Protein AF-A0A923AQ05-F1 (afdb_monomer)

Nearest PDB structures (foldseek):
  3lxq-assembly2_B  TM=7.620E-01  e=4.253E-19  Vibrio parahaemolyticus
  4uor-assembly1_A  TM=7.099E-01  e=4.660E-16  Listeria monocytogenes EGD-e
  4uop-assembly1_A  TM=7.111E-01  e=3.112E-15  Listeria monocytogenes EGD-e
  2w8d-assembly1_A  TM=6.912E-01  e=1.456E-15  Bacillus subtilis
  2iuc-assembly1_A  TM=5.919E-01  e=6.830E-07  An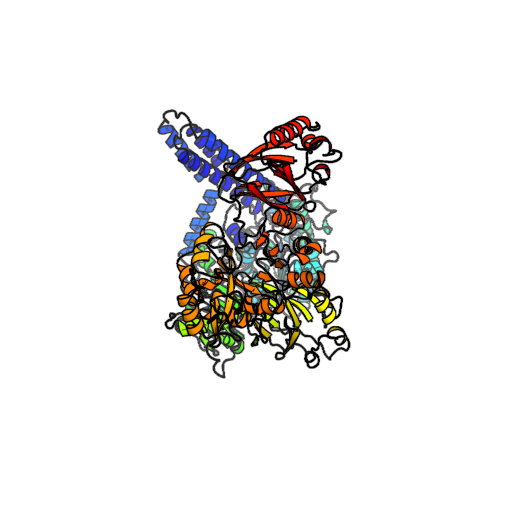tarctic bacterium TAB5

Secondary structure (DSSP, 8-state):
-HHHHHHHHHHHHHHTTTB--HHHHHHHHHHHHHHHHHHHHHHHHHHHHSS-SSHHHHHHHHH--TT--GGGGHHHHHHHHHHHHHHHHHHHHHHHHHB-SS-----HHHHHHHHHHHHHHHHT-HHHHHHHHHHHHHHHHTT--S-SPPTT-B-------SSPPPEEEEEEETT-BGGGG-TTTSTTSSHHHHHHHTTSEEES-EE--TT-SSHHHHHHHHHHSS---S----TTSSSTTS--HHHHHGGGT-EEEEEESB-SSGGGHHHHHHHTT-SEEE-HHHHGGGSSSTT-B-SSBB-HHHHHHHHHHHHHHHHTSSS-EEEEEE--TT-TTT----GGGTT--STTS--HHHHHHHHHHHHHHHHHHHHHHSGGGGGEEEEEEESSSPPS-TTHHHHTTS---B-EEEE-TTS--EEE---EEGGGHHHHHHHHTT---SEEBTEE-SSSSSPPTTTSSS-HHHHHHHHHHHHHHTTSPPPGGG-EEEETTTTEEEETTEEEPSSEEEEE-TT--EEEEEE--TTS--HHHHHHHS-TT-EEEEEEEHHHHTTTSSSPPPTT-SEEEEEEETT-TT-EEEEE-BT-EE-HHHHHGGGS-----HHHHHHHHHHHHHHHHHTT-EEEEE--SSS-EEEEEEEEE-TTS--EEEEETTT--EEEE-SEEEEEEE-TTS--EEEEEE-SS--SSPPPPSSB--S-HHHHHHHHTTT-SEEEEEEES-S-SSS--TTSHHHHTTS---GGGG--TT--EEEEE-TTS-EEEEEPPTT-EEEEEEEEEEPP--SS-S---S----EEGGG--BTTB-S--BHHHHHHHTTT-SEEEEEEEE-TTS-EEE-S-TT-GGG-BTTBPPSSPPPHHHHHHHHHHH-SS-BPBHHHHHHHHHH-TT-EEEEE-SSSHHHHHHHHHHH-GGGGGGEEEEESSTTHHHHHHTTT-S--EEEGGG----HHHHHHHHTT---SEEEE-HHHHTTTHHHHHHHHH---EEES---SHHHHHHHHHTT--EEEESS-PPPPEEEEEEEEEETTS---EEEETTS-PPEEP-SEEEEEEE-TTS-EEEEEEE-BTHHHHHSSPPPSHHHHHHHHHHHHTT-EEEEEEEE-SB-TT--STTTSTTSS-SSGGGPPTT--EEEEE-TTS-EEEEE--TT-EEEEEEEEEPP-

Solvent-accessible surface area (backbone atoms only — not comparable to full-atom values): 61755 Å² total; per-residue (Å²): 88,71,67,13,55,54,25,41,53,47,15,53,61,46,34,45,32,48,33,76,46,70,65,60,19,49,54,53,22,48,52,52,29,53,54,42,47,38,47,47,50,25,56,50,40,24,56,71,55,57,73,36,58,46,64,67,55,52,23,42,72,59,65,40,64,54,59,53,36,62,73,79,41,50,68,60,54,52,53,44,53,53,50,52,54,49,29,54,50,50,22,54,50,44,29,60,46,19,46,31,94,77,60,58,88,61,54,66,68,37,56,53,49,18,49,53,26,41,52,45,16,51,68,44,24,57,37,50,49,29,50,52,52,50,53,52,52,51,54,52,35,75,74,37,74,76,78,76,80,53,91,79,47,32,89,68,89,72,74,61,59,91,55,81,70,38,21,39,35,40,39,29,35,35,35,46,32,42,51,49,62,36,52,87,80,35,68,78,43,31,61,49,46,58,60,48,46,76,65,13,35,29,42,71,33,25,39,77,56,88,40,16,68,40,60,64,23,14,45,40,7,21,40,30,5,38,57,54,52,60,46,65,57,55,87,79,42,42,53,70,66,61,62,36,56,35,58,49,36,34,86,71,56,37,54,26,34,40,44,35,22,36,36,35,66,28,77,44,49,39,45,38,43,60,59,33,45,33,81,38,78,45,22,26,84,70,48,38,79,72,40,98,53,63,78,68,50,56,71,48,26,37,34,41,69,60,43,50,56,51,51,50,55,51,49,55,56,49,68,74,47,92,54,44,35,37,42,38,37,40,48,45,26,43,43,67,51,42,33,45,63,35,78,95,38,69,92,63,54,47,87,89,43,84,50,50,30,56,28,6,44,32,37,49,24,51,55,50,39,52,52,50,48,52,50,69,70,35,85,57,22,80,49,31,36,40,36,42,30,29,29,19,60,60,50,46,38,82,56,43,78,67,55,71,72,50,85,74,31,33,29,39,36,37,41,46,75,90,55,76,52,41,80,41,75,58,51,41,39,50,23,19,47,30,15,30,51,40,34,74,27,38,26,80,30,71,47,25,27,57,9,25,21,73,85,47,95,61,79,29,43,65,66,38,86,76,40,42,69,60,54,51,63,76,33,42,14,59,49,34,42,24,40,54,64,62,42,49,80,68,12,42,30,30,38,69,91,80,57,31,34,34,26,67,94,43,80,42,62,67,46,34,35,36,34,31,49,98,86,60,45,44,78,43,68,49,59,68,52,98,81,73,58,50,56,64,51,51,60,40,66,51,57,51,78,47,31,36,39,36,34,33,46,31,80,68,53,33,75,75,29,88,57,81,74,70,99,80,48,66,36,19,35,35,24,20,22,78,65,37,95,48,31,36,70,42,74,46,45,71,78,44,71,46,49,35,66,70,57,47,58,24,69,68,73,75,84,87,45,65,71,62,46,52,51,50,48,50,52,44,54,55,48,32,74,47,50,82,26,57,71,44,81,46,64,61,89,77,93,34,38,41,40,38,39,38,36,16,8,2,72,87,44,50,78,15,33,36,29,20,66,75,71,68,34,71,34,80,55,60,67,8,42,34,36,33,37,30,42,60,82,44,58,46,38,79,70,19,35,47,66,67,66,84,76,79,93,67,81,74,72,95,46,62,48,90,62,30,52,37,61,53,46,64,76,40,50,70,68,28,10,21,37,37,39,38,21,14,52,16,69,30,77,87,60,90,58,83,78,51,57,66,37,49,46,89,60,83,73,66,71,77,76,75,59,50,60,23,26,9,32,41,36,39,36,31,43,88,71,52,73,49,80,48,76,42,58,64,59,30,29,26,21,36,44,34,37,33,36,21,29,93,49,67,82,87,68,54,62,81,60,80,75,63,76,51,29,26,36,28,21,17,42,44,98,88,42,64,62,55,18,16,57,62,17,39,64,72,39,51,90,64,30,59,32,34,26,37,24,41,39,68,26,68,74,76,44,54,34,30,33,78,60,72,78,45,76,53,62,30,59,98,82,43,61,56,94,60,66,50,38,66,66,56,51,51,54,38,32,74,74,65,44,102,55,51,55,27,36,54,68,56,44,56,54,48,46,72,74,40,81,79,47,30,39,32,39,42,36,96,69,67,40,74,61,49,52,50,54,45,35,74,75,40,60,92,46,30,79,43,38,28,49,42,41,48,54,79,82,52,52,60,65,50,43,77,62,61,38,76,41,36,33,45,33,45,82,78,43,86,70,55,65,69,56,48,50,63,47,50,76,75,52,67,51,74,25,38,34,33,45,62,75,53,42,78,72,39,42,36,40,51,35,30,74,77,56,43,43,47,24,33,33,47,74,46,68,47,73,68,56,47,54,52,40,44,76,45,36,32,62,36,39,26,18,46,73,62,76,69,79,61,61,41,48,30,43,37,34,14,4,3,46,96,42,59,79,22,38,40,28,33,70,90,64,68,75,64,44,78,61,58,68,2,38,32,37,28,38,49,45,83,90,51,50,71,43,82,74,46,68,42,37,48,46,42,30,81,82,68,78,44,82,66,77,50,65,66,49,35,48,51,56,53,56,44,52,75,69,44,42,30,34,39,40,37,22,16,34,29,46,38,40,95,94,60,77,48,47,80,46,46,64,92,53,92,63,80,60,68,49,67,66,54,73,22,27,8,30,43,33,38,40,39,49,87,70,51,72,49,78,48,73,45,55,63,54,26,60,36,77,47,65,50,78,42,77,37,81,130

pLDDT: mean 86.11, std 11.21, range [39.75, 98.81]

Foldseek 3Di:
DVLLVVLLVLLLVLLFLADADLVVLLVSLVLQLVLQLLLLQQVLVCLVFVPGQALVVLQCVQLDQVLPLCVQCPVSVVVSVVSNVVSVVVSVVSSVRNHHPDGDNRDPVSNVSSVVSSVSSLVPRVSNVRVVVRVVLVVLQVPPLDDDAFPLFDADQEFDFPDDFFAEEEEAEEQQFPLCVPCVLNNPLQVLVVVCLQFWAWADAAAAAVQQAHQVQLVCLQFQLAHDFAHLQALQAGLLLTAGNQLHCLVVFAAEEEEEFFDCSGSVNVRHCVSRNHPYYDYQVRQLVVDPHSVCAHSGGHALLSRLVVLLVVVVVRLPDPTHYYYYYYHDQLADAQGHADPVCPVPARDPNPRNNSRNSSNSSVSVSVSVCVCCVDPSLQRYKYKYKHSHHHRHYPCVVSSVVDDTHIIITIRHPPDGNDYHHANHYSSQNRCLVCVRRRGNRQDRGQHGRPPDPDHRQCRDPPHDNVSSSSCSNVSNSSSADQFCQAFWADAVVVCWIDRPHDTHHPQKKFWADPVRGTSYIDHQDPPQQHVLLVLLPDDQQTWMKGKHAQVLLQLQAPDRDDPDAGIWIQTAGSLQPLRDIGGHDHGDGDHSVNSCVNHPDDPPDPVVSVVSNVVSNVSSVASFADEDEDEDDDDFFFKKKWKAFADQRGWTWMAGPQARAIDTDDAEKWKWFAARHDHIDTLAGDHQADDDPDDDDPHHDPAAPVVSCVVCVLPGQWMKIWHYHDHDDQAPDPVCCRNCPPLPDDCSNVDDGRKTKMWIQFNVRDIDIDIDDHRGMHMYIYGRGGDHHDDPQAPQDQFDWEEAEQLFDDPNDFNLQFPNSVVVCLVQGQEYEFEWDQAPVGFIWGGPDQQDQLLDDVRHTDPDGHHPVSLQVSNVVGPPTDTGTLVVVLVSCVVRVRHAYEYDYPPPQLVVLLVCLVVCVVCQARYEYEAADLVCQSSNVVSVRPAYEYEPPNPPDDLVVVLVSLSVDRHSAYEYEPVNLVVLSQVCNCVSRSGAYEYPEDEDPVVQVVSVVSRHRYYHYNHDGDFDKWKWKWKAFAAPADWTWIATPVDDDIDTDDAAKWKWFQDLVRDIHTQDGDHQAVCVVPVDGTDLVVQQVSQVVCLVVLTKMKIWHYHFNHDPPDFCCVNQPPPPDDCRRVADGRKTKMKIQGSVRDIDIDIDDRRHMDIHMDIHGNDD

Radius of gyration: 43.35 Å; Cα contacts (8 Å, |Δi|>4): 2510; chains: 1; bounding box: 103×74×118 Å

Sequence (1180 aa):
MWTSLALLAGAIGMWRRSLTSKWAARAVSAVVLTQLLLLVAYATINRLTGSGIDASVLYHLRVGFDGAGLGAFAGTLTAAAALVVASLVVATVSFRLLRAVDPKSPSVARLLAGLALMAGAIWFNPGAGDLAQLAANARLTGTRMSGPPPPHFVPVERLEFPDAPRNFVLLYLESVERSYLDEARFPGLMPNLSALEARAISFTDISEVSGSGWTIAGMVASQCGMPLIGSGAGLDAFLPGATCIGDLLDPQGFDLTYLGGADLAFAGKGAFYDSHGFDRVVGRAELQPLLDDPDYVNDWGLFDDSLYAEATRRFDALAGADAPFGLVLLTLDTHHPFGFTSRSCADQPYSTGENEFLNAVHCADRLAAEFIRYVIESPAFKDTVLIVASDHLAMPNLAQDRLEAGDRSNLLMVFAPDLPPATIPKPGTTLDIGPMLLGLIGAPTPALGFGRDLLANAPTLRGGAPGLEELIGDSRGYLATLWAFPQLADGIISDPEAGEVILGRRRLKPPALLRLNAALEVTAIDFDLAGGITLTELVASLPDDQRFVWMDACRKTAVFAAAPPPEAAELCALAGTLASPDLRQIPLFGGIPVEAEALGEAFARGPDQLAFHDALLTDRKRRRRFATANVIDYTPPNGLTGEVAIRSAGYSTGDSWALNLATGERVKLMRGLTLLGLSPNEAPIKIGHVDTCGYGGRQSDGVPLETGFQAAIDANAGVFGAFAIVAHNSVVCYEVEPGLEPLFEGTGLTKWRDLWYEQPYIALIAGNGETKEFVGARQTALGLDLQNFMRPVQQDQQRLLSSLPRIAHSGGALDGRTYTNSLEALNANADAFDLIEIDLTWTSDRELVCLHDWDQPFLALDGVLPANPLSLAEVQDRTAAKAGFRPCTLASLAGWMRANGGVRIVLDLKAGAVEAYRKIAETYPDLGSRFVPQIYQPEDYRAVRDMGYGDVIWSLYQYGGGTLDVLAWLQRMDLLGLAMPPERLSTGLARQAREATGVLSWVHTLNTLAEFDAALQAGAAEIFTDSLPPPVVARFEVISSGHASGESTLRPLDGGAAVRLTRGVNLVALAQDGSPELLTTFDGCAALDTGKAPDPAPFRKALTEAAARGQDLAVVVHDSAFCEGVTLAPLFAGSPLVAAPKIEFRQPYIGQIRADGRVLEFSGAPESSLRETIFVEVAP

Mean predicted aligned error: 20.16 Å

Structure (mmCIF, N/CA/C/O backbone):
data_AF-A0A923AQ05-F1
#
_entry.id   AF-A0A923AQ05-F1
#
loop_
_atom_site.group_PDB
_atom_site.id
_atom_site.type_symbol
_atom_site.label_atom_id
_atom_site.label_alt_id
_atom_site.label_comp_id
_atom_site.label_asym_id
_atom_site.label_entity_id
_atom_site.label_seq_id
_atom_site.pdbx_PDB_ins_code
_atom_site.Cartn_x
_atom_site.Cartn_y
_atom_site.Cartn_z
_atom_site.occupancy
_atom_site.B_iso_or_equiv
_atom_site.auth_seq_id
_atom_site.auth_comp_id
_atom_site.auth_asym_id
_atom_site.auth_atom_id
_atom_site.pdbx_PDB_model_num
ATOM 1 N N . MET A 1 1 ? 33.085 13.976 -2.883 1.00 87.50 1 MET A N 1
ATOM 2 C CA . MET A 1 1 ? 32.889 13.489 -1.493 1.00 87.50 1 MET A CA 1
ATOM 3 C C . MET A 1 1 ? 33.979 13.949 -0.516 1.00 87.50 1 MET A C 1
ATOM 5 O O . MET A 1 1 ? 33.666 14.739 0.365 1.00 87.50 1 MET A O 1
ATOM 9 N N . TRP A 1 2 ? 35.244 13.521 -0.651 1.00 92.50 2 TRP A N 1
ATOM 10 C CA . TRP A 1 2 ? 36.313 13.837 0.324 1.00 92.50 2 TRP A CA 1
ATOM 11 C C . TRP A 1 2 ? 36.534 15.336 0.571 1.00 92.50 2 TRP A C 1
ATOM 13 O O . TRP A 1 2 ? 36.689 15.755 1.717 1.00 92.50 2 TRP A O 1
ATOM 23 N N . THR A 1 3 ? 36.459 16.157 -0.479 1.00 95.12 3 THR A N 1
ATOM 24 C CA . THR A 1 3 ? 36.530 17.622 -0.369 1.00 95.12 3 THR A CA 1
ATOM 25 C C . THR A 1 3 ? 35.416 18.187 0.517 1.00 95.12 3 THR A C 1
ATOM 27 O O . THR A 1 3 ? 35.691 19.010 1.384 1.00 95.12 3 THR A O 1
ATOM 30 N N . SER A 1 4 ? 34.175 17.707 0.364 1.00 95.00 4 SER A N 1
ATOM 31 C CA . SER A 1 4 ? 33.038 18.122 1.201 1.00 95.00 4 SER A CA 1
ATOM 32 C C . SER A 1 4 ? 33.274 17.779 2.677 1.00 95.00 4 SER A C 1
ATOM 34 O O . SER A 1 4 ? 33.136 18.649 3.536 1.00 95.00 4 SER A O 1
ATOM 36 N N . LEU A 1 5 ? 33.747 16.560 2.973 1.00 95.44 5 LEU A N 1
ATOM 37 C CA . LEU A 1 5 ? 34.080 16.133 4.340 1.00 95.44 5 LEU A CA 1
ATOM 38 C C . LEU A 1 5 ? 35.193 16.985 4.970 1.00 95.44 5 LEU A C 1
ATOM 40 O O . LEU A 1 5 ? 35.077 17.397 6.126 1.00 95.44 5 LEU A O 1
ATOM 44 N N . ALA A 1 6 ? 36.254 17.287 4.215 1.00 96.44 6 ALA A N 1
ATOM 45 C CA . ALA A 1 6 ? 37.358 18.122 4.689 1.00 96.44 6 ALA A CA 1
ATOM 46 C C . ALA A 1 6 ? 36.899 19.558 5.003 1.00 96.44 6 ALA A C 1
ATOM 48 O O . ALA A 1 6 ? 37.258 20.117 6.044 1.00 96.44 6 ALA A O 1
ATOM 49 N N . LEU A 1 7 ? 36.060 20.140 4.141 1.00 97.00 7 LEU A N 1
ATOM 50 C CA . LEU A 1 7 ? 35.479 21.468 4.340 1.00 97.00 7 LEU A CA 1
ATOM 51 C C . LEU A 1 7 ? 34.519 21.497 5.537 1.00 97.00 7 LEU A C 1
ATOM 53 O O . LEU A 1 7 ? 34.568 22.434 6.335 1.00 97.00 7 LEU A O 1
ATOM 57 N N . LEU A 1 8 ? 33.712 20.448 5.721 1.00 95.88 8 LEU A N 1
ATOM 58 C CA . LEU A 1 8 ? 32.803 20.299 6.858 1.00 95.88 8 LEU A CA 1
ATOM 59 C C . LEU A 1 8 ? 33.569 20.238 8.189 1.00 95.88 8 LEU A C 1
ATOM 61 O O . LEU A 1 8 ? 33.237 20.953 9.139 1.00 95.88 8 LEU A O 1
ATOM 65 N N . ALA A 1 9 ? 34.641 19.443 8.246 1.00 95.19 9 ALA A N 1
ATOM 66 C CA . ALA A 1 9 ? 35.530 19.377 9.405 1.00 95.19 9 ALA A CA 1
ATOM 67 C C . ALA A 1 9 ? 36.219 20.728 9.674 1.00 95.19 9 ALA A C 1
ATOM 69 O O . ALA A 1 9 ? 36.292 21.175 10.823 1.00 95.19 9 ALA A O 1
ATOM 70 N N . GLY A 1 10 ? 36.662 21.417 8.617 1.00 94.75 10 GLY A N 1
ATOM 71 C CA . GLY A 1 10 ? 37.220 22.767 8.696 1.00 94.75 10 GLY A CA 1
ATOM 72 C C . GLY A 1 10 ? 36.230 23.791 9.262 1.00 94.75 10 GLY A C 1
ATOM 73 O O . GLY A 1 10 ? 36.596 24.571 10.143 1.00 94.75 10 GLY A O 1
ATOM 74 N N . ALA A 1 11 ? 34.966 23.754 8.826 1.00 94.44 11 ALA A N 1
ATOM 75 C CA . ALA A 1 11 ? 33.903 24.630 9.321 1.00 94.44 11 ALA A CA 1
ATOM 76 C C . ALA A 1 11 ? 33.653 24.427 10.826 1.00 94.44 11 ALA A C 1
ATOM 78 O O . ALA A 1 11 ? 33.644 25.394 11.594 1.00 94.44 11 ALA A O 1
ATOM 79 N N . ILE A 1 12 ? 33.549 23.167 11.275 1.00 93.56 12 ILE A N 1
ATOM 80 C CA . ILE A 1 12 ? 33.427 22.821 12.703 1.00 93.56 12 ILE A CA 1
ATOM 81 C C . ILE A 1 12 ? 34.651 23.325 13.486 1.00 93.56 12 ILE A C 1
ATOM 83 O O . ILE A 1 12 ? 34.508 23.874 14.582 1.00 93.56 12 ILE A O 1
ATOM 87 N N . GLY A 1 13 ? 35.853 23.187 12.920 1.00 91.44 13 GLY A N 1
ATOM 88 C CA . GLY A 1 13 ? 37.097 23.688 13.503 1.00 91.44 13 GLY A CA 1
ATOM 89 C C . GLY A 1 13 ? 37.112 25.209 13.691 1.00 91.44 13 GLY A C 1
ATOM 90 O O . GLY A 1 13 ? 37.501 25.684 14.761 1.00 91.44 13 GLY A O 1
ATOM 91 N N . MET A 1 14 ? 36.647 25.971 12.695 1.00 90.38 14 MET A N 1
ATOM 92 C CA . MET A 1 14 ? 36.567 27.439 12.755 1.00 90.38 14 MET A CA 1
ATOM 93 C C . MET A 1 14 ? 35.556 27.937 13.790 1.00 90.38 14 MET A C 1
ATOM 95 O O . MET A 1 14 ? 35.820 28.929 14.472 1.00 90.38 14 MET A O 1
ATOM 99 N N . TRP A 1 15 ? 34.429 27.240 13.946 1.00 89.88 15 TRP A N 1
ATOM 100 C CA . TRP A 1 15 ? 33.366 27.614 14.885 1.00 89.88 15 TRP A CA 1
ATOM 101 C C . TRP A 1 15 ? 33.492 26.995 16.278 1.00 89.88 15 TRP A C 1
ATOM 103 O O . TRP A 1 15 ? 32.664 27.269 17.154 1.00 89.88 15 TRP A O 1
ATOM 113 N N . ARG A 1 16 ? 34.527 26.187 16.529 1.00 88.00 16 ARG A N 1
ATOM 114 C CA . ARG A 1 16 ? 34.776 25.570 17.836 1.00 88.00 16 ARG A CA 1
ATOM 115 C C . ARG A 1 16 ? 34.748 26.630 18.941 1.00 88.00 16 ARG A C 1
ATOM 117 O O . ARG A 1 16 ? 35.508 27.598 18.902 1.00 88.00 16 ARG A O 1
ATOM 124 N N . ARG A 1 17 ? 33.874 26.438 19.936 1.00 78.31 17 ARG A N 1
ATOM 125 C CA . ARG A 1 17 ? 33.632 27.370 21.058 1.00 78.31 17 ARG A CA 1
ATOM 126 C C . ARG A 1 17 ? 33.330 28.825 20.650 1.00 78.31 17 ARG A C 1
ATOM 128 O O . ARG A 1 17 ? 33.611 29.740 21.420 1.00 78.31 17 ARG A O 1
ATOM 135 N N . SER A 1 18 ? 32.787 29.041 19.454 1.00 76.81 18 SER A N 1
ATOM 136 C CA . SER A 1 18 ? 32.493 30.381 18.924 1.00 76.81 18 SER A CA 1
ATOM 137 C C . SER A 1 18 ? 31.002 30.736 18.976 1.00 76.81 18 SER A C 1
ATOM 139 O O . SER A 1 18 ? 30.655 31.903 18.813 1.00 76.81 18 SER A O 1
ATOM 141 N N . LEU A 1 19 ? 30.116 29.759 19.215 1.00 77.94 19 LEU A N 1
ATOM 142 C CA . LEU A 1 19 ? 28.666 29.964 19.257 1.00 77.94 19 LEU A CA 1
ATOM 143 C C . LEU A 1 19 ? 28.172 30.087 20.706 1.00 77.94 19 LEU A C 1
ATOM 145 O O . LEU A 1 19 ? 28.299 29.159 21.507 1.00 77.94 19 LEU A O 1
ATOM 149 N N . THR A 1 20 ? 27.588 31.243 21.029 1.00 71.31 20 THR A N 1
ATOM 150 C CA . THR A 1 20 ? 27.027 31.567 22.356 1.00 71.31 20 THR A CA 1
ATOM 151 C C . THR A 1 20 ? 25.597 31.052 22.528 1.00 71.31 20 THR A C 1
ATOM 153 O O . THR A 1 20 ? 25.171 30.703 23.627 1.00 71.31 20 THR A O 1
ATOM 156 N N . SER A 1 21 ? 24.853 30.958 21.425 1.00 82.19 21 SER A N 1
ATOM 157 C CA . SER A 1 21 ? 23.478 30.470 21.409 1.00 82.19 21 SER A CA 1
ATOM 158 C C . SER A 1 21 ? 23.437 28.948 21.281 1.00 82.19 21 SER A C 1
ATOM 160 O O . SER A 1 21 ? 23.935 28.372 20.310 1.00 82.19 21 SER A O 1
ATOM 162 N N . LYS A 1 22 ? 22.764 28.284 22.233 1.00 83.75 22 LYS A N 1
ATOM 163 C CA . LYS A 1 22 ? 22.451 26.845 22.150 1.00 83.75 22 LYS A CA 1
ATOM 164 C C . LYS A 1 22 ? 21.659 26.519 20.885 1.00 83.75 22 LYS A C 1
ATOM 166 O O . LYS A 1 22 ? 21.850 25.452 20.312 1.00 83.75 22 LYS A O 1
ATOM 171 N N . TRP A 1 23 ? 20.783 27.429 20.465 1.00 87.62 23 TRP A N 1
ATOM 172 C CA . TRP A 1 23 ? 19.995 27.266 19.251 1.00 87.62 23 TRP A CA 1
ATOM 173 C C . TRP A 1 23 ? 20.881 27.333 18.004 1.00 87.62 23 TRP A C 1
ATOM 175 O O . TRP A 1 23 ? 20.793 26.449 17.162 1.00 87.62 23 TRP A O 1
ATOM 185 N N . ALA A 1 24 ? 21.820 28.283 17.939 1.00 85.31 24 ALA A N 1
ATOM 186 C CA . ALA A 1 24 ? 22.767 28.370 16.825 1.00 85.31 24 ALA A CA 1
ATOM 187 C C . ALA A 1 24 ? 23.666 27.124 16.729 1.00 85.31 24 ALA A C 1
ATOM 189 O O . ALA A 1 24 ? 23.862 26.589 15.642 1.00 85.31 24 ALA A O 1
ATOM 190 N N . ALA A 1 25 ? 24.163 26.613 17.862 1.00 88.69 25 ALA A N 1
ATOM 191 C CA . ALA A 1 25 ? 24.937 25.371 17.881 1.00 88.69 25 ALA A CA 1
ATOM 192 C C . ALA A 1 25 ? 24.106 24.164 17.413 1.00 88.69 25 ALA A C 1
ATOM 194 O O . ALA A 1 25 ? 24.613 23.341 16.659 1.00 88.69 25 ALA A O 1
ATOM 195 N N . ARG A 1 26 ? 22.825 24.073 17.807 1.00 92.38 26 ARG A N 1
ATOM 196 C CA . ARG A 1 26 ? 21.906 23.036 17.304 1.00 92.38 26 ARG A CA 1
ATOM 197 C C . ARG A 1 26 ? 21.676 23.162 15.801 1.00 92.38 26 ARG A C 1
ATOM 199 O O . ARG A 1 26 ? 21.758 22.155 15.113 1.00 92.38 26 ARG A O 1
ATOM 206 N N . ALA A 1 27 ? 21.429 24.371 15.300 1.00 91.50 27 ALA A N 1
ATOM 207 C CA . ALA A 1 27 ? 21.192 24.619 13.881 1.00 91.50 27 ALA A CA 1
ATOM 208 C C . ALA A 1 27 ? 22.402 24.211 13.028 1.00 91.50 27 ALA A C 1
ATOM 210 O O . ALA A 1 27 ? 22.252 23.473 12.061 1.00 91.50 27 ALA A O 1
ATOM 211 N N . VAL A 1 28 ? 23.617 24.604 13.427 1.00 91.38 28 VAL A N 1
ATOM 212 C CA . VAL A 1 28 ? 24.842 24.201 12.719 1.00 91.38 28 VAL A CA 1
ATOM 213 C C . VAL A 1 28 ? 25.047 22.686 12.774 1.00 91.38 28 VAL A C 1
ATOM 215 O O . VAL A 1 28 ? 25.356 22.080 11.753 1.00 91.38 28 VAL A O 1
ATOM 218 N N . SER A 1 29 ? 24.842 22.050 13.929 1.00 93.88 29 SER A N 1
ATOM 219 C CA . SER A 1 29 ? 24.940 20.589 14.046 1.00 93.88 29 SER A CA 1
ATOM 220 C C . SER A 1 29 ? 23.879 19.842 13.240 1.00 93.88 29 SER A C 1
ATOM 222 O O . SER A 1 29 ? 24.166 18.759 12.739 1.00 93.88 29 SER A O 1
ATOM 224 N N . ALA A 1 30 ? 22.685 20.415 13.074 1.00 95.44 30 ALA A N 1
ATOM 225 C CA . ALA A 1 30 ? 21.665 19.878 12.182 1.00 95.44 30 ALA A CA 1
ATOM 226 C C . ALA A 1 30 ? 22.116 19.961 10.718 1.00 95.44 30 ALA A C 1
ATOM 228 O O . ALA A 1 30 ? 22.020 18.968 10.011 1.00 95.44 30 ALA A O 1
ATOM 229 N N . VAL A 1 31 ? 22.709 21.083 10.285 1.00 95.00 31 VAL A N 1
ATOM 230 C CA . VAL A 1 31 ? 23.294 21.199 8.934 1.00 95.00 31 VAL A CA 1
ATOM 231 C C . VAL A 1 31 ? 24.419 20.180 8.727 1.00 95.00 31 VAL A C 1
ATOM 233 O O . VAL A 1 31 ? 24.459 19.528 7.688 1.00 95.00 31 VAL A O 1
ATOM 236 N N . VAL A 1 32 ? 25.299 19.987 9.719 1.00 96.06 32 VAL A N 1
ATOM 237 C CA . VAL A 1 32 ? 26.339 18.940 9.686 1.00 96.06 32 VAL A CA 1
ATOM 238 C C . VAL A 1 32 ? 25.711 17.559 9.503 1.00 96.06 32 VAL A C 1
ATOM 240 O O . VAL A 1 32 ? 26.154 16.809 8.637 1.00 96.06 32 VAL A O 1
ATOM 243 N N . LEU A 1 33 ? 24.670 17.236 10.278 1.00 97.31 33 LEU A N 1
ATOM 244 C CA . LEU A 1 33 ? 23.958 15.968 10.154 1.00 97.31 33 LEU A CA 1
ATOM 245 C C . LEU A 1 33 ? 23.363 15.799 8.754 1.00 97.31 33 LEU A C 1
ATOM 247 O O . LEU A 1 33 ? 23.606 14.778 8.125 1.00 97.31 33 LEU A O 1
ATOM 251 N N . THR A 1 34 ? 22.646 16.802 8.241 1.00 96.81 34 THR A N 1
ATOM 252 C CA . THR A 1 34 ? 22.054 16.765 6.897 1.00 96.81 34 THR A CA 1
ATOM 253 C C . THR A 1 34 ? 23.112 16.526 5.822 1.00 96.81 34 THR A C 1
ATOM 255 O O . THR A 1 34 ? 22.897 15.708 4.936 1.00 96.81 34 THR A O 1
ATOM 258 N N . GLN A 1 35 ? 24.269 17.190 5.906 1.00 96.38 35 GLN A N 1
ATOM 259 C CA . GLN A 1 35 ? 25.350 16.999 4.936 1.00 96.38 35 GLN A CA 1
ATOM 260 C C . GLN A 1 35 ? 25.931 15.585 4.981 1.00 96.38 35 GLN A C 1
ATOM 262 O O . GLN A 1 35 ? 26.157 14.990 3.930 1.00 96.38 35 GLN A O 1
ATOM 267 N N . LEU A 1 36 ? 26.138 15.032 6.178 1.00 97.31 36 LEU A N 1
ATOM 268 C CA . LEU A 1 36 ? 26.635 13.666 6.332 1.00 97.31 36 LEU A CA 1
ATOM 269 C C . LEU A 1 36 ? 25.613 12.635 5.851 1.00 97.31 36 LEU A C 1
ATOM 271 O O . LEU A 1 36 ? 25.975 11.751 5.084 1.00 97.31 36 LEU A O 1
ATOM 275 N N . LEU A 1 37 ? 24.338 12.782 6.219 1.00 97.56 37 LEU A N 1
ATOM 276 C CA . LEU A 1 37 ? 23.272 11.897 5.745 1.00 97.56 37 LEU A CA 1
ATOM 277 C C . LEU A 1 37 ? 23.134 11.946 4.223 1.00 97.56 37 LEU A C 1
ATOM 279 O O . LEU A 1 37 ? 22.970 10.903 3.604 1.00 97.56 37 LEU A O 1
ATOM 283 N N . LEU A 1 38 ? 23.268 13.126 3.611 1.00 96.19 38 LEU A N 1
ATOM 284 C CA . LEU A 1 38 ? 23.235 13.265 2.157 1.00 96.19 38 LEU A CA 1
ATOM 285 C C . LEU A 1 38 ? 24.435 12.587 1.478 1.00 96.19 38 LEU A C 1
ATOM 287 O O . LEU A 1 38 ? 24.270 11.981 0.425 1.00 96.19 38 LEU A O 1
ATOM 291 N N . LEU A 1 39 ? 25.625 12.628 2.089 1.00 96.44 39 LEU A N 1
ATOM 292 C CA . LEU A 1 39 ? 26.789 11.879 1.599 1.00 96.44 39 LEU A CA 1
ATOM 293 C C . LEU A 1 39 ? 26.596 10.366 1.725 1.00 96.44 39 LEU A C 1
ATOM 295 O O . LEU A 1 39 ? 26.974 9.638 0.812 1.00 96.44 39 LEU A O 1
ATOM 299 N N . VAL A 1 40 ? 26.011 9.898 2.832 1.00 96.62 40 VAL A N 1
ATOM 300 C CA . VAL A 1 40 ? 25.691 8.476 3.023 1.00 96.62 40 VAL A CA 1
ATOM 301 C C . VAL A 1 40 ? 24.647 8.026 2.008 1.00 96.62 40 VAL A C 1
ATOM 303 O O . VAL A 1 40 ? 24.847 7.000 1.364 1.00 96.62 40 VAL A O 1
ATOM 306 N N . ALA A 1 41 ? 23.580 8.806 1.817 1.00 95.44 41 ALA A N 1
ATOM 307 C CA . ALA A 1 41 ? 22.556 8.537 0.816 1.00 95.44 41 ALA A CA 1
ATOM 308 C C . ALA A 1 41 ? 23.168 8.467 -0.588 1.00 95.44 41 ALA A C 1
ATOM 310 O O . ALA A 1 41 ? 23.013 7.451 -1.254 1.00 95.44 41 ALA A O 1
ATOM 311 N N . TYR A 1 42 ? 23.943 9.481 -0.993 1.00 95.31 42 TYR A N 1
ATOM 312 C CA . TYR A 1 42 ? 24.629 9.492 -2.286 1.00 95.31 42 TYR A CA 1
ATOM 313 C C . TYR A 1 42 ? 25.536 8.273 -2.458 1.00 95.31 42 TYR A C 1
ATOM 315 O O . TYR A 1 42 ? 25.413 7.562 -3.443 1.00 95.31 42 TYR A O 1
ATOM 323 N N . ALA A 1 43 ? 26.422 7.991 -1.497 1.00 93.62 43 ALA A N 1
ATOM 324 C CA . ALA A 1 43 ? 27.368 6.883 -1.614 1.00 93.62 43 ALA A CA 1
ATOM 325 C C . ALA A 1 43 ? 26.662 5.522 -1.689 1.00 93.62 43 ALA A C 1
ATOM 327 O O . ALA A 1 43 ? 27.088 4.647 -2.439 1.00 93.62 43 ALA A O 1
ATOM 328 N N . THR A 1 44 ? 25.579 5.354 -0.926 1.00 93.25 44 THR A N 1
ATOM 329 C CA . THR A 1 44 ? 24.776 4.126 -0.927 1.00 93.25 44 THR A CA 1
ATOM 330 C C . THR A 1 44 ? 24.062 3.968 -2.262 1.00 93.25 44 THR A C 1
ATOM 332 O O . THR A 1 44 ? 24.215 2.946 -2.916 1.00 93.25 44 THR A O 1
ATOM 335 N N . ILE A 1 45 ? 23.345 4.999 -2.705 1.00 92.62 45 ILE A N 1
ATOM 336 C CA . ILE A 1 45 ? 22.576 4.974 -3.950 1.00 92.62 45 ILE A CA 1
ATOM 337 C C . ILE A 1 45 ? 23.503 4.838 -5.160 1.00 92.62 45 ILE A C 1
ATOM 339 O O . ILE A 1 45 ? 23.232 4.026 -6.033 1.00 92.62 45 ILE A O 1
ATOM 343 N N . ASN A 1 46 ? 24.637 5.541 -5.195 1.00 91.25 46 ASN A N 1
ATOM 344 C CA . ASN A 1 46 ? 25.627 5.408 -6.263 1.00 91.25 46 ASN A CA 1
ATOM 345 C C . ASN A 1 46 ? 26.234 4.000 -6.314 1.00 91.25 46 ASN A C 1
ATOM 347 O O . ASN A 1 46 ? 26.641 3.554 -7.377 1.00 91.25 46 ASN A O 1
ATOM 351 N N . ARG A 1 47 ? 26.301 3.282 -5.186 1.00 89.00 47 ARG A N 1
ATOM 352 C CA . ARG A 1 47 ? 26.737 1.878 -5.162 1.00 89.00 47 ARG A CA 1
ATOM 353 C C . ARG A 1 47 ? 25.665 0.917 -5.686 1.00 89.00 47 ARG A C 1
ATOM 355 O O . ARG A 1 47 ? 26.022 -0.168 -6.119 1.00 89.00 47 ARG A O 1
ATOM 362 N N . LEU A 1 48 ? 24.393 1.312 -5.631 1.00 87.81 48 LEU A N 1
ATOM 363 C CA . LEU A 1 48 ? 23.266 0.553 -6.180 1.00 87.81 48 LEU A CA 1
ATOM 364 C C . LEU A 1 48 ? 23.019 0.863 -7.664 1.00 87.81 48 LEU A C 1
ATOM 366 O O . LEU A 1 48 ? 22.596 -0.005 -8.400 1.00 87.81 48 LEU A O 1
ATOM 370 N N . THR A 1 49 ? 23.250 2.100 -8.104 1.00 86.31 49 THR A N 1
ATOM 371 C CA . THR A 1 49 ? 22.819 2.581 -9.435 1.00 86.31 49 THR A CA 1
ATOM 372 C C . THR A 1 49 ? 23.972 2.945 -10.364 1.00 86.31 49 THR A C 1
ATOM 374 O O . THR A 1 49 ? 23.815 2.950 -11.575 1.00 86.31 49 THR A O 1
ATOM 377 N N . GLY A 1 50 ? 25.138 3.305 -9.820 1.00 85.25 50 GLY A N 1
ATOM 378 C CA . GLY A 1 50 ? 26.265 3.848 -10.586 1.00 85.25 50 GLY A CA 1
ATOM 379 C C . GLY A 1 50 ? 26.124 5.309 -11.017 1.00 85.25 50 GLY A C 1
ATOM 380 O O . GLY A 1 50 ? 27.124 5.902 -11.412 1.00 85.25 50 GLY A O 1
ATOM 381 N N . SER A 1 51 ? 24.936 5.909 -10.893 1.00 84.38 51 SER A N 1
ATOM 382 C CA . SER A 1 51 ? 24.644 7.267 -11.374 1.00 84.38 51 SER A CA 1
ATOM 383 C C . SER A 1 51 ? 24.395 8.299 -10.267 1.00 84.38 51 SER A C 1
ATOM 385 O O . SER A 1 51 ? 24.268 9.490 -10.550 1.00 84.38 51 SER A O 1
ATOM 387 N N . GLY A 1 52 ? 24.355 7.874 -9.002 1.00 89.56 52 GLY A N 1
ATOM 388 C CA . GLY A 1 52 ? 24.069 8.757 -7.872 1.00 89.56 52 GLY A CA 1
ATOM 389 C C . GLY A 1 52 ? 22.569 8.948 -7.665 1.00 89.56 52 GLY A C 1
ATOM 390 O O . GLY A 1 52 ? 21.784 8.029 -7.867 1.00 89.56 52 GLY A O 1
ATOM 391 N N . ILE A 1 53 ? 22.150 10.121 -7.189 1.00 90.38 53 ILE A N 1
ATOM 392 C CA . ILE A 1 53 ? 20.739 10.420 -6.912 1.00 90.38 53 ILE A CA 1
ATOM 393 C C . ILE A 1 53 ? 20.102 11.056 -8.151 1.00 90.38 53 ILE A C 1
ATOM 395 O O . ILE A 1 53 ? 19.962 12.273 -8.236 1.00 90.38 53 ILE A O 1
ATOM 399 N N . ASP A 1 54 ? 19.696 10.239 -9.119 1.00 87.06 54 ASP A N 1
ATOM 400 C CA . ASP A 1 54 ? 19.098 10.717 -10.368 1.00 87.06 54 ASP A CA 1
ATOM 401 C C . ASP A 1 54 ? 17.600 10.359 -10.508 1.00 87.06 54 ASP A C 1
ATOM 403 O O . ASP A 1 54 ? 16.899 10.048 -9.539 1.00 87.06 54 ASP A O 1
ATOM 407 N N . ALA A 1 55 ? 17.065 10.484 -11.727 1.00 78.56 55 ALA A N 1
ATOM 408 C CA . ALA A 1 55 ? 15.656 10.228 -12.001 1.00 78.56 55 ALA A CA 1
ATOM 409 C C . ALA A 1 55 ? 15.285 8.738 -11.885 1.00 78.56 55 ALA A C 1
ATOM 411 O O . ALA A 1 55 ? 14.131 8.448 -11.573 1.00 78.56 55 ALA A O 1
ATOM 412 N N . SER A 1 56 ? 16.238 7.815 -12.072 1.00 84.31 56 SER A N 1
ATOM 413 C CA . SER A 1 56 ? 16.016 6.370 -11.909 1.00 84.31 56 SER A CA 1
ATOM 414 C C . SER A 1 56 ? 15.652 6.032 -10.461 1.00 84.31 56 SER A C 1
ATOM 416 O O . SER A 1 56 ? 14.736 5.256 -10.194 1.00 84.31 56 SER A O 1
ATOM 418 N N . VAL A 1 57 ? 16.284 6.717 -9.505 1.00 87.00 57 VAL A N 1
ATOM 419 C CA . VAL A 1 57 ? 16.008 6.567 -8.073 1.00 87.00 57 VAL A CA 1
ATOM 420 C C . VAL A 1 57 ? 14.585 7.014 -7.759 1.00 87.00 57 VAL A C 1
ATOM 422 O O . VAL A 1 57 ? 13.857 6.324 -7.050 1.00 87.00 57 VAL A O 1
ATOM 425 N N . LEU A 1 58 ? 14.158 8.154 -8.312 1.00 81.25 58 LEU A N 1
ATOM 426 C CA . LEU A 1 58 ? 12.784 8.636 -8.147 1.00 81.25 58 LEU A CA 1
ATOM 427 C C . LEU A 1 58 ? 11.763 7.709 -8.810 1.00 81.25 58 LEU A C 1
ATOM 429 O O . LEU A 1 58 ? 10.675 7.539 -8.266 1.00 81.25 58 LEU A O 1
ATOM 433 N N . TYR A 1 59 ? 12.107 7.132 -9.960 1.00 84.00 59 TYR A N 1
ATOM 434 C CA . TYR A 1 59 ? 11.285 6.151 -10.655 1.00 84.00 59 TYR A CA 1
ATOM 435 C C . TYR A 1 59 ? 11.068 4.905 -9.784 1.00 84.00 59 TYR A C 1
ATOM 437 O O . TYR A 1 59 ? 9.927 4.588 -9.457 1.00 84.00 59 TYR A O 1
ATOM 445 N N . HIS A 1 60 ? 12.137 4.268 -9.298 1.00 84.00 60 HIS A N 1
ATOM 446 C CA . HIS A 1 60 ? 12.027 3.075 -8.450 1.00 84.00 60 HIS A CA 1
ATOM 447 C C . HIS A 1 60 ? 11.353 3.349 -7.101 1.00 84.00 60 HIS A C 1
ATOM 449 O O . HIS A 1 60 ? 10.572 2.529 -6.630 1.00 84.00 60 HIS A O 1
ATOM 455 N N . LEU A 1 61 ? 11.562 4.530 -6.505 1.00 83.00 61 LEU A N 1
ATOM 456 C CA . LEU A 1 61 ? 10.837 4.931 -5.293 1.00 83.00 61 LEU A CA 1
ATOM 457 C C . LEU A 1 61 ? 9.318 5.060 -5.504 1.00 83.00 61 LEU A C 1
ATOM 459 O O . LEU A 1 61 ? 8.582 4.980 -4.524 1.00 83.00 61 LEU A O 1
ATOM 463 N N . ARG A 1 62 ? 8.845 5.297 -6.737 1.00 77.25 62 ARG A N 1
ATOM 464 C CA . ARG A 1 62 ? 7.409 5.409 -7.049 1.00 77.25 62 ARG A CA 1
ATOM 465 C C . ARG A 1 62 ? 6.795 4.113 -7.565 1.00 77.25 62 ARG A C 1
ATOM 467 O O . ARG A 1 62 ? 5.674 3.812 -7.179 1.00 77.25 62 ARG A O 1
ATOM 474 N N . VAL A 1 63 ? 7.508 3.375 -8.413 1.00 73.94 63 VAL A N 1
ATOM 475 C CA . VAL A 1 63 ? 7.048 2.084 -8.955 1.00 73.94 63 VAL A CA 1
ATOM 476 C C . VAL A 1 63 ? 7.107 0.980 -7.895 1.00 73.94 63 VAL A C 1
ATOM 478 O O . VAL A 1 63 ? 6.290 0.069 -7.918 1.00 73.94 63 VAL A O 1
ATOM 481 N N . GLY A 1 64 ? 8.025 1.090 -6.931 1.00 77.06 64 GLY A N 1
ATOM 482 C CA . GLY A 1 64 ? 8.203 0.119 -5.857 1.00 77.06 64 GLY A CA 1
ATOM 483 C C . GLY A 1 64 ? 9.386 -0.824 -6.084 1.00 77.06 64 GLY A C 1
ATOM 484 O O . GLY A 1 64 ? 10.059 -0.798 -7.118 1.00 77.06 64 GLY A O 1
ATOM 485 N N . PHE A 1 65 ? 9.643 -1.648 -5.068 1.00 81.06 65 PHE A N 1
ATOM 486 C CA . PHE A 1 65 ? 10.726 -2.640 -5.034 1.00 81.06 65 PHE A CA 1
ATOM 487 C C . PHE A 1 65 ? 10.189 -4.072 -4.917 1.00 81.06 65 PHE A C 1
ATOM 489 O O . PHE A 1 65 ? 10.930 -4.977 -4.536 1.00 81.06 65 PHE A O 1
ATOM 496 N N . ASP A 1 66 ? 8.908 -4.287 -5.212 1.00 77.94 66 ASP A N 1
ATOM 497 C CA . ASP A 1 66 ? 8.318 -5.623 -5.183 1.00 77.94 66 ASP A CA 1
ATOM 498 C C . ASP A 1 66 ? 9.020 -6.516 -6.213 1.00 77.94 66 ASP A C 1
ATOM 500 O O . ASP A 1 66 ? 9.326 -6.089 -7.329 1.00 77.94 66 ASP A O 1
ATOM 504 N N . GLY A 1 67 ? 9.367 -7.734 -5.793 1.00 79.19 67 GLY A N 1
ATOM 505 C CA . GLY A 1 67 ? 10.173 -8.658 -6.593 1.00 79.19 67 GLY A CA 1
ATOM 506 C C . GLY A 1 67 ? 11.662 -8.293 -6.721 1.00 79.19 67 GLY A C 1
ATOM 507 O O . GLY A 1 67 ? 12.383 -8.986 -7.434 1.00 79.19 67 GLY A O 1
ATOM 508 N N . ALA A 1 68 ? 12.154 -7.238 -6.055 1.00 84.56 68 ALA A N 1
ATOM 509 C CA . ALA A 1 68 ? 13.573 -6.872 -6.091 1.00 84.56 68 ALA A CA 1
ATOM 510 C C . ALA A 1 68 ? 14.440 -7.804 -5.226 1.00 84.56 68 ALA A C 1
ATOM 512 O O . ALA A 1 68 ? 14.129 -8.056 -4.058 1.00 84.56 68 ALA A O 1
ATOM 513 N N . GLY A 1 69 ? 15.602 -8.209 -5.748 1.00 82.69 69 GLY A N 1
ATOM 514 C CA . GLY A 1 69 ? 16.596 -9.031 -5.048 1.00 82.69 69 GLY A CA 1
ATOM 515 C C . GLY A 1 69 ? 17.405 -8.272 -3.987 1.00 82.69 69 GLY A C 1
ATOM 516 O O . GLY A 1 69 ? 18.633 -8.267 -4.019 1.00 82.69 69 GLY A O 1
ATOM 517 N N . LEU A 1 70 ? 16.744 -7.605 -3.029 1.00 84.88 70 LEU A N 1
ATOM 518 C CA . LEU A 1 70 ? 17.402 -6.761 -2.012 1.00 84.88 70 LEU A CA 1
ATOM 519 C C . LEU A 1 70 ? 18.379 -7.531 -1.102 1.00 84.88 70 LEU A C 1
ATOM 521 O O . LEU A 1 70 ? 19.276 -6.916 -0.514 1.00 84.88 70 LEU A O 1
ATOM 525 N N . GLY A 1 71 ? 18.231 -8.859 -1.008 1.00 85.62 71 GLY A N 1
ATOM 526 C CA . GLY A 1 71 ? 19.146 -9.750 -0.287 1.00 85.62 71 GLY A CA 1
ATOM 527 C C . GLY A 1 71 ? 20.601 -9.591 -0.736 1.00 85.62 71 GLY A C 1
ATOM 528 O O . GLY A 1 71 ? 21.489 -9.436 0.110 1.00 85.62 71 GLY A O 1
ATOM 529 N N . ALA A 1 72 ? 20.826 -9.455 -2.046 1.00 86.00 72 ALA A N 1
ATOM 530 C CA . ALA A 1 72 ? 22.147 -9.280 -2.643 1.00 86.00 72 ALA A CA 1
ATOM 531 C C . ALA A 1 72 ? 22.884 -8.013 -2.149 1.00 86.00 72 ALA A C 1
ATOM 533 O O . ALA A 1 72 ? 24.112 -7.932 -2.219 1.00 86.00 72 ALA A O 1
ATOM 534 N N . PHE A 1 73 ? 22.170 -7.025 -1.589 1.00 89.25 73 PHE A N 1
ATOM 535 C CA . PHE A 1 73 ? 22.744 -5.766 -1.090 1.00 89.25 73 PHE A CA 1
ATOM 536 C C . PHE A 1 73 ? 22.811 -5.648 0.434 1.00 89.25 73 PHE A C 1
ATOM 538 O O . PHE A 1 73 ? 23.144 -4.570 0.941 1.00 89.25 73 PHE A O 1
ATOM 545 N N . ALA A 1 74 ? 22.550 -6.718 1.191 1.00 89.31 74 ALA A N 1
ATOM 546 C CA . ALA A 1 74 ? 22.523 -6.678 2.657 1.00 89.31 74 ALA A CA 1
ATOM 547 C C . ALA A 1 74 ? 23.790 -6.045 3.276 1.00 89.31 74 ALA A C 1
ATOM 549 O O . ALA A 1 74 ? 23.707 -5.257 4.225 1.00 89.31 74 ALA A O 1
ATOM 550 N N . GLY A 1 75 ? 24.967 -6.313 2.700 1.00 89.50 75 GLY A N 1
ATOM 551 C CA . GLY A 1 75 ? 26.232 -5.697 3.116 1.00 89.50 75 GLY A CA 1
ATOM 552 C C . GLY A 1 75 ? 26.270 -4.175 2.913 1.00 89.50 75 GLY A C 1
ATOM 553 O O . GLY A 1 75 ? 26.656 -3.437 3.822 1.00 89.50 75 GLY A O 1
ATOM 554 N N . THR A 1 76 ? 25.813 -3.690 1.754 1.00 90.06 76 THR A N 1
ATOM 555 C CA . THR A 1 76 ? 25.724 -2.252 1.445 1.00 90.06 76 THR A CA 1
ATOM 556 C C . THR A 1 76 ? 24.746 -1.548 2.389 1.00 90.06 76 THR A C 1
ATOM 558 O O . THR A 1 76 ? 25.075 -0.498 2.944 1.00 90.06 76 THR A O 1
ATOM 561 N N . LEU A 1 77 ? 23.580 -2.150 2.642 1.00 91.19 77 LEU A N 1
ATOM 562 C CA . LEU A 1 77 ? 22.567 -1.605 3.553 1.00 91.19 77 LEU A CA 1
ATOM 563 C C . LEU A 1 77 ? 23.065 -1.553 5.007 1.00 91.19 77 LEU A C 1
ATOM 565 O O . LEU A 1 77 ? 22.868 -0.552 5.700 1.00 91.19 77 LEU A O 1
ATOM 569 N N . THR A 1 78 ? 23.789 -2.583 5.452 1.00 93.56 78 THR A N 1
ATOM 570 C CA . THR A 1 78 ? 24.395 -2.630 6.793 1.00 93.56 78 THR A CA 1
ATOM 571 C C . THR A 1 78 ? 25.455 -1.537 6.966 1.00 93.56 78 THR A C 1
ATOM 573 O O . THR A 1 78 ? 25.472 -0.833 7.980 1.00 93.56 78 THR A O 1
ATOM 576 N N . ALA A 1 79 ? 26.313 -1.336 5.961 1.00 94.25 79 ALA A N 1
ATOM 577 C CA . ALA A 1 79 ? 27.305 -0.264 5.971 1.00 94.25 79 ALA A CA 1
ATOM 578 C C . ALA A 1 79 ? 26.647 1.127 5.994 1.00 94.25 79 ALA A C 1
ATOM 580 O O . ALA A 1 79 ? 27.074 1.998 6.757 1.00 94.25 79 ALA A O 1
ATOM 581 N N . ALA A 1 80 ? 25.575 1.329 5.220 1.00 95.69 80 ALA A N 1
ATOM 582 C CA . ALA A 1 80 ? 24.809 2.572 5.225 1.00 95.69 80 ALA A CA 1
ATOM 583 C C . ALA A 1 80 ? 24.210 2.863 6.611 1.00 95.69 80 ALA A C 1
ATOM 585 O O . ALA A 1 80 ? 24.379 3.968 7.134 1.00 95.69 80 ALA A O 1
ATOM 586 N N . ALA A 1 81 ? 23.596 1.866 7.258 1.00 96.12 81 ALA A N 1
ATOM 587 C CA . ALA A 1 81 ? 23.050 2.001 8.609 1.00 96.12 81 ALA A CA 1
ATOM 588 C C . ALA A 1 81 ? 24.133 2.389 9.636 1.00 96.12 81 ALA A C 1
ATOM 590 O O . ALA A 1 81 ? 23.940 3.314 10.431 1.00 96.12 81 ALA A O 1
ATOM 591 N N . ALA A 1 82 ? 25.310 1.755 9.576 1.00 97.12 82 ALA A N 1
ATOM 592 C CA . ALA A 1 82 ? 26.442 2.105 10.433 1.00 97.12 82 ALA A CA 1
ATOM 593 C C . ALA A 1 82 ? 26.917 3.555 10.211 1.00 97.12 82 ALA A C 1
ATOM 595 O O . ALA A 1 82 ? 27.196 4.278 11.173 1.00 97.12 82 ALA A O 1
ATOM 596 N N . LEU A 1 83 ? 26.959 4.019 8.957 1.00 96.94 83 LEU A N 1
ATOM 597 C CA . LEU A 1 83 ? 27.335 5.394 8.621 1.00 96.94 83 LEU A CA 1
ATOM 598 C C . LEU A 1 83 ? 26.281 6.429 9.047 1.00 96.94 83 LEU A C 1
ATOM 600 O O . LEU A 1 83 ? 26.647 7.540 9.443 1.00 96.94 83 LEU A O 1
ATOM 604 N N . VAL A 1 84 ? 24.990 6.084 9.041 1.00 97.81 84 VAL A N 1
ATOM 605 C CA . VAL A 1 84 ? 23.923 6.930 9.611 1.00 97.81 84 VAL A CA 1
ATOM 606 C C . VAL A 1 84 ? 24.133 7.110 11.117 1.00 97.81 84 VAL A C 1
ATOM 608 O O . VAL A 1 84 ? 24.122 8.241 11.612 1.00 97.81 84 VAL A O 1
ATOM 611 N N . VAL A 1 85 ? 24.419 6.027 11.847 1.00 97.25 85 VAL A N 1
ATOM 612 C CA . VAL A 1 85 ? 24.734 6.094 13.286 1.00 97.25 85 VAL A CA 1
ATOM 613 C C . VAL A 1 85 ? 25.992 6.930 13.532 1.00 97.25 85 VAL A C 1
ATOM 615 O O . VAL A 1 85 ? 25.989 7.818 14.389 1.00 97.25 85 VAL A O 1
ATOM 618 N N . ALA A 1 86 ? 27.051 6.726 12.744 1.00 96.81 86 ALA A N 1
ATOM 619 C CA . ALA A 1 86 ? 28.263 7.539 12.826 1.00 96.81 86 ALA A CA 1
ATOM 620 C C . ALA A 1 86 ? 27.971 9.031 12.575 1.00 96.81 86 ALA A C 1
ATOM 622 O O . ALA A 1 86 ? 28.492 9.892 13.287 1.00 96.81 86 ALA A O 1
ATOM 623 N N . SER A 1 87 ? 27.082 9.349 11.630 1.00 97.19 87 SER A N 1
ATOM 624 C CA . SER A 1 87 ? 26.658 10.723 11.329 1.00 97.19 87 SER A CA 1
ATOM 625 C C . SER A 1 87 ? 25.943 11.381 12.513 1.00 97.19 87 SER A C 1
ATOM 627 O O . SER A 1 87 ? 26.234 12.533 12.845 1.00 97.19 87 SER A O 1
ATOM 629 N N . LEU A 1 88 ? 25.077 10.642 13.217 1.00 96.81 88 LEU A N 1
ATOM 630 C CA . LEU A 1 88 ? 24.422 11.102 14.450 1.00 96.81 88 LEU A CA 1
ATOM 631 C C . LEU A 1 88 ? 25.431 11.361 15.579 1.00 96.81 88 LEU A C 1
ATOM 633 O O . LEU A 1 88 ? 25.332 12.367 16.295 1.00 96.81 88 LEU A O 1
ATOM 637 N N . VAL A 1 89 ? 26.438 10.495 15.720 1.00 96.50 89 VAL A N 1
ATOM 638 C CA . VAL A 1 89 ? 27.529 10.682 16.689 1.00 96.50 89 VAL A CA 1
ATOM 639 C C . VAL A 1 89 ? 28.335 11.936 16.350 1.00 96.50 89 VAL A C 1
ATOM 641 O O . VAL A 1 89 ? 28.545 12.778 17.227 1.00 96.50 89 VAL A O 1
ATOM 644 N N . VAL A 1 90 ? 28.731 12.124 15.087 1.00 95.38 90 VAL A N 1
ATOM 645 C CA . VAL A 1 90 ? 29.472 13.315 14.637 1.00 95.38 90 VAL A CA 1
ATOM 646 C C . VAL A 1 90 ? 28.649 14.586 14.841 1.00 95.38 90 VAL A C 1
ATOM 648 O O . VAL A 1 90 ? 29.180 15.575 15.348 1.00 95.38 90 VAL A O 1
ATOM 651 N N . ALA A 1 91 ? 27.348 14.569 14.545 1.00 95.31 91 ALA A N 1
ATOM 652 C CA . ALA A 1 91 ? 26.459 15.697 14.806 1.00 95.31 91 ALA A CA 1
ATOM 653 C C . ALA A 1 91 ? 26.397 16.033 16.307 1.00 95.31 91 ALA A C 1
ATOM 655 O O . ALA A 1 91 ? 26.547 17.196 16.693 1.00 95.31 91 ALA A O 1
ATOM 656 N N . THR A 1 92 ? 26.294 15.021 17.171 1.00 94.38 92 THR A N 1
ATOM 657 C CA . THR A 1 92 ? 26.290 15.190 18.634 1.00 94.38 92 THR A CA 1
ATOM 658 C C . THR A 1 92 ? 27.617 15.747 19.155 1.00 94.38 92 THR A C 1
ATOM 660 O O . THR A 1 92 ? 27.638 16.661 19.986 1.00 94.38 92 THR A O 1
ATOM 663 N N . VAL A 1 93 ? 28.744 15.237 18.653 1.00 93.56 93 VAL A N 1
ATOM 664 C CA . VAL A 1 93 ? 30.083 15.736 18.992 1.00 93.56 93 VAL A CA 1
ATOM 665 C C . VAL A 1 93 ? 30.261 17.167 18.490 1.00 93.56 93 VAL A C 1
ATOM 667 O O . VAL A 1 93 ? 30.740 18.013 19.246 1.00 93.56 93 VAL A O 1
ATOM 670 N N . SER A 1 94 ? 29.809 17.480 17.272 1.00 92.31 94 SER A N 1
ATOM 671 C CA . SER A 1 94 ? 29.852 18.839 16.727 1.00 92.31 94 SER A CA 1
ATOM 672 C C . SER A 1 94 ? 29.088 19.810 17.630 1.00 92.31 94 SER A C 1
ATOM 674 O O . SER A 1 94 ? 29.635 20.844 17.998 1.00 92.31 94 SER A O 1
ATOM 676 N N . PHE A 1 95 ? 27.899 19.437 18.120 1.00 92.94 95 PHE A N 1
ATOM 677 C CA . PHE A 1 95 ? 27.117 20.274 19.033 1.00 92.94 95 PHE A CA 1
ATOM 678 C C . PHE A 1 95 ? 27.893 20.575 20.319 1.00 92.94 95 PHE A C 1
ATOM 680 O O . PHE A 1 95 ? 27.952 21.724 20.766 1.00 92.94 95 PHE A O 1
ATOM 687 N N . ARG A 1 96 ? 28.545 19.554 20.892 1.00 89.94 96 ARG A N 1
ATOM 688 C CA . ARG A 1 96 ? 29.391 19.703 22.087 1.00 89.94 96 ARG A CA 1
ATOM 689 C C . ARG A 1 96 ? 30.631 20.567 21.828 1.00 89.94 96 ARG A C 1
ATOM 691 O O . ARG A 1 96 ? 31.030 21.314 22.715 1.00 89.94 96 ARG A O 1
ATOM 698 N N . LEU A 1 97 ? 31.236 20.487 20.642 1.00 88.25 97 LEU A N 1
ATOM 699 C CA . LEU A 1 97 ? 32.417 21.278 20.264 1.00 88.25 97 LEU A CA 1
ATOM 700 C C . LEU A 1 97 ? 32.085 22.744 19.952 1.00 88.25 97 LEU A C 1
ATOM 702 O O . LEU A 1 97 ? 32.901 23.636 20.211 1.00 88.25 97 LEU A O 1
ATOM 706 N N . LEU A 1 98 ? 30.903 22.988 19.390 1.00 87.56 98 LEU A N 1
ATOM 707 C CA . LEU A 1 98 ? 30.420 24.309 19.001 1.00 87.56 98 LEU A CA 1
ATOM 708 C C . LEU A 1 98 ? 29.884 25.101 20.201 1.00 87.56 98 LEU A C 1
ATOM 710 O O . LEU A 1 98 ? 30.128 26.306 20.293 1.00 87.56 98 LEU A O 1
ATOM 714 N N . ARG A 1 99 ? 29.203 24.432 21.144 1.00 82.62 99 ARG A N 1
ATOM 715 C CA . ARG A 1 99 ? 28.644 25.050 22.354 1.00 82.62 99 ARG A CA 1
ATOM 716 C C . ARG A 1 99 ? 29.755 25.483 23.321 1.00 82.62 99 ARG A C 1
ATOM 718 O O . ARG A 1 99 ? 30.443 24.647 23.903 1.00 82.62 99 ARG A O 1
ATOM 725 N N . ALA A 1 100 ? 29.881 26.787 23.561 1.00 71.50 100 ALA A N 1
ATOM 726 C CA . ALA A 1 100 ? 30.727 27.330 24.625 1.00 71.50 100 ALA A CA 1
ATOM 727 C C . ALA A 1 100 ? 29.910 27.621 25.896 1.00 71.50 100 ALA A C 1
ATOM 729 O O . ALA A 1 100 ? 28.794 28.128 25.810 1.00 71.50 100 ALA A O 1
ATOM 730 N N . VAL A 1 101 ? 30.470 27.301 27.069 1.00 67.69 101 VAL A N 1
ATOM 731 C CA . VAL A 1 101 ? 29.952 27.767 28.373 1.00 67.69 101 VAL A CA 1
ATOM 732 C C . VAL A 1 101 ? 30.511 29.160 28.691 1.00 67.69 101 VAL A C 1
ATOM 734 O O . VAL A 1 101 ? 29.742 30.024 29.083 1.00 67.69 101 VAL A O 1
ATOM 737 N N . ASP A 1 102 ? 31.794 29.393 28.384 1.00 67.38 102 ASP A N 1
ATOM 738 C CA . ASP A 1 102 ? 32.452 30.709 28.389 1.00 67.38 102 ASP A CA 1
ATOM 739 C C . ASP A 1 102 ? 32.998 31.032 26.985 1.00 67.38 102 ASP A C 1
ATOM 741 O O . ASP A 1 102 ? 34.061 30.528 26.593 1.00 67.38 102 ASP A O 1
ATOM 745 N N . PRO A 1 103 ? 32.268 31.804 26.165 1.00 60.03 103 PRO A N 1
ATOM 746 C CA . PRO A 1 103 ? 32.689 32.118 24.807 1.00 60.03 103 PRO A CA 1
ATOM 747 C C . PRO A 1 103 ? 33.854 33.115 24.800 1.00 60.03 103 PRO A C 1
ATOM 749 O O . PRO A 1 103 ? 33.778 34.198 25.376 1.00 60.03 103 PRO A O 1
ATOM 752 N N . LYS A 1 104 ? 34.934 32.786 24.081 1.00 59.78 104 LYS A N 1
ATOM 753 C CA . LYS A 1 104 ? 35.922 33.799 23.675 1.00 59.78 104 LYS A CA 1
ATOM 754 C C . LYS A 1 104 ? 35.270 34.684 22.616 1.00 59.78 104 LYS A C 1
ATOM 756 O O . LYS A 1 104 ? 34.581 34.135 21.762 1.00 59.78 104 LYS A O 1
ATOM 761 N N . SER A 1 105 ? 35.509 36.000 22.637 1.00 59.47 105 SER A N 1
ATOM 762 C CA . SER A 1 105 ? 34.991 36.915 21.606 1.00 59.47 105 SER A CA 1
ATOM 763 C C . SER A 1 105 ? 35.382 36.382 20.218 1.00 59.47 105 SER A C 1
ATOM 765 O O . SER A 1 105 ? 36.580 36.336 19.905 1.00 59.47 105 SER A O 1
ATOM 767 N N . PRO A 1 106 ? 34.428 35.857 19.428 1.00 62.69 106 PRO A N 1
ATOM 768 C CA . PRO A 1 106 ? 34.760 35.200 18.179 1.00 62.69 106 PRO A CA 1
ATOM 769 C C . PRO A 1 106 ? 35.198 36.272 17.186 1.00 62.69 106 PRO A C 1
ATOM 771 O O . PRO A 1 106 ? 34.524 37.287 17.013 1.00 62.69 106 PRO A O 1
ATOM 774 N N . SER A 1 107 ? 36.336 36.071 16.520 1.00 78.94 107 SER A N 1
ATOM 775 C CA . SER A 1 107 ? 36.703 36.977 15.438 1.00 78.94 107 SER A CA 1
ATOM 776 C C . SER A 1 107 ? 35.673 36.836 14.317 1.00 78.94 107 SER A C 1
ATOM 778 O O . SER A 1 107 ? 35.358 35.723 13.889 1.00 78.94 107 SER A O 1
ATOM 780 N N . VAL A 1 108 ? 35.166 37.963 13.814 1.00 82.19 108 VAL A N 1
ATOM 781 C CA . VAL A 1 108 ? 34.248 37.993 12.660 1.00 82.19 108 VAL A CA 1
ATOM 782 C C . VAL A 1 108 ? 34.837 37.195 11.489 1.00 82.19 108 VAL A C 1
ATOM 784 O O . VAL A 1 108 ? 34.132 36.430 10.841 1.00 82.19 108 VAL A O 1
ATOM 787 N N . ALA A 1 109 ? 36.160 37.264 11.307 1.00 85.12 109 ALA A N 1
ATOM 788 C CA . ALA A 1 109 ? 36.894 36.477 10.321 1.00 85.12 109 ALA A CA 1
ATOM 789 C C . ALA A 1 109 ? 36.705 34.953 10.469 1.00 85.12 109 ALA A C 1
ATOM 791 O O . ALA A 1 109 ? 36.543 34.271 9.464 1.00 85.12 109 ALA A O 1
ATOM 792 N N . ARG A 1 110 ? 36.683 34.398 11.692 1.00 86.44 110 ARG A N 1
ATOM 793 C CA . ARG A 1 110 ? 36.458 32.954 11.912 1.00 86.44 110 ARG A CA 1
ATOM 794 C C . ARG A 1 110 ? 35.017 32.543 11.647 1.00 86.44 110 ARG A C 1
ATOM 796 O O . ARG A 1 110 ? 34.790 31.465 11.107 1.00 86.44 110 ARG A O 1
ATOM 803 N N . LEU A 1 111 ? 34.055 33.394 12.004 1.00 86.25 111 LEU A N 1
ATOM 804 C CA . LEU A 1 111 ? 32.644 33.138 11.713 1.00 86.25 111 LEU A CA 1
ATOM 805 C C . LEU A 1 111 ? 32.401 33.100 10.202 1.00 86.25 111 LEU A C 1
ATOM 807 O O . LEU A 1 111 ? 31.818 32.132 9.716 1.00 86.25 111 LEU A O 1
ATOM 811 N N . LEU A 1 112 ? 32.915 34.096 9.474 1.00 90.50 112 LEU A N 1
ATOM 812 C CA . LEU A 1 112 ? 32.832 34.165 8.014 1.00 90.50 112 LEU A CA 1
ATOM 813 C C . LEU A 1 112 ? 33.592 33.019 7.336 1.00 90.50 112 LEU A C 1
ATOM 815 O O . LEU A 1 112 ? 33.065 32.417 6.406 1.00 90.50 112 LEU A O 1
ATOM 819 N N . ALA A 1 113 ? 34.784 32.661 7.826 1.00 92.12 113 ALA A N 1
ATOM 820 C CA . ALA A 1 113 ? 35.538 31.521 7.306 1.00 92.12 113 ALA A CA 1
ATOM 821 C C . ALA A 1 113 ? 34.780 30.199 7.497 1.00 92.12 113 ALA A C 1
ATOM 823 O O . ALA A 1 113 ? 34.695 29.408 6.565 1.00 92.12 113 ALA A O 1
ATOM 824 N N . GLY A 1 114 ? 34.178 29.966 8.669 1.00 92.75 114 GLY A N 1
ATOM 825 C CA . GLY A 1 114 ? 33.348 28.781 8.896 1.00 92.75 114 GLY A CA 1
ATOM 826 C C . GLY A 1 114 ? 32.113 28.738 7.990 1.00 92.75 114 GLY A C 1
ATOM 827 O O . GLY A 1 114 ? 31.791 27.677 7.463 1.00 92.75 114 GLY A O 1
ATOM 828 N N . LEU A 1 115 ? 31.468 29.888 7.736 1.00 93.25 115 LEU A N 1
ATOM 829 C CA . LEU A 1 115 ? 30.333 29.980 6.806 1.00 93.25 115 LEU A CA 1
ATOM 830 C C . LEU A 1 115 ? 30.760 29.662 5.371 1.00 93.25 115 LEU A C 1
ATOM 832 O O . LEU A 1 115 ? 30.091 28.880 4.703 1.00 93.25 115 LEU A O 1
ATOM 836 N N . ALA A 1 116 ? 31.886 30.216 4.917 1.00 95.88 116 ALA A N 1
ATOM 837 C CA . ALA A 1 116 ? 32.432 29.942 3.591 1.00 95.88 116 ALA A CA 1
ATOM 838 C C . ALA A 1 116 ? 32.811 28.461 3.422 1.00 95.88 116 ALA A C 1
ATOM 840 O O . ALA A 1 116 ? 32.506 27.863 2.394 1.00 95.88 116 ALA A O 1
ATOM 841 N N . LEU A 1 117 ? 33.415 27.847 4.446 1.00 97.06 117 LEU A N 1
ATOM 842 C CA . LEU A 1 117 ? 33.741 26.418 4.446 1.00 97.06 117 LEU A CA 1
ATOM 843 C C . LEU A 1 117 ? 32.484 25.542 4.442 1.00 97.06 117 LEU A C 1
ATOM 845 O O . LEU A 1 117 ? 32.447 24.561 3.712 1.00 97.06 117 LEU A O 1
ATOM 849 N N . MET A 1 118 ? 31.443 25.900 5.199 1.00 96.12 118 MET A N 1
ATOM 850 C CA . MET A 1 118 ? 30.166 25.180 5.179 1.00 96.12 118 MET A CA 1
ATOM 851 C C . MET A 1 118 ? 29.465 25.307 3.820 1.00 96.12 118 MET A C 1
ATOM 853 O O . MET A 1 118 ? 28.993 24.312 3.280 1.00 96.12 118 MET A O 1
ATOM 857 N N . ALA A 1 119 ? 29.444 26.506 3.230 1.00 95.88 119 ALA A N 1
ATOM 858 C CA . ALA A 1 119 ? 28.915 26.718 1.884 1.00 95.88 119 ALA A CA 1
ATOM 859 C C . ALA A 1 119 ? 29.697 25.904 0.839 1.00 95.88 119 ALA A C 1
ATOM 861 O O . ALA A 1 119 ? 29.095 25.256 -0.012 1.00 95.88 119 ALA A O 1
ATOM 862 N N . GLY A 1 120 ? 31.028 25.863 0.953 1.00 96.56 120 GLY A N 1
ATOM 863 C CA . GLY A 1 120 ? 31.871 24.991 0.139 1.00 96.56 120 GLY A CA 1
ATOM 864 C C . GLY A 1 120 ? 31.569 23.506 0.363 1.00 96.56 120 GLY A C 1
ATOM 865 O O . GLY A 1 120 ? 31.485 22.751 -0.599 1.00 96.56 120 GLY A O 1
ATOM 866 N N . ALA A 1 121 ? 31.353 23.075 1.609 1.00 96.69 121 ALA A N 1
ATOM 867 C CA . ALA A 1 121 ? 31.005 21.690 1.919 1.00 96.69 121 ALA A CA 1
ATOM 868 C C . ALA A 1 121 ? 29.698 21.267 1.233 1.00 96.69 121 ALA A C 1
ATOM 870 O O . ALA A 1 121 ? 29.654 20.170 0.682 1.00 96.69 121 ALA A O 1
ATOM 871 N N . ILE A 1 122 ? 28.690 22.149 1.206 1.00 95.75 122 ILE A N 1
ATOM 872 C CA . ILE A 1 122 ? 27.429 21.945 0.477 1.00 95.75 122 ILE A CA 1
ATOM 873 C C . ILE A 1 122 ? 27.682 21.905 -1.035 1.00 95.75 122 ILE A C 1
ATOM 875 O O . ILE A 1 122 ? 27.227 20.985 -1.701 1.00 95.75 122 ILE A O 1
ATOM 879 N N . TRP A 1 123 ? 28.439 22.865 -1.573 1.00 95.31 123 TRP A N 1
ATOM 880 C CA . TRP A 1 123 ? 28.726 22.960 -3.010 1.00 95.31 123 TRP A CA 1
ATOM 881 C C . TRP A 1 123 ? 29.463 21.732 -3.562 1.00 95.31 123 TRP A C 1
ATOM 883 O O . TRP A 1 123 ? 29.169 21.266 -4.656 1.00 95.31 123 TRP A O 1
ATOM 893 N N . PHE A 1 124 ? 30.413 21.184 -2.800 1.00 96.19 124 PHE A N 1
ATOM 894 C CA . PHE A 1 124 ? 31.177 19.990 -3.179 1.00 96.19 124 PHE A CA 1
ATOM 895 C C . PHE A 1 124 ? 30.539 18.674 -2.701 1.00 96.19 124 PHE A C 1
ATOM 897 O O . PHE A 1 124 ? 31.166 17.610 -2.817 1.00 96.19 124 PHE A O 1
ATOM 904 N N . ASN A 1 125 ? 29.336 18.722 -2.116 1.00 96.38 125 ASN A N 1
ATOM 905 C CA . ASN A 1 125 ? 28.580 17.527 -1.768 1.00 96.38 125 ASN A CA 1
ATOM 906 C C . ASN A 1 125 ? 27.914 16.983 -3.045 1.00 96.38 125 ASN A C 1
ATOM 908 O O . ASN A 1 125 ? 27.034 17.653 -3.582 1.00 96.38 125 ASN A O 1
ATOM 912 N N . PRO A 1 126 ? 28.303 15.794 -3.537 1.00 95.38 126 PRO A N 1
ATOM 913 C CA . PRO A 1 126 ? 27.746 15.252 -4.773 1.00 95.38 126 PRO A CA 1
ATOM 914 C C . PRO A 1 126 ? 26.227 15.055 -4.692 1.00 95.38 126 PRO A C 1
ATOM 916 O O . PRO A 1 126 ? 25.524 15.491 -5.592 1.00 95.38 126 PRO A O 1
ATOM 919 N N . GLY A 1 127 ? 25.699 14.572 -3.561 1.00 95.06 127 GLY A N 1
ATOM 920 C CA . GLY A 1 127 ? 24.251 14.449 -3.378 1.00 95.06 127 GLY A CA 1
ATOM 921 C C . GLY A 1 127 ? 23.520 15.797 -3.414 1.00 95.06 127 GLY A C 1
ATOM 922 O O . GLY A 1 127 ? 22.358 15.854 -3.793 1.00 95.06 127 GLY A O 1
ATOM 923 N N . ALA A 1 128 ? 24.179 16.909 -3.061 1.00 93.94 128 ALA A N 1
ATOM 924 C CA . ALA A 1 128 ? 23.580 18.237 -3.214 1.00 93.94 128 ALA A CA 1
ATOM 925 C C . ALA A 1 128 ? 23.557 18.691 -4.682 1.00 93.94 128 ALA A C 1
ATOM 927 O O . ALA A 1 128 ? 22.594 19.337 -5.097 1.00 93.94 128 ALA A O 1
ATOM 928 N N . GLY A 1 129 ? 24.590 18.345 -5.458 1.00 92.69 129 GLY A N 1
ATOM 929 C CA . GLY A 1 129 ? 24.634 18.565 -6.905 1.00 92.69 129 GLY A CA 1
ATOM 930 C C . GLY A 1 129 ? 23.535 17.791 -7.631 1.00 92.69 129 GLY A C 1
ATOM 931 O O . GLY A 1 129 ? 22.763 18.387 -8.380 1.00 92.69 129 GLY A O 1
ATOM 932 N N . ASP A 1 130 ? 23.397 16.507 -7.312 1.00 92.81 130 ASP A N 1
ATOM 933 C CA . ASP A 1 130 ? 22.366 15.620 -7.851 1.00 92.81 130 ASP A CA 1
ATOM 934 C C . ASP A 1 130 ? 20.952 16.147 -7.569 1.00 92.81 130 ASP A C 1
ATOM 936 O O . ASP A 1 130 ? 20.137 16.322 -8.477 1.00 92.81 130 ASP A O 1
ATOM 940 N N . LEU A 1 131 ? 20.671 16.515 -6.313 1.00 91.75 131 LEU A N 1
ATOM 941 C CA . LEU A 1 131 ? 19.385 17.109 -5.937 1.00 91.75 131 LEU A CA 1
ATOM 942 C C . LEU A 1 131 ? 19.126 18.444 -6.652 1.00 91.75 131 LEU A C 1
ATOM 944 O O . LEU A 1 131 ? 17.982 18.736 -7.009 1.00 91.75 131 LEU A O 1
ATOM 948 N N . ALA A 1 132 ? 20.159 19.261 -6.880 1.00 89.31 132 ALA A N 1
ATOM 949 C CA . ALA A 1 132 ? 20.023 20.502 -7.639 1.00 89.31 132 ALA A CA 1
ATOM 950 C C . ALA A 1 132 ? 19.694 20.230 -9.117 1.00 89.31 132 ALA A C 1
ATOM 952 O O . ALA A 1 132 ? 18.844 20.921 -9.687 1.00 89.31 132 ALA A O 1
ATOM 953 N N . GLN A 1 133 ? 20.309 19.209 -9.718 1.00 86.12 133 GLN A N 1
ATOM 954 C CA . GLN A 1 133 ? 20.024 18.784 -11.086 1.00 86.12 133 GLN A CA 1
ATOM 955 C C . GLN A 1 133 ? 18.606 18.213 -11.211 1.00 86.12 133 GLN A C 1
ATOM 957 O O . GLN A 1 133 ? 17.868 18.603 -12.117 1.00 86.12 133 GLN A O 1
ATOM 962 N N . LEU A 1 134 ? 18.171 17.379 -10.263 1.00 85.38 134 LEU A N 1
ATOM 963 C CA . LEU A 1 134 ? 16.794 16.888 -10.201 1.00 85.38 134 LEU A CA 1
ATOM 964 C C . LEU A 1 134 ? 15.782 18.026 -10.060 1.00 85.38 134 LEU A C 1
ATOM 966 O O . LEU A 1 134 ? 14.779 18.045 -10.771 1.00 85.38 134 LEU A O 1
ATOM 970 N N . ALA A 1 135 ? 16.055 19.011 -9.202 1.00 84.69 135 ALA A N 1
ATOM 971 C CA . ALA A 1 135 ? 15.188 20.175 -9.045 1.00 84.69 135 ALA A CA 1
ATOM 972 C C . ALA A 1 135 ? 15.114 21.026 -10.326 1.00 84.69 135 ALA A C 1
ATOM 974 O O . ALA A 1 135 ? 14.045 21.538 -10.664 1.00 84.69 135 ALA A O 1
ATOM 975 N N . ALA A 1 136 ? 16.224 21.176 -11.055 1.00 81.75 136 ALA A N 1
ATOM 976 C CA . ALA A 1 136 ? 16.234 21.847 -12.353 1.00 81.75 136 ALA A CA 1
ATOM 977 C C . ALA A 1 136 ? 15.389 21.080 -13.388 1.00 81.75 136 ALA A C 1
ATOM 979 O O . ALA A 1 136 ? 14.527 21.675 -14.035 1.00 81.75 136 ALA A O 1
ATOM 980 N N . ASN A 1 137 ? 15.557 19.758 -13.468 1.00 77.12 137 ASN A N 1
ATOM 981 C CA . ASN A 1 137 ? 14.790 18.889 -14.363 1.00 77.12 137 ASN A CA 1
ATOM 982 C C . ASN A 1 137 ? 13.286 18.898 -14.038 1.00 77.12 137 ASN A C 1
ATOM 984 O O . ASN A 1 137 ? 12.451 18.970 -14.941 1.00 77.12 137 ASN A O 1
ATOM 988 N N . ALA A 1 138 ? 12.920 18.899 -12.755 1.00 74.12 138 ALA A N 1
ATOM 989 C CA . ALA A 1 138 ? 11.528 18.972 -12.316 1.00 74.12 138 ALA A CA 1
ATOM 990 C C . ALA A 1 138 ? 10.855 20.297 -12.724 1.00 74.12 138 ALA A C 1
ATOM 992 O O . ALA A 1 138 ? 9.700 20.301 -13.147 1.00 74.12 138 ALA A O 1
ATOM 993 N N . ARG A 1 139 ? 11.577 21.426 -12.668 1.00 72.25 139 ARG A N 1
ATOM 994 C CA . ARG A 1 139 ? 11.066 22.731 -13.140 1.00 72.25 139 ARG A CA 1
ATOM 995 C C . ARG A 1 139 ? 10.821 22.751 -14.650 1.00 72.25 139 ARG A C 1
ATOM 997 O O . ARG A 1 139 ? 9.826 23.320 -15.094 1.00 72.25 139 ARG A O 1
ATOM 1004 N N . LEU A 1 140 ? 11.701 22.123 -15.432 1.00 65.62 140 LEU A N 1
ATOM 1005 C CA . LEU A 1 140 ? 11.514 21.969 -16.881 1.00 65.62 140 LEU A CA 1
ATOM 1006 C C . LEU A 1 140 ? 10.301 21.084 -17.199 1.00 65.62 140 LEU A C 1
ATOM 1008 O O . LEU A 1 140 ? 9.548 21.371 -18.123 1.00 65.62 140 LEU A O 1
ATOM 1012 N N . THR A 1 141 ? 10.064 20.065 -16.374 1.00 63.62 141 THR A N 1
ATOM 1013 C CA . THR A 1 141 ? 8.911 19.165 -16.506 1.00 63.62 141 THR A CA 1
ATOM 1014 C C . THR A 1 141 ? 7.583 19.884 -16.230 1.00 63.62 141 THR A C 1
ATOM 1016 O O . THR A 1 141 ? 6.628 19.735 -16.984 1.00 63.62 141 THR A O 1
ATOM 1019 N N . GLY A 1 142 ? 7.523 20.731 -15.196 1.00 53.28 142 GLY A N 1
ATOM 1020 C CA . GLY A 1 142 ? 6.293 21.437 -14.808 1.00 53.28 142 GLY A CA 1
ATOM 1021 C C . GLY A 1 142 ? 5.898 22.641 -15.676 1.00 53.28 142 GLY A C 1
ATOM 1022 O O . GLY A 1 142 ? 4.837 23.212 -15.452 1.00 53.28 142 GLY A O 1
ATOM 1023 N N . THR A 1 143 ? 6.726 23.072 -16.636 1.00 46.19 143 THR A N 1
ATOM 1024 C CA . THR A 1 143 ? 6.494 24.314 -17.411 1.00 46.19 143 THR A CA 1
ATOM 1025 C C . THR A 1 143 ? 5.954 24.098 -18.828 1.00 46.19 143 THR A C 1
ATOM 1027 O O . THR A 1 143 ? 5.487 25.057 -19.441 1.00 46.19 143 THR A O 1
ATOM 1030 N N . ARG A 1 144 ? 5.977 22.867 -19.359 1.00 50.38 144 ARG A N 1
ATOM 1031 C CA . ARG A 1 144 ? 5.479 22.519 -20.705 1.00 50.38 144 ARG A CA 1
ATOM 1032 C C . ARG A 1 144 ? 4.809 21.142 -20.686 1.00 50.38 144 ARG A C 1
ATOM 1034 O O . ARG A 1 144 ? 5.400 20.165 -21.129 1.00 50.38 144 ARG A O 1
ATOM 1041 N N . MET A 1 145 ? 3.592 21.073 -20.143 1.00 51.22 145 MET A N 1
ATOM 1042 C CA . MET A 1 145 ? 2.812 19.826 -20.043 1.00 51.22 145 MET A CA 1
ATOM 1043 C C . MET A 1 145 ? 1.843 19.594 -21.217 1.00 51.22 145 MET A C 1
ATOM 1045 O O . MET A 1 145 ? 1.102 18.618 -21.224 1.00 51.22 145 MET A O 1
ATOM 1049 N N . SER A 1 146 ? 1.825 20.474 -22.218 1.00 48.84 146 SER A N 1
ATOM 1050 C CA . SER A 1 146 ? 0.981 20.326 -23.405 1.00 48.84 146 SER A CA 1
ATOM 1051 C C . SER A 1 146 ? 1.630 21.004 -24.613 1.00 48.84 146 SER A C 1
ATOM 1053 O O . SER A 1 146 ? 2.101 22.140 -24.533 1.00 48.84 146 SER A O 1
ATOM 1055 N N . GLY A 1 147 ? 1.712 20.284 -25.734 1.00 51.22 147 GLY A N 1
ATOM 1056 C CA . GLY A 1 147 ? 2.329 20.764 -26.971 1.00 51.22 147 GLY A CA 1
ATOM 1057 C C . GLY A 1 147 ? 2.513 19.657 -28.019 1.00 51.22 147 GLY A C 1
ATOM 1058 O O . GLY A 1 147 ? 2.392 18.480 -27.681 1.00 51.22 147 GLY A O 1
ATOM 1059 N N . PRO A 1 148 ? 2.775 20.011 -29.292 1.00 64.25 148 PRO A N 1
ATOM 1060 C CA . PRO A 1 148 ? 3.107 19.034 -30.331 1.00 64.25 148 PRO A CA 1
ATOM 1061 C C . PRO A 1 148 ? 4.426 18.303 -30.012 1.00 64.25 148 PRO A C 1
ATOM 1063 O O . PRO A 1 148 ? 5.214 18.812 -29.206 1.00 64.25 148 PRO A O 1
ATOM 1066 N N . PRO A 1 149 ? 4.699 17.154 -30.663 1.00 78.81 149 PRO A N 1
ATOM 1067 C CA . PRO A 1 149 ? 5.980 16.470 -30.529 1.00 78.81 149 PRO A CA 1
ATOM 1068 C C . PRO A 1 149 ? 7.164 17.420 -30.776 1.00 78.81 149 PRO A C 1
ATOM 1070 O O . PRO A 1 149 ? 7.090 18.273 -31.671 1.00 78.81 149 PRO A O 1
ATOM 1073 N N . PRO A 1 150 ? 8.248 17.307 -29.991 1.00 84.75 150 PRO A N 1
ATOM 1074 C CA . PRO A 1 150 ? 9.408 18.173 -30.127 1.00 84.75 150 PRO A CA 1
ATOM 1075 C C . PRO A 1 150 ? 10.147 17.914 -31.452 1.00 84.75 150 PRO A C 1
ATOM 1077 O O . PRO A 1 150 ? 9.975 16.858 -32.068 1.00 84.75 150 PRO A O 1
ATOM 1080 N N . PRO A 1 151 ? 10.991 18.856 -31.915 1.00 86.06 151 PRO A N 1
ATOM 1081 C CA . PRO A 1 151 ? 11.790 18.665 -33.121 1.00 86.06 151 PRO A CA 1
ATOM 1082 C C . PRO A 1 151 ? 12.556 17.339 -33.098 1.00 86.06 151 PRO A C 1
ATOM 1084 O O . PRO A 1 151 ? 13.100 16.947 -32.070 1.00 86.06 151 PRO A O 1
ATOM 1087 N N . HIS A 1 152 ? 12.623 16.668 -34.249 1.00 90.25 152 HIS A N 1
ATOM 1088 C CA . HIS A 1 152 ? 13.284 15.368 -34.430 1.00 90.25 152 HIS A CA 1
ATOM 1089 C C . HIS A 1 152 ? 12.656 14.176 -33.686 1.00 90.25 152 HIS A C 1
ATOM 1091 O O . HIS A 1 152 ? 13.124 13.057 -33.895 1.00 90.25 152 HIS A O 1
ATOM 1097 N N . PHE A 1 153 ? 11.595 14.358 -32.901 1.00 91.94 153 PHE A N 1
ATOM 1098 C CA . PHE A 1 153 ? 10.788 13.244 -32.410 1.00 91.94 153 PHE A CA 1
ATOM 1099 C C . PHE A 1 153 ? 9.773 12.830 -33.482 1.00 91.94 153 PHE A C 1
ATOM 1101 O O . PHE A 1 153 ? 8.986 13.659 -33.942 1.00 91.94 153 PHE A O 1
ATOM 1108 N N . VAL A 1 154 ? 9.789 11.561 -33.891 1.00 92.88 154 VAL A N 1
ATOM 1109 C CA . VAL A 1 154 ? 8.925 11.036 -34.958 1.00 92.88 154 VAL A CA 1
ATOM 1110 C C . VAL A 1 154 ? 7.901 10.062 -34.370 1.00 92.88 154 VAL A C 1
ATOM 1112 O O . VAL A 1 154 ? 8.277 8.942 -34.023 1.00 92.88 154 VAL A O 1
ATOM 1115 N N . PRO A 1 155 ? 6.619 10.452 -34.237 1.00 84.88 155 PRO A N 1
ATOM 1116 C CA . PRO A 1 155 ? 5.564 9.498 -33.919 1.00 84.88 155 PRO A CA 1
ATOM 1117 C C . PRO A 1 155 ? 5.292 8.605 -35.137 1.00 84.88 155 PRO A C 1
ATOM 1119 O O . PRO A 1 155 ? 5.227 9.094 -36.267 1.00 84.88 155 PRO A O 1
ATOM 1122 N N . VAL A 1 156 ? 5.125 7.305 -34.904 1.00 87.31 156 VAL A N 1
ATOM 1123 C CA . VAL A 1 156 ? 4.727 6.323 -35.920 1.00 87.31 156 VAL A CA 1
ATOM 1124 C C . VAL A 1 156 ? 3.395 5.745 -35.470 1.00 87.31 156 VAL A C 1
ATOM 1126 O O . VAL A 1 156 ? 3.297 5.266 -34.350 1.00 87.31 156 VAL A O 1
ATOM 1129 N N . GLU A 1 157 ? 2.367 5.827 -36.310 1.00 79.31 157 GLU A N 1
ATOM 1130 C CA . GLU A 1 157 ? 1.017 5.350 -35.958 1.00 79.31 157 GLU A CA 1
ATOM 1131 C C . GLU A 1 157 ? 0.673 4.011 -36.622 1.00 79.31 157 GLU A C 1
ATOM 1133 O O . GLU A 1 157 ? -0.220 3.300 -36.172 1.00 79.31 157 GLU A O 1
ATOM 1138 N N . ARG A 1 158 ? 1.347 3.673 -37.726 1.00 85.19 158 ARG A N 1
ATOM 1139 C CA . ARG A 1 158 ? 1.090 2.457 -38.498 1.00 85.19 158 ARG A CA 1
ATOM 1140 C C . ARG A 1 158 ? 2.334 2.043 -39.272 1.00 85.19 158 ARG A C 1
ATOM 1142 O O . ARG A 1 158 ? 3.067 2.901 -39.760 1.00 85.19 158 ARG A O 1
ATOM 1149 N N . LEU A 1 159 ? 2.518 0.735 -39.416 1.00 91.25 159 LEU A N 1
ATOM 1150 C CA . LEU A 1 159 ? 3.543 0.146 -40.270 1.00 91.25 159 LEU A CA 1
ATOM 1151 C C . LEU A 1 159 ? 3.003 -0.169 -41.663 1.00 91.25 159 LEU A C 1
ATOM 1153 O O . LEU A 1 159 ? 1.835 -0.517 -41.836 1.00 91.25 159 LEU A O 1
ATOM 1157 N N . GLU A 1 160 ? 3.889 -0.089 -42.648 1.00 91.12 160 GLU A N 1
ATOM 1158 C CA . GLU A 1 160 ? 3.643 -0.569 -44.003 1.00 91.12 160 GLU A CA 1
ATOM 1159 C C . GLU A 1 160 ? 4.615 -1.710 -44.301 1.00 91.12 160 GLU A C 1
ATOM 1161 O O . GLU A 1 160 ? 5.828 -1.526 -44.204 1.00 91.12 160 GLU A O 1
ATOM 1166 N N . PHE A 1 161 ? 4.075 -2.870 -44.678 1.00 93.56 161 PHE A N 1
ATOM 1167 C CA . PHE A 1 161 ? 4.834 -4.049 -45.094 1.00 93.56 161 PHE A CA 1
ATOM 1168 C C . PHE A 1 161 ? 4.693 -4.227 -46.615 1.00 93.56 161 PHE A C 1
ATOM 1170 O O . PHE A 1 161 ? 3.630 -4.648 -47.079 1.00 93.56 161 PHE A O 1
ATOM 1177 N N . PRO A 1 162 ? 5.714 -3.870 -47.422 1.00 85.12 162 PRO A N 1
ATOM 1178 C CA . PRO A 1 162 ? 5.664 -4.029 -48.878 1.00 85.12 162 PRO A CA 1
ATOM 1179 C C . PRO A 1 162 ? 5.647 -5.498 -49.323 1.00 85.12 162 PRO A C 1
ATOM 1181 O O . PRO A 1 162 ? 5.088 -5.814 -50.372 1.00 85.12 162 PRO A O 1
ATOM 1184 N N . ASP A 1 163 ? 6.246 -6.370 -48.512 1.00 86.56 163 ASP A N 1
ATOM 1185 C CA . ASP A 1 163 ? 6.340 -7.820 -48.682 1.00 86.56 163 ASP A CA 1
ATOM 1186 C C . ASP A 1 163 ? 5.846 -8.528 -47.405 1.00 86.56 163 ASP A C 1
ATOM 1188 O O . ASP A 1 163 ? 5.463 -7.876 -46.434 1.00 86.56 163 ASP A O 1
ATOM 1192 N N . ALA A 1 164 ? 5.851 -9.865 -47.386 1.00 87.75 164 ALA A N 1
ATOM 1193 C CA . ALA A 1 164 ? 5.481 -10.621 -46.189 1.00 87.75 164 ALA A CA 1
ATOM 1194 C C . ALA A 1 164 ? 6.408 -10.280 -44.997 1.00 87.75 164 ALA A C 1
ATOM 1196 O O . ALA A 1 164 ? 7.630 -10.225 -45.186 1.00 87.75 164 ALA A O 1
ATOM 1197 N N . PRO A 1 165 ? 5.852 -10.067 -43.787 1.00 94.56 165 PRO A N 1
ATOM 1198 C CA . PRO A 1 165 ? 6.646 -9.767 -42.602 1.00 94.56 165 PRO A CA 1
ATOM 1199 C C . PRO A 1 165 ? 7.560 -10.937 -42.229 1.00 94.56 165 PRO A C 1
ATOM 1201 O O . PRO A 1 165 ? 7.207 -12.102 -42.418 1.00 94.56 165 PRO A O 1
ATOM 1204 N N . ARG A 1 166 ? 8.723 -10.622 -41.655 1.00 95.62 166 ARG A N 1
ATOM 1205 C CA . ARG A 1 166 ? 9.614 -11.606 -41.023 1.00 95.62 166 ARG A CA 1
ATOM 1206 C C . ARG A 1 166 ? 9.374 -11.659 -39.521 1.00 95.62 166 ARG A C 1
ATOM 1208 O O . ARG A 1 166 ? 8.939 -10.681 -38.916 1.00 95.62 166 ARG A O 1
ATOM 1215 N N . ASN A 1 167 ? 9.745 -12.779 -38.919 1.00 97.94 167 ASN A N 1
ATOM 1216 C CA . ASN A 1 167 ? 9.763 -12.935 -37.473 1.00 97.94 167 ASN A CA 1
ATOM 1217 C C . ASN A 1 167 ? 10.974 -12.220 -36.869 1.00 97.94 167 ASN A C 1
ATOM 1219 O O . ASN A 1 167 ? 11.981 -11.992 -37.551 1.00 97.94 167 ASN A O 1
ATOM 1223 N N . PHE A 1 168 ? 10.932 -11.952 -35.566 1.00 98.56 168 PHE A N 1
ATOM 1224 C CA . PHE A 1 168 ? 12.122 -11.518 -34.843 1.00 98.56 168 PHE A CA 1
ATOM 1225 C C . PHE A 1 168 ? 12.310 -12.209 -33.497 1.00 98.56 168 PHE A C 1
ATOM 1227 O O . PHE A 1 168 ? 11.361 -12.581 -32.809 1.00 98.56 168 PHE A O 1
ATOM 1234 N N . VAL A 1 169 ? 13.576 -12.328 -33.108 1.00 98.81 169 VAL A N 1
ATOM 1235 C CA . VAL A 1 169 ? 14.001 -12.642 -31.746 1.00 98.81 169 VAL A CA 1
ATOM 1236 C C . VAL A 1 169 ? 14.885 -11.496 -31.270 1.00 98.81 169 VAL A C 1
ATOM 1238 O O . VAL A 1 169 ? 15.883 -11.178 -31.915 1.00 98.81 169 VAL A O 1
ATOM 1241 N N . LEU A 1 170 ? 14.524 -10.866 -30.158 1.00 98.81 170 LEU A N 1
ATOM 1242 C CA . LEU A 1 170 ? 15.313 -9.824 -29.511 1.00 98.81 170 LEU A CA 1
ATOM 1243 C C . LEU A 1 170 ? 15.796 -10.339 -28.157 1.00 98.81 170 LEU A C 1
ATOM 1245 O O . LEU A 1 170 ? 15.018 -10.460 -27.215 1.00 98.81 170 LEU A O 1
ATOM 1249 N N . LEU A 1 171 ? 17.082 -10.660 -28.083 1.00 98.81 171 LEU A N 1
ATOM 1250 C CA . LEU A 1 171 ? 17.748 -11.160 -26.890 1.00 98.81 171 LEU A CA 1
ATOM 1251 C C . LEU A 1 171 ? 18.491 -10.017 -26.199 1.00 98.81 171 LEU A C 1
ATOM 1253 O O . LEU A 1 171 ? 19.537 -9.576 -26.681 1.00 98.81 171 LEU A O 1
ATOM 1257 N N . TYR A 1 172 ? 17.962 -9.566 -25.065 1.00 98.75 172 TYR A N 1
ATOM 1258 C CA . TYR A 1 172 ? 18.679 -8.689 -24.154 1.00 98.75 172 TYR A CA 1
ATOM 1259 C C . TYR A 1 172 ? 19.577 -9.509 -23.234 1.00 98.75 172 TYR A C 1
ATOM 1261 O O . TYR A 1 172 ? 19.109 -10.418 -22.544 1.00 98.75 172 TYR A O 1
ATOM 1269 N N . LEU A 1 173 ? 20.858 -9.155 -23.220 1.00 98.50 173 LEU A N 1
ATOM 1270 C CA . LEU A 1 173 ? 21.835 -9.685 -22.284 1.00 98.50 173 LEU A CA 1
ATOM 1271 C C . LEU A 1 173 ? 22.044 -8.670 -21.153 1.00 98.50 173 LEU A C 1
ATOM 1273 O O . LEU A 1 173 ? 22.701 -7.650 -21.368 1.00 98.50 173 LEU A O 1
ATOM 1277 N N . GLU A 1 174 ? 21.485 -8.961 -19.976 1.00 97.56 174 GLU A N 1
ATOM 1278 C CA . GLU A 1 174 ? 21.538 -8.118 -18.770 1.00 97.56 174 GLU A CA 1
ATOM 1279 C C . GLU A 1 174 ? 22.967 -7.657 -18.486 1.00 97.56 174 GLU A C 1
ATOM 1281 O O . GLU A 1 174 ? 23.848 -8.472 -18.227 1.00 97.56 174 GLU A O 1
ATOM 1286 N N . SER A 1 175 ? 23.233 -6.355 -18.533 1.00 96.50 175 SER A N 1
ATOM 1287 C CA . SER A 1 175 ? 24.545 -5.779 -18.213 1.00 96.50 175 SER A CA 1
ATOM 1288 C C . SER A 1 175 ? 25.735 -6.313 -19.047 1.00 96.50 175 SER A C 1
ATOM 1290 O O . SER A 1 175 ? 26.885 -5.992 -18.737 1.00 96.50 175 SER A O 1
ATOM 1292 N N . VAL A 1 176 ? 25.530 -7.119 -20.102 1.00 97.75 176 VAL A N 1
ATOM 1293 C CA . VAL A 1 176 ? 26.629 -7.662 -20.925 1.00 97.75 176 VAL A CA 1
ATOM 1294 C C . VAL A 1 176 ? 27.000 -6.654 -22.002 1.00 97.75 176 VAL A C 1
ATOM 1296 O O . VAL A 1 176 ? 26.305 -6.489 -23.000 1.00 97.75 176 VAL A O 1
ATOM 1299 N N . GLU A 1 177 ? 28.138 -5.996 -21.819 1.00 95.62 177 GLU A N 1
ATOM 1300 C CA . GLU A 1 177 ? 28.658 -4.963 -22.713 1.00 95.62 177 GLU A CA 1
ATOM 1301 C C . GLU A 1 177 ? 29.565 -5.498 -23.822 1.00 95.62 177 GLU A C 1
ATOM 1303 O O . GLU A 1 177 ? 30.290 -6.482 -23.654 1.00 95.62 177 GLU A O 1
ATOM 1308 N N . ARG A 1 178 ? 29.695 -4.718 -24.903 1.00 96.31 178 ARG A N 1
ATOM 1309 C CA . ARG A 1 178 ? 30.772 -4.901 -25.888 1.00 96.31 178 ARG A CA 1
ATOM 1310 C C . ARG A 1 178 ? 32.155 -4.796 -25.242 1.00 96.31 178 ARG A C 1
ATOM 1312 O O . ARG A 1 178 ? 33.092 -5.454 -25.687 1.00 96.31 178 ARG A O 1
ATOM 1319 N N . SER A 1 179 ? 32.287 -3.987 -24.193 1.00 95.69 179 SER A N 1
ATOM 1320 C CA . SER A 1 179 ? 33.523 -3.766 -23.432 1.00 95.69 179 SER A CA 1
ATOM 1321 C C . SER A 1 179 ? 34.193 -5.065 -22.962 1.00 95.69 179 SER A C 1
ATOM 1323 O O . SER A 1 179 ? 35.417 -5.111 -22.846 1.00 95.69 179 SER A O 1
ATOM 1325 N N . TYR A 1 180 ? 33.417 -6.127 -22.721 1.00 97.12 180 TYR A N 1
ATOM 1326 C CA . TYR A 1 180 ? 33.922 -7.434 -22.291 1.00 97.12 180 TYR A CA 1
ATOM 1327 C C . TYR A 1 180 ? 34.577 -8.259 -23.414 1.00 97.12 180 TYR A C 1
ATOM 1329 O O . TYR A 1 180 ? 35.278 -9.221 -23.110 1.00 97.12 180 TYR A O 1
ATOM 1337 N N . LEU A 1 181 ? 34.391 -7.887 -24.690 1.00 95.38 181 LEU A N 1
ATOM 1338 C CA . LEU A 1 181 ? 35.063 -8.511 -25.846 1.00 95.38 181 LEU A CA 1
ATOM 1339 C C . LEU A 1 181 ? 36.514 -8.026 -26.018 1.00 95.38 181 LEU A C 1
ATOM 1341 O O . LEU A 1 181 ? 37.255 -8.536 -26.856 1.00 95.38 181 LEU A O 1
ATOM 1345 N N . ASP A 1 182 ? 36.930 -7.001 -25.272 1.00 94.81 182 ASP A N 1
ATOM 1346 C CA . ASP A 1 182 ? 38.287 -6.470 -25.340 1.00 94.81 182 ASP A CA 1
ATOM 1347 C C . ASP A 1 182 ? 39.280 -7.468 -24.732 1.00 94.81 182 ASP A C 1
ATOM 1349 O O . ASP A 1 182 ? 39.478 -7.490 -23.523 1.00 94.81 182 ASP A O 1
ATOM 1353 N N . GLU A 1 183 ? 39.942 -8.266 -25.569 1.00 94.12 183 GLU A N 1
ATOM 1354 C CA . GLU A 1 183 ? 40.928 -9.273 -25.148 1.00 94.12 183 GLU A CA 1
ATOM 1355 C C . GLU A 1 183 ? 42.136 -8.693 -24.388 1.00 94.12 183 GLU A C 1
ATOM 1357 O O . GLU A 1 183 ? 42.780 -9.401 -23.612 1.00 94.12 183 GLU A O 1
ATOM 1362 N N . ALA A 1 184 ? 42.469 -7.409 -24.573 1.00 93.69 184 ALA A N 1
ATOM 1363 C CA . ALA A 1 184 ? 43.550 -6.780 -23.816 1.00 93.69 184 ALA A CA 1
ATOM 1364 C C . ALA A 1 184 ? 43.103 -6.474 -22.385 1.00 93.69 184 ALA A C 1
ATOM 1366 O O . ALA A 1 184 ? 43.870 -6.666 -21.436 1.00 93.69 184 ALA A O 1
ATOM 1367 N N . ARG A 1 185 ? 41.854 -6.017 -22.224 1.00 93.62 185 ARG A N 1
ATOM 1368 C CA . ARG A 1 185 ? 41.266 -5.799 -20.905 1.00 93.62 185 ARG A CA 1
ATOM 1369 C C . ARG A 1 185 ? 40.821 -7.098 -20.271 1.00 93.62 185 ARG A C 1
ATOM 1371 O O . ARG A 1 185 ? 41.187 -7.264 -19.125 1.00 93.62 185 ARG A O 1
ATOM 1378 N N . PHE A 1 186 ? 40.128 -8.008 -20.949 1.00 95.50 186 PHE A N 1
ATOM 1379 C CA . PHE A 1 186 ? 39.468 -9.219 -20.438 1.00 95.50 186 PHE A CA 1
ATOM 1380 C C . PHE A 1 186 ? 39.828 -10.477 -21.271 1.00 95.50 186 PHE A C 1
ATOM 1382 O O . PHE A 1 186 ? 38.984 -10.998 -21.996 1.00 95.50 186 PHE A O 1
ATOM 1389 N N . PRO A 1 187 ? 41.067 -10.996 -21.171 1.00 95.56 187 PRO A N 1
ATOM 1390 C CA . PRO A 1 187 ? 41.544 -12.068 -22.034 1.00 95.56 187 PRO A CA 1
ATOM 1391 C C . PRO A 1 187 ? 40.741 -13.355 -21.825 1.00 95.56 187 PRO A C 1
ATOM 1393 O O . PRO A 1 187 ? 40.724 -13.904 -20.722 1.00 95.56 187 PRO A O 1
ATOM 1396 N N . GLY A 1 188 ? 40.110 -13.845 -22.892 1.00 95.81 188 GLY A N 1
ATOM 1397 C CA . GLY A 1 188 ? 39.313 -15.069 -22.895 1.00 95.81 188 GLY A CA 1
ATOM 1398 C C . GLY A 1 188 ? 38.015 -15.009 -22.082 1.00 95.81 188 GLY A C 1
ATOM 1399 O O . GLY A 1 188 ? 37.519 -16.063 -21.690 1.00 95.81 188 GLY A O 1
ATOM 1400 N N . LEU A 1 189 ? 37.474 -13.818 -21.791 1.00 97.56 189 LEU A N 1
ATOM 1401 C CA . LEU A 1 189 ? 36.238 -13.686 -21.007 1.00 97.56 189 LEU A CA 1
ATOM 1402 C C . LEU A 1 189 ? 34.985 -14.079 -21.796 1.00 97.56 189 LEU A C 1
ATOM 1404 O O . LEU A 1 189 ? 34.150 -14.797 -21.259 1.00 97.56 189 LEU A O 1
ATOM 1408 N N . MET A 1 190 ? 34.855 -13.641 -23.052 1.00 97.56 190 MET A N 1
ATOM 1409 C CA . MET A 1 190 ? 33.683 -13.935 -23.894 1.00 97.56 190 MET A CA 1
ATOM 1410 C C . MET A 1 190 ? 34.080 -14.582 -25.234 1.00 97.56 190 MET A C 1
ATOM 1412 O O . MET A 1 190 ? 33.881 -13.999 -26.305 1.00 97.56 190 MET A O 1
ATOM 1416 N N . PRO A 1 191 ? 34.729 -15.763 -25.211 1.00 97.06 191 PRO A N 1
ATOM 1417 C CA . PRO A 1 191 ? 35.259 -16.384 -26.420 1.00 97.06 191 PRO A CA 1
ATOM 1418 C C . PRO A 1 191 ? 34.161 -16.820 -27.403 1.00 97.06 191 PRO A C 1
ATOM 1420 O O . PRO A 1 191 ? 34.414 -16.867 -28.610 1.00 97.06 191 PRO A O 1
ATOM 1423 N N . ASN A 1 192 ? 32.953 -17.148 -26.931 1.00 98.00 192 ASN A N 1
ATOM 1424 C CA . ASN A 1 192 ? 31.900 -17.675 -27.793 1.00 98.00 192 ASN A CA 1
ATOM 1425 C C . ASN A 1 192 ? 31.192 -16.573 -28.586 1.00 98.00 192 ASN A C 1
ATOM 1427 O O . ASN A 1 192 ? 31.010 -16.721 -29.799 1.00 98.00 192 ASN A O 1
ATOM 1431 N N . LEU A 1 193 ? 30.835 -15.467 -27.935 1.00 97.75 193 LEU A N 1
ATOM 1432 C CA . LEU A 1 193 ? 30.255 -14.290 -28.574 1.00 97.75 193 LEU A CA 1
ATOM 1433 C C . LEU A 1 193 ? 31.275 -13.609 -29.491 1.00 97.75 193 LEU A C 1
ATOM 1435 O O . LEU A 1 193 ? 30.910 -13.250 -30.608 1.00 97.75 193 LEU A O 1
ATOM 1439 N N . SER A 1 194 ? 32.559 -13.543 -29.111 1.00 96.19 194 SER A N 1
ATOM 1440 C CA . SER A 1 194 ? 33.644 -13.103 -30.010 1.00 96.19 194 SER A CA 1
ATOM 1441 C C . SER A 1 194 ? 33.693 -13.921 -31.308 1.00 96.19 194 SER A C 1
ATOM 1443 O O . SER A 1 194 ? 33.858 -13.372 -32.397 1.00 96.19 194 SER A O 1
ATOM 1445 N N . ALA A 1 195 ? 33.516 -15.245 -31.227 1.00 96.62 195 ALA A N 1
ATOM 1446 C CA . ALA A 1 195 ? 33.482 -16.100 -32.413 1.00 96.62 195 ALA A CA 1
ATOM 1447 C C . ALA A 1 195 ? 32.207 -15.903 -33.256 1.00 96.62 195 ALA A C 1
ATOM 1449 O O . ALA A 1 195 ? 32.260 -15.976 -34.486 1.00 96.62 195 ALA A O 1
ATOM 1450 N N . LEU A 1 196 ? 31.062 -15.659 -32.611 1.00 96.88 196 LEU A N 1
ATOM 1451 C CA . LEU A 1 196 ? 29.792 -15.385 -33.290 1.00 96.88 196 LEU A CA 1
ATOM 1452 C C . LEU A 1 196 ? 29.745 -13.995 -33.931 1.00 96.88 196 LEU A C 1
ATOM 1454 O O . LEU A 1 196 ? 29.082 -13.841 -34.955 1.00 96.88 196 LEU A O 1
ATOM 1458 N N . GLU A 1 197 ? 30.488 -13.020 -33.406 1.00 94.62 197 GLU A N 1
ATOM 1459 C CA . GLU A 1 197 ? 30.567 -11.666 -33.961 1.00 94.62 197 GLU A CA 1
ATOM 1460 C C . GLU A 1 197 ? 30.993 -11.677 -35.438 1.00 94.62 197 GLU A C 1
ATOM 1462 O O . GLU A 1 197 ? 30.453 -10.932 -36.253 1.00 94.62 197 GLU A O 1
ATOM 1467 N N . ALA A 1 198 ? 31.889 -12.594 -35.821 1.00 92.50 198 ALA A N 1
ATOM 1468 C CA . ALA A 1 198 ? 32.333 -12.768 -37.207 1.00 92.50 198 ALA A CA 1
ATOM 1469 C C . ALA A 1 198 ? 31.218 -13.228 -38.172 1.00 92.50 198 ALA A C 1
ATOM 1471 O O . ALA A 1 198 ? 31.395 -13.177 -39.391 1.00 92.50 198 ALA A O 1
ATOM 1472 N N . ARG A 1 199 ? 30.082 -13.698 -37.643 1.00 94.94 199 ARG A N 1
ATOM 1473 C CA . ARG A 1 199 ? 28.884 -14.110 -38.393 1.00 94.94 199 ARG A CA 1
ATOM 1474 C C . ARG A 1 199 ? 27.744 -13.087 -38.298 1.00 94.94 199 ARG A C 1
ATOM 1476 O O . ARG A 1 199 ? 26.685 -13.341 -38.863 1.00 94.94 199 ARG A O 1
ATOM 1483 N N . ALA A 1 200 ? 27.947 -11.968 -37.605 1.00 97.00 200 ALA A N 1
ATOM 1484 C CA . ALA A 1 200 ? 26.930 -10.955 -37.353 1.00 97.00 200 ALA A CA 1
ATOM 1485 C C . ALA A 1 200 ? 27.205 -9.648 -38.109 1.00 97.00 200 ALA A C 1
ATOM 1487 O O . ALA A 1 200 ? 28.330 -9.356 -38.523 1.00 97.00 200 ALA A O 1
ATOM 1488 N N . ILE A 1 201 ? 26.178 -8.810 -38.220 1.00 98.06 201 ILE A N 1
ATOM 1489 C CA . ILE A 1 201 ? 26.371 -7.366 -38.317 1.00 98.06 201 ILE A CA 1
ATOM 1490 C C . ILE A 1 201 ? 26.568 -6.843 -36.893 1.00 98.06 201 ILE A C 1
ATOM 1492 O O . ILE A 1 201 ? 25.639 -6.856 -36.091 1.00 98.06 201 ILE A O 1
ATOM 1496 N N . SER A 1 202 ? 27.780 -6.408 -36.574 1.00 97.62 202 SER A N 1
ATOM 1497 C CA . SER A 1 202 ? 28.165 -5.917 -35.252 1.00 97.62 202 SER A CA 1
ATOM 1498 C C . SER A 1 202 ? 28.327 -4.403 -35.268 1.00 97.62 202 SER A C 1
ATOM 1500 O O . SER A 1 202 ? 29.148 -3.869 -36.022 1.00 97.62 202 SER A O 1
ATOM 1502 N N . PHE A 1 203 ? 27.560 -3.704 -34.433 1.00 97.88 203 PHE A N 1
ATOM 1503 C CA . PHE A 1 203 ? 27.697 -2.263 -34.246 1.00 97.88 203 PHE A CA 1
ATOM 1504 C C . PHE A 1 203 ? 28.648 -1.978 -33.085 1.00 97.88 203 PHE A C 1
ATOM 1506 O O . PHE A 1 203 ? 28.453 -2.460 -31.971 1.00 97.88 203 PHE A O 1
ATOM 1513 N N . THR A 1 204 ? 29.697 -1.195 -33.342 1.00 96.56 204 THR A N 1
ATOM 1514 C CA . THR A 1 204 ? 30.816 -1.059 -32.390 1.00 96.56 204 THR A CA 1
ATOM 1515 C C . THR A 1 204 ? 30.838 0.250 -31.615 1.00 96.56 204 THR A C 1
ATOM 1517 O O . THR A 1 204 ? 31.713 0.431 -30.776 1.00 96.56 204 THR A O 1
ATOM 1520 N N . ASP A 1 205 ? 29.925 1.172 -31.916 1.00 96.38 205 ASP A N 1
ATOM 1521 C CA . ASP A 1 205 ? 29.839 2.485 -31.277 1.00 96.38 205 ASP A CA 1
ATOM 1522 C C . ASP A 1 205 ? 28.389 2.783 -30.871 1.00 96.38 205 ASP A C 1
ATOM 1524 O O . ASP A 1 205 ? 27.747 3.690 -31.401 1.00 96.38 205 ASP A O 1
ATOM 1528 N N . ILE A 1 206 ? 27.857 1.979 -29.945 1.00 97.69 206 ILE A N 1
ATOM 1529 C CA . ILE A 1 206 ? 26.524 2.156 -29.357 1.00 97.69 206 ILE A CA 1
ATOM 1530 C C . ILE A 1 206 ? 26.672 2.629 -27.909 1.00 97.69 206 ILE A C 1
ATOM 1532 O O . ILE A 1 206 ? 27.286 1.948 -27.087 1.00 97.69 206 ILE A O 1
ATOM 1536 N N . SER A 1 207 ? 26.104 3.794 -27.592 1.00 95.19 207 SER A N 1
ATOM 1537 C CA . SER A 1 207 ? 26.134 4.379 -26.248 1.00 95.19 207 SER A CA 1
ATOM 1538 C C . SER A 1 207 ? 24.745 4.458 -25.620 1.00 95.19 207 SER A C 1
ATOM 1540 O O . SER A 1 207 ? 23.720 4.340 -26.292 1.00 95.19 207 SER A O 1
ATOM 1542 N N . GLU A 1 208 ? 24.709 4.696 -24.318 1.00 92.38 208 GLU A N 1
ATOM 1543 C CA . GLU A 1 208 ? 23.486 5.057 -23.602 1.00 92.38 208 GLU A CA 1
ATOM 1544 C C . GLU A 1 208 ? 23.232 6.557 -23.678 1.00 92.38 208 GLU A C 1
ATOM 1546 O O . GLU A 1 208 ? 24.127 7.336 -24.021 1.00 92.38 208 GLU A O 1
ATOM 1551 N N . VAL A 1 209 ? 22.012 6.946 -23.324 1.00 92.38 209 VAL A N 1
ATOM 1552 C CA . VAL A 1 209 ? 21.631 8.335 -23.076 1.00 92.38 209 VAL A CA 1
ATOM 1553 C C . VAL A 1 209 ? 21.010 8.473 -21.690 1.00 92.38 209 VAL A C 1
ATOM 1555 O O . VAL A 1 209 ? 20.621 7.491 -21.050 1.00 92.38 209 VAL A O 1
ATOM 1558 N N . SER A 1 210 ? 20.866 9.708 -21.214 1.00 88.50 210 SER A N 1
ATOM 1559 C CA . SER A 1 210 ? 20.147 9.983 -19.970 1.00 88.50 210 SER A CA 1
ATOM 1560 C C . SER A 1 210 ? 18.733 9.382 -20.003 1.00 88.50 210 SER A C 1
ATOM 1562 O O . SER A 1 210 ? 17.916 9.736 -20.852 1.00 88.50 210 SER A O 1
ATOM 1564 N N . GLY A 1 211 ? 18.432 8.495 -19.049 1.00 89.06 211 GLY A N 1
ATOM 1565 C CA . GLY A 1 211 ? 17.151 7.783 -18.991 1.00 89.06 211 GLY A CA 1
ATOM 1566 C C . GLY A 1 211 ? 17.099 6.498 -19.821 1.00 89.06 211 GLY A C 1
ATOM 1567 O O . GLY A 1 211 ? 16.003 6.073 -20.160 1.00 89.06 211 GLY A O 1
ATOM 1568 N N . SER A 1 212 ? 18.243 5.889 -20.163 1.00 93.44 212 SER A N 1
ATOM 1569 C CA . SER A 1 212 ? 18.312 4.555 -20.787 1.00 93.44 212 SER A CA 1
ATOM 1570 C C . SER A 1 212 ? 19.283 3.581 -20.094 1.00 93.44 212 SER A C 1
ATOM 1572 O O . SER A 1 212 ? 19.587 2.548 -20.673 1.00 93.44 212 SER A O 1
ATOM 1574 N N . GLY A 1 213 ? 19.823 3.928 -18.919 1.00 90.75 213 GLY A N 1
ATOM 1575 C CA . GLY A 1 213 ? 20.974 3.244 -18.296 1.00 90.75 213 GLY A CA 1
ATOM 1576 C C . GLY A 1 213 ? 20.637 2.188 -17.235 1.00 90.75 213 GLY A C 1
ATOM 1577 O O . GLY A 1 213 ? 21.427 1.962 -16.327 1.00 90.75 213 GLY A O 1
ATOM 1578 N N . TRP A 1 214 ? 19.435 1.613 -17.280 1.00 92.06 214 TRP A N 1
ATOM 1579 C CA . TRP A 1 214 ? 19.019 0.479 -16.444 1.00 92.06 214 TRP A CA 1
ATOM 1580 C C . TRP A 1 214 ? 17.988 -0.356 -17.208 1.00 92.06 214 TRP A C 1
ATOM 1582 O O . TRP A 1 214 ? 17.356 0.172 -18.122 1.00 92.06 214 TRP A O 1
ATOM 1592 N N . THR A 1 215 ? 17.780 -1.620 -16.832 1.00 93.88 215 THR A N 1
ATOM 1593 C CA . THR A 1 215 ? 17.070 -2.644 -17.625 1.00 93.88 215 THR A CA 1
ATOM 1594 C C . THR A 1 215 ? 15.807 -2.132 -18.323 1.00 93.88 215 THR A C 1
ATOM 1596 O O . THR A 1 215 ? 15.771 -2.020 -19.548 1.00 93.88 215 THR A O 1
ATOM 1599 N N . ILE A 1 216 ? 14.778 -1.719 -17.567 1.00 93.94 216 ILE A N 1
ATOM 1600 C CA . ILE A 1 216 ? 13.515 -1.252 -18.166 1.00 93.94 216 ILE A CA 1
ATOM 1601 C C . ILE A 1 216 ? 13.697 0.021 -19.006 1.00 93.94 216 ILE A C 1
ATOM 1603 O O . ILE A 1 216 ? 13.022 0.195 -20.014 1.00 93.94 216 ILE A O 1
ATOM 1607 N N . ALA A 1 217 ? 14.624 0.906 -18.644 1.00 94.44 217 ALA A N 1
ATOM 1608 C CA . ALA A 1 217 ? 14.888 2.112 -19.417 1.00 94.44 217 ALA A CA 1
ATOM 1609 C C . ALA A 1 217 ? 15.599 1.821 -20.744 1.00 94.44 217 ALA A C 1
ATOM 1611 O O . ALA A 1 217 ? 15.283 2.453 -21.751 1.00 94.44 217 ALA A O 1
ATOM 1612 N N . GLY A 1 218 ? 16.518 0.856 -20.767 1.00 96.19 218 GLY A N 1
ATOM 1613 C CA . GLY A 1 218 ? 17.156 0.363 -21.987 1.00 96.19 218 GLY A CA 1
ATOM 1614 C C . GLY A 1 218 ? 16.172 -0.360 -22.908 1.00 96.19 218 GLY A C 1
ATOM 1615 O O . GLY A 1 218 ? 16.179 -0.165 -24.129 1.00 96.19 218 GLY A O 1
ATOM 1616 N N . MET A 1 219 ? 15.248 -1.119 -22.319 1.00 97.25 219 MET A N 1
ATOM 1617 C CA . MET A 1 219 ? 14.151 -1.769 -23.037 1.00 97.25 219 MET A CA 1
ATOM 1618 C C . MET A 1 219 ? 13.190 -0.736 -23.632 1.00 97.25 219 MET A C 1
ATOM 1620 O O . MET A 1 219 ? 12.925 -0.788 -24.825 1.00 97.25 219 MET A O 1
ATOM 1624 N N . VAL A 1 220 ? 12.750 0.271 -22.871 1.00 96.50 220 VAL A N 1
ATOM 1625 C CA . VAL A 1 220 ? 11.934 1.385 -23.398 1.00 96.50 220 VAL A CA 1
ATOM 1626 C C . VAL A 1 220 ? 12.673 2.143 -24.501 1.00 96.50 220 VAL A C 1
ATOM 1628 O O . VAL A 1 220 ? 12.091 2.434 -25.546 1.00 96.50 220 VAL A O 1
ATOM 1631 N N . ALA A 1 221 ? 13.965 2.422 -24.311 1.00 97.19 221 ALA A N 1
ATOM 1632 C CA . ALA A 1 221 ? 14.785 3.080 -25.321 1.00 97.19 221 ALA A CA 1
ATOM 1633 C C . ALA A 1 221 ? 14.767 2.314 -26.641 1.00 97.19 221 ALA A C 1
ATOM 1635 O O . ALA A 1 221 ? 14.430 2.883 -27.676 1.00 97.19 221 ALA A O 1
ATOM 1636 N N . SER A 1 222 ? 15.052 1.019 -26.598 1.00 97.56 222 SER A N 1
ATOM 1637 C CA . SER A 1 222 ? 15.112 0.180 -27.794 1.00 97.56 222 SER A CA 1
ATOM 1638 C C . SER A 1 222 ? 13.748 -0.140 -28.403 1.00 97.56 222 SER A C 1
ATOM 1640 O O . SER A 1 222 ? 13.640 -0.173 -29.625 1.00 97.56 222 SER A O 1
ATOM 1642 N N . GLN A 1 223 ? 12.704 -0.312 -27.594 1.00 97.75 223 GLN A N 1
ATOM 1643 C CA . GLN A 1 223 ? 11.356 -0.672 -28.050 1.00 97.75 223 GLN A CA 1
ATOM 1644 C C . GLN A 1 223 ? 10.539 0.533 -28.532 1.00 97.75 223 GLN A C 1
ATOM 1646 O O . GLN A 1 223 ? 9.679 0.382 -29.392 1.00 97.75 223 GLN A O 1
ATOM 1651 N N . CYS A 1 224 ? 10.778 1.728 -27.991 1.00 97.06 224 CYS A N 1
ATOM 1652 C CA . CYS A 1 224 ? 9.960 2.918 -28.261 1.00 97.06 224 CYS A CA 1
ATOM 1653 C C . CYS A 1 224 ? 10.767 4.063 -28.899 1.00 97.06 224 CYS A C 1
ATOM 1655 O O . CYS A 1 224 ? 10.216 5.110 -29.241 1.00 97.06 224 CYS A O 1
ATOM 1657 N N . GLY A 1 225 ? 12.087 3.901 -29.042 1.00 96.94 225 GLY A N 1
ATOM 1658 C CA . GLY A 1 225 ? 12.975 4.900 -29.634 1.00 96.94 225 GLY A CA 1
ATOM 1659 C C . GLY A 1 225 ? 13.119 6.179 -28.803 1.00 96.94 225 GLY A C 1
ATOM 1660 O O . GLY A 1 225 ? 13.366 7.251 -29.358 1.00 96.94 225 GLY A O 1
ATOM 1661 N N . MET A 1 226 ? 12.928 6.112 -27.481 1.00 95.56 226 MET A N 1
ATOM 1662 C CA . MET A 1 226 ? 12.944 7.278 -26.586 1.00 95.56 226 MET A CA 1
ATOM 1663 C C . MET A 1 226 ? 13.423 6.924 -25.170 1.00 95.56 226 MET A C 1
ATOM 1665 O O . MET A 1 226 ? 13.200 5.804 -24.726 1.00 95.56 226 MET A O 1
ATOM 1669 N N . PRO A 1 227 ? 14.037 7.854 -24.417 1.00 94.38 227 PRO A N 1
ATOM 1670 C CA . PRO A 1 227 ? 14.461 7.568 -23.050 1.00 94.38 227 PRO A CA 1
ATOM 1671 C C . PRO A 1 227 ? 13.270 7.516 -22.082 1.00 94.38 227 PRO A C 1
ATOM 1673 O O . PRO A 1 227 ? 12.266 8.213 -22.259 1.00 94.38 227 PRO A O 1
ATOM 1676 N N . LEU A 1 228 ? 13.423 6.759 -20.998 1.00 91.31 228 LEU A N 1
ATOM 1677 C CA . LEU A 1 228 ? 12.459 6.670 -19.909 1.00 91.31 228 LEU A CA 1
ATOM 1678 C C . LEU A 1 228 ? 12.551 7.915 -19.014 1.00 91.31 228 LEU A C 1
ATOM 1680 O O . LEU A 1 228 ? 13.362 8.000 -18.091 1.00 91.31 228 LEU A O 1
ATOM 1684 N N . ILE A 1 229 ? 11.708 8.908 -19.298 1.00 86.00 229 ILE A N 1
ATOM 1685 C CA . ILE A 1 229 ? 11.608 10.153 -18.528 1.00 86.00 229 ILE A CA 1
ATOM 1686 C C . ILE A 1 229 ? 10.239 10.233 -17.868 1.00 86.00 229 ILE A C 1
ATOM 1688 O O . ILE A 1 229 ? 9.213 10.087 -18.522 1.00 86.00 229 ILE A O 1
ATOM 1692 N N . GLY A 1 230 ? 10.222 10.514 -16.569 1.00 74.75 230 GLY A N 1
ATOM 1693 C CA . GLY A 1 230 ? 9.006 10.568 -15.768 1.00 74.75 230 GLY A CA 1
ATOM 1694 C C . GLY A 1 230 ? 9.101 9.616 -14.589 1.00 74.75 230 GLY A C 1
ATOM 1695 O O . GLY A 1 230 ? 10.160 9.074 -14.287 1.00 74.75 230 GLY A O 1
ATOM 1696 N N . SER A 1 231 ? 8.004 9.485 -13.861 1.00 63.84 231 SER A N 1
ATOM 1697 C CA . SER A 1 231 ? 8.040 8.925 -12.515 1.00 63.84 231 SER A CA 1
ATOM 1698 C C . SER A 1 231 ? 7.180 7.676 -12.337 1.00 63.84 231 SER A C 1
ATOM 1700 O O . SER A 1 231 ? 6.923 7.311 -11.198 1.00 63.84 231 SER A O 1
ATOM 1702 N N . GLY A 1 232 ? 6.618 7.118 -13.411 1.00 59.91 232 GLY A N 1
ATOM 1703 C CA . GLY A 1 232 ? 5.672 6.006 -13.294 1.00 59.91 232 GLY A CA 1
ATOM 1704 C C . GLY A 1 232 ? 4.322 6.385 -12.672 1.00 59.91 232 GLY A C 1
ATOM 1705 O O . GLY A 1 232 ? 3.746 5.586 -11.947 1.00 59.91 232 GLY A O 1
ATOM 1706 N N . ALA A 1 233 ? 3.833 7.619 -12.861 1.00 47.06 233 ALA A N 1
ATOM 1707 C CA . ALA A 1 233 ? 2.467 7.955 -12.440 1.00 47.06 233 ALA A CA 1
ATOM 1708 C C . ALA A 1 233 ? 1.463 7.260 -13.381 1.00 47.06 233 ALA A C 1
ATOM 1710 O O . ALA A 1 233 ? 1.654 7.337 -14.589 1.00 47.06 233 ALA A O 1
ATOM 1711 N N . GLY A 1 234 ? 0.430 6.605 -12.834 1.00 50.38 234 GLY A N 1
ATOM 1712 C CA . GLY A 1 234 ? -0.537 5.817 -13.621 1.00 50.38 234 GLY A CA 1
ATOM 1713 C C . GLY A 1 234 ? -0.136 4.365 -13.840 1.00 50.38 234 GLY A C 1
ATOM 1714 O O . GLY A 1 234 ? -0.046 3.911 -14.968 1.00 50.38 234 GLY A O 1
ATOM 1715 N N . LEU A 1 235 ? 0.120 3.637 -12.749 1.00 51.91 235 LEU A N 1
ATOM 1716 C CA . LEU A 1 235 ? 0.553 2.230 -12.747 1.00 51.91 235 LEU A CA 1
ATOM 1717 C C . LEU A 1 235 ? -0.503 1.223 -13.265 1.00 51.91 235 LEU A C 1
ATOM 1719 O O . LEU A 1 235 ? -0.333 0.024 -13.076 1.00 51.91 235 LEU A O 1
ATOM 1723 N N . ASP A 1 236 ? -1.580 1.683 -13.900 1.00 55.16 236 ASP A N 1
ATOM 1724 C CA . ASP A 1 236 ? -2.534 0.861 -14.648 1.00 55.16 236 ASP A CA 1
ATOM 1725 C C . ASP A 1 236 ? -2.045 0.538 -16.072 1.00 55.16 236 ASP A C 1
ATOM 1727 O O . ASP A 1 236 ? -2.359 -0.532 -16.588 1.00 55.16 236 ASP A O 1
ATOM 1731 N N . ALA A 1 237 ? -1.238 1.413 -16.687 1.00 68.00 237 ALA A N 1
ATOM 1732 C CA . ALA A 1 237 ? -0.583 1.165 -17.972 1.00 68.00 237 ALA A CA 1
ATOM 1733 C C . ALA A 1 237 ? 0.770 1.899 -18.052 1.00 68.00 237 ALA A C 1
ATOM 1735 O O . ALA A 1 237 ? 0.917 3.035 -17.601 1.00 68.00 237 ALA A O 1
ATOM 1736 N N . PHE A 1 238 ? 1.791 1.258 -18.616 1.00 83.19 238 PHE A N 1
ATOM 1737 C CA . PHE A 1 238 ? 3.148 1.802 -18.637 1.00 83.19 238 PHE A CA 1
ATOM 1738 C C . PHE A 1 238 ? 3.319 2.773 -19.807 1.00 83.19 238 PHE A C 1
ATOM 1740 O O . PHE A 1 238 ? 2.919 2.446 -20.912 1.00 83.19 238 PHE A O 1
ATOM 1747 N N . LEU A 1 239 ? 3.906 3.959 -19.582 1.00 83.75 239 LEU A N 1
ATOM 1748 C CA . LEU A 1 239 ? 4.116 4.995 -20.616 1.00 83.75 239 LEU A CA 1
ATOM 1749 C C . LEU A 1 239 ? 2.993 5.096 -21.668 1.00 83.75 239 LEU A C 1
ATOM 1751 O O . LEU A 1 239 ? 3.265 5.120 -22.866 1.00 83.75 239 LEU A O 1
ATOM 1755 N N . PRO A 1 240 ? 1.713 5.191 -21.295 1.00 78.19 240 PRO A N 1
ATOM 1756 C CA . PRO A 1 240 ? 0.709 4.697 -22.223 1.00 78.19 240 PRO A CA 1
ATOM 1757 C C . PRO A 1 240 ? 0.371 5.709 -23.344 1.00 78.19 240 PRO A C 1
ATOM 1759 O O . PRO A 1 240 ? -0.530 5.497 -24.151 1.00 78.19 240 PRO A O 1
ATOM 1762 N N . GLY A 1 241 ? 1.060 6.862 -23.378 1.00 79.31 241 GLY A N 1
ATOM 1763 C CA . GLY A 1 241 ? 1.073 7.808 -24.496 1.00 79.31 241 GLY A CA 1
ATOM 1764 C C . GLY A 1 241 ? 2.258 7.625 -25.452 1.00 79.31 241 GLY A C 1
ATOM 1765 O O . GLY A 1 241 ? 2.342 8.357 -26.437 1.00 79.31 241 GLY A O 1
ATOM 1766 N N . ALA A 1 242 ? 3.182 6.711 -25.153 1.00 88.00 242 ALA A N 1
ATOM 1767 C CA . ALA A 1 242 ? 4.259 6.309 -26.044 1.00 88.00 242 ALA A CA 1
ATOM 1768 C C . ALA A 1 242 ? 3.748 5.295 -27.076 1.00 88.00 242 ALA A C 1
ATOM 1770 O O . ALA A 1 242 ? 2.794 4.568 -26.825 1.00 88.00 242 ALA A O 1
ATOM 1771 N N . THR A 1 243 ? 4.410 5.259 -28.229 1.00 91.00 243 THR A N 1
ATOM 1772 C CA . THR A 1 243 ? 4.228 4.210 -29.235 1.00 91.00 243 THR A CA 1
ATOM 1773 C C . THR A 1 243 ? 5.507 3.392 -29.287 1.00 91.00 243 THR A C 1
ATOM 1775 O O . THR A 1 243 ? 6.589 3.944 -29.510 1.00 91.00 243 THR A O 1
ATOM 1778 N N . CYS A 1 244 ? 5.375 2.093 -29.072 1.00 95.69 244 CYS A N 1
ATOM 1779 C CA . CYS A 1 244 ? 6.450 1.119 -29.042 1.00 95.69 244 CYS A CA 1
ATOM 1780 C C . CYS A 1 244 ? 6.236 0.055 -30.132 1.00 95.69 244 CYS A C 1
ATOM 1782 O O . CYS A 1 244 ? 5.190 -0.002 -30.775 1.00 95.69 244 CYS A O 1
ATOM 1784 N N . ILE A 1 245 ? 7.245 -0.785 -30.373 1.00 96.94 245 ILE A N 1
ATOM 1785 C CA . ILE A 1 245 ? 7.212 -1.816 -31.426 1.00 96.94 245 ILE A CA 1
ATOM 1786 C C . ILE A 1 245 ? 5.987 -2.730 -31.299 1.00 96.94 245 ILE A C 1
ATOM 1788 O O . ILE A 1 245 ? 5.373 -3.046 -32.314 1.00 96.94 245 ILE A O 1
ATOM 1792 N N . GLY A 1 246 ? 5.609 -3.125 -30.080 1.00 95.50 246 GLY A N 1
ATOM 1793 C CA . GLY A 1 246 ? 4.455 -4.000 -29.873 1.00 95.50 246 GLY A CA 1
ATOM 1794 C C . GLY A 1 246 ? 3.127 -3.359 -30.294 1.00 95.50 246 GLY A C 1
ATOM 1795 O O . GLY A 1 246 ? 2.392 -3.977 -31.059 1.00 95.50 246 GLY A O 1
ATOM 1796 N N . ASP A 1 247 ? 2.896 -2.079 -29.968 1.00 93.50 247 ASP A N 1
ATOM 1797 C CA . ASP A 1 247 ? 1.708 -1.320 -30.418 1.00 93.50 247 ASP A CA 1
ATOM 1798 C C . ASP A 1 247 ? 1.570 -1.276 -31.947 1.00 93.50 247 ASP A C 1
ATOM 1800 O O . ASP A 1 247 ? 0.477 -1.135 -32.495 1.00 93.50 247 ASP A O 1
ATOM 1804 N N . LEU A 1 248 ? 2.705 -1.330 -32.644 1.00 94.94 248 LEU A N 1
ATOM 1805 C CA . LEU A 1 248 ? 2.776 -1.248 -34.095 1.00 94.94 248 LEU A CA 1
ATOM 1806 C C . LEU A 1 248 ? 2.593 -2.610 -34.776 1.00 94.94 248 LEU A C 1
ATOM 1808 O O . LEU A 1 248 ? 2.110 -2.653 -35.910 1.00 94.94 248 LEU A O 1
ATOM 1812 N N . LEU A 1 249 ? 2.990 -3.700 -34.113 1.00 96.62 249 LEU A N 1
ATOM 1813 C CA . LEU A 1 249 ? 2.994 -5.055 -34.669 1.00 96.62 249 LEU A CA 1
ATOM 1814 C C . LEU A 1 249 ? 1.764 -5.881 -34.288 1.00 96.62 249 LEU A C 1
ATOM 1816 O O . LEU A 1 249 ? 1.308 -6.664 -35.120 1.00 96.62 249 LEU A O 1
ATOM 1820 N N . ASP A 1 250 ? 1.194 -5.678 -33.100 1.00 93.94 250 ASP A N 1
ATOM 1821 C CA . ASP A 1 250 ? -0.028 -6.366 -32.661 1.00 93.94 250 ASP A CA 1
ATOM 1822 C C . ASP A 1 250 ? -1.191 -6.179 -33.665 1.00 93.94 250 ASP A C 1
ATOM 1824 O O . ASP A 1 250 ? -1.707 -7.173 -34.187 1.00 93.94 250 ASP A O 1
ATOM 1828 N N . PRO A 1 251 ? -1.504 -4.952 -34.148 1.00 90.94 251 PRO A N 1
ATOM 1829 C CA . PRO A 1 251 ? -2.535 -4.761 -35.174 1.00 90.94 251 PRO A CA 1
ATOM 1830 C C . PRO A 1 251 ? -2.225 -5.413 -36.533 1.00 90.94 251 PRO A C 1
ATOM 1832 O O . PRO A 1 251 ? -3.091 -5.444 -37.409 1.00 90.94 251 PRO A O 1
ATOM 1835 N N . GLN A 1 252 ? -0.989 -5.874 -36.749 1.00 92.44 252 GLN A N 1
ATOM 1836 C CA . GLN A 1 252 ? -0.552 -6.583 -37.956 1.00 92.44 252 GLN A CA 1
ATOM 1837 C C . GLN A 1 252 ? -0.618 -8.113 -37.790 1.00 92.44 252 GLN A C 1
ATOM 1839 O O . GLN A 1 252 ? -0.280 -8.836 -38.727 1.00 92.44 252 GLN A O 1
ATOM 1844 N N . GLY A 1 253 ? -1.086 -8.605 -36.636 1.00 93.56 253 GLY A N 1
ATOM 1845 C CA . GLY A 1 253 ? -1.307 -10.025 -36.360 1.00 93.56 253 GLY A CA 1
ATOM 1846 C C . GLY A 1 253 ? -0.055 -10.795 -35.941 1.00 93.56 253 GLY A C 1
ATOM 1847 O O . GLY A 1 253 ? 0.023 -11.993 -36.217 1.00 93.56 253 GLY A O 1
ATOM 1848 N N . PHE A 1 254 ? 0.929 -10.125 -35.334 1.00 97.00 254 PHE A N 1
ATOM 1849 C CA . PHE A 1 254 ? 2.094 -10.795 -34.750 1.00 97.00 254 PHE A CA 1
ATOM 1850 C C . PHE A 1 254 ? 1.737 -11.481 -33.422 1.00 97.00 254 PHE A C 1
ATOM 1852 O O . PHE A 1 254 ? 1.109 -10.845 -32.590 1.00 97.00 254 PHE A O 1
ATOM 1859 N N . ASP A 1 255 ? 2.202 -12.717 -33.190 1.00 97.06 255 ASP A N 1
ATOM 1860 C CA . ASP A 1 255 ? 2.248 -13.314 -31.839 1.00 97.06 255 ASP A CA 1
ATOM 1861 C C . ASP A 1 255 ? 3.480 -12.763 -31.108 1.00 97.06 255 ASP A C 1
ATOM 1863 O O . ASP A 1 255 ? 4.629 -13.090 -31.442 1.00 97.06 255 ASP A O 1
ATOM 1867 N N . LEU A 1 256 ? 3.244 -11.881 -30.139 1.00 98.25 256 LEU A N 1
ATOM 1868 C CA . LEU A 1 256 ? 4.279 -11.180 -29.391 1.00 98.25 256 LEU A CA 1
ATOM 1869 C C . LEU A 1 256 ? 4.437 -11.774 -27.991 1.00 98.25 256 LEU A C 1
ATOM 1871 O O . LEU A 1 256 ? 3.529 -11.776 -27.162 1.00 98.25 256 LEU A O 1
ATOM 1875 N N . THR A 1 257 ? 5.643 -12.259 -27.695 1.00 98.31 257 THR A N 1
ATOM 1876 C CA . THR A 1 257 ? 5.974 -12.857 -26.399 1.00 98.31 257 THR A CA 1
ATOM 1877 C C . THR A 1 257 ? 7.173 -12.187 -25.743 1.00 98.31 257 THR A C 1
ATOM 1879 O O . THR A 1 257 ? 8.224 -12.042 -26.365 1.00 98.31 257 THR A O 1
ATOM 1882 N N . TYR A 1 258 ? 7.041 -11.867 -24.456 1.00 98.38 258 TYR A N 1
ATOM 1883 C CA . TYR A 1 258 ? 8.143 -11.514 -23.567 1.00 98.38 258 TYR A CA 1
ATOM 1884 C C . TYR A 1 258 ? 8.399 -12.637 -22.554 1.00 98.38 258 TYR A C 1
ATOM 1886 O O . TYR A 1 258 ? 7.467 -13.093 -21.888 1.00 98.38 258 TYR A O 1
ATOM 1894 N N . LEU A 1 259 ? 9.664 -13.047 -22.409 1.00 97.75 259 LEU A N 1
ATOM 1895 C CA . LEU A 1 259 ? 10.127 -13.951 -21.351 1.00 97.75 259 LEU A CA 1
ATOM 1896 C C . LEU A 1 259 ? 11.295 -13.318 -20.581 1.00 97.75 259 LEU A C 1
ATOM 1898 O O . LEU A 1 259 ? 12.300 -12.922 -21.175 1.00 97.75 259 LEU A O 1
ATOM 1902 N N . GLY A 1 260 ? 11.203 -13.288 -19.253 1.00 96.12 260 GLY A N 1
ATOM 1903 C CA . GLY A 1 260 ? 12.297 -12.855 -18.380 1.00 96.12 260 GLY A CA 1
ATOM 1904 C C . GLY A 1 260 ? 12.404 -13.715 -17.124 1.00 96.12 260 GLY A C 1
ATOM 1905 O O . GLY A 1 260 ? 11.403 -14.184 -16.596 1.00 96.12 260 GLY A O 1
ATOM 1906 N N . GLY A 1 261 ? 13.621 -13.925 -16.616 1.00 92.19 261 GLY A N 1
ATOM 1907 C CA . GLY A 1 261 ? 13.828 -14.744 -15.412 1.00 92.19 261 GLY A CA 1
ATOM 1908 C C . GLY A 1 261 ? 13.375 -14.077 -14.106 1.00 92.19 261 GLY A C 1
ATOM 1909 O O . GLY A 1 261 ? 13.127 -14.765 -13.115 1.00 92.19 261 GLY A O 1
ATOM 1910 N N . ALA A 1 262 ? 13.268 -12.746 -14.094 1.00 93.19 262 ALA A N 1
ATOM 1911 C CA . ALA A 1 262 ? 12.922 -11.948 -12.920 1.00 93.19 262 ALA A CA 1
ATOM 1912 C C . ALA A 1 262 ? 11.404 -11.817 -12.707 1.00 93.19 262 ALA A C 1
ATOM 1914 O O . ALA A 1 262 ? 10.589 -12.151 -13.569 1.00 93.19 262 ALA A O 1
ATOM 1915 N N . ASP A 1 263 ? 11.018 -11.288 -11.547 1.00 90.69 263 ASP A N 1
ATOM 1916 C CA . ASP A 1 263 ? 9.628 -10.924 -11.273 1.00 90.69 263 ASP A CA 1
ATOM 1917 C C . ASP A 1 263 ? 9.139 -9.806 -12.225 1.00 90.69 263 ASP A C 1
ATOM 1919 O O . ASP A 1 263 ? 9.868 -8.840 -12.510 1.00 90.69 263 ASP A O 1
ATOM 1923 N N . LEU A 1 264 ? 7.906 -9.948 -12.728 1.00 89.12 264 LEU A N 1
ATOM 1924 C CA . LEU A 1 264 ? 7.271 -9.005 -13.653 1.00 89.12 264 LEU A CA 1
ATOM 1925 C C . LEU A 1 264 ? 6.906 -7.677 -12.980 1.00 89.12 264 LEU A C 1
ATOM 1927 O O . LEU A 1 264 ? 6.942 -6.635 -13.642 1.00 89.12 264 LEU A O 1
ATOM 1931 N N . ALA A 1 265 ? 6.598 -7.690 -11.678 1.00 84.50 265 ALA A N 1
ATOM 1932 C CA . ALA A 1 265 ? 6.291 -6.481 -10.920 1.00 84.50 265 ALA A CA 1
ATOM 1933 C C . ALA A 1 265 ? 7.530 -5.586 -10.769 1.00 84.50 265 ALA A C 1
ATOM 1935 O O . ALA A 1 265 ? 7.429 -4.354 -10.792 1.00 84.50 265 ALA A O 1
ATOM 1936 N N . PHE A 1 266 ? 8.721 -6.190 -10.687 1.00 83.69 266 PHE A N 1
ATOM 1937 C CA . PHE A 1 266 ? 9.949 -5.433 -10.494 1.00 83.69 266 PHE A CA 1
ATOM 1938 C C . PHE A 1 266 ? 10.210 -4.478 -11.667 1.00 83.69 266 PHE A C 1
ATOM 1940 O O . PHE A 1 266 ? 10.281 -4.882 -12.834 1.00 83.69 266 PHE A O 1
ATOM 1947 N N . ALA A 1 267 ? 10.405 -3.199 -11.333 1.00 80.88 267 ALA A N 1
ATOM 1948 C CA . ALA A 1 267 ? 10.671 -2.100 -12.263 1.00 80.88 267 ALA A CA 1
ATOM 1949 C C . ALA A 1 267 ? 9.568 -1.833 -13.311 1.00 80.88 267 ALA A C 1
ATOM 1951 O O . ALA A 1 267 ? 9.793 -1.020 -14.208 1.00 80.88 267 ALA A O 1
ATOM 1952 N N . GLY A 1 268 ? 8.391 -2.461 -13.191 1.00 84.81 268 GLY A N 1
ATOM 1953 C CA . GLY A 1 268 ? 7.252 -2.268 -14.096 1.00 84.81 268 GLY A CA 1
ATOM 1954 C C . GLY A 1 268 ? 7.372 -2.977 -15.451 1.00 84.81 268 GLY A C 1
ATOM 1955 O O . GLY A 1 268 ? 6.684 -2.588 -16.390 1.00 84.81 268 GLY A O 1
ATOM 1956 N N . LYS A 1 269 ? 8.231 -4.001 -15.576 1.00 88.12 269 LYS A N 1
ATOM 1957 C CA . LYS A 1 269 ? 8.455 -4.720 -16.848 1.00 88.12 269 LYS A CA 1
ATOM 1958 C C . LYS A 1 269 ? 7.202 -5.441 -17.351 1.00 88.12 269 LYS A C 1
ATOM 1960 O O . LYS A 1 269 ? 6.917 -5.369 -18.540 1.00 88.12 269 LYS A O 1
ATOM 1965 N N . GLY A 1 270 ? 6.458 -6.096 -16.454 1.00 88.69 270 GLY A N 1
ATOM 1966 C CA . GLY A 1 270 ? 5.194 -6.754 -16.800 1.00 88.69 270 GLY A CA 1
ATOM 1967 C C . GLY A 1 270 ? 4.199 -5.756 -17.375 1.00 88.69 270 GLY A C 1
ATOM 1968 O O . GLY A 1 270 ? 3.813 -5.867 -18.531 1.00 88.69 270 GLY A O 1
ATOM 1969 N N . ALA A 1 271 ? 3.935 -4.688 -16.614 1.00 86.88 271 ALA A N 1
ATOM 1970 C CA . ALA A 1 271 ? 3.063 -3.600 -17.045 1.00 86.88 271 ALA A CA 1
ATOM 1971 C C . ALA A 1 271 ? 3.490 -2.993 -18.391 1.00 86.88 271 ALA A C 1
ATOM 1973 O O . ALA A 1 271 ? 2.628 -2.648 -19.192 1.00 86.88 271 ALA A O 1
ATOM 1974 N N . PHE A 1 272 ? 4.795 -2.869 -18.663 1.00 91.19 272 PHE A N 1
ATOM 1975 C CA . PHE A 1 272 ? 5.290 -2.399 -19.957 1.00 91.19 272 PHE A CA 1
ATOM 1976 C C . PHE A 1 272 ? 4.848 -3.292 -21.112 1.00 91.19 272 PHE A C 1
ATOM 1978 O O . PHE A 1 272 ? 4.178 -2.809 -22.016 1.00 91.19 272 PHE A O 1
ATOM 1985 N N . TYR A 1 273 ? 5.163 -4.582 -21.077 1.00 93.69 273 TYR A N 1
ATOM 1986 C CA . TYR A 1 273 ? 4.789 -5.462 -22.182 1.00 93.69 273 TYR A CA 1
ATOM 1987 C C . TYR A 1 273 ? 3.276 -5.687 -22.274 1.00 93.69 273 TYR A C 1
ATOM 1989 O O . TYR A 1 273 ? 2.732 -5.621 -23.375 1.00 93.69 273 TYR A O 1
ATOM 1997 N N . ASP A 1 274 ? 2.592 -5.843 -21.136 1.00 89.19 274 ASP A N 1
ATOM 1998 C CA . ASP A 1 274 ? 1.136 -6.043 -21.084 1.00 89.19 274 ASP A CA 1
ATOM 1999 C C . ASP A 1 274 ? 0.369 -4.866 -21.701 1.00 89.19 274 ASP A C 1
ATOM 2001 O O . ASP A 1 274 ? -0.658 -5.054 -22.351 1.00 89.19 274 ASP A O 1
ATOM 2005 N N . SER A 1 275 ? 0.858 -3.635 -21.507 1.00 86.31 275 SER A N 1
ATOM 2006 C CA . SER A 1 275 ? 0.197 -2.430 -22.029 1.00 86.31 275 SER A CA 1
ATOM 2007 C C . SER A 1 275 ? 0.621 -2.032 -23.443 1.00 86.31 275 SER A C 1
ATOM 2009 O O . SER A 1 275 ? 0.018 -1.114 -23.996 1.00 86.31 275 SER A O 1
ATOM 2011 N N . HIS A 1 276 ? 1.593 -2.730 -24.040 1.00 91.50 276 HIS A N 1
ATOM 2012 C CA . HIS A 1 276 ? 2.135 -2.427 -25.367 1.00 91.50 276 HIS A CA 1
ATOM 2013 C C . HIS A 1 276 ? 1.999 -3.596 -26.358 1.00 91.50 276 HIS A C 1
ATOM 2015 O O . HIS A 1 276 ? 2.919 -3.880 -27.124 1.00 91.50 276 HIS A O 1
ATOM 2021 N N . GLY A 1 277 ? 0.853 -4.284 -26.343 1.00 90.56 277 GLY A N 1
ATOM 2022 C CA . GLY A 1 277 ? 0.450 -5.228 -27.395 1.00 90.56 277 GLY A CA 1
ATOM 2023 C C . GLY A 1 277 ? 1.077 -6.623 -27.325 1.00 90.56 277 GLY A C 1
ATOM 2024 O O . GLY A 1 277 ? 0.996 -7.359 -28.298 1.00 90.56 277 GLY A O 1
ATOM 2025 N N . PHE A 1 278 ? 1.723 -7.014 -26.221 1.00 95.94 278 PHE A N 1
ATOM 2026 C CA . PHE A 1 278 ? 2.262 -8.372 -26.101 1.00 95.94 278 PHE A CA 1
ATOM 2027 C C . PHE A 1 278 ? 1.184 -9.358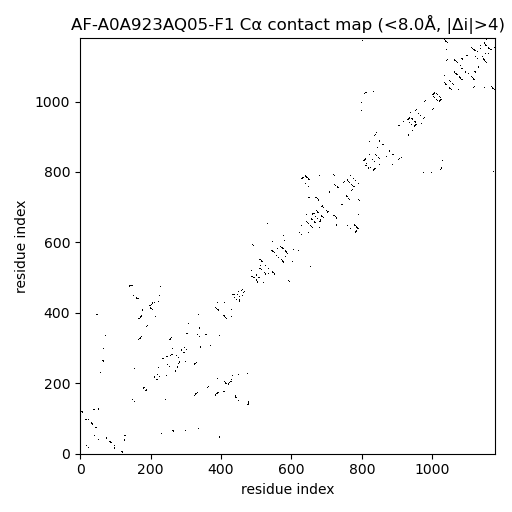 -25.644 1.00 95.94 278 PHE A C 1
ATOM 2029 O O . PHE A 1 278 ? 0.604 -9.197 -24.573 1.00 95.94 278 PHE A O 1
ATOM 2036 N N . ASP A 1 279 ? 0.971 -10.426 -26.416 1.00 91.06 279 ASP A N 1
ATOM 2037 C CA . ASP A 1 279 ? 0.000 -11.484 -26.109 1.00 91.06 279 ASP A CA 1
ATOM 2038 C C . ASP A 1 279 ? 0.372 -12.285 -24.863 1.00 91.06 279 ASP A C 1
ATOM 2040 O O . ASP A 1 279 ? -0.486 -12.802 -24.140 1.00 91.06 279 ASP A O 1
ATOM 2044 N N . ARG A 1 280 ? 1.680 -12.460 -24.649 1.00 95.06 280 ARG A N 1
ATOM 2045 C CA . ARG A 1 280 ? 2.199 -13.316 -23.590 1.00 95.06 280 ARG A CA 1
ATOM 2046 C C . ARG A 1 280 ? 3.393 -12.681 -22.895 1.00 95.06 280 ARG A C 1
ATOM 2048 O O . ARG A 1 280 ? 4.475 -12.570 -23.466 1.00 95.06 280 ARG A O 1
ATOM 2055 N N . VAL A 1 281 ? 3.209 -12.358 -21.622 1.00 96.50 281 VAL A N 1
ATOM 2056 C CA . VAL A 1 281 ? 4.228 -11.773 -20.748 1.00 96.50 281 VAL A CA 1
ATOM 2057 C C . VAL A 1 281 ? 4.469 -12.740 -19.597 1.00 96.50 281 VAL A C 1
ATOM 2059 O O . VAL A 1 281 ? 3.564 -13.026 -18.819 1.00 96.50 281 VAL A O 1
ATOM 2062 N N . VAL A 1 282 ? 5.666 -13.324 -19.538 1.00 95.81 282 VAL A N 1
ATOM 2063 C CA . VAL A 1 282 ? 5.970 -14.424 -18.611 1.00 95.81 282 VAL A CA 1
ATOM 2064 C C . VAL A 1 282 ? 7.219 -14.093 -17.811 1.00 95.81 282 VAL A C 1
ATOM 2066 O O . VAL A 1 282 ? 8.266 -13.788 -18.389 1.00 95.81 282 VAL A O 1
ATOM 2069 N N . GLY A 1 283 ? 7.117 -14.175 -16.485 1.00 95.00 283 GLY A N 1
ATOM 2070 C CA . GLY A 1 283 ? 8.241 -13.966 -15.586 1.00 95.00 283 GLY A CA 1
ATOM 2071 C C . GLY A 1 283 ? 8.389 -15.074 -14.556 1.00 95.00 283 GLY A C 1
ATOM 2072 O O . GLY A 1 283 ? 7.902 -16.194 -14.716 1.00 95.00 283 GLY A O 1
ATOM 2073 N N . ARG A 1 284 ? 9.085 -14.756 -13.463 1.00 93.25 284 ARG A 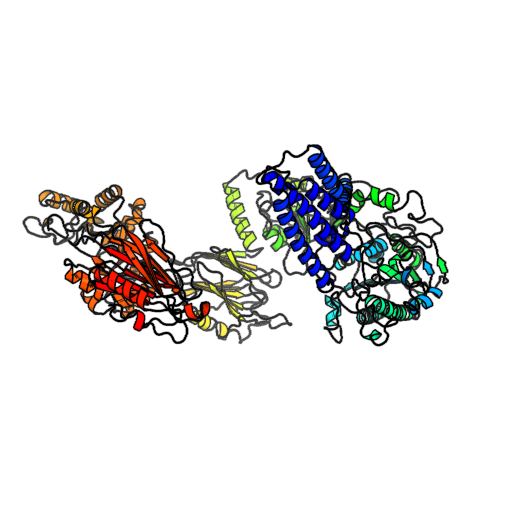N 1
ATOM 2074 C CA . ARG A 1 284 ? 9.403 -15.718 -12.400 1.00 93.25 284 ARG A CA 1
ATOM 2075 C C . ARG A 1 284 ? 8.188 -16.505 -11.897 1.00 93.25 284 ARG A C 1
ATOM 2077 O O . ARG A 1 284 ? 8.305 -17.713 -11.713 1.00 93.25 284 ARG A O 1
ATOM 2084 N N . ALA A 1 285 ? 7.056 -15.844 -11.652 1.00 91.19 285 ALA A N 1
ATOM 2085 C CA . ALA A 1 285 ? 5.885 -16.467 -11.033 1.00 91.19 285 ALA A CA 1
ATOM 2086 C C . ALA A 1 285 ? 5.303 -17.605 -11.887 1.00 91.19 285 ALA A C 1
ATOM 2088 O O . ALA A 1 285 ? 4.882 -18.630 -11.352 1.00 91.19 285 ALA A O 1
ATOM 2089 N N . GLU A 1 286 ? 5.324 -17.447 -13.209 1.00 93.06 286 GLU A N 1
ATOM 2090 C CA . GLU A 1 286 ? 4.844 -18.445 -14.159 1.00 93.06 286 GLU A CA 1
ATOM 2091 C C . GLU A 1 286 ? 5.916 -19.489 -14.491 1.00 93.06 286 GLU A C 1
ATOM 2093 O O . GLU A 1 286 ? 5.582 -20.649 -14.728 1.00 93.06 286 GLU A O 1
ATOM 2098 N N . LEU A 1 287 ? 7.196 -19.093 -14.518 1.00 93.31 287 LEU A N 1
ATOM 2099 C CA . LEU A 1 287 ? 8.305 -19.956 -14.934 1.00 93.31 287 LEU A CA 1
ATOM 2100 C C . LEU A 1 287 ? 8.835 -20.858 -13.815 1.00 93.31 287 LEU A C 1
ATOM 2102 O O . LEU A 1 287 ? 9.162 -22.014 -14.068 1.00 93.31 287 LEU A O 1
ATOM 2106 N N . GLN A 1 288 ? 8.923 -20.360 -12.579 1.00 93.88 288 GLN A N 1
ATOM 2107 C CA . GLN A 1 288 ? 9.505 -21.095 -11.451 1.00 93.88 288 GLN A CA 1
ATOM 2108 C C . GLN A 1 288 ? 8.787 -22.434 -11.167 1.00 93.88 288 GLN A C 1
ATOM 2110 O O . GLN A 1 288 ? 9.475 -23.431 -10.948 1.00 93.88 288 GLN A O 1
ATOM 2115 N N . PRO A 1 289 ? 7.441 -22.532 -11.228 1.00 94.31 289 PRO A N 1
ATOM 2116 C CA . PRO A 1 289 ? 6.742 -23.810 -11.062 1.00 94.31 289 PRO A CA 1
ATOM 2117 C C . PRO A 1 289 ? 6.987 -24.824 -12.189 1.00 94.31 289 PRO A C 1
ATOM 2119 O O . PRO A 1 289 ? 6.650 -25.995 -12.026 1.00 94.31 289 PRO A O 1
ATOM 2122 N N . LEU A 1 290 ? 7.523 -24.386 -13.335 1.00 89.81 290 LEU A N 1
ATOM 2123 C CA . LEU A 1 290 ? 7.837 -25.243 -14.483 1.00 89.81 290 LEU A CA 1
ATOM 2124 C C . LEU A 1 290 ? 9.252 -25.834 -14.410 1.00 89.81 290 LEU A C 1
ATOM 2126 O O . LEU A 1 290 ? 9.609 -26.652 -15.257 1.00 89.81 290 LEU A O 1
ATOM 2130 N N . LEU A 1 291 ? 10.062 -25.412 -13.435 1.00 90.69 291 LEU A N 1
ATOM 2131 C CA . LEU A 1 291 ? 11.401 -25.947 -13.223 1.00 90.69 291 LEU A CA 1
ATOM 2132 C C . LEU A 1 291 ? 11.334 -27.361 -12.644 1.00 90.69 291 LEU A C 1
ATOM 2134 O O . LEU A 1 291 ? 10.503 -27.653 -11.784 1.00 90.69 291 LEU A O 1
ATOM 2138 N N . ASP A 1 292 ? 12.284 -28.210 -13.045 1.00 89.94 292 ASP A N 1
ATOM 2139 C CA . ASP A 1 292 ? 12.484 -29.524 -12.417 1.00 89.94 292 ASP A CA 1
ATOM 2140 C C . ASP A 1 292 ? 12.782 -29.390 -10.909 1.00 89.94 292 ASP A C 1
ATOM 2142 O O . ASP A 1 292 ? 12.405 -30.246 -10.109 1.00 89.94 292 ASP A O 1
ATOM 2146 N N . ASP A 1 293 ? 13.456 -28.300 -10.535 1.00 92.19 293 ASP A N 1
ATOM 2147 C CA . ASP A 1 293 ? 13.778 -27.900 -9.167 1.00 92.19 293 ASP A CA 1
ATOM 2148 C C . ASP A 1 293 ? 13.280 -26.458 -8.943 1.00 92.19 293 ASP A C 1
ATOM 2150 O O . ASP A 1 293 ? 13.980 -25.511 -9.312 1.00 92.19 293 ASP A O 1
ATOM 2154 N N . PRO A 1 294 ? 12.072 -26.256 -8.374 1.00 92.31 294 PRO A N 1
ATOM 2155 C CA . PRO A 1 294 ? 11.519 -24.920 -8.138 1.00 92.31 294 PRO A CA 1
ATOM 2156 C C . PRO A 1 294 ? 12.351 -24.037 -7.199 1.00 92.31 294 PRO A C 1
ATOM 2158 O O . PRO A 1 294 ? 12.159 -22.822 -7.198 1.00 92.31 294 PRO A O 1
ATOM 2161 N N . ASP A 1 295 ? 13.265 -24.614 -6.412 1.00 94.44 295 ASP A N 1
ATOM 2162 C CA . ASP A 1 295 ? 14.164 -23.871 -5.521 1.00 94.44 295 ASP A CA 1
ATOM 2163 C C . ASP A 1 295 ? 15.440 -23.400 -6.240 1.00 94.44 295 ASP A C 1
ATOM 2165 O O . ASP A 1 295 ? 16.220 -22.622 -5.685 1.00 94.44 295 ASP A O 1
ATOM 2169 N N . TYR A 1 296 ? 15.664 -23.825 -7.489 1.00 96.06 296 TYR A N 1
ATOM 2170 C CA . TYR A 1 296 ? 16.804 -23.407 -8.301 1.00 96.06 296 TYR A CA 1
ATOM 2171 C C . TYR A 1 296 ? 16.581 -22.021 -8.926 1.00 96.06 296 TYR A C 1
ATOM 2173 O O . TYR A 1 296 ? 16.415 -21.840 -10.131 1.00 96.06 296 TYR A O 1
ATOM 2181 N N . VAL A 1 297 ? 16.590 -21.020 -8.054 1.00 94.31 297 VAL A N 1
ATOM 2182 C CA . VAL A 1 297 ? 16.449 -19.595 -8.354 1.00 94.31 297 VAL A CA 1
ATOM 2183 C C . VAL A 1 297 ? 17.462 -18.801 -7.525 1.00 94.31 297 VAL A C 1
ATOM 2185 O O . VAL A 1 297 ? 17.876 -19.236 -6.450 1.00 94.31 297 VAL A O 1
ATOM 2188 N N . ASN A 1 298 ? 17.884 -17.641 -8.019 1.00 91.38 298 ASN A N 1
ATOM 2189 C CA . ASN A 1 298 ? 18.712 -16.689 -7.285 1.00 91.38 298 ASN A CA 1
ATOM 2190 C C . ASN A 1 298 ? 17.852 -15.578 -6.642 1.00 91.38 298 ASN A C 1
ATOM 2192 O O . ASN A 1 298 ? 16.618 -15.592 -6.716 1.00 91.38 298 ASN A O 1
ATOM 2196 N N . ASP A 1 299 ? 18.504 -14.606 -5.995 1.00 88.88 299 ASP A N 1
ATOM 2197 C CA . ASP A 1 299 ? 17.830 -13.495 -5.307 1.00 88.88 299 ASP A CA 1
ATOM 2198 C C . ASP A 1 299 ? 16.902 -12.683 -6.230 1.00 88.88 299 ASP A C 1
ATOM 2200 O O . ASP A 1 299 ? 15.923 -12.107 -5.757 1.00 88.88 299 ASP A O 1
ATOM 2204 N N . TRP A 1 300 ? 17.179 -12.651 -7.535 1.00 90.50 300 TRP A N 1
ATOM 2205 C CA . TRP A 1 300 ? 16.403 -11.910 -8.528 1.00 90.50 300 TRP A CA 1
ATOM 2206 C C . TRP A 1 300 ? 15.392 -12.771 -9.286 1.00 90.50 300 TRP A C 1
ATOM 2208 O O . TRP A 1 300 ? 14.334 -12.271 -9.673 1.00 90.50 300 TRP A O 1
ATOM 2218 N N . GLY A 1 301 ? 15.671 -14.059 -9.494 1.00 93.44 301 GLY A N 1
ATOM 2219 C CA . GLY A 1 301 ? 14.791 -14.935 -10.262 1.00 93.44 301 GLY A CA 1
ATOM 2220 C C . GLY A 1 301 ? 15.470 -16.181 -10.810 1.00 93.44 301 GLY A C 1
ATOM 2221 O O . GLY A 1 301 ? 16.346 -16.757 -10.171 1.00 93.44 301 GLY A O 1
ATOM 2222 N N . LEU A 1 302 ? 15.014 -16.638 -11.972 1.00 96.00 302 LEU A N 1
ATOM 2223 C CA . LEU A 1 302 ? 15.553 -17.827 -12.628 1.00 96.00 302 LEU A CA 1
ATOM 2224 C C . LEU A 1 302 ? 16.990 -17.605 -13.098 1.00 96.00 302 LEU A C 1
ATOM 2226 O O . LEU A 1 302 ? 17.335 -16.521 -13.562 1.00 96.00 302 LEU A O 1
ATOM 2230 N N . PHE A 1 303 ? 17.782 -18.673 -13.028 1.00 97.62 303 PHE A N 1
ATOM 2231 C CA . PHE A 1 303 ? 19.075 -18.741 -13.698 1.00 97.62 303 PHE A CA 1
ATOM 2232 C C . PHE A 1 303 ? 18.909 -18.811 -15.221 1.00 97.62 303 PHE A C 1
ATOM 2234 O O . PHE A 1 303 ? 17.940 -19.395 -15.727 1.00 97.62 303 PHE A O 1
ATOM 2241 N N . ASP A 1 304 ? 19.872 -18.252 -15.953 1.00 97.88 304 ASP A N 1
ATOM 2242 C CA . ASP A 1 304 ? 19.815 -18.157 -17.416 1.00 97.88 304 ASP A CA 1
ATOM 2243 C C . ASP A 1 304 ? 19.717 -19.523 -18.103 1.00 97.88 304 ASP A C 1
ATOM 2245 O O . ASP A 1 304 ? 19.014 -19.654 -19.104 1.00 97.88 304 ASP A O 1
ATOM 2249 N N . ASP A 1 305 ? 20.357 -20.568 -17.567 1.00 96.94 305 ASP A N 1
ATOM 2250 C CA . ASP A 1 305 ? 20.265 -21.916 -18.142 1.00 96.94 305 ASP A CA 1
ATOM 2251 C C . ASP A 1 305 ? 18.834 -22.478 -18.143 1.00 96.94 305 ASP A C 1
ATOM 2253 O O . ASP A 1 305 ? 18.428 -23.178 -19.075 1.00 96.94 305 ASP A O 1
ATOM 2257 N N . SER A 1 306 ? 18.040 -22.103 -17.143 1.00 97.25 306 SER A N 1
ATOM 2258 C CA . SER A 1 306 ? 16.626 -22.455 -17.042 1.00 97.25 306 SER A CA 1
ATOM 2259 C C . SER A 1 306 ? 15.759 -21.575 -17.943 1.00 97.25 306 SER A C 1
ATOM 2261 O O . SER A 1 306 ? 14.852 -22.077 -18.612 1.00 97.25 306 SER A O 1
ATOM 2263 N N . LEU A 1 307 ? 16.063 -20.274 -18.017 1.00 97.75 307 LEU A N 1
ATOM 2264 C CA . LEU A 1 307 ? 15.364 -19.338 -18.898 1.00 97.75 307 LEU A CA 1
ATOM 2265 C C . LEU A 1 307 ? 15.542 -19.710 -20.377 1.00 97.75 307 LEU A C 1
ATOM 2267 O O . LEU A 1 307 ? 14.556 -19.772 -21.112 1.00 97.75 307 LEU A O 1
ATOM 2271 N N . TYR A 1 308 ? 16.767 -20.009 -20.819 1.00 98.38 308 TYR A N 1
ATOM 2272 C CA . TYR A 1 308 ? 17.041 -20.392 -22.208 1.00 98.38 308 TYR A CA 1
ATOM 2273 C C . TYR A 1 308 ? 16.356 -21.701 -22.608 1.00 98.38 308 TYR A C 1
ATOM 2275 O O . TYR A 1 308 ? 15.938 -21.847 -23.762 1.00 98.38 308 TYR A O 1
ATOM 2283 N N . ALA A 1 309 ? 16.185 -22.642 -21.674 1.00 96.31 309 ALA A N 1
ATOM 2284 C CA . ALA A 1 309 ? 15.434 -23.866 -21.930 1.00 96.31 309 ALA A CA 1
ATOM 2285 C C . ALA A 1 309 ? 13.957 -23.572 -22.254 1.00 96.31 309 ALA A C 1
ATOM 2287 O O . ALA A 1 309 ? 13.416 -24.135 -23.209 1.00 96.31 309 ALA A O 1
ATOM 2288 N N . GLU A 1 310 ? 13.311 -22.665 -21.514 1.00 96.06 310 GLU A N 1
ATOM 2289 C CA . GLU A 1 310 ? 11.942 -22.235 -21.833 1.00 96.06 310 GLU A CA 1
ATOM 2290 C C . GLU A 1 310 ? 11.886 -21.371 -23.097 1.00 96.06 310 GLU A C 1
ATOM 2292 O O . GLU A 1 310 ? 11.006 -21.569 -23.934 1.00 96.06 310 GLU A O 1
ATOM 2297 N N . ALA A 1 311 ? 12.849 -20.468 -23.291 1.00 97.56 311 ALA A N 1
ATOM 2298 C CA . ALA A 1 311 ? 12.933 -19.646 -24.494 1.00 97.56 311 ALA A CA 1
ATOM 2299 C C . ALA A 1 311 ? 13.031 -20.497 -25.766 1.00 97.56 311 ALA A C 1
ATOM 2301 O O . ALA A 1 311 ? 12.369 -20.200 -26.758 1.00 97.56 311 ALA A O 1
ATOM 2302 N N . THR A 1 312 ? 13.792 -21.592 -25.716 1.00 98.31 312 THR A N 1
ATOM 2303 C CA . THR A 1 312 ? 13.900 -22.567 -26.809 1.00 98.31 312 THR A CA 1
ATOM 2304 C C . THR A 1 312 ? 12.549 -23.226 -27.094 1.00 98.31 312 THR A C 1
ATOM 2306 O O . THR A 1 312 ? 12.098 -23.231 -28.237 1.00 98.31 312 THR A O 1
ATOM 2309 N N . ARG A 1 313 ? 11.843 -23.703 -26.055 1.00 96.75 313 ARG A N 1
ATOM 2310 C CA . ARG A 1 313 ? 10.499 -24.289 -26.212 1.00 96.75 313 ARG A CA 1
ATOM 2311 C C . ARG A 1 313 ? 9.499 -23.297 -26.803 1.00 96.75 313 ARG A C 1
ATOM 2313 O O . ARG A 1 313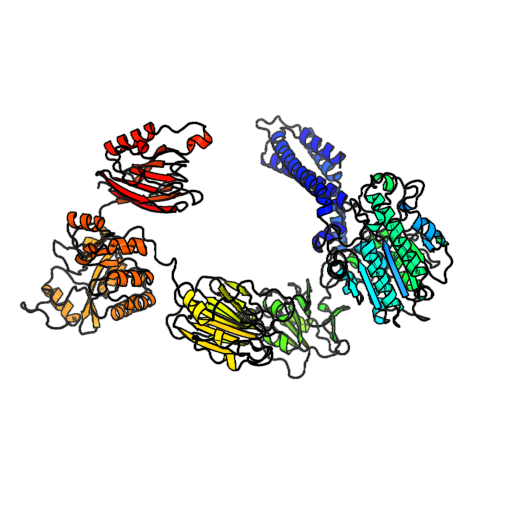 ? 8.702 -23.672 -27.663 1.00 96.75 313 ARG A O 1
ATOM 2320 N N . ARG A 1 314 ? 9.524 -22.037 -26.355 1.00 97.00 314 ARG A N 1
ATOM 2321 C CA . ARG A 1 314 ? 8.630 -20.999 -26.883 1.00 97.00 314 ARG A CA 1
ATOM 2322 C C . ARG A 1 314 ? 8.975 -20.643 -28.324 1.00 97.00 314 ARG A C 1
ATOM 2324 O O . ARG A 1 314 ? 8.053 -20.528 -29.125 1.00 97.00 314 ARG A O 1
ATOM 2331 N N . PHE A 1 315 ? 10.257 -20.510 -28.658 1.00 98.38 315 PHE A N 1
ATOM 2332 C CA . PHE A 1 315 ? 10.704 -20.285 -30.031 1.00 98.38 315 PHE A CA 1
ATOM 2333 C C . PHE A 1 315 ? 10.218 -21.397 -30.968 1.00 98.38 315 PHE A C 1
ATOM 2335 O O . PHE A 1 315 ? 9.637 -21.086 -32.001 1.00 98.38 315 PHE A O 1
ATOM 2342 N N . ASP A 1 316 ? 10.358 -22.670 -30.587 1.00 98.12 316 ASP A N 1
ATOM 2343 C CA . ASP A 1 316 ? 9.881 -23.802 -31.395 1.00 98.12 316 ASP A CA 1
ATOM 2344 C C . ASP A 1 316 ? 8.362 -23.778 -31.599 1.00 98.12 316 ASP A C 1
ATOM 2346 O O . ASP A 1 316 ? 7.869 -24.037 -32.698 1.00 98.12 316 ASP A O 1
ATOM 2350 N N . ALA A 1 317 ? 7.611 -23.440 -30.547 1.00 97.19 317 ALA A N 1
ATOM 2351 C CA . ALA A 1 317 ? 6.160 -23.315 -30.626 1.00 97.19 317 ALA A CA 1
ATOM 2352 C C . ALA A 1 317 ? 5.727 -22.179 -31.567 1.00 97.19 317 ALA A C 1
ATOM 2354 O O . ALA A 1 317 ? 4.803 -22.366 -32.356 1.00 97.19 317 ALA A O 1
ATOM 2355 N N . LEU A 1 318 ? 6.400 -21.026 -31.499 1.00 97.25 318 LEU A N 1
ATOM 2356 C CA . LEU A 1 318 ? 6.151 -19.878 -32.375 1.00 97.25 318 LEU A CA 1
ATOM 2357 C C . LEU A 1 318 ? 6.534 -20.184 -33.828 1.00 97.25 318 LEU A C 1
ATOM 2359 O O . LEU A 1 318 ? 5.750 -19.955 -34.741 1.00 97.25 318 LEU A O 1
ATOM 2363 N N . ALA A 1 319 ? 7.707 -20.781 -34.041 1.00 95.75 319 ALA A N 1
ATOM 2364 C CA . ALA A 1 319 ? 8.210 -21.153 -35.359 1.00 95.75 319 ALA A CA 1
ATOM 2365 C C . ALA A 1 319 ? 7.366 -22.232 -36.062 1.00 95.75 319 ALA A C 1
ATOM 2367 O O . ALA A 1 319 ? 7.442 -22.371 -37.283 1.00 95.75 319 ALA A O 1
ATOM 2368 N N . GLY A 1 320 ? 6.592 -23.014 -35.305 1.00 93.94 320 GLY A N 1
ATOM 2369 C CA . GLY A 1 320 ? 5.650 -24.001 -35.831 1.00 93.94 320 GLY A CA 1
ATOM 2370 C C . GLY A 1 320 ? 4.266 -23.445 -36.187 1.00 93.94 320 GLY A C 1
ATOM 2371 O O . GLY A 1 320 ? 3.452 -24.202 -36.719 1.00 93.94 320 GLY A O 1
ATOM 2372 N N . ALA A 1 321 ? 3.979 -22.177 -35.879 1.00 92.88 321 ALA A N 1
ATOM 2373 C CA . ALA A 1 321 ? 2.704 -21.524 -36.163 1.00 92.88 321 ALA A CA 1
ATOM 2374 C C . ALA A 1 321 ? 2.722 -20.767 -37.506 1.00 92.88 321 ALA A C 1
ATOM 2376 O O . ALA A 1 321 ? 3.779 -20.460 -38.049 1.00 92.88 321 ALA A O 1
ATOM 2377 N N . ASP A 1 322 ? 1.534 -20.455 -38.039 1.00 90.12 322 ASP A N 1
ATOM 2378 C CA . ASP A 1 322 ? 1.384 -19.720 -39.308 1.00 90.12 322 ASP A CA 1
ATOM 2379 C C . ASP A 1 322 ? 1.481 -18.187 -39.146 1.00 90.12 322 ASP A C 1
ATOM 2381 O O . ASP A 1 322 ? 1.670 -17.474 -40.132 1.00 90.12 322 ASP A O 1
ATOM 2385 N N . ALA A 1 323 ? 1.310 -17.665 -37.926 1.00 92.12 323 ALA A N 1
ATOM 2386 C CA . ALA A 1 323 ? 1.366 -16.230 -37.647 1.00 92.12 323 ALA A CA 1
ATOM 2387 C C . ALA A 1 323 ? 2.824 -15.732 -37.577 1.00 92.12 323 ALA A C 1
ATOM 2389 O O . ALA A 1 323 ? 3.677 -16.460 -37.061 1.00 92.12 323 ALA A O 1
ATOM 2390 N N . PRO A 1 324 ? 3.131 -14.505 -38.050 1.00 96.75 324 PRO A N 1
ATOM 2391 C CA . PRO A 1 324 ? 4.429 -13.899 -37.782 1.00 96.75 324 PRO A CA 1
ATOM 2392 C C . PRO A 1 324 ? 4.609 -13.715 -36.271 1.00 96.75 324 PRO A C 1
ATOM 2394 O O . PRO A 1 324 ? 3.633 -13.504 -35.555 1.00 96.75 324 PRO A O 1
ATOM 2397 N N . PHE A 1 325 ? 5.838 -13.793 -35.767 1.00 98.38 325 PHE A N 1
ATOM 2398 C CA . PHE A 1 325 ? 6.076 -13.718 -34.324 1.00 98.38 325 PHE A CA 1
ATOM 2399 C C . PHE A 1 325 ? 7.221 -12.791 -33.925 1.00 98.38 325 PHE A C 1
ATOM 2401 O O . PHE A 1 325 ? 8.170 -12.549 -34.677 1.00 98.38 325 PHE A O 1
ATOM 2408 N N . GLY A 1 326 ? 7.138 -12.320 -32.684 1.00 98.38 326 GLY A N 1
ATOM 2409 C CA . GLY A 1 326 ? 8.197 -11.613 -31.982 1.00 98.38 326 GLY A CA 1
ATOM 2410 C C . GLY A 1 326 ? 8.478 -12.265 -30.635 1.00 98.38 326 GLY A C 1
ATOM 2411 O O . GLY A 1 326 ? 7.583 -12.375 -29.802 1.00 98.38 326 GLY A O 1
ATOM 2412 N N . LEU A 1 327 ? 9.723 -12.678 -30.397 1.00 98.69 327 LEU A N 1
ATOM 2413 C CA . LEU A 1 327 ? 10.159 -13.200 -29.100 1.00 98.69 327 LEU A CA 1
ATOM 2414 C C . LEU A 1 327 ? 11.186 -12.260 -28.472 1.00 98.69 327 LEU A C 1
ATOM 2416 O O . LEU A 1 327 ? 12.296 -12.121 -28.979 1.00 98.69 327 LEU A O 1
ATOM 2420 N N . VAL A 1 328 ? 10.830 -11.642 -27.351 1.00 98.69 328 VAL A N 1
ATOM 2421 C CA . VAL A 1 328 ? 11.717 -10.777 -26.572 1.00 98.69 328 VAL A CA 1
ATOM 2422 C C . VAL A 1 328 ? 12.158 -11.504 -25.307 1.00 98.69 328 VAL A C 1
ATOM 2424 O O . VAL A 1 328 ? 11.327 -11.979 -24.536 1.00 98.69 328 VAL A O 1
ATOM 2427 N N . LEU A 1 329 ? 13.468 -11.589 -25.093 1.00 98.25 329 LEU A N 1
ATOM 2428 C CA . LEU A 1 329 ? 14.088 -12.305 -23.980 1.00 98.25 329 LEU A CA 1
ATOM 2429 C C . LEU A 1 329 ? 14.965 -11.359 -23.163 1.00 98.25 329 LEU A C 1
ATOM 2431 O O . LEU A 1 329 ? 15.667 -10.535 -23.744 1.00 98.25 329 LEU A O 1
ATOM 2435 N N . LEU A 1 330 ? 14.965 -11.510 -21.840 1.00 98.19 330 LEU A N 1
ATOM 2436 C CA . LEU A 1 330 ? 15.875 -10.800 -20.937 1.00 98.19 330 LEU A CA 1
ATOM 2437 C C . LEU A 1 330 ? 16.561 -11.783 -19.983 1.00 98.19 330 LEU A C 1
ATOM 2439 O O . LEU A 1 330 ? 15.888 -12.390 -19.145 1.00 98.19 330 LEU A O 1
ATOM 2443 N N . THR A 1 331 ? 17.884 -11.902 -20.103 1.00 97.88 331 THR A N 1
ATOM 2444 C CA . THR A 1 331 ? 18.721 -12.691 -19.183 1.00 97.88 331 THR A CA 1
ATOM 2445 C C . THR A 1 331 ? 18.863 -12.019 -17.815 1.00 97.88 331 THR A C 1
ATOM 2447 O O . THR A 1 331 ? 18.429 -10.885 -17.634 1.00 97.88 331 THR A O 1
ATOM 2450 N N . LEU A 1 332 ? 19.439 -12.711 -16.828 1.00 96.06 332 LEU A N 1
ATOM 2451 C CA . LEU A 1 332 ? 19.493 -12.241 -15.441 1.00 96.06 332 LEU A CA 1
ATOM 2452 C C . LEU A 1 332 ? 20.807 -12.540 -14.707 1.00 96.06 332 LEU A C 1
ATOM 2454 O O . LEU A 1 332 ? 21.152 -11.810 -13.778 1.00 96.06 332 LEU A O 1
ATOM 2458 N N . ASP A 1 333 ? 21.551 -13.583 -15.086 1.00 96.44 333 ASP A N 1
ATOM 2459 C CA . ASP A 1 333 ? 22.707 -14.070 -14.309 1.00 96.44 333 ASP A CA 1
ATOM 2460 C C . ASP A 1 333 ? 23.789 -13.001 -14.090 1.00 96.44 333 ASP A C 1
ATOM 2462 O O . ASP A 1 333 ? 24.494 -13.001 -13.086 1.00 96.44 333 ASP A O 1
ATOM 2466 N N . THR A 1 334 ? 23.921 -12.046 -14.999 1.00 96.56 334 THR A N 1
ATOM 2467 C CA . THR A 1 334 ? 24.906 -10.958 -14.938 1.00 96.56 334 THR A CA 1
ATOM 2468 C C . THR A 1 334 ? 24.431 -9.732 -14.156 1.00 96.56 334 THR A C 1
ATOM 2470 O O . THR A 1 334 ? 25.114 -8.706 -14.149 1.00 96.56 334 THR A O 1
ATOM 2473 N N . HIS A 1 335 ? 23.313 -9.828 -13.430 1.00 94.62 335 HIS A N 1
ATOM 2474 C CA . HIS A 1 335 ? 22.831 -8.743 -12.586 1.00 94.62 335 HIS A CA 1
ATOM 2475 C C . HIS A 1 335 ? 23.801 -8.446 -11.425 1.00 94.62 335 HIS A C 1
ATOM 2477 O O . HIS A 1 335 ? 24.311 -9.324 -10.718 1.00 94.62 335 HIS A O 1
ATOM 2483 N N . HIS A 1 336 ? 24.051 -7.160 -11.195 1.00 91.00 336 HIS A N 1
ATOM 2484 C CA . HIS A 1 336 ? 24.925 -6.661 -10.135 1.00 91.00 336 HIS A CA 1
ATOM 2485 C C . HIS A 1 336 ? 24.372 -6.989 -8.718 1.00 91.00 336 HIS A C 1
ATOM 2487 O O . HIS A 1 336 ? 23.176 -7.258 -8.560 1.00 91.00 336 HIS A O 1
ATOM 2493 N N . PRO A 1 337 ? 25.201 -6.960 -7.653 1.00 89.31 337 PRO A N 1
ATOM 2494 C CA . PRO A 1 337 ? 26.601 -6.521 -7.612 1.00 89.31 337 PRO A CA 1
ATOM 2495 C C . PRO A 1 337 ? 27.631 -7.631 -7.879 1.00 89.31 337 PRO A C 1
ATOM 2497 O O . PRO A 1 337 ? 28.797 -7.318 -8.134 1.00 89.31 337 PRO A O 1
ATOM 2500 N N . PHE A 1 338 ? 27.224 -8.901 -7.810 1.00 90.44 338 PHE A N 1
ATOM 2501 C CA . PHE A 1 338 ? 28.136 -10.050 -7.849 1.00 90.44 338 PHE A CA 1
ATOM 2502 C C . PHE A 1 338 ? 27.939 -10.966 -9.056 1.00 90.44 338 PHE A C 1
ATOM 2504 O O . PHE A 1 338 ? 28.873 -11.682 -9.385 1.00 90.44 338 PHE A O 1
ATOM 2511 N N . GLY A 1 339 ? 26.785 -10.931 -9.731 1.00 92.88 339 GLY A N 1
ATOM 2512 C CA . GLY A 1 339 ? 26.415 -11.946 -10.716 1.00 92.88 339 GLY A CA 1
ATOM 2513 C C . GLY A 1 339 ? 26.106 -13.309 -10.079 1.00 92.88 339 GLY A C 1
ATOM 2514 O O . GLY A 1 339 ? 26.434 -13.578 -8.924 1.00 92.88 339 GLY A O 1
ATOM 2515 N N . PHE A 1 340 ? 25.461 -14.182 -10.843 1.00 94.88 340 PHE A N 1
ATOM 2516 C CA . PHE A 1 340 ? 24.960 -15.483 -10.424 1.00 94.88 340 PHE A CA 1
ATOM 2517 C C . PHE A 1 340 ? 25.334 -16.503 -11.491 1.00 94.88 340 PHE A C 1
ATOM 2519 O O . PHE A 1 340 ? 24.775 -16.515 -12.573 1.00 94.88 340 PHE A O 1
ATOM 2526 N N . THR A 1 341 ? 26.317 -17.358 -11.223 1.00 95.88 341 THR A N 1
ATOM 2527 C CA . THR A 1 341 ? 26.733 -18.359 -12.215 1.00 95.88 341 THR A CA 1
ATOM 2528 C C . THR A 1 341 ? 25.746 -19.530 -12.234 1.00 95.88 341 THR A C 1
ATOM 2530 O O . THR A 1 341 ? 25.639 -20.248 -11.239 1.00 95.88 341 THR A O 1
ATOM 2533 N N . SER A 1 342 ? 25.069 -19.752 -13.366 1.00 96.25 342 SER A N 1
ATOM 2534 C CA . SER A 1 342 ? 24.258 -20.951 -13.619 1.00 96.25 342 SER A CA 1
ATOM 2535 C C . SER A 1 342 ? 25.012 -22.258 -13.304 1.00 96.25 342 SER A C 1
ATOM 2537 O O . SER A 1 342 ? 26.191 -22.425 -13.631 1.00 96.25 342 SER A O 1
ATOM 2539 N N . ARG A 1 343 ? 24.310 -23.240 -12.724 1.00 95.31 343 ARG A N 1
ATOM 2540 C CA . ARG A 1 343 ? 24.804 -24.583 -12.357 1.00 95.31 343 ARG A CA 1
ATOM 2541 C C . ARG A 1 343 ? 25.454 -25.298 -13.539 1.00 95.31 343 ARG A C 1
ATOM 2543 O O . ARG A 1 343 ? 26.453 -25.988 -13.349 1.00 95.31 343 ARG A O 1
ATOM 2550 N N . SER A 1 344 ? 24.930 -25.107 -14.750 1.00 95.12 344 SER A N 1
ATOM 2551 C CA . SER A 1 344 ? 25.499 -25.670 -15.983 1.00 95.12 344 SER A CA 1
ATOM 2552 C C . SER A 1 344 ? 26.900 -25.144 -16.347 1.00 95.12 344 SER A C 1
ATOM 2554 O O . SER A 1 344 ? 27.556 -25.736 -17.198 1.00 95.12 344 SER A O 1
ATOM 2556 N N . CYS A 1 345 ? 27.373 -24.061 -15.719 1.00 95.81 345 CYS A N 1
ATOM 2557 C CA . CYS A 1 345 ? 28.715 -23.492 -15.897 1.00 95.81 345 CYS A CA 1
ATOM 2558 C C . CYS A 1 345 ? 29.641 -23.691 -14.685 1.00 95.81 345 CYS A C 1
ATOM 2560 O O . CYS A 1 345 ? 30.772 -23.206 -14.699 1.00 95.81 345 CYS A O 1
ATOM 2562 N N . ALA A 1 346 ? 29.179 -24.339 -13.611 1.00 89.56 346 ALA A N 1
ATOM 2563 C CA . ALA A 1 346 ? 29.886 -24.344 -12.327 1.00 89.56 346 ALA A CA 1
ATOM 2564 C C . ALA A 1 346 ? 31.286 -24.993 -12.379 1.00 89.56 346 ALA A C 1
ATOM 2566 O O . ALA A 1 346 ? 32.128 -24.719 -11.525 1.00 89.56 346 ALA A O 1
ATOM 2567 N N . ASP A 1 347 ? 31.548 -25.849 -13.369 1.00 91.62 347 ASP A N 1
ATOM 2568 C CA . ASP A 1 347 ? 32.830 -26.525 -13.587 1.00 91.62 347 ASP A CA 1
ATOM 2569 C C . ASP A 1 347 ? 33.794 -25.756 -14.513 1.00 91.62 347 ASP A C 1
ATOM 2571 O O . ASP A 1 347 ? 34.918 -26.209 -14.740 1.00 91.62 347 ASP A O 1
ATOM 2575 N N . GLN A 1 348 ? 33.386 -24.586 -15.016 1.00 91.44 348 GLN A N 1
ATOM 2576 C CA . GLN A 1 348 ? 34.129 -23.771 -15.984 1.00 91.44 348 GLN A CA 1
ATOM 2577 C C . GLN A 1 348 ? 34.298 -22.321 -15.493 1.00 91.44 348 GLN A C 1
ATOM 2579 O O . GLN A 1 348 ? 33.765 -21.389 -16.098 1.00 91.44 348 GLN A O 1
ATOM 2584 N N . PRO A 1 349 ? 35.033 -22.093 -14.388 1.00 92.50 349 PRO A N 1
ATOM 2585 C CA . PRO A 1 349 ? 35.282 -20.743 -13.902 1.00 92.50 349 PRO A CA 1
ATOM 2586 C C . PRO A 1 349 ? 36.182 -19.960 -14.864 1.00 92.50 349 PRO A C 1
ATOM 2588 O O . PRO A 1 349 ? 37.099 -20.505 -15.486 1.00 92.50 349 PRO A O 1
ATOM 2591 N N . TYR A 1 350 ? 35.981 -18.646 -14.920 1.00 94.81 350 TYR A N 1
ATOM 2592 C CA . TYR A 1 350 ? 36.869 -17.747 -15.639 1.00 94.81 350 TYR A CA 1
ATOM 2593 C C . TYR A 1 350 ? 38.155 -17.506 -14.837 1.00 94.81 350 TYR A C 1
ATOM 2595 O O . TYR A 1 350 ? 38.135 -17.049 -13.691 1.00 94.81 350 TYR A O 1
ATOM 2603 N N . SER A 1 351 ? 39.307 -17.760 -15.464 1.00 91.12 351 SER A N 1
ATOM 2604 C CA . SER A 1 351 ? 40.627 -17.609 -14.841 1.00 91.12 351 SER A CA 1
ATOM 2605 C C . SER A 1 351 ? 40.753 -18.413 -13.530 1.00 91.12 351 SER A C 1
ATOM 2607 O O . SER A 1 351 ? 40.697 -19.638 -13.564 1.00 91.12 351 SER A O 1
ATOM 2609 N N . THR A 1 352 ? 40.960 -17.763 -12.380 1.00 87.69 352 THR A N 1
ATOM 2610 C CA . THR A 1 352 ? 41.043 -18.410 -11.057 1.00 87.69 352 THR A CA 1
ATOM 2611 C C . THR A 1 352 ? 39.679 -18.660 -10.413 1.00 87.69 352 THR A C 1
ATOM 2613 O O . THR A 1 352 ? 39.614 -19.337 -9.390 1.00 87.69 352 THR A O 1
ATOM 2616 N N . GLY A 1 353 ? 38.601 -18.101 -10.971 1.00 88.44 353 GLY A N 1
ATOM 2617 C CA . GLY A 1 353 ? 37.261 -18.140 -10.388 1.00 88.44 353 GLY A CA 1
ATOM 2618 C C . GLY A 1 353 ? 37.026 -17.162 -9.231 1.00 88.44 353 GLY A C 1
ATOM 2619 O O . GLY A 1 353 ? 35.930 -17.153 -8.687 1.00 88.44 353 GLY A O 1
ATOM 2620 N N . GLU A 1 354 ? 38.001 -16.323 -8.858 1.00 90.19 354 GLU A N 1
ATOM 2621 C CA . GLU A 1 354 ? 37.899 -15.419 -7.694 1.00 90.19 354 GLU A CA 1
ATOM 2622 C C . GLU A 1 354 ? 36.904 -14.260 -7.875 1.00 90.19 354 GLU A C 1
ATOM 2624 O O . GLU A 1 354 ? 36.411 -13.713 -6.891 1.00 90.19 354 GLU A O 1
ATOM 2629 N N . ASN A 1 355 ? 36.623 -13.852 -9.116 1.00 94.12 355 ASN A N 1
ATOM 2630 C CA . ASN A 1 355 ? 35.679 -12.776 -9.407 1.00 94.12 355 ASN A CA 1
ATOM 2631 C C . ASN A 1 355 ? 34.346 -13.371 -9.874 1.00 94.12 355 ASN A C 1
ATOM 2633 O O . ASN A 1 355 ? 34.199 -13.725 -11.043 1.00 94.12 355 ASN A O 1
ATOM 2637 N N . GLU A 1 356 ? 33.390 -13.465 -8.950 1.00 94.31 356 GLU A N 1
ATOM 2638 C CA . GLU A 1 356 ? 32.058 -14.046 -9.181 1.00 94.31 356 GLU A CA 1
ATOM 2639 C C . GLU A 1 356 ? 31.332 -13.392 -10.365 1.00 94.31 356 GLU A C 1
ATOM 2641 O O . GLU A 1 356 ? 30.743 -14.092 -11.188 1.00 94.31 356 GLU A O 1
ATOM 2646 N N . PHE A 1 357 ? 31.483 -12.075 -10.531 1.00 95.94 357 PHE A N 1
ATOM 2647 C CA . PHE A 1 357 ? 30.821 -11.342 -11.608 1.00 95.94 357 PHE A CA 1
ATOM 2648 C C . PHE A 1 357 ? 31.390 -11.724 -12.974 1.00 95.94 357 PHE A C 1
ATOM 2650 O O . PHE A 1 357 ? 30.647 -11.966 -13.919 1.00 95.94 357 PHE A O 1
ATOM 2657 N N . LEU A 1 358 ? 32.716 -11.848 -13.086 1.00 96.94 358 LEU A N 1
ATOM 2658 C CA . LEU A 1 358 ? 33.342 -12.294 -14.332 1.00 96.94 358 LEU A CA 1
ATOM 2659 C C . LEU A 1 358 ? 33.049 -13.770 -14.644 1.00 96.94 358 LEU A C 1
ATOM 2661 O O . LEU A 1 358 ? 32.973 -14.119 -15.818 1.00 96.94 358 LEU A O 1
ATOM 2665 N N . ASN A 1 359 ? 32.834 -14.624 -13.635 1.00 97.12 359 ASN A N 1
ATOM 2666 C CA . ASN A 1 359 ? 32.339 -15.987 -13.868 1.00 97.12 359 ASN A CA 1
ATOM 2667 C C . ASN A 1 359 ? 30.917 -15.975 -14.445 1.00 97.12 359 ASN A C 1
ATOM 2669 O O . ASN A 1 359 ? 30.643 -16.710 -15.391 1.00 97.12 359 ASN A O 1
ATOM 2673 N N . ALA A 1 360 ? 30.036 -15.114 -13.923 1.00 97.38 360 ALA A N 1
ATOM 2674 C CA . ALA A 1 360 ? 28.687 -14.950 -14.457 1.00 97.38 360 ALA A CA 1
ATOM 2675 C C . ALA A 1 360 ? 28.713 -14.446 -15.910 1.00 97.38 360 ALA A C 1
ATOM 2677 O O . ALA A 1 360 ? 28.051 -15.033 -16.760 1.00 97.38 360 ALA A O 1
ATOM 2678 N N . VAL A 1 361 ? 29.553 -13.451 -16.237 1.00 98.12 361 VAL A N 1
ATOM 2679 C CA . VAL A 1 361 ? 29.735 -12.975 -17.626 1.00 98.12 361 VAL A CA 1
ATOM 2680 C C . VAL A 1 361 ? 30.259 -14.088 -18.542 1.00 98.12 361 VAL A C 1
ATOM 2682 O O . VAL A 1 361 ? 29.762 -14.252 -19.654 1.00 98.12 361 VAL A O 1
ATOM 2685 N N . HIS A 1 362 ? 31.225 -14.889 -18.082 1.00 98.25 362 HIS A N 1
ATOM 2686 C CA . HIS A 1 362 ? 31.744 -16.022 -18.854 1.00 98.25 362 HIS A CA 1
ATOM 2687 C C . HIS A 1 362 ? 30.681 -17.105 -19.099 1.00 98.25 362 HIS A C 1
ATOM 2689 O O . HIS A 1 362 ? 30.612 -17.697 -20.175 1.00 98.25 362 HIS A O 1
ATOM 2695 N N . CYS A 1 363 ? 29.819 -17.346 -18.112 1.00 98.25 363 CYS A N 1
ATOM 2696 C CA . CYS A 1 363 ? 28.697 -18.261 -18.254 1.00 98.25 363 CYS A CA 1
ATOM 2697 C C . CYS A 1 363 ? 27.630 -17.723 -19.221 1.00 98.25 363 CYS A C 1
ATOM 2699 O O . CYS A 1 363 ? 27.176 -18.460 -20.099 1.00 98.25 363 CYS A O 1
ATOM 2701 N N . ALA A 1 364 ? 27.290 -16.434 -19.114 1.00 98.19 364 ALA A N 1
ATOM 2702 C CA . ALA A 1 364 ? 26.356 -15.759 -20.009 1.00 98.19 364 ALA A CA 1
ATOM 2703 C C . ALA A 1 364 ? 26.842 -15.796 -21.468 1.00 98.19 364 ALA A C 1
ATOM 2705 O O . ALA A 1 364 ? 26.050 -16.088 -22.360 1.00 98.19 364 ALA A O 1
ATOM 2706 N N . ASP A 1 365 ? 28.146 -15.606 -21.716 1.00 98.50 365 ASP A N 1
ATOM 2707 C CA . ASP A 1 365 ? 28.763 -15.781 -23.041 1.00 98.50 365 ASP A CA 1
ATOM 2708 C C . ASP A 1 365 ? 28.479 -17.168 -23.635 1.00 98.50 365 ASP A C 1
ATOM 2710 O O . ASP A 1 365 ? 28.049 -17.279 -24.788 1.00 98.50 365 ASP A O 1
ATOM 2714 N N . ARG A 1 366 ? 28.687 -18.231 -22.848 1.00 98.19 366 ARG A N 1
ATOM 2715 C CA . ARG A 1 366 ? 28.461 -19.610 -23.293 1.00 98.19 366 ARG A CA 1
ATOM 2716 C C . ARG A 1 366 ? 26.984 -19.870 -23.590 1.00 98.19 366 ARG A C 1
ATOM 2718 O O . ARG A 1 366 ? 26.662 -20.331 -24.686 1.00 98.19 366 ARG A O 1
ATOM 2725 N N . LEU A 1 367 ? 26.105 -19.579 -22.633 1.00 98.56 367 LEU A N 1
ATOM 2726 C CA . LEU A 1 367 ? 24.671 -19.869 -22.732 1.00 98.56 367 LEU A CA 1
ATOM 2727 C C . LEU A 1 367 ? 23.998 -19.054 -23.845 1.00 98.56 367 LEU A C 1
ATOM 2729 O O . LEU A 1 367 ? 23.263 -19.613 -24.661 1.00 98.56 367 LEU A O 1
ATOM 2733 N N . ALA A 1 368 ? 24.318 -17.760 -23.951 1.00 98.62 368 ALA A N 1
ATOM 2734 C CA . ALA A 1 368 ? 23.825 -16.920 -25.037 1.00 98.62 368 ALA A CA 1
ATOM 2735 C C . ALA A 1 368 ? 24.287 -17.452 -26.396 1.00 98.62 368 ALA A C 1
ATOM 2737 O O . ALA A 1 368 ? 23.488 -17.557 -27.323 1.00 98.62 368 ALA A O 1
ATOM 2738 N N . ALA A 1 369 ? 25.558 -17.843 -26.528 1.00 98.56 369 ALA A N 1
ATOM 2739 C CA . ALA A 1 369 ? 26.068 -18.387 -27.779 1.00 98.56 369 ALA A CA 1
ATOM 2740 C C . ALA A 1 369 ? 25.406 -19.714 -28.181 1.00 98.56 369 ALA A C 1
ATOM 2742 O O . ALA A 1 369 ? 25.214 -19.957 -29.373 1.00 98.56 369 ALA A O 1
ATOM 2743 N N . GLU A 1 370 ? 25.057 -20.571 -27.220 1.00 98.56 370 GLU A N 1
ATOM 2744 C CA . GLU A 1 370 ? 24.300 -21.803 -27.467 1.00 98.56 370 GLU A CA 1
ATOM 2745 C C . GLU A 1 370 ? 22.903 -21.496 -28.017 1.00 98.56 370 GLU A C 1
ATOM 2747 O O . GLU A 1 370 ? 22.534 -22.030 -29.065 1.00 98.56 370 GLU A O 1
ATOM 2752 N N . PHE A 1 371 ? 22.171 -20.572 -27.390 1.00 98.69 371 PHE A N 1
ATOM 2753 C CA . PHE A 1 371 ? 20.850 -20.157 -27.865 1.00 98.69 371 PHE A CA 1
ATOM 2754 C C . PHE A 1 371 ? 20.907 -19.434 -29.222 1.00 98.69 371 PHE A C 1
ATOM 2756 O O . PHE A 1 371 ? 20.116 -19.725 -30.118 1.00 98.69 371 PHE A O 1
ATOM 2763 N N . ILE A 1 372 ? 21.884 -18.543 -29.430 1.00 98.69 372 ILE A N 1
ATOM 2764 C CA . ILE A 1 372 ? 22.092 -17.861 -30.717 1.00 98.69 372 ILE A CA 1
ATOM 2765 C C . ILE A 1 372 ? 22.331 -18.887 -31.827 1.00 98.69 372 ILE A C 1
ATOM 2767 O O . ILE A 1 372 ? 21.697 -18.803 -32.877 1.00 98.69 372 ILE A O 1
ATOM 2771 N N . ARG A 1 373 ? 23.216 -19.873 -31.605 1.00 98.56 373 ARG A N 1
ATOM 2772 C CA . ARG A 1 373 ? 23.466 -20.952 -32.578 1.00 98.56 373 ARG A CA 1
ATOM 2773 C C . ARG A 1 373 ? 22.196 -21.743 -32.862 1.00 98.56 373 ARG A C 1
ATOM 2775 O O . ARG A 1 373 ? 21.896 -21.971 -34.028 1.00 98.56 373 ARG A O 1
ATOM 2782 N N . TYR A 1 374 ? 21.436 -22.085 -31.823 1.00 98.56 374 TYR A N 1
ATOM 2783 C CA . TYR A 1 374 ? 20.164 -22.786 -31.965 1.00 98.56 374 TYR A CA 1
ATOM 2784 C C . TYR A 1 374 ? 19.198 -22.042 -32.901 1.00 98.56 374 TYR A C 1
ATOM 2786 O O . TYR A 1 374 ? 18.690 -22.622 -33.860 1.00 98.56 374 TYR A O 1
ATOM 2794 N N . VAL A 1 375 ? 18.999 -20.738 -32.679 1.00 98.31 375 VAL A N 1
ATOM 2795 C CA . VAL A 1 375 ? 18.098 -19.917 -33.501 1.00 98.31 375 VAL A CA 1
ATOM 2796 C C . VAL A 1 375 ? 18.600 -19.804 -34.940 1.00 98.31 375 VAL A C 1
ATOM 2798 O O . VAL A 1 375 ? 17.823 -20.042 -35.859 1.00 98.31 375 VAL A O 1
ATOM 2801 N N . ILE A 1 376 ? 19.879 -19.480 -35.169 1.00 97.06 376 ILE A N 1
ATOM 2802 C CA . ILE A 1 376 ? 20.399 -19.252 -36.535 1.00 97.06 376 ILE A CA 1
ATOM 2803 C C . ILE A 1 376 ? 20.584 -20.542 -37.351 1.00 97.06 376 ILE A C 1
ATOM 2805 O O . ILE A 1 376 ? 20.715 -20.483 -38.573 1.00 97.06 376 ILE A O 1
ATOM 2809 N N . GLU A 1 377 ? 20.640 -21.702 -36.693 1.00 96.81 377 GLU A N 1
ATOM 2810 C CA . GLU A 1 377 ? 20.704 -23.021 -37.338 1.00 96.81 377 GLU A CA 1
ATOM 2811 C C . GLU A 1 377 ? 19.310 -23.643 -37.536 1.00 96.81 377 GLU A C 1
ATOM 2813 O O . GLU A 1 377 ? 19.171 -24.627 -38.268 1.00 96.81 377 GLU A O 1
ATOM 2818 N N . SER A 1 378 ? 18.266 -23.051 -36.943 1.00 97.31 378 SER A N 1
ATOM 2819 C CA . SER A 1 378 ? 16.880 -23.480 -37.122 1.00 97.31 378 SER A CA 1
ATOM 2820 C C . SER A 1 378 ? 16.396 -23.264 -38.565 1.00 97.31 378 SER A C 1
ATOM 2822 O O . SER A 1 378 ? 16.677 -22.224 -39.169 1.00 97.31 378 SER A O 1
ATOM 2824 N N . PRO A 1 379 ? 15.571 -24.177 -39.122 1.00 96.00 379 PRO A N 1
ATOM 2825 C CA . PRO A 1 379 ? 14.912 -23.967 -40.411 1.00 96.00 379 PRO A CA 1
ATOM 2826 C C . PRO A 1 379 ? 14.068 -22.689 -40.487 1.00 96.00 379 PRO A C 1
ATOM 2828 O O . PRO A 1 379 ? 13.868 -22.167 -41.583 1.00 96.00 379 PRO A O 1
ATOM 2831 N N . ALA A 1 380 ? 13.578 -22.186 -39.349 1.00 95.56 380 ALA A N 1
ATOM 2832 C CA . ALA A 1 380 ? 12.798 -20.954 -39.282 1.00 95.56 380 ALA A CA 1
ATOM 2833 C C . ALA A 1 380 ? 13.647 -19.693 -39.520 1.00 95.56 380 ALA A C 1
ATOM 2835 O O . ALA A 1 380 ? 13.103 -18.663 -39.903 1.00 95.56 380 ALA A O 1
ATOM 2836 N N . PHE A 1 381 ? 14.977 -19.762 -39.365 1.00 97.06 381 PHE A N 1
ATOM 2837 C CA . PHE A 1 381 ? 15.860 -18.596 -39.484 1.00 97.06 381 PHE A CA 1
ATOM 2838 C C . PHE A 1 381 ? 15.823 -17.916 -40.859 1.00 97.06 381 PHE A C 1
ATOM 2840 O O . PHE A 1 381 ? 16.063 -16.718 -40.960 1.00 97.06 381 PHE A O 1
ATOM 2847 N N . LYS A 1 382 ? 15.462 -18.648 -41.920 1.00 95.25 382 LYS A N 1
ATOM 2848 C CA . LYS A 1 382 ? 15.262 -18.080 -43.267 1.00 95.25 382 LYS A CA 1
ATOM 2849 C C . LYS A 1 382 ? 14.265 -16.906 -43.287 1.00 95.25 382 LYS A C 1
ATOM 2851 O O . LYS A 1 382 ? 14.400 -16.030 -44.132 1.00 95.25 382 LYS A O 1
ATOM 2856 N N . ASP A 1 383 ? 13.314 -16.895 -42.350 1.00 95.06 383 ASP A N 1
ATOM 2857 C CA . ASP A 1 383 ? 12.242 -15.907 -42.223 1.00 95.06 383 ASP A CA 1
ATOM 2858 C C . ASP A 1 383 ? 12.309 -15.185 -40.855 1.00 95.06 383 ASP A C 1
ATOM 2860 O O . ASP A 1 383 ? 11.335 -14.562 -40.442 1.00 95.06 383 ASP A O 1
ATOM 2864 N N . THR A 1 384 ? 13.443 -15.251 -40.137 1.00 97.75 384 THR A N 1
ATOM 2865 C CA . THR A 1 384 ? 13.599 -14.686 -38.781 1.00 97.75 384 THR A CA 1
ATOM 2866 C C . THR A 1 384 ? 14.855 -13.827 -38.666 1.00 97.75 384 THR A C 1
ATOM 2868 O O . THR A 1 384 ? 15.935 -14.216 -39.106 1.00 97.75 384 THR A O 1
ATOM 2871 N N . VAL A 1 385 ? 14.737 -12.669 -38.018 1.00 98.19 385 VAL A N 1
ATOM 2872 C CA . VAL A 1 385 ? 15.866 -11.801 -37.655 1.00 98.19 385 VAL A CA 1
ATOM 2873 C C . VAL A 1 385 ? 16.174 -11.957 -36.168 1.00 98.19 385 VAL A C 1
ATOM 2875 O O . VAL A 1 385 ? 15.286 -11.812 -35.335 1.00 98.19 385 VAL A O 1
ATOM 2878 N N . LEU A 1 386 ? 17.428 -12.242 -35.815 1.00 98.69 386 LEU A N 1
ATOM 2879 C CA . LEU A 1 386 ? 17.876 -12.308 -34.422 1.00 98.69 386 LEU A CA 1
ATOM 2880 C C . LEU A 1 386 ? 18.726 -11.079 -34.093 1.00 98.69 386 LEU A C 1
ATOM 2882 O O . LEU A 1 386 ? 19.735 -10.819 -34.747 1.00 98.69 386 LEU A O 1
ATOM 2886 N N . ILE A 1 387 ? 18.337 -10.347 -33.056 1.00 98.69 387 ILE A N 1
ATOM 2887 C CA . ILE A 1 387 ? 19.062 -9.193 -32.528 1.00 98.69 387 ILE A CA 1
ATOM 2888 C C . ILE A 1 387 ? 19.511 -9.535 -31.112 1.00 98.69 387 ILE A C 1
ATOM 2890 O O . ILE A 1 387 ? 18.699 -9.911 -30.274 1.00 98.69 387 ILE A O 1
ATOM 2894 N N . VAL A 1 388 ? 20.807 -9.399 -30.853 1.00 98.75 388 VAL A N 1
ATOM 2895 C CA . VAL A 1 388 ? 21.417 -9.575 -29.534 1.00 98.75 388 VAL A CA 1
ATOM 2896 C C . VAL A 1 388 ? 21.909 -8.214 -29.081 1.00 98.75 388 VAL A C 1
ATOM 2898 O O . VAL A 1 388 ? 22.749 -7.609 -29.752 1.00 98.75 388 VAL A O 1
ATOM 2901 N N . ALA A 1 389 ? 21.376 -7.717 -27.975 1.00 98.50 389 ALA A N 1
ATOM 2902 C CA . ALA A 1 389 ? 21.656 -6.376 -27.487 1.00 98.50 389 ALA A CA 1
ATOM 2903 C C . ALA A 1 389 ? 21.966 -6.390 -25.989 1.00 98.50 389 ALA A C 1
ATOM 2905 O O . ALA A 1 389 ? 21.415 -7.200 -25.248 1.00 98.50 389 ALA A O 1
ATOM 2906 N N . SER A 1 390 ? 22.806 -5.466 -25.529 1.00 98.31 390 SER A N 1
ATOM 2907 C CA . SER A 1 390 ? 22.761 -5.065 -24.121 1.00 98.31 390 SER A CA 1
ATOM 2908 C C . SER A 1 390 ? 21.420 -4.393 -23.851 1.00 98.31 390 SER A C 1
ATOM 2910 O O . SER A 1 390 ? 20.925 -3.625 -24.682 1.00 98.31 390 SER A O 1
ATOM 2912 N N . ASP A 1 391 ? 20.850 -4.632 -22.682 1.00 96.19 391 ASP A N 1
ATOM 2913 C CA . ASP A 1 391 ? 19.837 -3.735 -22.140 1.00 96.19 391 ASP A CA 1
ATOM 2914 C C . ASP A 1 391 ? 20.481 -2.411 -21.694 1.00 96.19 391 ASP A C 1
ATOM 2916 O O . ASP A 1 391 ? 20.001 -1.340 -22.067 1.00 96.19 391 ASP A O 1
ATOM 2920 N N . HIS A 1 392 ? 21.606 -2.487 -20.979 1.00 96.44 392 HIS A N 1
ATOM 2921 C CA . HIS A 1 392 ? 22.426 -1.362 -20.539 1.00 96.44 392 HIS A CA 1
ATOM 2922 C C . HIS A 1 392 ? 23.885 -1.775 -20.252 1.00 96.44 392 HIS A C 1
ATOM 2924 O O . HIS A 1 392 ? 24.251 -2.951 -20.265 1.00 96.44 392 HIS A O 1
ATOM 2930 N N . LEU A 1 393 ? 24.736 -0.790 -19.963 1.00 95.94 393 LEU A N 1
ATOM 2931 C CA . LEU A 1 393 ? 26.090 -0.971 -19.459 1.00 95.94 393 LEU A CA 1
ATOM 2932 C C . LEU A 1 393 ? 26.044 -1.521 -18.031 1.00 95.94 393 LEU A C 1
ATOM 2934 O O . LEU A 1 393 ? 25.199 -1.129 -17.229 1.00 95.94 393 LEU A O 1
ATOM 2938 N N . ALA A 1 394 ? 27.003 -2.366 -17.664 1.00 94.81 394 ALA A N 1
ATOM 2939 C CA . ALA A 1 394 ? 27.049 -2.992 -16.354 1.00 94.81 394 ALA A CA 1
ATOM 2940 C C . ALA A 1 394 ? 27.019 -1.967 -15.208 1.00 94.81 394 ALA A C 1
ATOM 2942 O O . ALA A 1 394 ? 27.846 -1.048 -15.122 1.00 94.81 394 ALA A O 1
ATOM 2943 N N . MET A 1 395 ? 26.071 -2.157 -14.292 1.00 92.69 395 MET A N 1
ATOM 2944 C CA . MET A 1 395 ? 25.981 -1.390 -13.048 1.00 92.69 395 MET A CA 1
ATOM 2945 C C . MET A 1 395 ? 27.164 -1.709 -12.112 1.00 92.69 395 MET A C 1
ATOM 2947 O O . MET A 1 395 ? 27.852 -2.708 -12.333 1.00 92.69 395 MET A O 1
ATOM 2951 N N . PRO A 1 396 ? 27.432 -0.904 -11.059 1.00 92.06 396 PRO A N 1
ATOM 2952 C CA . PRO A 1 396 ? 28.582 -1.113 -10.179 1.00 92.06 396 PRO A CA 1
ATOM 2953 C C . PRO A 1 396 ? 28.705 -2.549 -9.657 1.00 92.06 396 PRO A C 1
ATOM 2955 O O . PRO A 1 396 ? 27.826 -3.056 -8.958 1.00 92.06 396 PRO A O 1
ATOM 2958 N N . ASN A 1 397 ? 29.829 -3.190 -9.974 1.00 92.94 397 ASN A N 1
ATOM 2959 C CA . ASN A 1 397 ? 30.064 -4.610 -9.708 1.00 92.94 397 ASN A CA 1
ATOM 2960 C C . ASN A 1 397 ? 31.535 -4.906 -9.349 1.00 92.94 397 ASN A C 1
ATOM 2962 O O . ASN A 1 397 ? 32.373 -4.005 -9.263 1.00 92.94 397 ASN A O 1
ATOM 2966 N N . LEU A 1 398 ? 31.867 -6.183 -9.130 1.00 92.56 398 LEU A N 1
ATOM 2967 C CA . LEU A 1 398 ? 33.219 -6.626 -8.752 1.00 92.56 398 LEU A CA 1
ATOM 2968 C C . LEU A 1 398 ? 34.304 -6.408 -9.826 1.00 92.56 398 LEU A C 1
ATOM 2970 O O . LEU A 1 398 ? 35.488 -6.548 -9.527 1.00 92.56 398 LEU A O 1
ATOM 2974 N N . ALA A 1 399 ? 33.940 -6.094 -11.068 1.00 92.94 399 ALA A N 1
ATOM 2975 C CA . ALA A 1 399 ? 34.852 -5.813 -12.176 1.00 92.94 399 ALA A CA 1
ATOM 2976 C C . ALA A 1 399 ? 34.946 -4.313 -12.535 1.00 92.94 399 ALA A C 1
ATOM 2978 O O . ALA A 1 399 ? 35.566 -3.978 -13.547 1.00 92.94 399 ALA A O 1
ATOM 2979 N N . GLN A 1 400 ? 34.385 -3.416 -11.709 1.00 91.38 400 GLN A N 1
ATOM 2980 C CA . GLN A 1 400 ? 34.290 -1.975 -11.986 1.00 91.38 400 GLN A CA 1
ATOM 2981 C C . GLN A 1 400 ? 35.626 -1.336 -12.392 1.00 91.38 400 GLN A C 1
ATOM 2983 O O . GLN A 1 400 ? 35.716 -0.749 -13.466 1.00 91.38 400 GLN A O 1
ATOM 2988 N N . ASP A 1 401 ? 36.680 -1.502 -11.584 1.00 91.81 401 ASP A N 1
ATOM 2989 C CA . ASP A 1 401 ? 37.989 -0.871 -11.831 1.00 91.81 401 ASP A CA 1
ATOM 2990 C C . ASP A 1 401 ? 38.580 -1.263 -13.198 1.00 91.81 401 ASP A C 1
ATOM 2992 O O . ASP A 1 401 ? 39.306 -0.495 -13.830 1.00 91.81 401 ASP A O 1
ATOM 2996 N N . ARG A 1 402 ? 38.270 -2.478 -13.668 1.00 93.50 402 ARG A N 1
ATOM 2997 C CA . ARG A 1 402 ? 38.745 -3.018 -14.948 1.00 93.50 402 ARG A CA 1
ATOM 2998 C C . ARG A 1 402 ? 37.897 -2.538 -16.123 1.00 93.50 402 ARG A C 1
ATOM 3000 O O . ARG A 1 402 ? 38.444 -2.282 -17.193 1.00 93.50 402 ARG A O 1
ATOM 3007 N N . LEU A 1 403 ? 36.587 -2.399 -15.922 1.00 92.56 403 LEU A N 1
ATOM 3008 C CA . LEU A 1 403 ? 35.668 -1.800 -16.892 1.00 92.56 403 LEU A CA 1
ATOM 3009 C C . LEU A 1 403 ? 36.015 -0.332 -17.150 1.00 92.56 403 LEU A C 1
ATOM 3011 O O . LEU A 1 403 ? 36.163 0.066 -18.303 1.00 92.56 403 LEU A O 1
ATOM 3015 N N . GLU A 1 404 ? 36.214 0.445 -16.082 1.00 91.88 404 GLU A N 1
ATOM 3016 C CA . GLU A 1 404 ? 36.520 1.883 -16.132 1.00 91.88 404 GLU A CA 1
ATOM 3017 C C . GLU A 1 404 ? 37.923 2.204 -16.678 1.00 91.88 404 GLU A C 1
ATOM 3019 O O . GLU A 1 404 ? 38.229 3.362 -16.961 1.00 91.88 404 GLU A O 1
ATOM 3024 N N . ALA A 1 405 ? 38.782 1.198 -16.870 1.00 93.06 405 ALA A N 1
ATOM 3025 C CA . ALA A 1 405 ? 40.125 1.375 -17.422 1.00 93.06 405 ALA A CA 1
ATOM 3026 C C . ALA A 1 405 ? 40.149 1.703 -18.932 1.00 93.06 405 ALA A C 1
ATOM 3028 O O . ALA A 1 405 ? 41.222 1.965 -19.479 1.00 93.06 405 ALA A O 1
ATOM 3029 N N . GLY A 1 406 ? 39.003 1.684 -19.618 1.00 90.94 406 GLY A N 1
ATOM 3030 C CA . GLY A 1 406 ? 38.885 2.061 -21.025 1.00 90.94 406 GLY A CA 1
ATOM 3031 C C . GLY A 1 406 ? 37.459 2.453 -21.403 1.00 90.94 406 GLY A C 1
ATOM 3032 O O . GLY A 1 406 ? 36.552 2.390 -20.576 1.00 90.94 406 GLY A O 1
ATOM 3033 N N . ASP A 1 407 ? 37.260 2.827 -22.667 1.00 91.81 407 ASP A N 1
ATOM 3034 C CA . ASP A 1 407 ? 35.936 3.199 -23.169 1.00 91.81 407 ASP A CA 1
ATOM 3035 C C . ASP A 1 407 ? 34.955 2.020 -23.072 1.00 91.81 407 ASP A C 1
ATOM 3037 O O . ASP A 1 407 ? 35.334 0.844 -23.215 1.00 91.81 407 ASP A O 1
ATOM 3041 N N . ARG A 1 408 ? 33.689 2.357 -22.810 1.00 94.69 408 ARG A N 1
ATOM 3042 C CA . ARG A 1 408 ? 32.585 1.411 -22.634 1.00 94.69 408 ARG A CA 1
ATOM 3043 C C . ARG A 1 408 ? 31.522 1.617 -23.704 1.00 94.69 408 ARG A C 1
ATOM 3045 O O . ARG A 1 408 ? 31.256 2.750 -24.102 1.00 94.69 408 ARG A O 1
ATOM 3052 N N . SER A 1 409 ? 30.929 0.525 -24.177 1.00 96.12 409 SER A N 1
ATOM 3053 C CA . SER A 1 409 ? 29.867 0.556 -25.189 1.00 96.12 409 SER A CA 1
ATOM 3054 C C . SER A 1 409 ? 28.932 -0.640 -25.050 1.00 96.12 409 SER A C 1
ATOM 3056 O O . SER A 1 409 ? 29.348 -1.723 -24.628 1.00 96.12 409 SER A O 1
ATOM 3058 N N . ASN A 1 410 ? 27.673 -0.438 -25.429 1.00 97.88 410 ASN A N 1
ATOM 3059 C CA . ASN A 1 410 ? 26.685 -1.506 -25.467 1.00 97.88 410 ASN A CA 1
ATOM 3060 C C . ASN A 1 410 ? 26.991 -2.476 -26.610 1.00 97.88 410 ASN A C 1
ATOM 3062 O O . ASN A 1 410 ? 27.483 -2.093 -27.675 1.00 97.88 410 ASN A O 1
ATOM 3066 N N . LEU A 1 411 ? 26.688 -3.745 -26.373 1.00 98.06 411 LEU A N 1
ATOM 3067 C CA . LEU A 1 411 ? 26.713 -4.790 -27.376 1.00 98.06 411 LEU A CA 1
ATOM 3068 C C . LEU A 1 411 ? 25.482 -4.664 -28.277 1.00 98.06 411 LEU A C 1
ATOM 3070 O O . LEU A 1 411 ? 24.366 -4.512 -27.788 1.00 98.06 411 LEU A O 1
ATOM 3074 N N . LEU A 1 412 ? 25.684 -4.752 -29.591 1.00 98.56 412 LEU A N 1
ATOM 3075 C CA . LEU A 1 412 ? 24.602 -4.890 -30.559 1.00 98.56 412 LEU A CA 1
ATOM 3076 C C . LEU A 1 412 ? 25.079 -5.732 -31.744 1.00 98.56 412 LEU A C 1
ATOM 3078 O O . LEU A 1 412 ? 25.902 -5.287 -32.548 1.00 98.56 412 LEU A O 1
ATOM 3082 N N . MET A 1 413 ? 24.550 -6.947 -31.843 1.00 98.44 413 MET A N 1
ATOM 3083 C CA . MET A 1 413 ? 24.784 -7.876 -32.943 1.00 98.44 413 MET A CA 1
ATOM 3084 C C . MET A 1 413 ? 23.461 -8.214 -33.627 1.00 98.44 413 MET A C 1
ATOM 3086 O O . MET A 1 413 ? 22.465 -8.498 -32.967 1.00 98.44 413 MET A O 1
ATOM 3090 N N . VAL A 1 414 ? 23.459 -8.224 -34.955 1.00 98.50 414 VAL A N 1
ATOM 3091 C CA . VAL A 1 414 ? 22.299 -8.588 -35.771 1.00 98.50 414 VAL A CA 1
ATOM 3092 C C . VAL A 1 414 ? 22.657 -9.773 -36.656 1.00 98.50 414 VAL A C 1
ATOM 3094 O O . VAL A 1 414 ? 23.639 -9.738 -37.398 1.00 98.50 414 VAL A O 1
ATOM 3097 N N . PHE A 1 415 ? 21.825 -10.805 -36.613 1.00 98.25 415 PHE A N 1
ATOM 3098 C CA . PHE A 1 415 ? 21.875 -11.959 -37.496 1.00 98.25 415 PHE A CA 1
ATOM 3099 C C . PHE A 1 415 ? 20.623 -11.938 -38.371 1.00 98.25 415 PHE A C 1
ATOM 3101 O O . PHE A 1 415 ? 19.506 -12.108 -37.885 1.00 98.25 415 PHE A O 1
ATOM 3108 N N . ALA A 1 416 ? 20.817 -11.725 -39.669 1.00 94.88 416 ALA A N 1
ATOM 3109 C CA . ALA A 1 416 ? 19.749 -11.736 -40.659 1.00 94.88 416 ALA A CA 1
ATOM 3110 C C . ALA A 1 416 ? 20.159 -12.635 -41.837 1.00 94.88 416 ALA A C 1
ATOM 3112 O O . ALA A 1 416 ? 21.315 -12.566 -42.262 1.00 94.88 416 ALA A O 1
ATOM 3113 N N . PRO A 1 417 ? 19.249 -13.460 -42.386 1.00 89.88 417 PRO A N 1
ATOM 3114 C CA . PRO A 1 417 ? 19.591 -14.478 -43.385 1.00 89.88 417 PRO A CA 1
ATOM 3115 C C . PRO A 1 417 ? 20.129 -13.894 -44.702 1.00 89.88 417 PRO A C 1
ATOM 3117 O O . PRO A 1 417 ? 20.959 -14.523 -45.356 1.00 89.88 417 PRO A O 1
ATOM 3120 N N . ASP A 1 418 ? 19.707 -12.679 -45.063 1.00 87.50 418 ASP A N 1
ATOM 3121 C CA . ASP A 1 418 ? 20.014 -12.057 -46.360 1.00 87.50 418 ASP A CA 1
ATOM 3122 C C . ASP A 1 418 ? 21.051 -10.932 -46.288 1.00 87.50 418 ASP A C 1
ATOM 3124 O O . ASP A 1 418 ? 21.339 -10.288 -47.300 1.00 87.50 418 ASP A O 1
ATOM 3128 N N . LEU A 1 419 ? 21.614 -10.667 -45.105 1.00 90.44 419 LEU A N 1
ATOM 3129 C CA . LEU A 1 419 ? 22.628 -9.633 -44.932 1.00 90.44 419 LEU A CA 1
ATOM 3130 C C . LEU A 1 419 ? 23.989 -10.254 -44.596 1.00 90.44 419 LEU A C 1
ATOM 3132 O O . LEU A 1 419 ? 24.079 -11.092 -43.698 1.00 90.44 419 LEU A O 1
ATOM 3136 N N . PRO A 1 420 ? 25.070 -9.854 -45.290 1.00 93.38 420 PRO A N 1
ATOM 3137 C CA . PRO A 1 420 ? 26.397 -10.364 -44.985 1.00 93.38 420 PRO A CA 1
ATOM 3138 C C . PRO A 1 420 ? 26.893 -9.831 -43.627 1.00 93.38 420 PRO A C 1
ATOM 3140 O O . PRO A 1 420 ? 26.592 -8.684 -43.281 1.00 93.38 420 PRO A O 1
ATOM 3143 N N . PRO A 1 421 ? 27.712 -10.608 -42.891 1.00 95.00 421 PRO A N 1
ATOM 3144 C CA . PRO A 1 421 ? 28.376 -10.128 -41.683 1.00 95.00 421 PRO A CA 1
ATOM 3145 C C . PRO A 1 421 ? 29.195 -8.861 -41.951 1.00 95.00 421 PRO A C 1
ATOM 3147 O O . PRO A 1 421 ? 29.871 -8.752 -42.979 1.00 95.00 421 PRO A O 1
ATOM 3150 N N . ALA A 1 422 ? 2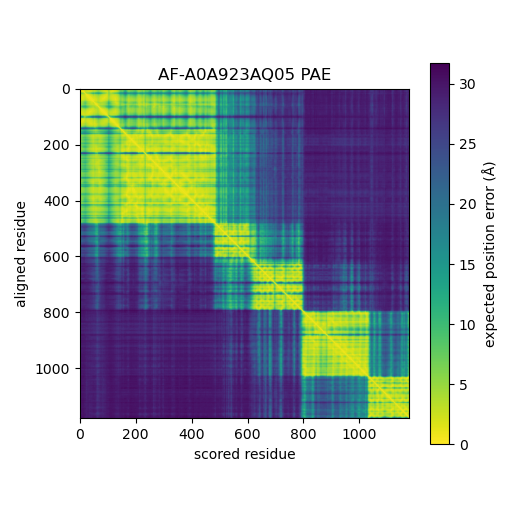9.151 -7.906 -41.025 1.00 96.44 422 ALA A N 1
ATOM 3151 C CA . ALA A 1 422 ? 29.837 -6.624 -41.157 1.00 96.44 422 ALA A CA 1
ATOM 3152 C C . ALA A 1 422 ? 30.120 -5.993 -39.791 1.00 96.44 422 ALA A C 1
ATOM 3154 O O . ALA A 1 422 ? 29.319 -6.093 -38.872 1.00 96.44 422 ALA A O 1
ATOM 3155 N N . THR A 1 423 ? 31.228 -5.266 -39.672 1.00 96.75 423 THR A N 1
ATOM 3156 C CA . THR A 1 423 ? 31.515 -4.435 -38.495 1.00 96.75 423 THR A CA 1
ATOM 3157 C C . THR A 1 423 ? 31.205 -2.978 -38.826 1.00 96.75 423 THR A C 1
ATOM 3159 O O . THR A 1 423 ? 31.827 -2.403 -39.721 1.00 96.75 423 THR A O 1
ATOM 3162 N N . ILE A 1 424 ? 30.242 -2.377 -38.126 1.00 96.62 424 ILE A N 1
ATOM 3163 C CA . ILE A 1 424 ? 29.716 -1.038 -38.409 1.00 96.62 424 ILE A CA 1
ATOM 3164 C C . ILE A 1 424 ? 30.059 -0.082 -37.250 1.00 96.62 424 ILE A C 1
ATOM 3166 O O . ILE A 1 424 ? 29.439 -0.151 -36.189 1.00 96.62 424 ILE A O 1
ATOM 3170 N N . PRO A 1 425 ? 30.995 0.870 -37.436 1.00 96.00 425 PRO A N 1
ATOM 3171 C CA . PRO A 1 425 ? 31.377 1.842 -36.408 1.00 96.00 425 PRO A CA 1
ATOM 3172 C C . PRO A 1 425 ? 30.504 3.109 -36.438 1.00 96.00 425 PRO A C 1
ATOM 3174 O O . PRO A 1 425 ? 30.978 4.203 -36.138 1.00 96.00 425 PRO A O 1
ATOM 3177 N N . LYS A 1 426 ? 29.248 3.000 -36.888 1.00 95.75 426 LYS A N 1
ATOM 3178 C CA . LYS A 1 426 ? 28.324 4.139 -36.969 1.00 95.75 426 LYS A CA 1
ATOM 3179 C C . LYS A 1 426 ? 27.937 4.554 -35.542 1.00 95.75 426 LYS A C 1
ATOM 3181 O O . LYS A 1 426 ? 27.412 3.700 -34.829 1.00 95.75 426 LYS A O 1
ATOM 3186 N N . PRO A 1 427 ? 28.122 5.828 -35.141 1.00 96.44 427 PRO A N 1
ATOM 3187 C CA . PRO A 1 427 ? 27.703 6.284 -33.822 1.00 96.44 427 PRO A CA 1
ATOM 3188 C C . PRO A 1 427 ? 26.191 6.139 -33.670 1.00 96.44 427 PRO A C 1
ATOM 3190 O O . PRO A 1 427 ? 25.429 6.731 -34.437 1.00 96.44 427 PRO A O 1
ATOM 3193 N N . GLY A 1 428 ? 25.756 5.370 -32.684 1.00 97.06 428 GLY A N 1
ATOM 3194 C CA . GLY A 1 428 ? 24.350 5.129 -32.383 1.00 97.06 428 GLY A CA 1
ATOM 3195 C C . GLY A 1 428 ? 24.105 4.991 -30.888 1.00 97.06 428 GLY A C 1
ATOM 3196 O O . GLY A 1 428 ? 25.017 5.144 -30.070 1.00 97.06 428 GLY A O 1
ATOM 3197 N N . THR A 1 429 ? 22.857 4.723 -30.539 1.00 97.56 429 THR A N 1
ATOM 3198 C CA . THR A 1 429 ? 22.377 4.522 -29.172 1.00 97.56 429 THR A CA 1
ATOM 3199 C C . THR A 1 429 ? 21.379 3.377 -29.113 1.00 97.56 429 THR A C 1
ATOM 3201 O O . THR A 1 429 ? 20.913 2.897 -30.146 1.00 97.56 429 THR A O 1
ATOM 3204 N N . THR A 1 430 ? 21.004 2.954 -27.908 1.00 96.62 430 THR A N 1
ATOM 3205 C CA . THR A 1 430 ? 19.951 1.943 -27.724 1.00 96.62 430 THR A CA 1
ATOM 3206 C C . THR A 1 430 ? 18.610 2.363 -28.341 1.00 96.62 430 THR A C 1
ATOM 3208 O O . THR A 1 430 ? 17.846 1.498 -28.750 1.00 96.62 430 THR A O 1
ATOM 3211 N N . LEU A 1 431 ? 18.357 3.668 -28.520 1.00 97.88 431 LEU A N 1
ATOM 3212 C CA . LEU A 1 431 ? 17.138 4.208 -29.138 1.00 97.88 431 LEU A CA 1
ATOM 3213 C C . LEU A 1 431 ? 17.000 3.834 -30.617 1.00 97.88 431 LEU A C 1
ATOM 3215 O O . LEU A 1 431 ? 15.903 3.829 -31.168 1.00 97.88 431 LEU A O 1
ATOM 3219 N N . ASP A 1 432 ? 18.117 3.540 -31.272 1.00 98.25 432 ASP A N 1
ATOM 3220 C CA . ASP A 1 432 ? 18.177 3.275 -32.704 1.00 98.25 432 ASP A CA 1
ATOM 3221 C C . ASP A 1 432 ? 17.826 1.808 -33.051 1.00 98.25 432 ASP A C 1
ATOM 3223 O O . ASP A 1 432 ? 17.632 1.475 -34.222 1.00 98.25 432 ASP A O 1
ATOM 3227 N N . ILE A 1 433 ? 17.698 0.931 -32.042 1.00 98.31 433 ILE A N 1
ATOM 3228 C CA . ILE A 1 433 ? 17.429 -0.507 -32.218 1.00 98.31 433 ILE A CA 1
ATOM 3229 C C . ILE A 1 433 ? 16.037 -0.751 -32.807 1.00 98.31 433 ILE A C 1
ATOM 3231 O O . ILE A 1 433 ? 15.913 -1.505 -33.768 1.00 98.31 433 ILE A O 1
ATOM 3235 N N . GLY A 1 434 ? 14.998 -0.104 -32.277 1.00 97.56 434 GLY A N 1
ATOM 3236 C CA . GLY A 1 434 ? 13.619 -0.296 -32.726 1.00 97.56 434 GLY A CA 1
ATOM 3237 C C . GLY A 1 434 ? 13.366 0.030 -34.200 1.00 97.56 434 GLY A C 1
ATOM 3238 O O . GLY A 1 434 ? 12.897 -0.849 -34.923 1.00 97.56 434 GLY A O 1
ATOM 3239 N N . PRO A 1 435 ? 13.704 1.234 -34.705 1.00 97.94 435 PRO A N 1
ATOM 3240 C CA . PRO A 1 435 ? 13.520 1.542 -36.126 1.00 97.94 435 PRO A CA 1
ATOM 3241 C C . PRO A 1 435 ? 14.360 0.635 -37.042 1.00 97.94 435 PRO A C 1
ATOM 3243 O O . PRO A 1 435 ? 13.888 0.253 -38.112 1.00 97.94 435 PRO A O 1
ATOM 3246 N N . MET A 1 436 ? 15.561 0.225 -36.610 1.00 97.81 436 MET A N 1
ATOM 3247 C CA . MET A 1 436 ? 16.373 -0.760 -37.335 1.00 97.81 436 MET A CA 1
ATOM 3248 C C . MET A 1 436 ? 15.690 -2.137 -37.385 1.00 97.81 436 MET A C 1
ATOM 3250 O O . MET A 1 436 ? 15.626 -2.746 -38.451 1.00 97.81 436 MET A O 1
ATOM 3254 N N . LEU A 1 437 ? 15.166 -2.624 -36.254 1.00 98.19 437 LEU A N 1
ATOM 3255 C CA . LEU A 1 437 ? 14.432 -3.890 -36.161 1.00 98.19 437 LEU A CA 1
ATOM 3256 C C . LEU A 1 437 ? 13.231 -3.878 -37.106 1.00 98.19 437 LEU A C 1
ATOM 3258 O O . LEU A 1 437 ? 13.106 -4.783 -37.927 1.00 98.19 437 LEU A O 1
ATOM 3262 N N . LEU A 1 438 ? 12.397 -2.836 -37.040 1.00 97.88 438 LEU A N 1
ATOM 3263 C CA . LEU A 1 438 ? 11.219 -2.683 -37.900 1.00 97.88 438 LEU A CA 1
ATOM 3264 C C . LEU A 1 438 ? 11.598 -2.733 -39.390 1.00 97.88 438 LEU A C 1
ATOM 3266 O O . LEU A 1 438 ? 10.975 -3.457 -40.167 1.00 97.88 438 LEU A O 1
ATOM 3270 N N . GLY A 1 439 ? 12.677 -2.043 -39.778 1.00 96.06 439 GLY A N 1
ATOM 3271 C CA . GLY A 1 439 ? 13.217 -2.112 -41.137 1.00 96.06 439 GLY A CA 1
ATOM 3272 C C . GLY A 1 439 ? 13.659 -3.523 -41.544 1.00 96.06 439 GLY A C 1
ATOM 3273 O O . GLY A 1 439 ? 13.340 -3.975 -42.644 1.00 96.06 439 GLY A O 1
ATOM 3274 N N . LEU A 1 440 ? 14.349 -4.240 -40.651 1.00 96.50 440 LEU A N 1
ATOM 3275 C CA . LEU A 1 440 ? 14.850 -5.599 -40.885 1.00 96.50 440 LEU A CA 1
ATOM 3276 C C . LEU A 1 440 ? 13.742 -6.647 -41.035 1.00 96.50 440 LEU A C 1
ATOM 3278 O O . LEU A 1 440 ? 13.926 -7.611 -41.781 1.00 96.50 440 LEU A O 1
ATOM 3282 N N . ILE A 1 441 ? 12.602 -6.465 -40.365 1.00 97.06 441 ILE A N 1
ATOM 3283 C CA . ILE A 1 441 ? 11.462 -7.390 -40.465 1.00 97.06 441 ILE A CA 1
ATOM 3284 C C . ILE A 1 441 ? 10.526 -7.095 -41.643 1.00 97.06 441 ILE A C 1
ATOM 3286 O O . ILE A 1 441 ? 9.515 -7.776 -41.808 1.00 97.06 441 ILE A O 1
ATOM 3290 N N . GLY A 1 442 ? 10.867 -6.113 -42.482 1.00 95.12 442 GLY A N 1
ATOM 3291 C CA . GLY A 1 442 ? 10.125 -5.795 -43.701 1.00 95.12 442 GLY A CA 1
ATOM 3292 C C . GLY A 1 442 ? 9.198 -4.583 -43.606 1.00 95.12 442 GLY A C 1
ATOM 3293 O O . GLY A 1 442 ? 8.425 -4.375 -44.535 1.00 95.12 442 GLY A O 1
ATOM 3294 N N . ALA A 1 443 ? 9.290 -3.762 -42.552 1.00 95.88 443 ALA A N 1
ATOM 3295 C CA . ALA A 1 443 ? 8.575 -2.488 -42.431 1.00 95.88 443 ALA A CA 1
ATOM 3296 C C . ALA A 1 443 ? 9.554 -1.295 -42.414 1.00 95.88 443 ALA A C 1
ATOM 3298 O O . ALA A 1 443 ? 9.977 -0.857 -41.338 1.00 95.88 443 ALA A O 1
ATOM 3299 N N . PRO A 1 444 ? 9.944 -0.739 -43.582 1.00 94.38 444 PRO A N 1
ATOM 3300 C CA . PRO A 1 444 ? 10.917 0.351 -43.669 1.00 94.38 444 PRO A CA 1
ATOM 3301 C C . PRO A 1 444 ? 10.551 1.560 -42.794 1.00 94.38 444 PRO A C 1
ATOM 3303 O O . PRO A 1 444 ? 9.694 2.369 -43.143 1.00 94.38 444 PRO A O 1
ATOM 3306 N N . THR A 1 445 ? 11.247 1.708 -41.664 1.00 95.31 445 THR A N 1
ATOM 3307 C CA . THR A 1 445 ? 10.943 2.715 -40.638 1.00 95.31 445 THR A CA 1
ATOM 3308 C C . THR A 1 445 ? 12.188 3.566 -40.371 1.00 95.31 445 THR A C 1
ATOM 3310 O O . THR A 1 445 ? 13.016 3.208 -39.536 1.00 95.31 445 THR A O 1
ATOM 3313 N N . PRO A 1 446 ? 12.375 4.707 -41.066 1.00 94.75 446 PRO A N 1
ATOM 3314 C CA . PRO A 1 446 ? 13.609 5.492 -40.958 1.00 94.75 446 PRO A CA 1
ATOM 3315 C C . PRO A 1 446 ? 13.817 6.123 -39.570 1.00 94.75 446 PRO A C 1
ATOM 3317 O O . PRO A 1 446 ? 14.946 6.481 -39.218 1.00 94.75 446 PRO A O 1
ATOM 3320 N N . ALA A 1 447 ? 12.743 6.296 -38.795 1.00 95.88 447 ALA A N 1
ATOM 3321 C CA . ALA A 1 447 ? 12.770 6.860 -37.453 1.00 95.88 447 ALA A CA 1
ATOM 3322 C C . ALA A 1 447 ? 11.570 6.393 -36.616 1.00 95.88 447 ALA A C 1
ATOM 3324 O O . ALA A 1 447 ? 10.465 6.279 -37.140 1.00 95.88 447 ALA A O 1
ATOM 3325 N N . LEU A 1 448 ? 11.796 6.211 -35.315 1.00 96.19 448 LEU A N 1
ATOM 3326 C CA . LEU A 1 448 ? 10.781 5.976 -34.284 1.00 96.19 448 LEU A CA 1
ATOM 3327 C C . LEU A 1 448 ? 11.209 6.772 -33.048 1.00 96.19 448 LEU A C 1
ATOM 3329 O O . LEU A 1 448 ? 12.326 6.592 -32.564 1.00 96.19 448 LEU A O 1
ATOM 3333 N N . GLY A 1 449 ? 10.384 7.712 -32.586 1.00 95.19 449 GLY A N 1
ATOM 3334 C CA . GLY A 1 449 ? 10.778 8.659 -31.543 1.00 95.19 449 GLY A CA 1
ATOM 3335 C C . GLY A 1 449 ? 12.040 9.440 -31.941 1.00 95.19 449 GLY A C 1
ATOM 3336 O O . GLY A 1 449 ? 12.100 10.073 -33.002 1.00 95.19 449 GLY A O 1
ATOM 3337 N N . PHE A 1 450 ? 13.070 9.389 -31.100 1.00 96.94 450 PHE A N 1
ATOM 3338 C CA . PHE A 1 450 ? 14.405 9.921 -31.392 1.00 96.94 450 PHE A CA 1
ATOM 3339 C C . PHE A 1 450 ? 15.334 8.911 -32.082 1.00 96.94 450 PHE A C 1
ATOM 3341 O O . PHE A 1 450 ? 16.349 9.319 -32.649 1.00 96.94 450 PHE A O 1
ATOM 3348 N N . GLY A 1 451 ? 14.980 7.627 -32.100 1.00 97.12 451 GLY A N 1
ATOM 3349 C CA . GLY A 1 451 ? 15.731 6.584 -32.790 1.00 97.12 451 GLY A CA 1
ATOM 3350 C C . GLY A 1 451 ? 15.778 6.780 -34.304 1.00 97.12 451 GLY A C 1
ATOM 3351 O O . GLY A 1 451 ? 14.836 7.298 -34.917 1.00 97.12 451 GLY A O 1
ATOM 3352 N N . ARG A 1 452 ? 16.877 6.362 -34.926 1.00 97.00 452 ARG A N 1
ATOM 3353 C CA . ARG A 1 452 ? 17.099 6.337 -36.376 1.00 97.00 452 ARG A CA 1
ATOM 3354 C C . ARG A 1 452 ? 17.572 4.962 -36.797 1.00 97.00 452 ARG A C 1
ATOM 3356 O O . ARG A 1 452 ? 18.395 4.367 -36.120 1.00 97.00 452 ARG A O 1
ATOM 3363 N N . ASP A 1 453 ? 17.110 4.493 -37.949 1.00 97.06 453 ASP A N 1
ATOM 3364 C CA . ASP A 1 453 ? 17.590 3.225 -38.493 1.00 97.06 453 ASP A CA 1
ATOM 3365 C C . ASP A 1 453 ? 19.130 3.240 -38.658 1.00 97.06 453 ASP A C 1
ATOM 3367 O O . ASP A 1 453 ? 19.718 4.075 -39.365 1.00 97.06 453 ASP A O 1
ATOM 3371 N N . LEU A 1 454 ? 19.804 2.316 -37.967 1.00 96.88 454 LEU A N 1
ATOM 3372 C CA . LEU A 1 454 ? 21.259 2.188 -37.990 1.00 96.88 454 LEU A CA 1
ATOM 3373 C C . LEU A 1 454 ? 21.782 1.728 -39.355 1.00 96.88 454 LEU A C 1
ATOM 3375 O O . LEU A 1 454 ? 22.888 2.127 -39.732 1.00 96.88 454 LEU A O 1
ATOM 3379 N N . LEU A 1 455 ? 20.991 0.973 -40.119 1.00 94.69 455 LEU A N 1
ATOM 3380 C CA . LEU A 1 455 ? 21.361 0.475 -41.446 1.00 94.69 455 LEU A CA 1
ATOM 3381 C C . LEU A 1 455 ? 21.112 1.503 -42.556 1.00 94.69 455 LEU A C 1
ATOM 3383 O O . LEU A 1 455 ? 21.696 1.402 -43.636 1.00 94.69 455 LEU A O 1
ATOM 3387 N N . ALA A 1 456 ? 20.309 2.536 -42.292 1.00 93.06 456 ALA A N 1
ATOM 3388 C CA . ALA A 1 456 ? 20.109 3.627 -43.233 1.00 93.06 456 ALA A CA 1
ATOM 3389 C C . ALA A 1 456 ? 21.398 4.444 -43.446 1.00 93.06 456 ALA A C 1
ATOM 3391 O O . ALA A 1 456 ? 22.152 4.725 -42.514 1.00 93.06 456 ALA A O 1
ATOM 3392 N N . ASN A 1 457 ? 21.608 4.944 -44.667 1.00 89.56 457 ASN A N 1
ATOM 3393 C CA . ASN A 1 457 ? 22.763 5.795 -45.000 1.00 89.56 457 ASN A CA 1
ATOM 3394 C C . ASN A 1 457 ? 22.741 7.183 -44.317 1.00 89.56 457 ASN A C 1
ATOM 3396 O O . ASN A 1 457 ? 23.716 7.929 -44.403 1.00 89.56 457 ASN A O 1
ATOM 3400 N N . ALA A 1 458 ? 21.641 7.555 -43.658 1.00 89.81 458 ALA A N 1
ATOM 3401 C CA . ALA A 1 458 ? 21.515 8.814 -42.930 1.00 89.81 458 ALA A CA 1
ATOM 3402 C C . ALA A 1 458 ? 22.257 8.775 -41.573 1.00 89.81 458 ALA A C 1
ATOM 3404 O O . ALA A 1 458 ? 22.368 7.704 -40.964 1.00 89.81 458 ALA A O 1
ATOM 3405 N N . PRO A 1 459 ? 22.750 9.924 -41.066 1.00 92.31 459 PRO A N 1
ATOM 3406 C CA . PRO A 1 459 ? 23.311 10.005 -39.719 1.00 92.31 459 PRO A CA 1
ATOM 3407 C C . PRO A 1 459 ? 22.236 9.764 -38.646 1.00 92.31 459 PRO A C 1
ATOM 3409 O O . PRO A 1 459 ? 21.079 10.153 -38.816 1.00 92.31 459 PRO A O 1
ATOM 3412 N N . THR A 1 460 ? 22.633 9.156 -37.524 1.00 95.62 460 THR A N 1
ATOM 3413 C CA . THR A 1 460 ? 21.805 9.095 -36.306 1.00 95.62 460 THR A CA 1
ATOM 3414 C C . THR A 1 460 ? 21.741 10.471 -35.636 1.00 95.62 460 THR A C 1
ATOM 3416 O O . THR A 1 460 ? 22.538 11.363 -35.943 1.00 95.62 460 THR A O 1
ATOM 3419 N N . LEU A 1 461 ? 20.834 10.649 -34.669 1.00 95.06 461 LEU A N 1
ATOM 3420 C CA . LEU A 1 461 ? 20.799 11.882 -33.872 1.00 95.06 461 LEU A CA 1
ATOM 3421 C C . LEU A 1 461 ? 22.011 12.027 -32.940 1.00 95.06 461 LEU A C 1
ATOM 3423 O O . LEU A 1 461 ? 22.385 13.147 -32.600 1.00 95.06 461 LEU A O 1
ATOM 3427 N N . ARG A 1 462 ? 22.669 10.924 -32.560 1.00 94.50 462 ARG A N 1
ATOM 3428 C CA . ARG A 1 462 ? 23.929 10.978 -31.803 1.00 94.50 462 ARG A CA 1
ATOM 3429 C C . ARG A 1 462 ? 25.070 11.554 -32.643 1.00 94.50 462 ARG A C 1
ATOM 3431 O O . ARG A 1 462 ? 25.855 12.347 -32.135 1.00 94.50 462 ARG A O 1
ATOM 3438 N N . GLY A 1 463 ? 25.168 11.157 -33.913 1.00 88.19 463 GLY A N 1
ATOM 3439 C CA . GLY A 1 463 ? 26.206 11.635 -34.835 1.00 88.19 463 GLY A CA 1
ATOM 3440 C C . GLY A 1 463 ? 25.892 12.968 -35.532 1.00 88.19 463 GLY A C 1
ATOM 3441 O O . GLY A 1 463 ? 26.740 13.475 -36.265 1.00 88.19 463 GLY A O 1
ATOM 3442 N N . GLY A 1 464 ? 24.681 13.510 -35.357 1.00 86.06 464 GLY A N 1
ATOM 3443 C CA . GLY A 1 464 ? 24.191 14.732 -36.006 1.00 86.06 464 GLY A CA 1
ATOM 3444 C C . GLY A 1 464 ? 24.221 15.986 -35.119 1.00 86.06 464 GLY A C 1
ATOM 3445 O O . GLY A 1 464 ? 24.584 15.934 -33.948 1.00 86.06 464 GLY A O 1
ATOM 3446 N N . ALA A 1 465 ? 23.824 17.130 -35.693 1.00 76.56 465 ALA A N 1
ATOM 3447 C CA . ALA A 1 465 ? 23.622 18.394 -34.976 1.00 76.56 465 ALA A CA 1
ATOM 3448 C C . ALA A 1 465 ? 22.147 18.846 -35.079 1.00 76.56 465 ALA A C 1
ATOM 3450 O O . ALA A 1 465 ? 21.613 18.834 -36.194 1.00 76.56 465 ALA A O 1
ATOM 3451 N N . PRO A 1 466 ? 21.505 19.296 -33.980 1.00 76.62 466 PRO A N 1
ATOM 3452 C CA . PRO A 1 466 ? 22.005 19.292 -32.596 1.00 76.62 466 PRO A CA 1
ATOM 3453 C C . PRO A 1 466 ? 22.142 17.856 -32.054 1.00 76.62 466 PRO A C 1
ATOM 3455 O O . PRO A 1 466 ? 21.472 16.946 -32.539 1.00 76.62 466 PRO A O 1
ATOM 3458 N N . GLY A 1 467 ? 23.045 17.641 -31.096 1.00 85.88 467 GLY A N 1
ATOM 3459 C CA . GLY A 1 467 ? 23.295 16.306 -30.543 1.00 85.88 467 GLY A CA 1
ATOM 3460 C C . GLY A 1 467 ? 22.112 15.771 -29.722 1.00 85.88 467 GLY A C 1
ATOM 3461 O O . GLY A 1 467 ? 21.321 16.537 -29.174 1.00 85.88 467 GLY A O 1
ATOM 3462 N N . LEU A 1 468 ? 22.009 14.445 -29.601 1.00 92.69 468 LEU A N 1
ATOM 3463 C CA . LEU A 1 468 ? 20.865 13.762 -28.975 1.00 92.69 468 LEU A CA 1
ATOM 3464 C C . LEU A 1 468 ? 20.599 14.138 -27.500 1.00 92.69 468 LEU A C 1
ATOM 3466 O O . LEU A 1 468 ? 19.445 14.319 -27.126 1.00 92.69 468 LEU A O 1
ATOM 3470 N N . GLU A 1 469 ? 21.625 14.301 -26.661 1.00 91.56 469 GLU A N 1
ATOM 3471 C CA . GLU A 1 469 ? 21.439 14.654 -25.235 1.00 91.56 469 GLU A CA 1
ATOM 3472 C C . GLU A 1 469 ? 20.809 16.042 -25.034 1.00 91.56 469 GLU A C 1
ATOM 3474 O O . GLU A 1 469 ? 19.980 16.239 -24.145 1.00 91.56 469 GLU A O 1
ATOM 3479 N N . GLU A 1 470 ? 21.153 17.006 -25.893 1.00 90.50 470 GLU A N 1
ATOM 3480 C CA . GLU A 1 470 ? 20.543 18.340 -25.881 1.00 90.50 470 GLU A CA 1
ATOM 3481 C C . GLU A 1 470 ? 19.057 18.252 -26.252 1.00 90.50 470 GLU A C 1
ATOM 3483 O O . GLU A 1 470 ? 18.205 18.791 -25.543 1.00 90.50 470 GLU A O 1
ATOM 3488 N N . LEU A 1 471 ? 18.734 17.478 -27.296 1.00 91.25 471 LEU A N 1
ATOM 3489 C CA . LEU A 1 471 ? 17.353 17.225 -27.713 1.00 91.25 471 LEU A CA 1
ATOM 3490 C C . LEU A 1 471 ? 16.525 16.558 -26.607 1.00 91.25 471 LEU A C 1
ATOM 3492 O O . LEU A 1 471 ? 15.388 16.968 -26.368 1.00 91.25 471 LEU A O 1
ATOM 3496 N N . ILE A 1 472 ? 17.081 15.561 -25.912 1.00 90.44 472 ILE A N 1
ATOM 3497 C CA . ILE A 1 472 ? 16.417 14.900 -24.778 1.00 90.44 472 ILE A CA 1
ATOM 3498 C C . ILE A 1 472 ? 16.188 15.902 -23.642 1.00 90.44 472 ILE A C 1
ATOM 3500 O O . ILE A 1 472 ? 15.079 15.971 -23.105 1.00 90.44 472 ILE A O 1
ATOM 3504 N N . GLY A 1 473 ? 17.202 16.705 -23.302 1.00 86.75 473 GLY A N 1
ATOM 3505 C CA . GLY A 1 473 ? 17.121 17.742 -22.273 1.00 86.75 473 GLY A CA 1
ATOM 3506 C C . GLY A 1 473 ? 15.983 18.736 -22.518 1.00 86.75 473 GLY A C 1
ATOM 3507 O O . GLY A 1 473 ? 15.160 18.960 -21.625 1.00 86.75 473 GLY A O 1
ATOM 3508 N N . ASP A 1 474 ? 15.884 19.256 -23.742 1.00 86.81 474 ASP A N 1
ATOM 3509 C CA . ASP A 1 474 ? 14.842 20.205 -24.157 1.00 86.81 474 ASP A CA 1
ATOM 3510 C C . ASP A 1 474 ? 13.443 19.572 -24.248 1.00 86.81 474 ASP A C 1
ATOM 3512 O O . ASP A 1 474 ? 12.425 20.262 -24.118 1.00 86.81 474 ASP A O 1
ATOM 3516 N N . SER A 1 475 ? 13.383 18.251 -24.430 1.00 87.19 475 SER A N 1
ATOM 3517 C CA . SER A 1 475 ? 12.147 17.483 -24.624 1.00 87.19 475 SER A CA 1
ATOM 3518 C C . SER A 1 475 ? 11.582 16.864 -23.344 1.00 87.19 475 SER A C 1
ATOM 3520 O O . SER A 1 475 ? 10.503 16.272 -23.387 1.00 87.19 475 SER A O 1
ATOM 3522 N N . ARG A 1 476 ? 12.250 17.015 -22.189 1.00 84.94 476 ARG A N 1
ATOM 3523 C CA . ARG A 1 476 ? 11.835 16.400 -20.910 1.00 84.94 476 ARG A CA 1
ATOM 3524 C C . ARG A 1 476 ? 10.386 16.689 -20.515 1.00 84.94 476 ARG A C 1
ATOM 3526 O O . ARG A 1 476 ? 9.714 15.792 -20.017 1.00 84.94 476 ARG A O 1
ATOM 3533 N N . GLY A 1 477 ? 9.909 17.916 -20.749 1.00 76.25 477 GLY A N 1
ATOM 3534 C CA . GLY A 1 477 ? 8.515 18.293 -20.490 1.00 76.25 477 GLY A CA 1
ATOM 3535 C C . GLY A 1 477 ? 7.533 17.439 -21.288 1.00 76.25 477 GLY A C 1
ATOM 3536 O O . GLY A 1 477 ? 6.653 16.827 -20.698 1.00 76.25 477 GLY A O 1
ATOM 3537 N N . TYR A 1 478 ? 7.754 17.309 -22.601 1.00 80.50 478 TYR A N 1
ATOM 3538 C CA . TYR A 1 478 ? 6.940 16.458 -23.474 1.00 80.50 478 TYR A CA 1
ATOM 3539 C C . TYR A 1 478 ? 7.038 14.977 -23.087 1.00 80.50 478 TYR A C 1
ATOM 3541 O O . TYR A 1 478 ? 6.011 14.334 -22.903 1.00 80.50 478 TYR A O 1
ATOM 3549 N N . LEU A 1 479 ? 8.245 14.436 -22.894 1.00 85.31 479 LEU A N 1
ATOM 3550 C CA . LEU A 1 479 ? 8.422 13.018 -22.551 1.00 85.31 479 LEU A CA 1
ATOM 3551 C C . LEU A 1 479 ? 7.715 12.644 -21.239 1.00 85.31 479 LEU A C 1
ATOM 3553 O O . LEU A 1 479 ? 7.108 11.584 -21.144 1.00 85.31 479 LEU A O 1
ATOM 3557 N N . ALA A 1 480 ? 7.701 13.543 -20.251 1.00 78.75 480 ALA A N 1
ATOM 3558 C CA . ALA A 1 480 ? 6.958 13.324 -19.016 1.00 78.75 480 ALA A CA 1
ATOM 3559 C C . ALA A 1 480 ? 5.430 13.289 -19.216 1.00 78.75 480 ALA A C 1
ATOM 3561 O O . ALA A 1 480 ? 4.741 12.626 -18.445 1.00 78.75 480 ALA A O 1
ATOM 3562 N N . THR A 1 481 ? 4.885 13.963 -20.240 1.00 74.12 481 THR A N 1
ATOM 3563 C CA . THR A 1 481 ? 3.440 13.912 -20.550 1.00 74.12 481 THR A CA 1
ATOM 3564 C C . THR A 1 481 ? 2.993 12.565 -21.098 1.00 74.12 481 THR A C 1
ATOM 3566 O O . THR A 1 481 ? 1.809 12.256 -21.030 1.00 74.12 481 THR A O 1
ATOM 3569 N N . LEU A 1 482 ? 3.918 11.726 -21.574 1.00 80.31 482 LEU A N 1
ATOM 3570 C CA . LEU A 1 482 ? 3.590 10.374 -22.032 1.00 80.31 482 LEU A CA 1
ATOM 3571 C C . LEU A 1 482 ? 3.099 9.478 -20.879 1.00 80.31 482 LEU A C 1
ATOM 3573 O O . LEU A 1 482 ? 2.396 8.500 -21.125 1.00 80.31 482 LEU A O 1
ATOM 3577 N N . TRP A 1 483 ? 3.388 9.865 -19.629 1.00 76.56 483 TRP A N 1
ATOM 3578 C CA . TRP A 1 483 ? 2.835 9.279 -18.403 1.00 76.56 483 TRP A CA 1
ATOM 3579 C C . TRP A 1 483 ? 1.513 9.905 -17.936 1.00 76.56 483 TRP A C 1
ATOM 3581 O O . TRP A 1 483 ? 0.912 9.416 -16.987 1.00 76.56 483 TRP A O 1
ATOM 3591 N N . ALA A 1 484 ? 1.068 11.023 -18.516 1.00 70.25 484 ALA A N 1
ATOM 3592 C CA . ALA A 1 484 ? -0.127 11.705 -18.031 1.00 70.25 484 ALA A CA 1
ATOM 3593 C C . ALA A 1 484 ? -1.401 10.921 -18.381 1.00 70.25 484 ALA A C 1
ATOM 3595 O O . ALA A 1 484 ? -1.541 10.392 -19.488 1.00 70.25 484 ALA A O 1
ATOM 3596 N N . PHE A 1 485 ? -2.357 10.904 -17.448 1.00 72.44 485 PHE A N 1
ATOM 3597 C CA . PHE A 1 485 ? -3.692 10.369 -17.700 1.00 72.44 485 PHE A CA 1
ATOM 3598 C C . PHE A 1 485 ? -4.419 11.189 -18.776 1.00 72.44 485 PHE A C 1
ATOM 3600 O O . PHE A 1 485 ? -4.257 12.419 -18.814 1.00 72.44 485 PHE A O 1
ATOM 3607 N N . PRO A 1 486 ? -5.260 10.553 -19.615 1.00 74.38 486 PRO A N 1
ATOM 3608 C CA . PRO A 1 486 ? -6.172 11.287 -20.483 1.00 74.38 486 PRO A CA 1
ATOM 3609 C C . PRO A 1 486 ? -7.077 12.191 -19.641 1.00 74.38 486 PRO A C 1
ATOM 3611 O O . PRO A 1 486 ? -7.536 11.797 -18.573 1.00 74.38 486 PRO A O 1
ATOM 3614 N N . GLN A 1 487 ? -7.316 13.413 -20.109 1.00 82.94 487 GLN A N 1
ATOM 3615 C CA . GLN A 1 487 ? -8.128 14.396 -19.392 1.00 82.94 487 GLN A CA 1
ATOM 3616 C C . GLN A 1 487 ? -9.550 14.436 -19.955 1.00 82.94 487 GLN A C 1
ATOM 3618 O O . GLN A 1 487 ? -9.761 14.223 -21.145 1.00 82.94 487 GLN A O 1
ATOM 3623 N N . LEU A 1 488 ? -10.526 14.771 -19.107 1.00 82.69 488 LEU A N 1
ATOM 3624 C CA . LEU A 1 488 ? -11.944 14.848 -19.489 1.00 82.69 488 LEU A CA 1
ATOM 3625 C C . LEU A 1 488 ? -12.287 16.031 -20.408 1.00 82.69 488 LEU A C 1
ATOM 3627 O O . LEU A 1 488 ? -13.425 16.136 -20.855 1.00 82.69 488 LEU A O 1
ATOM 3631 N N . ALA A 1 489 ? -11.334 16.930 -20.672 1.00 80.75 489 ALA A N 1
ATOM 3632 C CA . ALA A 1 489 ? -11.559 18.155 -21.438 1.00 80.75 489 ALA A CA 1
ATOM 3633 C C . ALA A 1 489 ? -12.051 17.897 -22.875 1.00 80.75 489 ALA A C 1
ATOM 3635 O O . ALA A 1 489 ? -12.800 18.715 -23.402 1.00 80.75 489 ALA A O 1
ATOM 3636 N N . ASP A 1 490 ? -11.681 16.758 -23.467 1.00 77.94 490 ASP A N 1
ATOM 3637 C CA . ASP A 1 490 ? -12.098 16.355 -24.817 1.00 77.94 490 ASP A CA 1
ATOM 3638 C C . ASP A 1 490 ? -13.412 15.541 -24.828 1.00 77.94 490 ASP A C 1
ATOM 3640 O O . ASP A 1 490 ? -13.851 15.080 -25.880 1.00 77.94 490 ASP A O 1
ATOM 3644 N N . GLY A 1 491 ? -14.044 15.345 -23.664 1.00 85.94 491 GLY A N 1
ATOM 3645 C CA . GLY A 1 491 ? -15.236 14.512 -23.516 1.00 85.94 491 GLY A CA 1
ATOM 3646 C C . GLY A 1 491 ? -14.953 13.004 -23.547 1.00 85.94 491 GLY A C 1
ATOM 3647 O O . GLY A 1 491 ? -13.812 12.551 -23.444 1.00 85.94 491 GLY A O 1
ATOM 3648 N N . ILE A 1 492 ? -16.030 12.220 -23.639 1.00 90.25 492 ILE A N 1
ATOM 3649 C CA . ILE A 1 492 ? -16.018 10.750 -23.649 1.00 90.25 492 ILE A CA 1
ATOM 3650 C C . ILE A 1 492 ? -16.793 10.258 -24.873 1.00 90.25 492 ILE A C 1
ATOM 3652 O O . ILE A 1 492 ? -17.963 10.598 -25.030 1.00 90.25 492 ILE A O 1
ATOM 3656 N N . ILE A 1 493 ? -16.181 9.426 -25.719 1.00 89.25 493 ILE A N 1
ATOM 3657 C CA . ILE A 1 493 ? -16.831 8.859 -26.915 1.00 89.25 493 ILE A CA 1
ATOM 3658 C C . ILE A 1 493 ? -16.875 7.339 -26.792 1.00 89.25 493 ILE A C 1
ATOM 3660 O O . ILE A 1 493 ? -15.839 6.715 -26.614 1.00 89.25 493 ILE A O 1
ATOM 3664 N N . SER A 1 494 ? -18.049 6.720 -26.911 1.00 86.00 494 SER A N 1
ATOM 3665 C CA . SER A 1 494 ? -18.145 5.254 -26.952 1.00 86.00 494 SER A CA 1
ATOM 3666 C C . SER A 1 494 ? -17.930 4.725 -28.371 1.00 86.00 494 SER A C 1
ATOM 3668 O O . SER A 1 494 ? -18.569 5.199 -29.313 1.00 86.00 494 SER A O 1
ATOM 3670 N N . ASP A 1 495 ? -17.065 3.719 -28.501 1.00 82.00 495 ASP A N 1
ATOM 3671 C CA . ASP A 1 495 ? -16.820 2.938 -29.715 1.00 82.00 495 ASP A CA 1
ATOM 3672 C C . ASP A 1 495 ? -17.350 1.504 -29.501 1.00 82.00 495 ASP A C 1
ATOM 3674 O O . ASP A 1 495 ? -16.634 0.633 -28.998 1.00 82.00 495 ASP A O 1
ATOM 3678 N N . PRO A 1 496 ? -18.636 1.244 -29.799 1.00 74.12 496 PRO A N 1
ATOM 3679 C CA . PRO A 1 496 ? -19.262 -0.046 -29.523 1.00 74.12 496 PRO A CA 1
ATOM 3680 C C . PRO A 1 496 ? -18.769 -1.167 -30.444 1.00 74.12 496 PRO A C 1
ATOM 3682 O O . PRO A 1 496 ? -18.917 -2.328 -30.078 1.00 74.12 496 PRO A O 1
ATOM 3685 N N . GLU A 1 497 ? -18.193 -0.850 -31.611 1.00 75.44 497 GLU A N 1
ATOM 3686 C CA . GLU A 1 497 ? -17.611 -1.863 -32.503 1.00 75.44 497 GLU A CA 1
ATOM 3687 C C . GLU A 1 497 ? -16.305 -2.414 -31.920 1.00 75.44 497 GLU A C 1
ATOM 3689 O O . GLU A 1 497 ? -16.088 -3.624 -31.947 1.00 75.44 497 GLU A O 1
ATOM 3694 N N . ALA A 1 498 ? -15.476 -1.544 -31.335 1.00 71.88 498 ALA A N 1
ATOM 3695 C CA . ALA A 1 498 ? -14.257 -1.943 -30.629 1.00 71.88 498 ALA A CA 1
ATOM 3696 C C . ALA A 1 498 ? -14.514 -2.420 -29.184 1.00 71.88 498 ALA A C 1
ATOM 3698 O O . ALA A 1 498 ? -13.666 -3.078 -28.584 1.00 71.88 498 ALA A O 1
ATOM 3699 N N . GLY A 1 499 ? -15.678 -2.099 -28.606 1.00 77.00 499 GLY A N 1
ATOM 3700 C CA . GLY A 1 499 ? -15.963 -2.338 -27.188 1.00 77.00 499 GLY A CA 1
ATOM 3701 C C . GLY A 1 499 ? -15.173 -1.407 -26.260 1.00 77.00 499 GLY A C 1
ATOM 3702 O O . GLY A 1 499 ? -14.837 -1.787 -25.138 1.00 77.00 499 GLY A O 1
ATOM 3703 N N . GLU A 1 500 ? -14.866 -0.198 -26.728 1.00 82.44 500 GLU A N 1
ATOM 3704 C CA . GLU A 1 500 ? -13.969 0.758 -26.077 1.00 82.44 500 GLU A CA 1
ATOM 3705 C C . GLU A 1 500 ? -14.642 2.114 -25.838 1.00 82.44 500 GLU A C 1
ATOM 3707 O O . GLU A 1 500 ? -15.725 2.432 -26.342 1.00 82.44 500 GLU A O 1
ATOM 3712 N N . VAL A 1 501 ? -13.970 2.947 -25.053 1.00 83.44 501 VAL A N 1
ATOM 3713 C CA . VAL A 1 501 ? -14.317 4.340 -24.811 1.00 83.44 501 VAL A CA 1
ATOM 3714 C C . VAL A 1 501 ? -13.088 5.211 -25.049 1.00 83.44 501 VAL A C 1
ATOM 3716 O O . VAL A 1 501 ? -12.002 4.923 -24.556 1.00 83.44 501 VAL A O 1
ATOM 3719 N N . ILE A 1 502 ? -13.255 6.288 -25.802 1.00 83.56 502 ILE A N 1
ATOM 3720 C CA . ILE A 1 502 ? -12.193 7.202 -26.210 1.00 83.56 502 ILE A CA 1
ATOM 3721 C C . ILE A 1 502 ? -12.232 8.446 -25.316 1.00 83.56 502 ILE A C 1
ATOM 3723 O O . ILE A 1 502 ? -13.271 9.102 -25.213 1.00 83.56 502 ILE A O 1
ATOM 3727 N N . LEU A 1 503 ? -11.096 8.775 -24.693 1.00 79.19 503 LEU A N 1
ATOM 3728 C CA . LEU A 1 503 ? -10.850 10.026 -23.970 1.00 79.19 503 LEU A CA 1
ATOM 3729 C C . LEU A 1 503 ? -9.646 10.746 -24.585 1.00 79.19 503 LEU A C 1
ATOM 3731 O O . LEU A 1 503 ? -8.496 10.317 -24.434 1.00 79.19 503 LEU A O 1
ATOM 3735 N N . GLY A 1 504 ? -9.905 11.851 -25.285 1.00 75.38 504 GLY A N 1
ATOM 3736 C CA . GLY A 1 504 ? -8.886 12.561 -26.056 1.00 75.38 504 GLY A CA 1
ATOM 3737 C C . GLY A 1 504 ? -8.246 11.641 -27.099 1.00 75.38 504 GLY A C 1
ATOM 3738 O O . GLY A 1 504 ? -8.894 11.231 -28.058 1.00 75.38 504 GLY A O 1
ATOM 3739 N N . ARG A 1 505 ? -6.966 11.294 -26.906 1.00 64.94 505 ARG A N 1
ATOM 3740 C CA . ARG A 1 505 ? -6.226 10.351 -27.771 1.00 64.94 505 ARG A CA 1
ATOM 3741 C C . ARG A 1 505 ? -6.169 8.914 -27.243 1.00 64.94 505 ARG A C 1
ATOM 3743 O O . ARG A 1 505 ? -5.599 8.060 -27.912 1.00 64.94 505 ARG A O 1
ATOM 3750 N N . ARG A 1 506 ? -6.694 8.640 -26.045 1.00 68.56 506 ARG A N 1
ATOM 3751 C CA . ARG A 1 506 ? -6.615 7.316 -25.409 1.00 68.56 506 ARG A CA 1
ATOM 3752 C C . ARG A 1 506 ? -7.890 6.520 -25.631 1.00 68.56 506 ARG A C 1
ATOM 3754 O O . ARG A 1 506 ? -8.978 7.081 -25.564 1.00 68.56 506 ARG A O 1
ATOM 3761 N N . ARG A 1 507 ? -7.735 5.211 -25.819 1.00 74.38 507 ARG A N 1
ATOM 3762 C CA . ARG A 1 507 ? -8.809 4.212 -25.822 1.00 74.38 507 ARG A CA 1
ATOM 3763 C C . ARG A 1 507 ? -8.753 3.447 -24.502 1.00 74.38 507 ARG A C 1
ATOM 3765 O O . ARG A 1 507 ? -7.675 3.048 -24.076 1.00 74.38 507 ARG A O 1
ATOM 3772 N N . LEU A 1 508 ? -9.889 3.302 -23.833 1.00 74.25 508 LEU A N 1
ATOM 3773 C CA . LEU A 1 508 ? -10.048 2.582 -22.572 1.00 74.25 508 LEU A CA 1
ATOM 3774 C C . LEU A 1 508 ? -11.100 1.493 -22.759 1.00 74.25 508 LEU A C 1
ATOM 3776 O O . LEU A 1 508 ? -12.148 1.741 -23.353 1.00 74.25 508 LEU A O 1
ATOM 3780 N N . LYS A 1 509 ? -10.868 0.311 -22.193 1.00 78.94 509 LYS A N 1
ATOM 3781 C CA . LYS A 1 509 ? -11.842 -0.783 -22.202 1.00 78.94 509 LYS A CA 1
ATOM 3782 C C . LYS A 1 509 ? -12.681 -0.755 -20.917 1.00 78.94 509 LYS A C 1
ATOM 3784 O O . LYS A 1 509 ? -12.108 -0.875 -19.836 1.00 78.94 509 LYS A O 1
ATOM 3789 N N . PRO A 1 510 ? -14.015 -0.589 -20.982 1.00 79.75 510 PRO A N 1
ATOM 3790 C CA . PRO A 1 510 ? -14.866 -0.730 -19.806 1.00 79.75 510 PRO A CA 1
ATOM 3791 C C . PRO A 1 510 ? -14.826 -2.164 -19.236 1.00 79.75 510 PRO A C 1
ATOM 3793 O O . PRO A 1 510 ? -14.707 -3.122 -20.003 1.00 79.75 510 PRO A O 1
ATOM 3796 N N . PRO A 1 511 ? -14.994 -2.338 -17.914 1.00 84.81 511 PRO A N 1
ATOM 3797 C CA . PRO A 1 511 ? -15.366 -1.303 -16.958 1.00 84.81 511 PRO A CA 1
ATOM 3798 C C . PRO A 1 511 ? -14.145 -0.517 -16.451 1.00 84.81 511 PRO A C 1
ATOM 3800 O O . PRO A 1 511 ? -13.094 -1.094 -16.187 1.00 84.81 511 PRO A O 1
ATOM 3803 N N . ALA A 1 512 ? -14.294 0.803 -16.317 1.00 85.75 512 ALA A N 1
ATOM 3804 C CA . ALA A 1 512 ? -13.201 1.710 -15.961 1.00 85.75 512 ALA A CA 1
ATOM 3805 C C . ALA A 1 512 ? -13.679 2.861 -15.060 1.00 85.75 512 ALA A C 1
ATOM 3807 O O . ALA A 1 512 ? -14.721 3.469 -15.311 1.00 85.75 512 ALA A O 1
ATOM 3808 N N . LEU A 1 513 ? -12.920 3.184 -14.016 1.00 88.31 513 LEU A N 1
ATOM 3809 C CA . LEU A 1 513 ? -13.194 4.241 -13.042 1.00 88.31 513 LEU A CA 1
ATOM 3810 C C . LEU A 1 513 ? -12.113 5.320 -13.119 1.00 88.31 513 LEU A C 1
ATOM 3812 O O . LEU A 1 513 ? -10.954 5.060 -12.841 1.00 88.31 513 LEU A O 1
ATOM 3816 N N . LEU A 1 514 ? -12.500 6.552 -13.430 1.00 89.56 514 LEU A N 1
ATOM 3817 C CA . LEU A 1 514 ? -11.623 7.720 -13.441 1.00 89.56 514 LEU A CA 1
ATOM 3818 C C . LEU A 1 514 ? -11.765 8.465 -12.114 1.00 89.56 514 LEU A C 1
ATOM 3820 O O . LEU A 1 514 ? -12.869 8.894 -11.770 1.00 89.56 514 LEU A O 1
ATOM 3824 N N . ARG A 1 515 ? -10.668 8.676 -11.384 1.00 86.81 515 ARG A N 1
ATOM 3825 C CA . ARG A 1 515 ? -10.651 9.538 -10.190 1.00 86.81 515 ARG A CA 1
ATOM 3826 C C . ARG A 1 515 ? -10.200 10.935 -10.562 1.00 86.81 515 ARG A C 1
ATOM 3828 O O . ARG A 1 515 ? -9.212 11.100 -11.274 1.00 86.81 515 ARG A O 1
ATOM 3835 N N . LEU A 1 516 ? -10.912 11.927 -10.042 1.00 88.12 516 LEU A N 1
ATOM 3836 C CA . LEU A 1 516 ? -10.710 13.327 -10.376 1.00 88.12 516 LEU A CA 1
ATOM 3837 C C . LEU A 1 516 ? -10.297 14.148 -9.155 1.00 88.12 516 LEU A C 1
ATOM 3839 O O . LEU A 1 516 ? -10.764 13.907 -8.038 1.00 88.12 516 LEU A O 1
ATOM 3843 N N . ASN A 1 517 ? -9.478 15.173 -9.378 1.00 85.00 517 ASN A N 1
ATOM 3844 C CA . ASN A 1 517 ? -9.182 16.184 -8.364 1.00 85.00 517 ASN A CA 1
ATOM 3845 C C . ASN A 1 517 ? -10.240 17.313 -8.340 1.00 85.00 517 ASN A C 1
ATOM 3847 O O . ASN A 1 517 ? -11.243 17.299 -9.058 1.00 85.00 517 ASN A O 1
ATOM 3851 N N . ALA A 1 518 ? -10.012 18.339 -7.514 1.00 81.38 518 ALA A N 1
ATOM 3852 C CA . ALA A 1 518 ? -10.908 19.494 -7.397 1.00 81.38 518 ALA A CA 1
ATOM 3853 C C . ALA A 1 518 ? -11.015 20.353 -8.677 1.00 81.38 518 ALA A C 1
ATOM 3855 O O . ALA A 1 518 ? -11.987 21.098 -8.822 1.00 81.38 518 ALA A O 1
ATOM 3856 N N . ALA A 1 519 ? -10.057 20.242 -9.599 1.00 83.25 519 ALA A N 1
ATOM 3857 C CA . ALA A 1 519 ? -10.081 20.877 -10.916 1.00 83.25 519 ALA A CA 1
ATOM 3858 C C . ALA A 1 519 ? -10.718 19.985 -12.003 1.00 83.25 519 ALA A C 1
ATOM 3860 O O . ALA A 1 519 ? -10.767 20.392 -13.158 1.00 83.25 519 ALA A O 1
ATOM 3861 N N . LEU A 1 520 ? -11.247 18.808 -11.631 1.00 85.19 520 LEU A N 1
ATOM 3862 C CA . LEU A 1 520 ? -11.779 17.779 -12.537 1.00 85.19 520 LEU A CA 1
ATOM 3863 C C . LEU A 1 520 ? -10.727 17.150 -13.466 1.00 85.19 520 LEU A C 1
ATOM 3865 O O . LEU A 1 520 ? -11.076 16.535 -14.472 1.00 85.19 520 LEU A O 1
ATOM 3869 N N . GLU A 1 521 ? -9.449 17.259 -13.110 1.00 83.56 521 GLU A N 1
ATOM 3870 C CA . GLU A 1 521 ? -8.368 16.576 -13.818 1.00 83.56 521 GLU A CA 1
ATOM 3871 C C . GLU A 1 521 ? -8.297 15.116 -13.369 1.00 83.56 521 GLU A C 1
ATOM 3873 O O . GLU A 1 521 ? -8.447 14.821 -12.178 1.00 83.56 521 GLU A O 1
ATOM 3878 N N . VAL A 1 522 ? -8.043 14.209 -14.314 1.00 81.62 522 VAL A N 1
ATOM 3879 C CA . VAL A 1 522 ? -7.897 12.776 -14.038 1.00 81.62 522 VAL A CA 1
ATOM 3880 C C . VAL A 1 522 ? -6.565 12.533 -13.343 1.00 81.62 522 VAL A C 1
ATOM 3882 O O . VAL A 1 522 ? -5.501 12.856 -13.877 1.00 81.62 522 VAL A O 1
ATOM 3885 N N . THR A 1 523 ? -6.634 11.951 -12.148 1.00 74.44 523 THR A N 1
ATOM 3886 C CA . THR A 1 523 ? -5.478 11.636 -11.299 1.00 74.44 523 THR A CA 1
ATOM 3887 C C . THR A 1 523 ? -5.265 10.143 -11.081 1.00 74.44 523 THR A C 1
ATOM 3889 O O . THR A 1 523 ? -4.242 9.773 -10.511 1.00 74.44 523 THR A O 1
ATOM 3892 N N . ALA A 1 524 ? -6.227 9.302 -11.465 1.00 71.00 524 ALA A N 1
ATOM 3893 C CA . ALA A 1 524 ? -6.098 7.846 -11.497 1.00 71.00 524 ALA A CA 1
ATOM 3894 C C . ALA A 1 524 ? -7.147 7.229 -12.431 1.00 71.00 524 ALA A C 1
ATOM 3896 O O . ALA A 1 524 ? -8.226 7.808 -12.602 1.00 71.00 524 ALA A O 1
ATOM 3897 N N . ILE A 1 525 ? -6.843 6.049 -12.970 1.00 71.88 525 ILE A N 1
ATOM 3898 C CA . ILE A 1 525 ? -7.785 5.177 -13.674 1.00 71.88 525 ILE A CA 1
ATOM 3899 C C . ILE A 1 525 ? -7.706 3.791 -13.021 1.00 71.88 525 ILE A C 1
ATOM 3901 O O . ILE A 1 525 ? -6.616 3.258 -12.842 1.00 71.88 525 ILE A O 1
ATOM 3905 N N . ASP A 1 526 ? -8.845 3.230 -12.623 1.00 70.69 526 ASP A N 1
ATOM 3906 C CA . ASP A 1 526 ? -8.956 1.880 -12.068 1.00 70.69 526 ASP A CA 1
ATOM 3907 C C . ASP A 1 526 ? -9.789 0.992 -13.019 1.00 70.69 526 ASP A C 1
ATOM 3909 O O . ASP A 1 526 ? -10.799 1.443 -13.564 1.00 70.69 526 ASP A O 1
ATOM 3913 N N . PHE A 1 527 ? -9.418 -0.282 -13.175 1.00 73.56 527 PHE A N 1
ATOM 3914 C CA . PHE A 1 527 ? -10.144 -1.289 -13.970 1.00 73.56 527 PHE A CA 1
ATOM 3915 C C . PHE A 1 527 ? -10.578 -2.479 -13.097 1.00 73.56 527 PHE A C 1
ATOM 3917 O O . PHE A 1 527 ? -10.066 -2.658 -11.990 1.00 73.56 527 PHE A O 1
ATOM 3924 N N . ASP A 1 528 ? -11.492 -3.321 -13.595 1.00 63.75 528 ASP A N 1
ATOM 3925 C CA . ASP A 1 528 ? -11.732 -4.647 -13.000 1.00 63.75 528 ASP A CA 1
ATOM 3926 C C . ASP A 1 528 ? -10.490 -5.530 -13.249 1.00 63.75 528 ASP A C 1
ATOM 3928 O O . ASP A 1 528 ? -10.356 -6.156 -14.299 1.00 63.75 528 ASP A O 1
ATOM 3932 N N . LEU A 1 529 ? -9.554 -5.562 -12.297 1.00 49.50 529 LEU A N 1
ATOM 3933 C CA . LEU A 1 529 ? -8.373 -6.432 -12.343 1.00 49.50 529 LEU A CA 1
ATOM 3934 C C . LEU A 1 529 ? -8.664 -7.791 -11.686 1.00 49.50 529 LEU A C 1
ATOM 3936 O O . LEU A 1 529 ? -9.489 -7.904 -10.779 1.00 49.50 529 LEU A O 1
ATOM 3940 N N . ALA A 1 530 ? -7.927 -8.830 -12.092 1.00 39.75 530 ALA A N 1
ATOM 3941 C CA . ALA A 1 530 ? -8.084 -10.230 -11.666 1.00 39.75 530 ALA A CA 1
ATOM 3942 C C . ALA A 1 530 ? -7.863 -10.517 -10.152 1.00 39.75 530 ALA A C 1
ATOM 3944 O O . ALA A 1 530 ? -7.819 -11.675 -9.740 1.00 39.75 530 ALA A O 1
ATOM 3945 N N . GLY A 1 531 ? -7.753 -9.484 -9.307 1.00 40.78 531 GLY A N 1
ATOM 3946 C CA . GLY A 1 531 ? -7.488 -9.545 -7.862 1.00 40.78 531 GLY A CA 1
ATOM 3947 C C . GLY A 1 531 ? -8.719 -9.674 -6.951 1.00 40.78 531 GLY A C 1
ATOM 3948 O O . GLY A 1 531 ? -8.589 -9.547 -5.736 1.00 40.78 531 GLY A O 1
ATOM 3949 N N . GLY A 1 532 ? -9.913 -9.916 -7.500 1.00 50.56 532 GLY A N 1
ATOM 3950 C CA . GLY A 1 532 ? -11.109 -10.271 -6.720 1.00 50.56 532 GLY A CA 1
ATOM 3951 C C . GLY A 1 532 ? -11.902 -9.113 -6.097 1.00 50.56 532 GLY A C 1
ATOM 3952 O O . GLY A 1 532 ? -12.899 -9.388 -5.437 1.00 50.56 532 GLY A O 1
ATOM 3953 N N . ILE A 1 533 ? -11.514 -7.849 -6.322 1.00 53.31 533 ILE A N 1
ATOM 3954 C CA . ILE A 1 533 ? -12.315 -6.663 -5.964 1.00 53.31 533 ILE A CA 1
ATOM 3955 C C . ILE A 1 533 ? -12.896 -6.068 -7.244 1.00 53.31 533 ILE A C 1
ATOM 3957 O O . ILE A 1 533 ? -12.154 -5.703 -8.151 1.00 53.31 533 ILE A O 1
ATOM 3961 N N . THR A 1 534 ? -14.218 -5.949 -7.307 1.00 69.88 534 THR A N 1
ATOM 3962 C CA . THR A 1 534 ? -14.911 -5.336 -8.450 1.00 69.88 534 THR A CA 1
ATOM 3963 C C . THR A 1 534 ? -14.881 -3.806 -8.366 1.00 69.88 534 THR A C 1
ATOM 3965 O O . THR A 1 534 ? -14.904 -3.233 -7.274 1.00 69.88 534 THR A O 1
ATOM 3968 N N . LEU A 1 535 ? -14.946 -3.097 -9.495 1.00 74.94 535 LEU A N 1
ATOM 3969 C CA . LEU A 1 535 ? -15.059 -1.633 -9.538 1.00 74.94 535 LEU A CA 1
ATOM 3970 C C . LEU A 1 535 ? -16.294 -1.123 -8.799 1.00 74.94 535 LEU A C 1
ATOM 3972 O O . LEU A 1 535 ? -16.300 -0.016 -8.274 1.00 74.94 535 LEU A O 1
ATOM 3976 N N . THR A 1 536 ? -17.329 -1.950 -8.694 1.00 76.31 536 THR A N 1
ATOM 3977 C CA . THR A 1 536 ? -18.507 -1.653 -7.880 1.00 76.31 536 THR A CA 1
ATOM 3978 C C . THR A 1 536 ? -18.173 -1.568 -6.385 1.00 76.31 536 THR A C 1
ATOM 3980 O O . THR A 1 536 ? -18.639 -0.658 -5.696 1.00 76.31 536 THR A O 1
ATOM 3983 N N . GLU A 1 537 ? -17.343 -2.480 -5.874 1.00 70.50 537 GLU A N 1
ATOM 3984 C CA . GLU A 1 537 ? -16.840 -2.444 -4.494 1.00 70.50 537 GLU A CA 1
ATOM 3985 C C . GLU A 1 537 ? -15.849 -1.293 -4.296 1.00 70.50 537 GLU A C 1
ATOM 3987 O O . GLU A 1 537 ? -15.889 -0.610 -3.270 1.00 70.50 537 GLU A O 1
ATOM 3992 N N . LEU A 1 538 ? -15.016 -1.020 -5.303 1.00 76.12 538 LEU A N 1
ATOM 3993 C CA . LEU A 1 538 ? -14.084 0.100 -5.272 1.00 76.12 538 LEU A CA 1
ATOM 3994 C C . LEU A 1 538 ? -14.824 1.440 -5.187 1.00 76.12 538 LEU A C 1
ATOM 3996 O O . LEU A 1 538 ? -14.533 2.234 -4.292 1.00 76.12 538 LEU A O 1
ATOM 4000 N N . VAL A 1 539 ? -15.838 1.651 -6.033 1.00 82.38 539 VAL A N 1
ATOM 4001 C CA . VAL A 1 539 ? -16.719 2.828 -5.994 1.00 82.38 539 VAL A CA 1
ATOM 4002 C C . VAL A 1 539 ? -17.416 2.935 -4.643 1.00 82.38 539 VAL A C 1
ATOM 4004 O O . VAL A 1 539 ? -17.430 4.017 -4.068 1.00 82.38 539 VAL A O 1
ATOM 4007 N N . ALA A 1 540 ? -17.921 1.838 -4.070 1.00 76.50 540 ALA A N 1
ATOM 4008 C CA . ALA A 1 540 ? -18.524 1.859 -2.735 1.00 76.50 540 ALA A CA 1
ATOM 4009 C C . ALA A 1 540 ? -17.541 2.301 -1.630 1.00 76.50 540 ALA A C 1
ATOM 4011 O O . ALA A 1 540 ? -17.958 2.889 -0.626 1.00 76.50 540 ALA A O 1
ATOM 4012 N N . SER A 1 541 ? -16.244 2.051 -1.812 1.00 74.69 541 SER A N 1
ATOM 4013 C CA . SER A 1 541 ? -15.190 2.386 -0.847 1.00 74.69 541 SER A CA 1
ATOM 4014 C C . SER A 1 541 ? -14.611 3.802 -0.979 1.00 74.69 541 SER A C 1
ATOM 4016 O O . SER A 1 541 ? -13.898 4.233 -0.073 1.00 74.69 541 SER A O 1
ATOM 4018 N N . LEU A 1 542 ? -14.923 4.546 -2.050 1.00 80.31 542 LEU A N 1
ATOM 4019 C CA . LEU A 1 542 ? -14.352 5.881 -2.268 1.00 80.31 542 LEU A CA 1
ATOM 4020 C C . LEU A 1 542 ? -14.703 6.858 -1.125 1.00 80.31 542 LEU A C 1
ATOM 4022 O O . LEU A 1 542 ? -15.782 6.755 -0.530 1.00 80.31 542 LEU A O 1
ATOM 4026 N N . PRO A 1 543 ? -13.825 7.832 -0.815 1.00 79.81 543 PRO A N 1
ATOM 4027 C CA . PRO A 1 543 ? -14.176 8.953 0.051 1.00 79.81 543 PRO A CA 1
ATOM 4028 C C . PRO A 1 543 ? -15.445 9.669 -0.432 1.00 79.81 543 PRO A C 1
ATOM 4030 O O . PRO A 1 543 ? -15.708 9.752 -1.631 1.00 79.81 543 PRO A O 1
ATOM 4033 N N . ASP A 1 544 ? -16.233 10.202 0.502 1.00 76.69 544 ASP A N 1
ATOM 4034 C CA . ASP A 1 544 ? -17.525 10.840 0.204 1.00 76.69 544 ASP A CA 1
ATOM 4035 C C . ASP A 1 544 ? -17.402 12.034 -0.762 1.00 76.69 544 ASP A C 1
ATOM 4037 O O . ASP A 1 544 ? -18.290 12.286 -1.581 1.00 76.69 544 ASP A O 1
ATOM 4041 N N . ASP A 1 545 ? -16.282 12.748 -0.693 1.00 80.75 545 ASP A N 1
ATOM 4042 C CA . ASP A 1 545 ? -15.933 13.913 -1.503 1.00 80.75 545 ASP A CA 1
ATOM 4043 C C . ASP A 1 545 ? -15.086 13.578 -2.740 1.00 80.75 545 ASP A C 1
ATOM 4045 O O . ASP A 1 545 ? -14.846 14.459 -3.572 1.00 80.75 545 ASP A O 1
ATOM 4049 N N . GLN A 1 546 ? -14.666 12.319 -2.904 1.00 89.62 546 GLN A N 1
ATOM 4050 C CA . GLN A 1 546 ? -13.909 11.894 -4.074 1.00 89.62 546 GLN A CA 1
ATOM 4051 C C . GLN A 1 546 ? -14.762 12.081 -5.327 1.00 89.62 546 GLN A C 1
ATOM 4053 O O . GLN A 1 546 ? -15.829 11.482 -5.480 1.00 89.62 546 GLN A O 1
ATOM 4058 N N . ARG A 1 547 ? -14.265 12.906 -6.247 1.00 91.25 547 ARG A N 1
ATOM 4059 C CA . ARG A 1 547 ? -14.863 13.112 -7.566 1.00 91.25 547 ARG A CA 1
ATOM 4060 C C . ARG A 1 547 ? -14.454 11.976 -8.484 1.00 91.25 547 ARG A C 1
ATOM 4062 O O . ARG A 1 547 ? -13.277 11.614 -8.511 1.00 91.25 547 ARG A O 1
ATOM 4069 N N . PHE A 1 548 ? -15.401 11.413 -9.220 1.00 93.19 548 PHE A N 1
ATOM 4070 C CA . PHE A 1 548 ? -15.114 10.308 -10.122 1.00 93.19 548 PHE A CA 1
ATOM 4071 C C . PHE A 1 548 ? -16.043 10.272 -11.337 1.00 93.19 548 PHE A C 1
ATOM 4073 O O . PHE A 1 548 ? -17.108 10.895 -11.343 1.00 93.19 548 PHE A O 1
ATOM 4080 N N . VAL A 1 549 ? -15.625 9.511 -12.350 1.00 93.38 549 VAL A N 1
ATOM 4081 C CA . VAL A 1 549 ? -16.442 9.075 -13.489 1.00 93.38 549 VAL A CA 1
ATOM 4082 C C . VAL A 1 549 ? -16.255 7.569 -13.661 1.00 93.38 549 VAL A C 1
ATOM 4084 O O . VAL A 1 549 ? -15.157 7.120 -13.961 1.00 93.38 549 VAL A O 1
ATOM 4087 N N . TRP A 1 550 ? -17.307 6.778 -13.464 1.00 92.81 550 TRP A N 1
ATOM 4088 C CA . TRP A 1 550 ? -17.274 5.317 -13.594 1.00 92.81 550 TRP A CA 1
ATOM 4089 C C . TRP A 1 550 ? -18.043 4.853 -14.829 1.00 92.81 550 TRP A C 1
ATOM 4091 O O . TRP A 1 550 ? -19.253 5.037 -14.906 1.00 92.81 550 TRP A O 1
ATOM 4101 N N . MET A 1 551 ? -17.348 4.241 -15.782 1.00 91.56 551 MET A N 1
ATOM 4102 C CA . MET A 1 551 ? -17.895 3.725 -17.034 1.00 91.56 551 MET A CA 1
ATOM 4103 C C . MET A 1 551 ? -18.075 2.210 -16.935 1.00 91.56 551 MET A C 1
ATOM 4105 O O . MET A 1 551 ? -17.099 1.475 -16.804 1.00 91.56 551 MET A O 1
ATOM 4109 N N . ASP A 1 552 ? -19.320 1.740 -16.986 1.00 89.50 552 ASP A N 1
ATOM 4110 C CA . ASP A 1 552 ? -19.673 0.314 -16.917 1.00 89.50 552 ASP A CA 1
ATOM 4111 C C . ASP A 1 552 ? -21.092 0.101 -17.470 1.00 89.50 552 ASP A C 1
ATOM 4113 O O . ASP A 1 552 ? -21.796 1.050 -17.829 1.00 89.50 552 ASP A O 1
ATOM 4117 N N . ALA A 1 553 ? -21.542 -1.149 -17.520 1.00 85.56 553 ALA A N 1
ATOM 4118 C CA . ALA A 1 553 ? -22.900 -1.509 -17.869 1.00 85.56 553 ALA A CA 1
ATOM 4119 C C . ALA A 1 553 ? -23.911 -0.706 -17.034 1.00 85.56 553 ALA A C 1
ATOM 4121 O O . ALA A 1 553 ? -23.809 -0.643 -15.802 1.00 85.56 553 ALA A O 1
ATOM 4122 N N . CYS A 1 554 ? -24.937 -0.146 -17.681 1.00 83.44 554 CYS A N 1
ATOM 4123 C CA . CYS A 1 554 ? -25.908 0.733 -17.019 1.00 83.44 554 CYS A CA 1
ATOM 4124 C C . CYS A 1 554 ? -26.578 0.082 -15.796 1.00 83.44 554 CYS A C 1
ATOM 4126 O O . CYS A 1 554 ? -26.842 0.748 -14.798 1.00 83.44 554 CYS A O 1
ATOM 4128 N N . ARG A 1 555 ? -26.790 -1.241 -15.811 1.00 77.81 555 ARG A N 1
ATOM 4129 C CA . ARG A 1 555 ? -27.333 -1.987 -14.660 1.00 77.81 555 ARG A CA 1
ATOM 4130 C C . ARG A 1 555 ? -26.442 -1.943 -13.411 1.00 77.81 555 ARG A C 1
ATOM 4132 O O . ARG A 1 555 ? -26.965 -1.958 -12.303 1.00 77.81 555 ARG A O 1
ATOM 4139 N N . LYS A 1 556 ? -25.116 -1.899 -13.576 1.00 77.38 556 LYS A N 1
ATOM 4140 C CA . LYS A 1 556 ? -24.153 -1.886 -12.463 1.00 77.38 556 LYS A CA 1
ATOM 4141 C C . LYS A 1 556 ? -24.018 -0.486 -11.869 1.00 77.38 556 LYS A C 1
ATOM 4143 O O . LYS A 1 556 ? -24.066 -0.322 -10.653 1.00 77.38 556 LYS A O 1
ATOM 4148 N N . THR A 1 557 ? -23.939 0.534 -12.722 1.00 83.38 557 THR A N 1
ATOM 4149 C CA . THR A 1 557 ? -23.862 1.940 -12.291 1.00 83.38 557 THR A CA 1
ATOM 4150 C C . THR A 1 557 ? -25.176 2.443 -11.679 1.00 83.38 557 THR A C 1
ATOM 4152 O O . THR A 1 557 ? -25.150 3.298 -10.791 1.00 83.38 557 THR A O 1
ATOM 4155 N N . ALA A 1 558 ? -26.322 1.865 -12.063 1.00 77.31 558 ALA A N 1
ATOM 4156 C CA . ALA A 1 558 ? -27.647 2.241 -11.558 1.00 77.31 558 ALA A CA 1
ATOM 4157 C C . ALA A 1 558 ? -27.817 2.052 -10.040 1.00 77.31 558 ALA A C 1
ATOM 4159 O O . ALA A 1 558 ? -28.648 2.718 -9.430 1.00 77.31 558 ALA A O 1
ATOM 4160 N N . VAL A 1 559 ? -27.020 1.183 -9.410 1.00 70.81 559 VAL A N 1
ATOM 4161 C CA . VAL A 1 559 ? -27.105 0.902 -7.965 1.00 70.81 559 VAL A CA 1
ATOM 4162 C C . VAL A 1 559 ? -26.842 2.156 -7.115 1.00 70.81 559 VAL A C 1
ATOM 4164 O O . VAL A 1 559 ? -27.449 2.331 -6.053 1.00 70.81 559 VAL A O 1
ATOM 4167 N N . PHE A 1 560 ? -25.974 3.049 -7.596 1.00 73.81 560 PHE A N 1
ATOM 4168 C CA . PHE A 1 560 ? -25.612 4.296 -6.914 1.00 73.81 560 PHE A CA 1
ATOM 4169 C C . PHE A 1 560 ? -26.329 5.526 -7.480 1.00 73.81 560 PHE A C 1
ATOM 4171 O O . PHE A 1 560 ? -26.284 6.595 -6.871 1.00 73.81 560 PHE A O 1
ATOM 4178 N N . ALA A 1 561 ? -26.996 5.389 -8.626 1.00 69.69 561 ALA A N 1
ATOM 4179 C CA . ALA A 1 561 ? -27.730 6.476 -9.252 1.00 69.69 561 ALA A CA 1
ATOM 4180 C C . ALA A 1 561 ? -29.030 6.783 -8.487 1.00 69.69 561 ALA A C 1
ATOM 4182 O O . ALA A 1 561 ? -29.694 5.894 -7.950 1.00 69.69 561 ALA A O 1
ATOM 4183 N N . ALA A 1 562 ? -29.420 8.059 -8.457 1.00 61.97 562 ALA A N 1
ATOM 4184 C CA . ALA A 1 562 ? -30.680 8.493 -7.846 1.00 61.97 562 ALA A CA 1
ATOM 4185 C C . ALA A 1 562 ? -31.925 8.118 -8.682 1.00 61.97 562 ALA A C 1
ATOM 4187 O O . ALA A 1 562 ? -33.042 8.163 -8.171 1.00 61.97 562 ALA A O 1
ATOM 4188 N N . ALA A 1 563 ? -31.741 7.747 -9.954 1.00 61.75 563 ALA A N 1
ATOM 4189 C CA . ALA A 1 563 ? -32.802 7.376 -10.886 1.00 61.75 563 ALA A CA 1
ATOM 4190 C C . ALA A 1 563 ? -32.381 6.166 -11.746 1.00 61.75 563 ALA A C 1
ATOM 4192 O O . ALA A 1 563 ? -31.190 6.019 -12.028 1.00 61.75 563 ALA A O 1
ATOM 4193 N N . PRO A 1 564 ? -33.331 5.307 -12.166 1.00 57.72 564 PRO A N 1
ATOM 4194 C CA . PRO A 1 564 ? -33.049 4.185 -13.059 1.00 57.72 564 PRO A CA 1
ATOM 4195 C C . PRO A 1 564 ? -32.633 4.660 -14.467 1.00 57.72 564 PRO A C 1
ATOM 4197 O O . PRO A 1 564 ? -33.067 5.732 -14.902 1.00 57.72 564 PRO A O 1
ATOM 4200 N N . PRO A 1 565 ? -31.818 3.872 -15.197 1.00 59.22 565 PRO A N 1
ATOM 4201 C CA . PRO A 1 565 ? -31.339 4.243 -16.524 1.00 59.22 565 PRO A CA 1
ATOM 4202 C C . PRO A 1 565 ? -32.482 4.269 -17.558 1.00 59.22 565 PRO A C 1
ATOM 4204 O O . PRO A 1 565 ? -33.444 3.508 -17.426 1.00 59.22 565 PRO A O 1
ATOM 4207 N N . PRO A 1 566 ? -32.381 5.090 -18.621 1.00 58.53 566 PRO A N 1
ATOM 4208 C CA . PRO A 1 566 ? -33.283 5.016 -19.773 1.00 58.53 566 PRO A CA 1
ATOM 4209 C C . PRO A 1 566 ? -33.226 3.629 -20.444 1.00 58.53 566 PRO A C 1
ATOM 4211 O O . PRO A 1 566 ? -32.143 3.065 -20.582 1.00 58.53 566 PRO A O 1
ATOM 4214 N N . GLU A 1 567 ? -34.366 3.107 -20.914 1.00 57.75 567 GLU A N 1
ATOM 4215 C CA . GLU A 1 567 ? -34.580 1.715 -21.384 1.00 57.75 567 GLU A CA 1
ATOM 4216 C C . GLU A 1 567 ? -33.782 1.250 -22.638 1.00 57.75 567 GLU A C 1
ATOM 4218 O O . GLU A 1 567 ? -34.135 0.242 -23.241 1.00 57.75 567 GLU A O 1
ATOM 4223 N N . ALA A 1 568 ? -32.693 1.912 -23.051 1.00 62.12 568 ALA A N 1
ATOM 4224 C CA . ALA A 1 568 ? -31.991 1.583 -24.305 1.00 62.12 568 ALA A CA 1
ATOM 4225 C C . ALA A 1 568 ? -30.448 1.607 -24.274 1.00 62.12 568 ALA A C 1
ATOM 4227 O O . ALA A 1 568 ? -29.836 1.257 -25.280 1.00 62.12 568 ALA A O 1
ATOM 4228 N N . ALA A 1 569 ? -29.798 2.021 -23.180 1.00 68.94 569 ALA A N 1
ATOM 4229 C CA . ALA A 1 569 ? -28.333 2.115 -23.127 1.00 68.94 569 ALA A CA 1
ATOM 4230 C C . ALA A 1 569 ? -27.700 0.883 -22.456 1.00 68.94 569 ALA A C 1
ATOM 4232 O O . ALA A 1 569 ? -28.076 0.519 -21.340 1.00 68.94 569 ALA A O 1
ATOM 4233 N N . GLU A 1 570 ? -26.719 0.259 -23.117 1.00 80.31 570 GLU A N 1
ATOM 4234 C CA . GLU A 1 570 ? -25.949 -0.852 -22.539 1.00 80.31 570 GLU A CA 1
ATOM 4235 C C . GLU A 1 570 ? -24.822 -0.353 -21.622 1.00 80.31 570 GLU A C 1
ATOM 4237 O O . GLU A 1 570 ? -24.612 -0.931 -20.554 1.00 80.31 570 GLU A O 1
ATOM 4242 N N . LEU A 1 571 ? -24.159 0.755 -21.986 1.00 87.62 571 LEU A N 1
ATOM 4243 C CA . LEU A 1 571 ? -23.030 1.356 -21.269 1.00 87.62 571 LEU A CA 1
ATOM 4244 C C . LEU A 1 571 ? -23.389 2.751 -20.722 1.00 87.62 571 LEU A C 1
ATOM 4246 O O . LEU A 1 571 ? -24.019 3.556 -21.407 1.00 87.62 571 LEU A O 1
ATOM 4250 N N . CYS A 1 572 ? -22.981 3.050 -19.488 1.00 89.56 572 CYS A N 1
ATOM 4251 C CA . CYS A 1 572 ? -23.233 4.326 -18.819 1.00 89.56 572 CYS A CA 1
ATOM 4252 C C . CYS A 1 572 ? -21.985 4.832 -18.082 1.00 89.56 572 CYS A C 1
ATOM 4254 O O . CYS A 1 572 ? -21.230 4.043 -17.518 1.00 89.56 572 CYS A O 1
ATOM 4256 N N . ALA A 1 573 ? -21.835 6.155 -18.005 1.00 91.50 573 ALA A N 1
ATOM 4257 C CA . ALA A 1 573 ? -20.893 6.850 -17.137 1.00 91.50 573 ALA A CA 1
ATOM 4258 C C . ALA A 1 573 ? -21.615 7.388 -15.887 1.00 91.50 573 ALA A C 1
ATOM 4260 O O . ALA A 1 573 ? -22.524 8.208 -15.994 1.00 91.50 573 ALA A O 1
ATOM 4261 N N . LEU A 1 574 ? -21.226 6.946 -14.694 1.00 91.19 574 LEU A N 1
ATOM 4262 C CA . LEU A 1 574 ? -21.665 7.511 -13.420 1.00 91.19 574 LEU A CA 1
ATOM 4263 C C . LEU A 1 574 ? -20.673 8.594 -12.984 1.00 91.19 574 LEU A C 1
ATOM 4265 O O . LEU A 1 574 ? -19.547 8.271 -12.615 1.00 91.19 574 LEU A O 1
ATOM 4269 N N . ALA A 1 575 ? -21.081 9.859 -13.028 1.00 91.50 575 ALA A N 1
ATOM 4270 C CA . ALA A 1 575 ? -20.242 11.012 -12.714 1.00 91.50 575 ALA A CA 1
ATOM 4271 C C . ALA A 1 575 ? -20.731 11.728 -11.447 1.00 91.50 575 ALA A C 1
ATOM 4273 O O . ALA A 1 575 ? -21.937 11.905 -11.260 1.00 91.50 575 ALA A O 1
ATOM 4274 N N . GLY A 1 576 ? -19.806 12.150 -10.580 1.00 89.69 576 GLY A N 1
ATOM 4275 C CA . GLY A 1 576 ? -20.112 12.936 -9.380 1.00 89.69 576 GLY A CA 1
ATOM 4276 C C . GLY A 1 576 ? -19.233 12.578 -8.178 1.00 89.69 576 GLY A C 1
ATOM 4277 O O . GLY A 1 576 ? -18.123 12.071 -8.327 1.00 89.69 576 GLY A O 1
ATOM 4278 N N . THR A 1 577 ? -19.737 12.850 -6.973 1.00 86.69 577 THR A N 1
ATOM 4279 C CA . THR A 1 577 ? -19.184 12.327 -5.710 1.00 86.69 577 THR A CA 1
ATOM 4280 C C . THR A 1 577 ? -20.236 11.485 -4.996 1.00 86.69 577 THR A C 1
ATOM 4282 O O . THR A 1 577 ? -21.439 11.666 -5.211 1.00 86.69 577 THR A O 1
ATOM 4285 N N . LEU A 1 578 ? -19.811 10.590 -4.100 1.00 78.38 578 LEU A N 1
ATOM 4286 C CA . LEU A 1 578 ? -20.751 9.782 -3.316 1.00 78.38 578 LEU A CA 1
ATOM 4287 C C . LEU A 1 578 ? -21.593 10.618 -2.343 1.00 78.38 578 LEU A C 1
ATOM 4289 O O . LEU A 1 578 ? -22.700 10.201 -2.004 1.00 78.38 578 LEU A O 1
ATOM 4293 N N . ALA A 1 579 ? -21.135 11.808 -1.947 1.00 72.56 579 ALA A N 1
ATOM 4294 C CA . ALA A 1 579 ? -21.927 12.764 -1.171 1.00 72.56 579 ALA A CA 1
ATOM 4295 C C . ALA A 1 579 ? -22.786 13.716 -2.023 1.00 72.56 579 ALA A C 1
ATOM 4297 O O . ALA A 1 579 ? -23.680 14.365 -1.484 1.00 72.56 579 ALA A O 1
ATOM 4298 N N . SER A 1 580 ? -22.559 13.820 -3.338 1.00 73.69 580 SER A N 1
ATOM 4299 C CA . SER A 1 580 ? -23.243 14.814 -4.179 1.00 73.69 580 SER A CA 1
ATOM 4300 C C . SER A 1 580 ? -24.709 14.442 -4.430 1.00 73.69 580 SER A C 1
ATOM 4302 O O . SER A 1 580 ? -24.973 13.341 -4.927 1.00 73.69 580 SER A O 1
ATOM 4304 N N . PRO A 1 581 ? -25.685 15.338 -4.186 1.00 68.62 581 PRO A N 1
ATOM 4305 C CA . PRO A 1 581 ? -27.081 15.079 -4.543 1.00 68.62 581 PRO A CA 1
ATOM 4306 C C . PRO A 1 581 ? -27.280 14.834 -6.051 1.00 68.62 581 PRO A C 1
ATOM 4308 O O . PRO A 1 581 ? -28.233 14.157 -6.422 1.00 68.62 581 PRO A O 1
ATOM 4311 N N . ASP A 1 582 ? -26.339 15.281 -6.888 1.00 73.38 582 ASP A N 1
ATOM 4312 C CA . ASP A 1 582 ? -26.359 15.168 -8.350 1.00 73.38 582 ASP A CA 1
ATOM 4313 C C . ASP A 1 582 ? -25.423 14.065 -8.892 1.00 73.38 582 ASP A C 1
ATOM 4315 O O . ASP A 1 582 ? -24.929 14.164 -10.012 1.00 73.38 582 ASP A O 1
ATOM 4319 N N . LEU A 1 583 ? -25.168 12.993 -8.123 1.00 82.81 583 LEU A N 1
ATOM 4320 C CA . LEU A 1 583 ? -24.505 11.788 -8.649 1.00 82.81 583 LEU A CA 1
ATOM 4321 C C . LEU A 1 583 ? -25.316 11.237 -9.834 1.00 82.81 583 LEU A C 1
ATOM 4323 O O . LEU A 1 583 ? -26.397 10.663 -9.658 1.00 82.81 583 LEU A O 1
ATOM 4327 N N . ARG A 1 584 ? -24.802 11.456 -11.044 1.00 84.56 584 ARG A N 1
ATOM 4328 C CA . ARG A 1 584 ? -25.567 11.359 -12.284 1.00 84.56 584 ARG A CA 1
ATOM 4329 C C . ARG A 1 584 ? -25.075 10.203 -13.125 1.00 84.56 584 ARG A C 1
ATOM 4331 O O . ARG A 1 584 ? -23.894 10.098 -13.434 1.00 84.56 584 ARG A O 1
ATOM 4338 N N . GLN A 1 585 ? -26.010 9.363 -13.538 1.00 87.81 585 GLN A N 1
ATOM 4339 C CA . GLN A 1 585 ? -25.768 8.347 -14.547 1.00 87.81 585 GLN A CA 1
ATOM 4340 C C . GLN A 1 585 ? -26.051 8.941 -15.932 1.00 87.81 585 GLN A C 1
ATOM 4342 O O . GLN A 1 585 ? -27.125 9.495 -16.168 1.00 87.81 585 GLN A O 1
ATOM 4347 N N . ILE A 1 586 ? -25.080 8.843 -16.833 1.00 88.81 586 ILE A N 1
ATOM 4348 C CA . ILE A 1 586 ? -25.113 9.396 -18.186 1.00 88.81 586 ILE A CA 1
ATOM 4349 C C . ILE A 1 586 ? -24.996 8.224 -19.171 1.00 88.81 586 ILE A C 1
ATOM 4351 O O . ILE A 1 586 ? -23.998 7.506 -19.123 1.00 88.81 586 ILE A O 1
ATOM 4355 N N . PRO A 1 587 ? -25.988 7.981 -20.044 1.00 88.50 587 PRO A N 1
ATOM 4356 C CA . PRO A 1 587 ? -25.901 6.917 -21.041 1.00 88.50 587 PRO A CA 1
ATOM 4357 C C . PRO A 1 587 ? -24.830 7.233 -22.090 1.00 88.50 587 PRO A C 1
ATOM 4359 O O . PRO A 1 587 ? -24.734 8.368 -22.558 1.00 88.50 587 PRO A O 1
ATOM 4362 N N . LEU A 1 588 ? -24.053 6.222 -22.475 1.00 87.75 588 LEU A N 1
ATOM 4363 C CA . LEU A 1 588 ? -23.068 6.305 -23.548 1.00 87.75 588 LEU A CA 1
ATOM 4364 C C . LEU A 1 588 ? -23.649 5.641 -24.799 1.00 87.75 588 LEU A C 1
ATOM 4366 O O . LEU A 1 588 ? -23.904 4.438 -24.815 1.00 87.75 588 LEU A O 1
ATOM 4370 N N . PHE A 1 589 ? -23.883 6.437 -25.842 1.00 84.69 589 PHE A N 1
ATOM 4371 C CA . PHE A 1 589 ? -24.364 5.952 -27.133 1.00 84.69 589 PHE A CA 1
ATOM 4372 C C . PHE A 1 589 ? -23.210 5.905 -28.134 1.00 84.69 589 PHE A C 1
ATOM 4374 O O . PHE A 1 589 ? -22.367 6.801 -28.162 1.00 84.69 589 PHE A O 1
ATOM 4381 N N . GLY A 1 590 ? -23.183 4.865 -28.967 1.00 82.75 590 GLY A N 1
ATOM 4382 C CA . GLY A 1 590 ? -22.103 4.656 -29.926 1.00 82.75 590 GLY A CA 1
ATOM 4383 C C . GLY A 1 590 ? -21.894 5.837 -30.870 1.00 82.75 590 GLY A C 1
ATOM 4384 O O . GLY A 1 590 ? -22.842 6.306 -31.498 1.00 82.75 590 GLY A O 1
ATOM 4385 N N . GLY A 1 591 ? -20.651 6.314 -30.958 1.00 78.25 591 GLY A N 1
ATOM 4386 C CA . GLY A 1 591 ? -20.243 7.421 -31.825 1.00 78.25 591 GLY A CA 1
ATOM 4387 C C . GLY A 1 591 ? -20.748 8.809 -31.410 1.00 78.25 591 GLY A C 1
ATOM 4388 O O . GLY A 1 591 ? -20.442 9.781 -32.098 1.00 78.25 591 GLY A O 1
ATOM 4389 N N . ILE A 1 592 ? -21.501 8.931 -30.309 1.00 84.94 592 ILE A N 1
ATOM 4390 C CA . ILE A 1 592 ? -22.001 10.216 -29.804 1.00 84.94 592 ILE A CA 1
ATOM 4391 C C . ILE A 1 592 ? -21.121 10.664 -28.623 1.00 84.94 592 ILE A C 1
ATOM 4393 O O . ILE A 1 592 ? -21.106 9.975 -27.601 1.00 84.94 592 ILE A O 1
ATOM 4397 N N . PRO A 1 593 ? -20.397 11.797 -28.729 1.00 85.81 593 PRO A N 1
ATOM 4398 C CA . PRO A 1 593 ? -19.587 12.317 -27.632 1.00 85.81 593 PRO A CA 1
ATOM 4399 C C . PRO A 1 593 ? -20.457 12.793 -26.464 1.00 85.81 593 PRO A C 1
ATOM 4401 O O . PRO A 1 593 ? -21.458 13.489 -26.648 1.00 85.81 593 PRO A O 1
ATOM 4404 N N . VAL A 1 594 ? -20.034 12.466 -25.245 1.00 89.69 594 VAL A N 1
ATOM 4405 C CA . VAL A 1 594 ? -20.450 13.159 -24.026 1.00 89.69 594 VAL A CA 1
ATOM 4406 C C . VAL A 1 594 ? -19.453 14.281 -23.767 1.00 89.69 594 VAL A C 1
ATOM 4408 O O . VAL A 1 594 ? -18.305 14.030 -23.404 1.00 89.69 594 VAL A O 1
ATOM 4411 N N . GLU A 1 595 ? -19.901 15.518 -23.962 1.00 90.25 595 GLU A N 1
ATOM 4412 C CA . GLU A 1 595 ? -19.078 16.720 -23.813 1.00 90.25 595 GLU A CA 1
ATOM 4413 C C . GLU A 1 595 ? -18.600 16.935 -22.367 1.00 90.25 595 GLU A C 1
ATOM 4415 O O . GLU A 1 595 ? -19.300 16.610 -21.401 1.00 90.25 595 GLU A O 1
ATOM 4420 N N . ALA A 1 596 ? -17.432 17.567 -22.208 1.00 84.88 596 ALA A N 1
ATOM 4421 C CA . ALA A 1 596 ? -16.845 17.878 -20.901 1.00 84.88 596 ALA A CA 1
ATOM 4422 C C . ALA A 1 596 ? -17.784 18.701 -19.997 1.00 84.88 596 ALA A C 1
ATOM 4424 O O . ALA A 1 596 ? -17.823 18.495 -18.784 1.00 84.88 596 ALA A O 1
ATOM 4425 N N . GLU A 1 597 ? -18.580 19.601 -20.583 1.00 85.25 597 GLU A N 1
ATOM 4426 C CA . GLU A 1 597 ? -19.576 20.403 -19.862 1.00 85.25 597 GLU A CA 1
ATOM 4427 C C . GLU A 1 597 ? -20.653 19.520 -19.211 1.00 85.25 597 GLU A C 1
ATOM 4429 O O . GLU A 1 597 ? -20.952 19.687 -18.029 1.00 85.25 597 GLU A O 1
ATOM 4434 N N . ALA A 1 598 ? -21.161 18.516 -19.935 1.00 83.81 598 ALA A N 1
ATOM 4435 C CA . ALA A 1 598 ? -22.181 17.592 -19.435 1.00 83.81 598 ALA A CA 1
ATOM 4436 C C . ALA A 1 598 ? -21.660 16.709 -18.286 1.00 83.81 598 ALA A C 1
ATOM 4438 O O . ALA A 1 598 ? -22.406 16.387 -17.360 1.00 83.81 598 ALA A O 1
ATOM 4439 N N . LEU A 1 599 ? -20.373 16.347 -18.318 1.00 84.69 599 LEU A N 1
ATOM 4440 C CA . LEU A 1 599 ? -19.697 15.673 -17.205 1.00 84.69 599 LEU A CA 1
ATOM 4441 C C . LEU A 1 599 ? -19.505 16.626 -16.016 1.00 84.69 599 LEU A C 1
ATOM 4443 O O . LEU A 1 599 ? -19.711 16.231 -14.869 1.00 84.69 599 LEU A O 1
ATOM 4447 N N . GLY A 1 600 ? -19.165 17.889 -16.290 1.00 83.19 600 GLY A N 1
ATOM 4448 C CA . GLY A 1 600 ? -18.994 18.952 -15.300 1.00 83.19 600 GLY A CA 1
ATOM 4449 C C . GLY A 1 600 ? -20.257 19.258 -14.488 1.00 83.19 600 GLY A C 1
ATOM 4450 O O . GLY A 1 600 ? -20.158 19.537 -13.291 1.00 83.19 600 GLY A O 1
ATOM 4451 N N . GLU A 1 601 ? -21.445 19.144 -15.094 1.00 83.19 601 GLU A N 1
ATOM 4452 C CA . GLU A 1 601 ? -22.734 19.370 -14.418 1.00 83.19 601 GLU A CA 1
ATOM 4453 C C . GLU A 1 601 ? -22.922 18.494 -13.170 1.00 83.19 601 GLU A C 1
ATOM 4455 O O . GLU A 1 601 ? -23.500 18.952 -12.184 1.00 83.19 601 GLU A O 1
ATOM 4460 N N . ALA A 1 602 ? -22.389 17.267 -13.167 1.00 81.88 602 ALA A N 1
ATOM 4461 C CA . ALA A 1 602 ? -22.477 16.349 -12.026 1.00 81.88 602 ALA A CA 1
ATOM 4462 C C . ALA A 1 602 ? -21.728 16.841 -10.765 1.00 81.88 602 ALA A C 1
ATOM 4464 O O . ALA A 1 602 ? -21.882 16.284 -9.673 1.00 81.88 602 ALA A O 1
ATOM 4465 N N . PHE A 1 603 ? -20.921 17.897 -10.905 1.00 83.06 603 PHE A N 1
ATOM 4466 C CA . PHE A 1 603 ? -20.107 18.492 -9.845 1.00 83.06 603 PHE A CA 1
ATOM 4467 C C . PHE A 1 603 ? -20.542 19.922 -9.476 1.00 83.06 603 PHE A C 1
ATOM 4469 O O . PHE A 1 603 ? -19.874 20.567 -8.668 1.00 83.06 603 PHE A O 1
ATOM 4476 N N . ALA A 1 604 ? -21.629 20.435 -10.066 1.00 72.81 604 ALA A N 1
ATOM 4477 C CA . ALA A 1 604 ? -21.972 21.858 -10.029 1.00 72.81 604 ALA A CA 1
ATOM 4478 C C . ALA A 1 604 ? -22.855 22.305 -8.844 1.00 72.81 604 ALA A C 1
ATOM 4480 O O . ALA A 1 604 ? -22.857 23.495 -8.525 1.00 72.81 604 ALA A O 1
ATOM 4481 N N . ARG A 1 605 ? -23.614 21.411 -8.188 1.00 64.06 605 ARG A N 1
ATOM 4482 C CA . ARG A 1 605 ? -24.547 21.790 -7.101 1.00 64.06 605 ARG A CA 1
ATOM 4483 C C . ARG A 1 605 ? -24.042 21.452 -5.698 1.00 64.06 605 ARG A C 1
ATOM 4485 O O . ARG A 1 605 ? -23.436 20.408 -5.470 1.00 64.06 605 ARG A O 1
ATOM 4492 N N . GLY A 1 606 ? -24.342 22.346 -4.752 1.00 59.84 606 GLY A N 1
ATOM 4493 C CA . GLY A 1 606 ? -24.144 22.153 -3.313 1.00 59.84 606 GLY A CA 1
ATOM 4494 C C . GLY A 1 606 ? -25.357 21.505 -2.619 1.00 59.84 606 GLY A C 1
ATOM 4495 O O . GLY A 1 606 ? -26.401 21.306 -3.243 1.00 59.84 606 GLY A O 1
ATOM 4496 N N . PRO A 1 607 ? -25.236 21.140 -1.328 1.00 53.53 607 PRO A N 1
ATOM 4497 C CA . PRO A 1 607 ? -26.287 20.467 -0.564 1.00 53.53 607 PRO A CA 1
ATOM 4498 C C . PRO A 1 607 ? -27.389 21.450 -0.131 1.00 53.53 607 PRO A C 1
ATOM 4500 O O . PRO A 1 607 ? -27.489 21.829 1.033 1.00 53.53 607 PRO A O 1
ATOM 4503 N N . ASP A 1 608 ? -28.243 21.868 -1.063 1.00 55.28 608 ASP A N 1
ATOM 4504 C CA . ASP A 1 608 ? -29.223 22.939 -0.819 1.00 55.28 608 ASP A CA 1
ATOM 4505 C C . ASP A 1 608 ? -30.467 22.494 -0.011 1.00 55.28 608 ASP A C 1
ATOM 4507 O O . ASP A 1 608 ? -31.345 23.306 0.288 1.00 55.28 608 ASP A O 1
ATOM 4511 N N . GLN A 1 609 ? -30.553 21.220 0.400 1.00 57.31 609 GLN A N 1
ATOM 4512 C CA . GLN A 1 609 ? -31.612 20.709 1.282 1.00 57.31 609 GLN A CA 1
ATOM 4513 C C . GLN A 1 609 ? -31.078 19.687 2.292 1.00 57.31 609 GLN A C 1
ATOM 4515 O O . GLN A 1 609 ? -31.015 18.498 1.993 1.00 57.31 609 GLN A O 1
ATOM 4520 N N . LEU A 1 610 ? -30.762 20.143 3.509 1.00 56.78 610 LEU A N 1
ATOM 4521 C CA . LEU A 1 610 ? -30.209 19.313 4.592 1.00 56.78 610 LEU A CA 1
ATOM 4522 C C . LEU A 1 610 ? -31.005 18.021 4.852 1.00 56.78 610 LEU A C 1
ATOM 4524 O O . LEU A 1 610 ? -30.408 16.963 4.919 1.00 56.78 610 LEU A O 1
ATOM 4528 N N . ALA A 1 611 ? -32.342 18.052 4.891 1.00 57.38 611 ALA A N 1
ATOM 4529 C CA . ALA A 1 611 ? -33.133 16.852 5.204 1.00 57.38 611 ALA A CA 1
ATOM 4530 C C . ALA A 1 611 ? -33.145 15.785 4.084 1.00 57.38 611 ALA A C 1
ATOM 4532 O O . ALA A 1 611 ? -33.061 14.590 4.366 1.00 57.38 611 ALA A O 1
ATOM 4533 N N . PHE A 1 612 ? -33.237 16.197 2.811 1.00 62.09 612 PHE A N 1
ATOM 4534 C CA . PHE A 1 612 ? -33.111 15.275 1.671 1.00 62.09 612 PHE A CA 1
ATOM 4535 C C . PHE A 1 612 ? -31.672 14.769 1.549 1.00 62.09 612 PHE A C 1
ATOM 4537 O O . PHE A 1 612 ? -31.449 13.597 1.264 1.00 62.09 612 PHE A O 1
ATOM 4544 N N . HIS A 1 613 ? -30.705 15.646 1.816 1.00 64.56 613 HIS A N 1
ATOM 4545 C CA . HIS A 1 613 ? -29.289 15.322 1.823 1.00 64.56 613 HIS A CA 1
ATOM 4546 C C . HIS A 1 613 ? -28.946 14.305 2.918 1.00 64.56 613 HIS A C 1
ATOM 4548 O O . HIS A 1 613 ? -28.305 13.308 2.615 1.00 64.56 613 HIS A O 1
ATOM 4554 N N . ASP A 1 614 ? -29.451 14.471 4.140 1.00 66.31 614 ASP A N 1
ATOM 4555 C CA . ASP A 1 614 ? -29.232 13.540 5.251 1.00 66.31 614 ASP A CA 1
ATOM 4556 C C . ASP A 1 614 ? -29.864 12.169 4.975 1.00 66.31 614 ASP A C 1
ATOM 4558 O O . ASP A 1 614 ? -29.233 11.134 5.199 1.00 66.31 614 ASP A O 1
ATOM 4562 N N . ALA A 1 615 ? -31.082 12.136 4.424 1.00 65.69 615 ALA A N 1
ATOM 4563 C CA . ALA A 1 615 ? -31.741 10.895 4.014 1.00 65.69 615 ALA A CA 1
ATOM 4564 C C . ALA A 1 615 ? -31.002 10.187 2.862 1.00 65.69 615 ALA A C 1
ATOM 4566 O O . ALA A 1 615 ? -30.796 8.975 2.910 1.00 65.69 615 ALA A O 1
ATOM 4567 N N . LEU A 1 616 ? -30.551 10.940 1.855 1.00 65.69 616 LEU A N 1
ATOM 4568 C CA . LEU A 1 616 ? -29.777 10.427 0.725 1.00 65.69 616 LEU A CA 1
ATOM 4569 C C . LEU A 1 616 ? -28.399 9.925 1.166 1.00 65.69 616 LEU A C 1
ATOM 4571 O O . LEU A 1 616 ? -27.965 8.869 0.719 1.00 65.69 616 LEU A O 1
ATOM 4575 N N . LEU A 1 617 ? -27.718 10.640 2.064 1.00 67.69 617 LEU A N 1
ATOM 4576 C CA . LEU A 1 617 ? -26.455 10.201 2.656 1.00 67.69 617 LEU A CA 1
ATOM 4577 C C . LEU A 1 617 ? -26.645 8.939 3.495 1.00 67.69 617 LEU A C 1
ATOM 4579 O O . LEU A 1 617 ? -25.787 8.062 3.470 1.00 67.69 617 LEU A O 1
ATOM 4583 N N . THR A 1 618 ? -27.766 8.816 4.204 1.00 67.81 618 THR A N 1
ATOM 4584 C CA . THR A 1 618 ? -28.098 7.624 4.996 1.00 67.81 618 THR A CA 1
ATOM 4585 C C . THR A 1 618 ? -28.353 6.421 4.083 1.00 67.81 618 THR A C 1
ATOM 4587 O O . THR A 1 618 ? -27.743 5.369 4.277 1.00 67.81 618 THR A O 1
ATOM 4590 N N . ASP A 1 619 ? -29.156 6.584 3.025 1.00 68.06 619 ASP A N 1
ATOM 4591 C CA . ASP A 1 619 ? -29.397 5.548 2.009 1.00 68.06 619 ASP A CA 1
ATOM 4592 C C . ASP A 1 619 ? -28.111 5.169 1.258 1.00 68.06 619 ASP A C 1
ATOM 4594 O O . ASP A 1 619 ? -27.816 3.991 1.066 1.00 68.06 619 ASP A O 1
ATOM 4598 N N . ARG A 1 620 ? -27.266 6.140 0.902 1.00 68.69 620 ARG A N 1
ATOM 4599 C CA . ARG A 1 620 ? -25.980 5.869 0.248 1.00 68.69 620 ARG A CA 1
ATOM 4600 C C . ARG A 1 620 ? -24.986 5.190 1.175 1.00 68.69 620 ARG A C 1
ATOM 4602 O O . ARG A 1 620 ? -24.357 4.233 0.743 1.00 68.69 620 ARG A O 1
ATOM 4609 N N . LYS A 1 621 ? -24.874 5.594 2.444 1.00 68.25 621 LYS A N 1
ATOM 4610 C CA . LYS A 1 621 ? -24.070 4.870 3.447 1.00 68.25 621 LYS A CA 1
ATOM 4611 C C . LYS A 1 621 ? -24.543 3.422 3.585 1.00 68.25 621 LYS A C 1
ATOM 4613 O O . LYS A 1 621 ? -23.711 2.516 3.623 1.00 68.25 621 LYS A O 1
ATOM 4618 N N . ARG A 1 622 ? -25.861 3.196 3.566 1.00 68.19 622 ARG A N 1
ATOM 4619 C CA . ARG A 1 622 ? -26.472 1.859 3.581 1.00 68.19 622 ARG A CA 1
ATOM 4620 C C . ARG A 1 622 ? -26.114 1.052 2.324 1.00 68.19 622 ARG A C 1
ATOM 4622 O O . ARG A 1 622 ? -25.609 -0.059 2.448 1.00 68.19 622 ARG A O 1
ATOM 4629 N N . ARG A 1 623 ? -26.269 1.607 1.116 1.00 67.69 623 ARG A N 1
ATOM 4630 C CA . ARG A 1 623 ? -25.921 0.931 -0.156 1.00 67.69 623 ARG A CA 1
ATOM 4631 C C . ARG A 1 623 ? -24.419 0.682 -0.324 1.00 67.69 623 ARG A C 1
ATOM 4633 O O . ARG A 1 623 ? -24.034 -0.384 -0.801 1.00 67.69 623 ARG A O 1
ATOM 4640 N N . ARG A 1 624 ? -23.572 1.629 0.102 1.00 70.50 624 ARG A N 1
ATOM 4641 C CA . ARG A 1 624 ? -22.103 1.497 0.121 1.00 70.50 624 ARG A CA 1
ATOM 4642 C C . ARG A 1 624 ? -21.674 0.313 0.975 1.00 70.50 624 ARG A C 1
ATOM 4644 O O . ARG A 1 624 ? -20.842 -0.474 0.539 1.00 70.50 624 ARG A O 1
ATOM 4651 N N . ARG A 1 625 ? -22.281 0.156 2.156 1.00 73.94 625 ARG A N 1
ATOM 4652 C CA . ARG A 1 625 ? -21.958 -0.933 3.081 1.00 73.94 625 ARG A CA 1
ATOM 4653 C C . ARG A 1 625 ? -22.100 -2.300 2.416 1.00 73.94 625 ARG A C 1
ATOM 4655 O O . ARG A 1 625 ? -21.233 -3.133 2.614 1.00 73.94 625 ARG A O 1
ATOM 4662 N N . PHE A 1 626 ? -23.142 -2.514 1.612 1.00 71.19 626 PHE A N 1
ATOM 4663 C CA . PHE A 1 626 ? -23.484 -3.833 1.068 1.00 71.19 626 PHE A CA 1
ATOM 4664 C C . PHE A 1 626 ? -23.124 -4.064 -0.408 1.00 71.19 626 PHE A C 1
ATOM 4666 O O . PHE A 1 626 ? -23.327 -5.180 -0.893 1.00 71.19 626 PHE A O 1
ATOM 4673 N N . ALA A 1 627 ? -22.589 -3.054 -1.109 1.00 60.91 627 ALA A N 1
ATOM 4674 C CA . ALA A 1 627 ? -22.083 -3.134 -2.485 1.00 60.91 627 ALA A CA 1
ATOM 4675 C C . ALA A 1 627 ? -22.945 -4.040 -3.396 1.00 60.91 627 ALA A C 1
ATOM 4677 O O . ALA A 1 627 ? -22.531 -5.143 -3.757 1.00 60.91 627 ALA A O 1
ATOM 4678 N N . THR A 1 628 ? -24.157 -3.574 -3.737 1.00 63.66 628 THR A N 1
ATOM 4679 C CA . THR A 1 628 ? -25.203 -4.225 -4.577 1.00 63.66 628 THR A CA 1
ATOM 4680 C C . THR A 1 628 ? -26.114 -5.275 -3.937 1.00 63.66 628 THR A C 1
ATOM 4682 O O . THR A 1 628 ? -27.062 -5.705 -4.593 1.00 63.66 628 THR A O 1
ATOM 4685 N N . ALA A 1 629 ? -25.900 -5.675 -2.680 1.00 62.38 629 ALA A N 1
ATOM 4686 C CA . ALA A 1 629 ? -26.788 -6.657 -2.060 1.00 62.38 629 ALA A CA 1
ATOM 4687 C C . ALA A 1 629 ? -28.199 -6.090 -1.818 1.00 62.38 629 ALA A C 1
ATOM 4689 O O . ALA A 1 629 ? -28.343 -4.932 -1.424 1.00 62.38 629 ALA A O 1
ATOM 4690 N N . ASN A 1 630 ? -29.241 -6.908 -2.002 1.00 73.44 630 ASN A N 1
ATOM 4691 C CA . ASN A 1 630 ? -30.584 -6.536 -1.551 1.00 73.44 630 ASN A CA 1
ATOM 4692 C C . ASN A 1 630 ? -30.586 -6.502 -0.016 1.00 73.44 630 ASN A C 1
ATOM 4694 O O . ASN A 1 630 ? -30.347 -7.541 0.600 1.00 73.44 630 ASN A O 1
ATOM 4698 N N . VAL A 1 631 ? -30.796 -5.330 0.590 1.00 78.44 631 VAL A N 1
ATOM 4699 C CA . VAL A 1 631 ? -30.656 -5.137 2.042 1.00 78.44 631 VAL A CA 1
ATOM 4700 C C . VAL A 1 631 ? -32.007 -5.253 2.733 1.00 78.44 631 VAL A C 1
ATOM 4702 O O . VAL A 1 631 ? -32.925 -4.475 2.463 1.00 78.44 631 VAL A O 1
ATOM 4705 N N . ILE A 1 632 ? -32.104 -6.202 3.657 1.00 83.50 632 ILE A N 1
ATOM 4706 C CA . ILE A 1 632 ? -33.264 -6.414 4.517 1.00 83.50 632 ILE A CA 1
ATOM 4707 C C . ILE A 1 632 ? -32.943 -5.860 5.905 1.00 83.50 632 ILE A C 1
ATOM 4709 O O . ILE A 1 632 ? -31.979 -6.299 6.529 1.00 83.50 632 ILE A O 1
ATOM 4713 N N . ASP A 1 633 ? -33.766 -4.935 6.395 1.00 82.88 633 ASP A N 1
ATOM 4714 C CA . ASP A 1 633 ? -33.702 -4.504 7.793 1.00 82.88 633 ASP A CA 1
ATOM 4715 C C . ASP A 1 633 ? -34.482 -5.514 8.635 1.00 82.88 633 ASP A C 1
ATOM 4717 O O . ASP A 1 633 ? -35.640 -5.829 8.334 1.00 82.88 633 ASP A O 1
ATOM 4721 N N . TYR A 1 634 ? -33.847 -6.060 9.667 1.00 82.94 634 TYR A N 1
ATOM 4722 C CA . TYR A 1 634 ? -34.486 -7.041 10.532 1.00 82.94 634 TYR A CA 1
ATOM 4723 C C . TYR A 1 634 ? -34.228 -6.744 12.004 1.00 82.94 634 TYR A C 1
ATOM 4725 O O . TYR A 1 634 ? -33.092 -6.656 12.467 1.00 82.94 634 TYR A O 1
ATOM 4733 N N . THR A 1 635 ? -35.324 -6.646 12.748 1.00 82.69 635 THR A N 1
ATOM 4734 C CA . THR A 1 635 ? -35.341 -6.447 14.194 1.00 82.69 635 THR A CA 1
ATOM 4735 C C . THR A 1 635 ? -36.270 -7.500 14.790 1.00 82.69 635 THR A C 1
ATOM 4737 O O . THR A 1 635 ? -37.472 -7.457 14.511 1.00 82.69 635 THR A O 1
ATOM 4740 N N . PRO A 1 636 ? -35.761 -8.477 15.557 1.00 73.44 636 PRO A N 1
ATOM 4741 C CA . PRO A 1 636 ? -36.621 -9.431 16.239 1.00 73.44 636 PRO A CA 1
ATOM 4742 C C . PRO A 1 636 ? -37.402 -8.763 17.389 1.00 73.44 636 PRO A C 1
ATOM 4744 O O . PRO A 1 636 ? -37.040 -7.680 17.858 1.00 73.44 636 PRO A O 1
ATOM 4747 N N . PRO A 1 637 ? -38.488 -9.382 17.876 1.00 58.81 637 PRO A N 1
ATOM 4748 C CA . PRO A 1 637 ? -39.321 -8.819 18.931 1.00 58.81 637 PRO A CA 1
ATOM 4749 C C . PRO A 1 637 ? -38.613 -8.797 20.307 1.00 58.81 637 PRO A C 1
ATOM 4751 O O . PRO A 1 637 ? -38.293 -9.843 20.867 1.00 58.81 637 PRO A O 1
ATOM 4754 N N . ASN A 1 638 ? -38.474 -7.582 20.854 1.00 60.41 638 ASN A N 1
ATOM 4755 C CA . ASN A 1 638 ? -38.234 -7.137 22.244 1.00 60.41 638 ASN A CA 1
ATOM 4756 C C . ASN A 1 638 ? -36.982 -7.620 23.028 1.00 60.41 638 ASN A C 1
ATOM 4758 O O . ASN A 1 638 ? -36.687 -8.805 23.161 1.00 60.41 638 ASN A O 1
ATOM 4762 N N . GLY A 1 639 ? -36.325 -6.653 23.695 1.00 56.31 639 GLY A N 1
ATOM 4763 C CA . GLY A 1 639 ? -35.346 -6.814 24.787 1.00 56.31 639 GLY A CA 1
ATOM 4764 C C . GLY A 1 639 ? -33.885 -7.058 24.379 1.00 56.31 639 GLY A C 1
ATOM 4765 O O . GLY A 1 639 ? -32.983 -6.952 25.208 1.00 56.31 639 GLY A O 1
ATOM 4766 N N . LEU A 1 640 ? -33.632 -7.427 23.134 1.00 71.00 640 LEU A N 1
ATOM 4767 C CA . LEU A 1 640 ? -32.300 -7.740 22.621 1.00 71.00 640 LEU A CA 1
ATOM 4768 C C . LEU A 1 640 ? -31.537 -6.455 22.244 1.00 71.00 640 LEU A C 1
ATOM 4770 O O . LEU A 1 640 ? -32.141 -5.399 22.078 1.00 71.00 640 LEU A O 1
ATOM 4774 N N . THR A 1 641 ? -30.215 -6.532 22.119 1.00 73.44 641 THR A N 1
ATOM 4775 C CA . THR A 1 641 ? -29.334 -5.387 21.844 1.00 73.44 641 THR A CA 1
ATOM 4776 C C . THR A 1 641 ? -28.425 -5.641 20.641 1.00 73.44 641 THR A C 1
ATOM 4778 O O . THR A 1 641 ? -28.423 -6.725 20.048 1.00 73.44 641 THR A O 1
ATOM 4781 N N . GLY A 1 642 ? -27.667 -4.604 20.283 1.00 77.69 642 GLY A N 1
ATOM 4782 C CA . GLY A 1 642 ? -26.562 -4.630 19.335 1.00 77.69 642 GLY A CA 1
ATOM 4783 C C . GLY A 1 642 ? -26.961 -4.680 17.862 1.00 77.69 642 GLY A C 1
ATOM 4784 O O . GLY A 1 642 ? -28.115 -4.919 17.498 1.00 77.69 642 GLY A O 1
ATOM 4785 N N . GLU A 1 643 ? -25.970 -4.385 17.026 1.00 88.00 643 GLU A N 1
ATOM 4786 C CA . GLU A 1 643 ? -26.156 -4.055 15.619 1.00 88.00 643 GLU A CA 1
ATOM 4787 C C . GLU A 1 643 ? -25.097 -4.755 14.761 1.00 88.00 643 GLU A C 1
ATOM 4789 O O . GLU A 1 643 ? -23.894 -4.598 14.986 1.00 88.00 643 GLU A O 1
ATOM 4794 N N . VAL A 1 644 ? -25.532 -5.540 13.775 1.00 90.06 644 VAL A N 1
ATOM 4795 C CA . VAL A 1 644 ? -24.633 -6.297 12.894 1.00 90.06 644 VAL A CA 1
ATOM 4796 C C . VAL A 1 644 ? -25.138 -6.226 11.463 1.00 90.06 644 VAL A C 1
ATOM 4798 O O . VAL A 1 644 ? -26.305 -6.478 11.183 1.00 90.06 644 VAL A O 1
ATOM 4801 N N . ALA A 1 645 ? -24.227 -5.950 10.539 1.00 91.31 645 ALA A N 1
ATOM 4802 C CA . ALA A 1 645 ? -24.473 -6.062 9.113 1.00 91.31 645 ALA A CA 1
ATOM 4803 C C . ALA A 1 645 ? -23.897 -7.383 8.589 1.00 91.31 645 ALA A C 1
ATOM 4805 O O . ALA A 1 645 ? -22.717 -7.666 8.794 1.00 91.31 645 ALA A O 1
ATOM 4806 N N . ILE A 1 646 ? -24.699 -8.183 7.887 1.00 93.06 646 ILE A N 1
ATOM 4807 C CA . ILE A 1 646 ? -24.265 -9.453 7.287 1.00 93.06 646 ILE A CA 1
ATOM 4808 C C . ILE A 1 646 ? -24.500 -9.413 5.782 1.00 93.06 646 ILE A C 1
ATOM 4810 O O . ILE A 1 646 ? -25.606 -9.127 5.331 1.00 93.06 646 ILE A O 1
ATOM 4814 N N . ARG A 1 647 ? -23.473 -9.733 4.994 1.00 91.50 647 ARG A N 1
ATOM 4815 C CA . ARG A 1 647 ? -23.551 -9.887 3.540 1.00 91.50 647 ARG A CA 1
ATOM 4816 C C . ARG A 1 647 ? -23.243 -11.326 3.147 1.00 91.50 647 ARG A C 1
ATOM 4818 O O . ARG A 1 647 ? -22.165 -11.833 3.445 1.00 91.50 647 ARG A O 1
ATOM 4825 N N . SER A 1 648 ? -24.161 -11.943 2.414 1.00 90.75 648 SER A N 1
ATOM 4826 C CA . SER A 1 648 ? -23.990 -13.229 1.735 1.00 90.75 648 SER A CA 1
ATOM 4827 C C . SER A 1 648 ? -23.969 -12.991 0.229 1.00 90.75 648 SER A C 1
ATOM 4829 O O . SER A 1 648 ? -24.849 -12.320 -0.303 1.00 90.75 648 SER A O 1
ATOM 4831 N N . ALA A 1 649 ? -22.962 -13.511 -0.459 1.00 83.62 649 ALA A N 1
ATOM 4832 C CA . ALA A 1 649 ? -22.709 -13.263 -1.872 1.00 83.62 649 ALA A CA 1
ATOM 4833 C C . ALA A 1 649 ? -22.578 -14.575 -2.656 1.00 83.62 649 ALA A C 1
ATOM 4835 O O . ALA A 1 649 ? -21.877 -15.504 -2.229 1.00 83.62 649 ALA A O 1
ATOM 4836 N N . GLY A 1 650 ? -23.244 -14.626 -3.814 1.00 72.00 650 GLY A N 1
ATOM 4837 C CA . GLY A 1 650 ? -23.042 -15.651 -4.839 1.00 72.00 650 GLY A CA 1
ATOM 4838 C C . GLY A 1 650 ? -21.751 -15.428 -5.642 1.00 72.00 650 GLY A C 1
ATOM 4839 O O . GLY A 1 650 ? -21.153 -14.353 -5.569 1.00 72.00 650 GLY A O 1
ATOM 4840 N N . TYR A 1 651 ? -21.344 -16.433 -6.427 1.00 67.44 651 TYR A N 1
ATOM 4841 C CA . TYR A 1 651 ? -20.029 -16.539 -7.090 1.00 67.44 651 TYR A CA 1
ATOM 4842 C C . TYR A 1 651 ? -19.520 -15.254 -7.765 1.00 67.44 651 TYR A C 1
ATOM 4844 O O . TYR A 1 651 ? -18.379 -14.855 -7.560 1.00 67.44 651 TYR A O 1
ATOM 4852 N N . SER A 1 652 ? -20.371 -14.576 -8.537 1.00 63.91 652 SER A N 1
ATOM 4853 C CA . SER A 1 652 ? -19.999 -13.412 -9.352 1.00 63.91 652 SER A CA 1
ATOM 4854 C C . SER A 1 652 ? -20.168 -12.059 -8.650 1.00 63.91 652 SER A C 1
ATOM 4856 O O . SER A 1 652 ? -20.113 -11.023 -9.308 1.00 63.91 652 SER A O 1
ATOM 4858 N N . THR A 1 653 ? -20.449 -12.043 -7.343 1.00 66.50 653 THR A N 1
ATOM 4859 C CA . THR A 1 653 ? -20.874 -10.826 -6.619 1.00 66.50 653 THR A CA 1
ATOM 4860 C C . THR A 1 653 ? -19.963 -10.437 -5.455 1.00 66.50 653 THR A C 1
ATOM 4862 O O . THR A 1 653 ? -20.365 -9.666 -4.584 1.00 66.50 653 THR A O 1
ATOM 4865 N N . GLY A 1 654 ? -18.725 -10.932 -5.443 1.00 70.94 654 GLY A N 1
ATOM 4866 C CA . GLY A 1 654 ? -17.699 -10.560 -4.463 1.00 70.94 654 GLY A CA 1
ATOM 4867 C C . GLY A 1 654 ? -17.798 -11.315 -3.133 1.00 70.94 654 GLY A C 1
ATOM 4868 O O . GLY A 1 654 ? -18.398 -12.387 -3.049 1.00 70.94 654 GLY A O 1
ATOM 4869 N N . ASP A 1 655 ? -17.215 -10.740 -2.080 1.00 79.31 655 ASP A N 1
ATOM 4870 C CA . ASP A 1 655 ? -16.985 -11.423 -0.796 1.00 79.31 655 ASP A CA 1
ATOM 4871 C C . ASP A 1 655 ? -18.220 -11.450 0.124 1.00 79.31 655 ASP A C 1
ATOM 4873 O O . ASP A 1 655 ? -18.946 -10.462 0.262 1.00 79.31 655 ASP A O 1
ATOM 4877 N N . SER A 1 656 ? -18.415 -12.541 0.868 1.00 87.12 656 SER A N 1
ATOM 4878 C CA . SER A 1 656 ? -19.354 -12.553 2.006 1.00 87.12 656 SER A CA 1
ATOM 4879 C C . SER A 1 656 ? -18.652 -12.129 3.295 1.00 87.12 656 SER A C 1
ATOM 4881 O O . SER A 1 656 ? -17.471 -12.419 3.490 1.00 87.12 656 SER A O 1
ATOM 4883 N N . TRP A 1 657 ? -19.356 -11.433 4.185 1.00 91.06 657 TRP A N 1
ATOM 4884 C CA . TRP A 1 657 ? -18.788 -10.932 5.439 1.00 91.06 657 TRP A CA 1
ATOM 4885 C C . TRP A 1 657 ? -19.861 -10.641 6.491 1.00 91.06 657 TRP A C 1
ATOM 4887 O O . TRP A 1 657 ? -21.034 -10.468 6.167 1.00 91.06 657 TRP A O 1
ATOM 4897 N N . ALA A 1 658 ? -19.444 -10.540 7.752 1.00 92.25 658 ALA A N 1
ATOM 4898 C CA . ALA A 1 658 ? -20.240 -9.971 8.837 1.00 92.25 658 ALA A CA 1
ATOM 4899 C C . ALA A 1 658 ? -19.463 -8.837 9.517 1.00 92.25 658 ALA A C 1
ATOM 4901 O O . ALA A 1 658 ? -18.244 -8.916 9.656 1.00 92.25 658 ALA A O 1
ATOM 4902 N N . LEU A 1 659 ? -20.158 -7.770 9.900 1.00 88.88 659 LEU A N 1
ATOM 4903 C CA . LEU A 1 659 ? -19.610 -6.536 10.462 1.00 88.88 659 LEU A CA 1
ATOM 4904 C C . LEU A 1 659 ? -20.395 -6.174 11.720 1.00 88.88 659 LEU A C 1
ATOM 4906 O O . LEU A 1 659 ? -21.602 -5.958 11.630 1.00 88.88 659 LEU A O 1
ATOM 4910 N N . ASN A 1 660 ? -19.719 -6.051 12.861 1.00 87.94 660 ASN A N 1
ATOM 4911 C CA . ASN A 1 660 ? -20.321 -5.421 14.033 1.00 87.94 660 ASN A CA 1
ATOM 4912 C C . ASN A 1 660 ? -20.314 -3.898 13.825 1.00 87.94 660 ASN A C 1
ATOM 4914 O O . ASN A 1 660 ? -19.264 -3.298 13.591 1.00 87.94 660 ASN A O 1
ATOM 4918 N N . LEU A 1 661 ? -21.491 -3.272 13.866 1.00 80.50 661 LEU A N 1
ATOM 4919 C CA . LEU A 1 661 ? -21.640 -1.843 13.582 1.00 80.50 661 LEU A CA 1
ATOM 4920 C C . LEU A 1 661 ? -21.198 -0.950 14.748 1.00 80.50 661 LEU A C 1
ATOM 4922 O O . LEU A 1 661 ? -20.816 0.194 14.509 1.00 80.50 661 LEU A O 1
ATOM 4926 N N . ALA A 1 662 ? -21.198 -1.472 15.977 1.00 75.31 662 ALA A N 1
ATOM 4927 C CA . ALA A 1 662 ? -20.740 -0.757 17.163 1.00 75.31 662 ALA A CA 1
ATOM 4928 C C . ALA A 1 662 ? -19.206 -0.696 17.246 1.00 75.31 662 ALA A C 1
ATOM 4930 O O . ALA A 1 662 ? -18.660 0.350 17.594 1.00 75.31 662 ALA A O 1
ATOM 4931 N N . THR A 1 663 ? -18.504 -1.785 16.904 1.00 77.81 663 THR A N 1
ATOM 4932 C CA . THR A 1 663 ? -17.026 -1.827 16.942 1.00 77.81 663 THR A CA 1
ATOM 4933 C C . THR A 1 663 ? -16.372 -1.450 15.612 1.00 77.81 663 THR A C 1
ATOM 4935 O O . THR A 1 663 ? -15.229 -1.001 15.589 1.00 77.81 663 THR A O 1
ATOM 4938 N N . GLY A 1 664 ? -17.085 -1.617 14.494 1.00 77.19 664 GLY A N 1
ATOM 4939 C CA . GLY A 1 664 ? -16.541 -1.454 13.144 1.00 77.19 664 GLY A CA 1
ATOM 4940 C C . GLY A 1 664 ? -15.724 -2.655 12.649 1.00 77.19 664 GLY A C 1
ATOM 4941 O O . GLY A 1 664 ? -15.156 -2.599 11.557 1.00 77.19 664 GLY A O 1
ATOM 4942 N N . GLU A 1 665 ? -15.660 -3.745 13.416 1.00 75.50 665 GLU A N 1
ATOM 4943 C CA . GLU A 1 665 ? -14.850 -4.920 13.093 1.00 75.50 665 GLU A CA 1
ATOM 4944 C C . GLU A 1 665 ? -15.585 -5.892 12.159 1.00 75.50 665 GLU A C 1
ATOM 4946 O O . GLU A 1 665 ? -16.748 -6.249 12.377 1.00 75.50 665 GLU A O 1
ATOM 4951 N N . ARG A 1 666 ? -14.885 -6.341 11.106 1.00 86.06 666 ARG A N 1
ATOM 4952 C CA . ARG A 1 666 ? -15.438 -7.167 10.022 1.00 86.06 666 ARG A CA 1
ATOM 4953 C C . ARG A 1 666 ? -14.725 -8.509 9.899 1.00 86.06 666 ARG A C 1
ATOM 4955 O O . ARG A 1 666 ? -13.502 -8.548 9.799 1.00 86.06 666 ARG A O 1
ATOM 4962 N N . VAL A 1 667 ? -15.494 -9.582 9.729 1.00 89.38 667 VAL A N 1
ATOM 4963 C CA . VAL A 1 667 ? -14.992 -10.915 9.374 1.00 89.38 667 VAL A CA 1
ATOM 4964 C C . VAL A 1 667 ? -15.380 -11.280 7.938 1.00 89.38 667 VAL A C 1
ATOM 4966 O O . VAL A 1 667 ? -16.544 -11.171 7.558 1.00 89.38 667 VAL A O 1
ATOM 4969 N N . LYS A 1 668 ? -14.407 -11.700 7.118 1.00 88.56 668 LYS A N 1
ATOM 4970 C CA . LYS A 1 668 ? -14.646 -12.238 5.763 1.00 88.56 668 LYS A CA 1
ATOM 4971 C C . LYS A 1 668 ? -14.972 -13.727 5.823 1.00 88.56 668 LYS A C 1
ATOM 4973 O O . LYS A 1 668 ? -14.391 -14.435 6.641 1.00 88.56 668 LYS A O 1
ATOM 4978 N N . LEU A 1 669 ? -15.835 -14.212 4.938 1.00 87.69 669 LEU A N 1
ATOM 4979 C CA . LEU A 1 669 ? -16.269 -15.610 4.888 1.00 87.69 669 LEU A CA 1
ATOM 4980 C C . LEU A 1 669 ? -15.736 -16.304 3.631 1.00 87.69 669 LEU A C 1
ATOM 4982 O O . LEU A 1 669 ? -15.704 -15.708 2.557 1.00 87.69 669 LEU A O 1
ATOM 4986 N N . MET A 1 670 ? -15.333 -17.565 3.784 1.00 81.75 670 MET A N 1
ATOM 4987 C CA . MET A 1 670 ? -14.848 -18.423 2.698 1.00 81.75 670 MET A CA 1
ATOM 4988 C C . MET A 1 670 ? -15.996 -19.234 2.084 1.00 81.75 670 MET A C 1
ATOM 4990 O O . MET A 1 670 ? -17.090 -19.281 2.647 1.00 81.75 670 MET A O 1
ATOM 4994 N N . ARG A 1 671 ? -15.762 -19.849 0.912 1.00 82.38 671 ARG A N 1
ATOM 4995 C CA . ARG A 1 671 ? -16.765 -20.649 0.180 1.00 82.38 671 ARG A CA 1
ATOM 4996 C C . ARG A 1 671 ? -17.342 -21.741 1.080 1.00 82.38 671 ARG A C 1
ATOM 4998 O O . ARG A 1 671 ? -16.575 -22.510 1.636 1.00 82.38 671 ARG A O 1
ATOM 5005 N N . GLY A 1 672 ? -18.665 -21.856 1.133 1.00 84.31 672 GLY A N 1
ATOM 5006 C CA . GLY A 1 672 ? -19.380 -22.859 1.919 1.00 84.31 672 GLY A CA 1
ATOM 5007 C C . GLY A 1 672 ? -20.276 -22.236 2.987 1.00 84.31 672 GLY A C 1
ATOM 5008 O O . GLY A 1 672 ? -20.722 -21.093 2.855 1.00 84.31 672 GLY A O 1
ATOM 5009 N N . LEU A 1 673 ? -20.552 -22.999 4.045 1.00 89.94 673 LEU A N 1
ATOM 5010 C CA . LEU A 1 673 ? -21.372 -22.586 5.184 1.00 89.94 673 LEU A CA 1
ATOM 5011 C C . LEU A 1 673 ? -20.488 -22.211 6.370 1.00 89.94 673 LEU A C 1
ATOM 5013 O O . LEU A 1 673 ? -19.628 -22.986 6.780 1.00 89.94 673 LEU A O 1
ATOM 5017 N N . THR A 1 674 ? -20.734 -21.042 6.956 1.00 93.12 674 THR A N 1
ATOM 5018 C CA . THR A 1 674 ? -20.009 -20.579 8.147 1.00 93.12 674 THR A CA 1
ATOM 5019 C C . THR A 1 674 ? -20.985 -20.264 9.272 1.00 93.12 674 THR A C 1
ATOM 5021 O O . THR A 1 674 ? -21.915 -19.484 9.067 1.00 93.12 674 THR A O 1
ATOM 5024 N N . LEU A 1 675 ? -20.757 -20.845 10.453 1.00 95.62 675 LEU A N 1
ATOM 5025 C CA . LEU A 1 675 ? -21.429 -20.477 11.698 1.00 95.62 675 LEU A CA 1
ATOM 5026 C C . LEU A 1 675 ? -20.663 -19.336 12.369 1.00 95.62 675 LEU A C 1
ATOM 5028 O O . LEU A 1 675 ? -19.465 -19.447 12.636 1.00 95.62 675 LEU A O 1
ATOM 5032 N N . LEU A 1 676 ? -21.374 -18.257 12.667 1.00 96.88 676 LEU A N 1
ATOM 5033 C CA . LEU A 1 676 ? -20.864 -17.070 13.333 1.00 96.88 676 LEU A CA 1
ATOM 5034 C C . LEU A 1 676 ? -21.455 -16.947 14.735 1.00 96.88 676 LEU A C 1
ATOM 5036 O O . LEU A 1 676 ? -22.669 -17.068 14.902 1.00 96.88 676 LEU A O 1
ATOM 5040 N N . GLY A 1 677 ? -20.597 -16.655 15.709 1.00 95.25 677 GLY A N 1
ATOM 5041 C CA . GLY A 1 677 ? -20.960 -16.156 17.031 1.00 95.25 677 GLY A CA 1
ATOM 5042 C C . GLY A 1 677 ? -20.977 -14.633 17.034 1.00 95.25 677 GLY A C 1
ATOM 5043 O O . GLY A 1 677 ? -20.059 -14.000 16.506 1.00 95.25 677 GLY A O 1
ATOM 5044 N N . LEU A 1 678 ? -22.040 -14.046 17.584 1.00 93.62 678 LEU A N 1
ATOM 5045 C CA . LEU A 1 678 ? -22.283 -12.606 17.567 1.00 93.62 678 LEU A CA 1
ATOM 5046 C C . LEU A 1 678 ? -22.456 -12.075 18.993 1.00 93.62 678 LEU A C 1
ATOM 5048 O O . LEU A 1 678 ? -23.273 -12.594 19.757 1.00 93.62 678 LEU A O 1
ATOM 5052 N N . SER A 1 679 ? -21.722 -11.011 19.315 1.00 87.50 679 SER A N 1
ATOM 5053 C CA . SER A 1 679 ? -21.765 -10.316 20.606 1.00 87.50 679 SER A CA 1
ATOM 5054 C C . SER A 1 679 ? -21.970 -8.809 20.396 1.00 87.50 679 SER A C 1
ATOM 5056 O O . SER A 1 679 ? -21.472 -8.271 19.406 1.00 87.50 679 SER A O 1
ATOM 5058 N N . PRO A 1 680 ? -22.668 -8.089 21.302 1.00 79.44 680 PRO A N 1
ATOM 5059 C CA . PRO A 1 680 ? -22.977 -6.669 21.102 1.00 79.44 680 PRO A CA 1
ATOM 5060 C C . PRO A 1 680 ? -21.750 -5.769 20.911 1.00 79.44 680 PRO A C 1
ATOM 5062 O O . PRO A 1 680 ? -21.805 -4.835 20.117 1.00 79.44 680 PRO A O 1
ATOM 5065 N N . ASN A 1 681 ? -20.644 -6.074 21.597 1.00 76.56 681 ASN A N 1
ATOM 5066 C CA . ASN A 1 681 ? -19.474 -5.195 21.706 1.00 76.56 681 ASN A CA 1
ATOM 5067 C C . ASN A 1 681 ? -18.173 -5.823 21.175 1.00 76.56 681 ASN A C 1
ATOM 5069 O O . ASN A 1 681 ? -17.098 -5.321 21.486 1.00 76.56 681 ASN A O 1
ATOM 5073 N N . GLU A 1 682 ? -18.250 -6.910 20.406 1.00 79.25 682 GLU A N 1
ATOM 5074 C CA . GLU A 1 682 ? -17.072 -7.621 19.886 1.00 79.25 682 GLU A CA 1
ATOM 5075 C C . GLU A 1 682 ? -17.237 -7.949 18.398 1.00 79.25 682 GLU A C 1
ATOM 5077 O O . GLU A 1 682 ? -18.362 -8.040 17.887 1.00 79.25 682 GLU A O 1
ATOM 5082 N N . ALA A 1 683 ? -16.118 -8.149 17.696 1.00 84.62 683 ALA A N 1
ATOM 5083 C CA . ALA A 1 683 ? -16.111 -8.661 16.330 1.00 84.62 683 ALA A CA 1
ATOM 5084 C C . ALA A 1 683 ? -16.921 -9.967 16.197 1.00 84.62 683 ALA A C 1
ATOM 5086 O O . ALA A 1 683 ? -16.859 -10.827 17.077 1.00 84.62 683 ALA A O 1
ATOM 5087 N N . PRO A 1 684 ? -17.612 -10.191 15.063 1.00 93.81 684 PRO A N 1
ATOM 5088 C CA . PRO A 1 684 ? -18.183 -11.498 14.755 1.00 93.81 684 PRO A CA 1
ATOM 5089 C C . PRO A 1 684 ? -17.092 -12.579 14.687 1.00 93.81 684 PRO A C 1
ATOM 5091 O O . PRO A 1 684 ? -16.092 -12.409 13.986 1.00 93.81 684 PRO A O 1
ATOM 5094 N N . ILE A 1 685 ? -17.304 -13.712 15.359 1.00 93.25 685 ILE A N 1
ATOM 5095 C CA . ILE A 1 685 ? -16.325 -14.808 15.439 1.00 93.25 685 ILE A CA 1
ATOM 5096 C C . ILE A 1 685 ? -16.807 -16.004 14.616 1.00 93.25 685 ILE A C 1
ATOM 5098 O O . ILE A 1 685 ? -17.957 -16.420 14.734 1.00 93.25 685 ILE A O 1
ATOM 5102 N N . LYS A 1 686 ? -15.930 -16.593 13.793 1.00 94.69 686 LYS A N 1
ATOM 5103 C CA . LYS A 1 686 ? -16.215 -17.874 13.127 1.00 94.69 686 LYS A CA 1
ATOM 5104 C C . LYS A 1 686 ? -16.110 -18.998 14.149 1.00 94.69 686 LYS A C 1
ATOM 5106 O O . LYS A 1 686 ? -15.036 -19.222 14.692 1.00 94.69 686 LYS A O 1
ATOM 5111 N N . ILE A 1 687 ? -17.210 -19.702 14.383 1.00 93.62 687 ILE A N 1
ATOM 5112 C CA . ILE A 1 687 ? -17.251 -20.862 15.284 1.00 93.62 687 ILE A CA 1
ATOM 5113 C C . ILE A 1 687 ? -16.913 -22.142 14.519 1.00 93.62 687 ILE A C 1
ATOM 5115 O O . ILE A 1 687 ? -16.289 -23.047 15.059 1.00 93.62 687 ILE A O 1
ATOM 5119 N N . GLY A 1 688 ? -17.314 -22.217 13.252 1.00 90.31 688 GLY A N 1
ATOM 5120 C CA . GLY A 1 688 ? -17.009 -23.359 12.405 1.00 90.31 688 GLY A CA 1
ATOM 5121 C C . GLY A 1 688 ? -17.402 -23.123 10.957 1.00 90.31 688 GLY A C 1
ATOM 5122 O O . GLY A 1 688 ? -18.295 -22.324 10.655 1.00 90.31 688 GLY A O 1
ATOM 5123 N N . HIS A 1 689 ? -16.721 -23.830 10.066 1.00 91.06 689 HIS A N 1
ATOM 5124 C CA . HIS A 1 689 ? -16.876 -23.728 8.627 1.00 91.06 689 HIS A CA 1
ATOM 5125 C C . HIS A 1 689 ? -16.922 -25.111 7.965 1.00 91.06 689 HIS A C 1
ATOM 5127 O O . HIS A 1 689 ? -16.190 -26.023 8.357 1.00 91.06 689 HIS A O 1
ATOM 5133 N N . VAL A 1 690 ? -17.766 -25.244 6.939 1.00 86.88 690 VAL A N 1
ATOM 5134 C CA . VAL A 1 690 ? -17.874 -26.435 6.087 1.00 86.88 690 VAL A CA 1
ATOM 5135 C C . VAL A 1 690 ? -17.893 -26.008 4.622 1.00 86.88 690 VAL A C 1
ATOM 5137 O O . VAL A 1 690 ? -18.805 -25.297 4.193 1.00 86.88 690 VAL A O 1
ATOM 5140 N N . ASP A 1 691 ? -16.919 -26.484 3.845 1.00 83.56 691 ASP A N 1
ATOM 5141 C CA . ASP A 1 691 ? -16.921 -26.360 2.385 1.00 83.56 691 ASP A CA 1
ATOM 5142 C C . ASP A 1 691 ? -17.734 -27.506 1.778 1.00 83.56 691 ASP A C 1
ATOM 5144 O O . ASP A 1 691 ? -17.347 -28.671 1.861 1.00 83.56 691 ASP A O 1
ATOM 5148 N N . THR A 1 692 ? -18.870 -27.172 1.174 1.00 74.19 692 THR A N 1
ATOM 5149 C CA . THR A 1 692 ? -19.815 -28.158 0.644 1.00 74.19 692 THR A CA 1
ATOM 5150 C C . THR A 1 692 ? -19.541 -28.547 -0.812 1.00 74.19 692 THR A C 1
ATOM 5152 O O . THR A 1 692 ? -20.179 -29.474 -1.294 1.00 74.19 692 THR A O 1
ATOM 5155 N N . CYS A 1 693 ? -18.601 -27.892 -1.521 1.00 70.94 693 CYS A N 1
ATOM 5156 C CA . CYS A 1 693 ? -18.401 -28.097 -2.969 1.00 70.94 693 CYS A CA 1
ATOM 5157 C C . CYS A 1 693 ? -16.997 -28.535 -3.418 1.00 70.94 693 CYS A C 1
ATOM 5159 O O . CYS A 1 693 ? -16.817 -28.825 -4.601 1.00 70.94 693 CYS A O 1
ATOM 5161 N N . GLY A 1 694 ? -15.996 -28.594 -2.532 1.00 57.97 694 GLY A N 1
ATOM 5162 C CA . GLY A 1 694 ? -14.775 -29.407 -2.699 1.00 57.97 694 GLY A CA 1
ATOM 5163 C C . GLY A 1 694 ? -13.864 -29.188 -3.928 1.00 57.97 694 GLY A C 1
ATOM 5164 O O . GLY A 1 694 ? -12.894 -29.924 -4.093 1.00 57.97 694 GLY A O 1
ATOM 5165 N N . TYR A 1 695 ? -14.102 -28.208 -4.806 1.00 49.22 695 TYR A N 1
ATOM 5166 C CA . TYR A 1 695 ? -13.283 -28.025 -6.015 1.00 49.22 695 TYR A CA 1
ATOM 5167 C C . TYR A 1 695 ? -11.986 -27.237 -5.744 1.00 49.22 695 TYR A C 1
ATOM 5169 O O . TYR A 1 695 ? -12.046 -26.059 -5.376 1.00 49.22 695 TYR A O 1
ATOM 5177 N N . GLY A 1 696 ? -10.838 -27.879 -6.016 1.00 42.97 696 GLY A N 1
ATOM 5178 C CA . GLY A 1 696 ? -9.686 -27.275 -6.706 1.00 42.97 696 GLY A CA 1
ATOM 5179 C C . GLY A 1 696 ? -8.657 -26.469 -5.902 1.00 42.97 696 GLY A C 1
ATOM 5180 O O . GLY A 1 696 ? -8.375 -25.335 -6.274 1.00 42.97 696 GLY A O 1
ATOM 5181 N N . GLY A 1 697 ? -8.050 -27.030 -4.852 1.00 45.06 697 GLY A N 1
ATOM 5182 C CA . GLY A 1 697 ? -6.746 -26.550 -4.352 1.00 45.06 697 GLY A CA 1
ATOM 5183 C C . GLY A 1 697 ? -6.708 -25.180 -3.654 1.00 45.06 697 GLY A C 1
ATOM 5184 O O . GLY A 1 697 ? -5.623 -24.702 -3.336 1.00 45.06 697 GLY A O 1
ATOM 5185 N N . ARG A 1 698 ? -7.854 -24.547 -3.372 1.00 48.31 698 ARG A N 1
ATOM 5186 C CA . ARG A 1 698 ? -7.923 -23.392 -2.458 1.00 48.31 698 ARG A CA 1
ATOM 5187 C C . ARG A 1 698 ? -7.984 -23.888 -1.010 1.00 48.31 698 ARG A C 1
ATOM 5189 O O . ARG A 1 698 ? -8.742 -24.810 -0.721 1.00 48.31 698 ARG A O 1
ATOM 5196 N N . GLN A 1 699 ? -7.177 -23.296 -0.125 1.00 50.41 699 GLN A N 1
ATOM 5197 C CA . GLN A 1 699 ? -7.149 -23.631 1.306 1.00 50.41 699 GLN A CA 1
ATOM 5198 C C . GLN A 1 699 ? -8.552 -23.511 1.922 1.00 50.41 699 GLN A C 1
ATOM 5200 O O . GLN A 1 699 ? -9.235 -22.506 1.710 1.00 50.41 699 GLN A O 1
ATOM 5205 N N . SER A 1 700 ? -8.967 -24.530 2.681 1.00 55.25 700 SER A N 1
ATOM 5206 C CA . SER A 1 700 ? -10.158 -24.450 3.529 1.00 55.25 700 SER A CA 1
ATOM 5207 C C . SER A 1 700 ? -9.971 -23.356 4.580 1.00 55.25 700 SER A C 1
ATOM 5209 O O . SER A 1 700 ? -8.844 -23.081 4.995 1.00 55.25 700 SER A O 1
ATOM 5211 N N . ASP A 1 701 ? -11.067 -22.754 5.044 1.00 63.69 701 ASP A N 1
ATOM 5212 C CA . ASP A 1 701 ? -11.012 -21.868 6.210 1.00 63.69 701 ASP A CA 1
ATOM 5213 C C . ASP A 1 701 ? -10.377 -22.612 7.403 1.00 63.69 701 ASP A C 1
ATOM 5215 O O . ASP A 1 701 ? -10.589 -23.815 7.576 1.00 63.69 701 ASP A O 1
ATOM 5219 N N . GLY A 1 702 ? -9.577 -21.920 8.215 1.00 70.31 702 GLY A N 1
ATOM 5220 C CA . GLY A 1 702 ? -8.780 -22.536 9.286 1.00 70.31 702 GLY A CA 1
ATOM 5221 C C . GLY A 1 702 ? -9.588 -22.986 10.508 1.00 70.31 702 GLY A C 1
ATOM 5222 O O . GLY A 1 702 ? -9.003 -23.480 11.468 1.00 70.31 702 GLY A O 1
ATOM 5223 N N . VAL A 1 703 ? -10.912 -22.796 10.490 1.00 83.50 703 VAL A N 1
ATOM 5224 C CA . VAL A 1 703 ? -11.828 -23.084 11.603 1.00 83.50 703 VAL A CA 1
ATOM 5225 C C . VAL A 1 703 ? -12.836 -24.160 11.174 1.00 83.50 703 VAL A C 1
ATOM 5227 O O . VAL A 1 703 ? -13.957 -23.828 10.780 1.00 83.50 703 VAL A O 1
ATOM 5230 N N . PRO A 1 704 ? -12.455 -25.449 11.174 1.00 84.12 704 PRO A N 1
ATOM 5231 C CA . PRO A 1 704 ? -13.354 -26.524 10.768 1.00 84.12 704 PRO A CA 1
ATOM 5232 C C . PRO A 1 704 ? -14.538 -26.638 11.734 1.00 84.12 704 PRO A C 1
ATOM 5234 O O . PRO A 1 704 ? -14.388 -26.494 12.945 1.00 84.12 704 PRO A O 1
ATOM 5237 N N . LEU A 1 705 ? -15.729 -26.915 11.205 1.00 86.06 705 LEU A N 1
ATOM 5238 C CA . LEU A 1 705 ? -16.879 -27.246 12.040 1.00 86.06 705 LEU A CA 1
ATOM 5239 C C . LEU A 1 705 ? -16.769 -28.706 12.521 1.00 86.06 705 LEU A C 1
ATOM 5241 O O . LEU A 1 705 ? -16.924 -29.637 11.735 1.00 86.06 705 LEU A O 1
ATOM 5245 N N . GLU A 1 706 ? -16.507 -28.905 13.814 1.00 81.44 706 GLU A N 1
ATOM 5246 C CA . GLU A 1 706 ? -16.296 -30.244 14.396 1.00 81.44 706 GLU A CA 1
ATOM 5247 C C . GLU A 1 706 ? -17.597 -31.019 14.689 1.00 81.44 706 GLU A C 1
ATOM 5249 O O . GLU A 1 706 ? -17.580 -32.244 14.808 1.00 81.44 706 GLU A O 1
ATOM 5254 N N . THR A 1 707 ? -18.731 -30.322 14.827 1.00 86.75 707 THR A N 1
ATOM 5255 C CA . THR A 1 707 ? -20.041 -30.888 15.213 1.00 86.75 707 THR A CA 1
ATOM 5256 C C . THR A 1 707 ? -21.183 -30.304 14.366 1.00 86.75 707 THR A C 1
ATOM 5258 O O . THR A 1 707 ? -20.961 -29.416 13.555 1.00 86.75 707 THR A O 1
ATOM 5261 N N . GLY A 1 708 ? -22.426 -30.775 14.521 1.00 89.25 708 GLY A N 1
ATOM 5262 C CA . GLY A 1 708 ? -23.583 -30.108 13.900 1.00 89.25 708 GLY A CA 1
ATOM 5263 C C . GLY A 1 708 ? -23.812 -28.692 14.458 1.00 89.25 708 GLY A C 1
ATOM 5264 O O . GLY A 1 708 ? -23.384 -28.380 15.571 1.00 89.25 708 GLY A O 1
ATOM 5265 N N . PHE A 1 709 ? -24.524 -27.832 13.721 1.00 93.75 709 PHE A N 1
ATOM 5266 C CA . PHE A 1 709 ? -24.723 -26.428 14.101 1.00 93.75 709 PHE A CA 1
ATOM 5267 C C . PHE A 1 709 ? -25.386 -26.267 15.470 1.00 93.75 709 PHE A C 1
ATOM 5269 O O . PHE A 1 709 ? -24.950 -25.418 16.241 1.00 93.75 709 PHE A O 1
ATOM 5276 N N . GLN A 1 710 ? -26.387 -27.087 15.810 1.00 93.44 710 GLN A N 1
ATOM 5277 C CA . GLN A 1 710 ? -27.052 -26.990 17.114 1.00 93.44 710 GLN A CA 1
ATOM 5278 C C . GLN A 1 710 ? -26.092 -27.288 18.274 1.00 93.44 710 GLN A C 1
ATOM 5280 O O . GLN A 1 710 ? -26.050 -26.536 19.241 1.00 93.44 710 GLN A O 1
ATOM 5285 N N . ALA A 1 711 ? -25.272 -28.335 18.157 1.00 91.00 711 ALA A N 1
ATOM 5286 C CA . ALA A 1 711 ? -24.299 -28.690 19.189 1.00 91.00 711 ALA A CA 1
ATOM 5287 C C . ALA A 1 711 ? -23.221 -27.606 19.352 1.00 91.00 711 ALA A C 1
ATOM 5289 O O . ALA A 1 711 ? -22.860 -27.254 20.476 1.00 91.00 711 ALA A O 1
ATOM 5290 N N . ALA A 1 712 ? -22.749 -27.033 18.240 1.00 90.44 712 ALA A N 1
ATOM 5291 C CA . ALA A 1 712 ? -21.816 -25.912 18.260 1.00 90.44 712 ALA A CA 1
ATOM 5292 C C . ALA A 1 712 ? -22.438 -24.649 18.886 1.00 90.44 712 ALA A C 1
ATOM 5294 O O . ALA A 1 712 ? -21.768 -23.954 19.649 1.00 90.44 712 ALA A O 1
ATOM 5295 N N . ILE A 1 713 ? -23.716 -24.367 18.612 1.00 92.12 713 ILE A N 1
ATOM 5296 C CA . ILE A 1 713 ? -24.468 -23.270 19.238 1.00 92.12 713 ILE A CA 1
ATOM 5297 C C . ILE A 1 713 ? -24.582 -23.498 20.748 1.00 92.12 713 ILE A C 1
ATOM 5299 O O . ILE A 1 713 ? -24.230 -22.609 21.518 1.00 92.12 713 ILE A O 1
ATOM 5303 N N . ASP A 1 714 ? -25.000 -24.688 21.183 1.00 88.31 714 ASP A N 1
ATOM 5304 C CA . ASP A 1 714 ? -25.181 -25.012 22.602 1.00 88.31 714 ASP A CA 1
ATOM 5305 C C . ASP A 1 714 ? -23.866 -24.894 23.386 1.00 88.31 714 ASP A C 1
ATOM 5307 O O . ASP A 1 714 ? -23.839 -24.309 24.471 1.00 88.31 714 ASP A O 1
ATOM 5311 N N . ALA A 1 715 ? -22.758 -25.375 22.811 1.00 85.25 715 ALA A N 1
ATOM 5312 C CA . ALA A 1 715 ? -21.427 -25.290 23.414 1.00 85.25 715 ALA A CA 1
ATOM 5313 C C . ALA A 1 715 ? -20.925 -23.845 23.583 1.00 85.25 715 ALA A C 1
ATOM 5315 O O . ALA A 1 715 ? -20.130 -23.572 24.480 1.00 85.25 715 ALA A O 1
ATOM 5316 N N . ASN A 1 716 ? -21.399 -22.917 22.747 1.00 86.12 716 ASN A N 1
ATOM 5317 C CA . ASN A 1 716 ? -20.947 -21.525 22.723 1.00 86.12 716 ASN A CA 1
ATOM 5318 C C . ASN A 1 716 ? -22.021 -20.525 23.187 1.00 86.12 716 ASN A C 1
ATOM 5320 O O . ASN A 1 716 ? -21.795 -19.313 23.187 1.00 86.12 716 ASN A O 1
ATOM 5324 N N . ALA A 1 717 ? -23.189 -21.004 23.621 1.00 80.44 717 ALA A N 1
ATOM 5325 C CA . ALA A 1 717 ? -24.312 -20.170 24.040 1.00 80.44 717 ALA A CA 1
ATOM 5326 C C . ALA A 1 717 ? -23.958 -19.274 25.243 1.00 80.44 717 ALA A C 1
ATOM 5328 O O . ALA A 1 717 ? -24.521 -18.191 25.391 1.00 80.44 717 ALA A O 1
ATOM 5329 N N . GLY A 1 718 ? -23.024 -19.706 26.094 1.00 70.06 718 GLY A N 1
ATOM 5330 C CA . GLY A 1 718 ? -22.510 -18.919 27.219 1.00 70.06 718 GLY A CA 1
ATOM 5331 C C . GLY A 1 718 ? -21.510 -17.822 26.840 1.00 70.06 718 GLY A C 1
ATOM 5332 O O . GLY A 1 718 ? -21.128 -17.068 27.724 1.00 70.06 718 GLY A O 1
ATOM 5333 N N . VAL A 1 719 ? -21.101 -17.730 25.568 1.00 76.06 719 VAL A N 1
ATOM 5334 C CA . VAL A 1 719 ? -20.097 -16.771 25.061 1.00 76.06 719 VAL A CA 1
ATOM 5335 C C . VAL A 1 719 ? -20.700 -15.780 24.055 1.00 76.06 719 VAL A C 1
ATOM 5337 O O . VAL A 1 719 ? -20.354 -14.604 24.081 1.00 76.06 719 VAL A O 1
ATOM 5340 N N . PHE A 1 720 ? -21.669 -16.206 23.232 1.00 88.75 720 PHE A N 1
ATOM 5341 C CA . PHE A 1 720 ? -22.275 -15.357 22.192 1.00 88.75 720 PHE A CA 1
ATOM 5342 C C . PHE A 1 720 ? -23.773 -15.103 22.378 1.00 88.75 720 PHE A C 1
ATOM 5344 O O . PHE A 1 720 ? -24.554 -15.986 22.748 1.00 88.75 720 PHE A O 1
ATOM 5351 N N . GLY A 1 721 ? -24.179 -13.863 22.097 1.00 85.06 721 GLY A N 1
ATOM 5352 C CA . GLY A 1 721 ? -25.540 -13.356 22.269 1.00 85.06 721 GLY A CA 1
ATOM 5353 C C . GLY A 1 721 ? -26.500 -13.654 21.127 1.00 85.06 721 GLY A C 1
ATOM 5354 O O . GLY A 1 721 ? -27.711 -13.565 21.313 1.00 85.06 721 GLY A O 1
ATOM 5355 N N . ALA A 1 722 ? -25.997 -14.012 19.957 1.00 93.19 722 ALA A N 1
ATOM 5356 C CA . ALA A 1 722 ? -26.773 -14.579 18.862 1.00 93.19 722 ALA A CA 1
ATOM 5357 C C . ALA A 1 722 ? -25.845 -15.386 17.954 1.00 93.19 722 ALA A C 1
ATOM 5359 O O . ALA A 1 722 ? -24.620 -15.328 18.084 1.00 93.19 722 ALA A O 1
ATOM 5360 N N . PHE A 1 723 ? -26.439 -16.095 16.999 1.00 96.25 723 PHE A N 1
ATOM 5361 C CA . PHE A 1 723 ? -25.702 -16.849 15.995 1.00 96.25 723 PHE A CA 1
ATOM 5362 C C . PHE A 1 723 ? -26.251 -16.577 14.600 1.00 96.25 723 PHE A C 1
ATOM 5364 O O . PHE A 1 723 ? -27.444 -16.320 14.426 1.00 96.25 723 PHE A O 1
ATOM 5371 N N . ALA A 1 724 ? -25.383 -16.662 13.596 1.00 96.56 724 ALA A N 1
ATOM 5372 C CA . ALA A 1 724 ? -25.789 -16.612 12.199 1.00 96.56 724 ALA A CA 1
ATOM 5373 C C . ALA A 1 724 ? -25.094 -17.706 11.390 1.00 96.56 724 ALA A C 1
ATOM 5375 O O . ALA A 1 724 ? -23.906 -17.954 11.571 1.00 96.56 724 ALA A O 1
ATOM 5376 N N . ILE A 1 725 ? -25.824 -18.336 10.474 1.00 95.31 725 ILE A N 1
ATOM 5377 C CA . ILE A 1 725 ? -25.266 -19.260 9.485 1.00 95.31 725 ILE A CA 1
ATOM 5378 C C . ILE A 1 725 ? -25.312 -18.555 8.139 1.00 95.31 725 ILE A C 1
ATOM 5380 O O . ILE A 1 725 ? -26.381 -18.147 7.683 1.00 95.31 725 ILE A O 1
ATOM 5384 N N . VAL A 1 726 ? -24.153 -18.392 7.509 1.00 94.44 726 VAL A N 1
ATOM 5385 C CA . VAL A 1 726 ? -24.019 -17.625 6.270 1.00 94.44 726 VAL A CA 1
ATOM 5386 C C . VAL A 1 726 ? -23.401 -18.494 5.188 1.00 94.44 726 VAL A C 1
ATOM 5388 O O . VAL A 1 726 ? -22.363 -19.121 5.403 1.00 94.44 726 VAL A O 1
ATOM 5391 N N . ALA A 1 727 ? -24.037 -18.504 4.019 1.00 90.06 727 ALA A N 1
ATOM 5392 C CA . ALA A 1 727 ? -23.504 -19.143 2.829 1.00 90.06 727 ALA A CA 1
ATOM 5393 C C . ALA A 1 727 ? -22.660 -18.159 2.015 1.00 90.06 727 ALA A C 1
ATOM 5395 O O . ALA A 1 727 ? -23.095 -17.036 1.748 1.00 90.06 727 ALA A O 1
ATOM 5396 N N . HIS A 1 728 ? -21.496 -18.595 1.548 1.00 86.31 728 HIS A N 1
ATOM 5397 C CA . HIS A 1 728 ? -20.755 -17.908 0.497 1.00 86.31 728 HIS A CA 1
ATOM 5398 C C . HIS A 1 728 ? -20.542 -18.856 -0.675 1.00 86.31 728 HIS A C 1
ATOM 5400 O O . HIS A 1 728 ? -20.049 -19.965 -0.489 1.00 86.31 728 HIS A O 1
ATOM 5406 N N . ASN A 1 729 ? -20.864 -18.405 -1.890 1.00 73.38 729 ASN A N 1
ATOM 5407 C CA . ASN A 1 729 ? -20.570 -19.157 -3.107 1.00 73.38 729 ASN A CA 1
ATOM 5408 C C . ASN A 1 729 ? -21.156 -20.596 -3.106 1.00 73.38 729 ASN A C 1
ATOM 5410 O O . ASN A 1 729 ? -20.498 -21.559 -3.495 1.00 73.38 729 ASN A O 1
ATOM 5414 N N . SER A 1 730 ? -22.441 -20.674 -2.727 1.00 69.69 730 SER A N 1
ATOM 5415 C CA . SER A 1 730 ? -23.341 -21.845 -2.740 1.00 69.69 730 SER A CA 1
ATOM 5416 C C . SER A 1 730 ? -23.304 -22.758 -1.512 1.00 69.69 730 SER A C 1
ATOM 5418 O O . SER A 1 730 ? -22.251 -23.119 -1.006 1.00 69.69 730 SER A O 1
ATOM 5420 N N . VAL A 1 731 ? -24.501 -23.174 -1.083 1.00 70.81 731 VAL A N 1
ATOM 5421 C CA . VAL A 1 731 ? -24.722 -24.259 -0.107 1.00 70.81 731 VAL A CA 1
ATOM 5422 C C . VAL A 1 731 ? -24.772 -25.623 -0.802 1.00 70.81 731 VAL A C 1
ATOM 5424 O O . VAL A 1 731 ? -24.312 -26.615 -0.245 1.00 70.81 731 VAL A O 1
ATOM 5427 N N . VAL A 1 732 ? -25.303 -25.654 -2.029 1.00 69.56 732 VAL A N 1
ATOM 5428 C CA . VAL A 1 732 ? -25.624 -26.857 -2.809 1.00 69.56 732 VAL A CA 1
ATOM 5429 C C . VAL A 1 732 ? -24.966 -26.747 -4.184 1.00 69.56 732 VAL A C 1
ATOM 5431 O O . VAL A 1 732 ? -25.140 -25.725 -4.846 1.00 69.56 732 VAL A O 1
ATOM 5434 N N . CYS A 1 733 ? -24.226 -27.768 -4.622 1.00 66.62 733 CYS A N 1
ATOM 5435 C CA . CYS A 1 733 ? -23.438 -27.705 -5.861 1.00 66.62 733 CYS A CA 1
ATOM 5436 C C . CYS A 1 733 ? -24.228 -28.183 -7.089 1.00 66.62 733 CYS A C 1
ATOM 5438 O O . CYS A 1 733 ? -24.110 -27.578 -8.151 1.00 66.62 733 CYS A O 1
ATOM 5440 N N . TYR A 1 734 ? -25.059 -29.227 -6.944 1.00 56.47 734 TYR A N 1
ATOM 5441 C CA . TYR A 1 734 ? -25.833 -29.805 -8.057 1.00 56.47 734 TYR A CA 1
ATOM 5442 C C . TYR A 1 734 ? -27.213 -30.365 -7.638 1.00 56.47 734 TYR A C 1
ATOM 5444 O O . TYR A 1 734 ? -28.188 -30.100 -8.336 1.00 56.47 734 TYR A O 1
ATOM 5452 N N . GLU A 1 735 ? -27.325 -31.053 -6.491 1.00 54.22 735 GLU A N 1
ATOM 5453 C CA . GLU A 1 735 ? -28.572 -31.527 -5.845 1.00 54.22 735 GLU A CA 1
ATOM 5454 C C . GLU A 1 735 ? -28.405 -31.472 -4.310 1.00 54.22 735 GLU A C 1
ATOM 5456 O O . GLU A 1 735 ? -27.266 -31.447 -3.842 1.00 54.22 735 GLU A O 1
ATOM 5461 N N . VAL A 1 736 ? -29.495 -31.431 -3.520 1.00 52.88 736 VAL A N 1
ATOM 5462 C CA . VAL A 1 736 ? -29.414 -31.450 -2.039 1.00 52.88 736 VAL A CA 1
ATOM 5463 C C . VAL A 1 736 ? -28.708 -32.734 -1.603 1.00 52.88 736 VAL A C 1
ATOM 5465 O O . VAL A 1 736 ? -29.275 -33.823 -1.688 1.00 52.88 736 VAL A O 1
ATOM 5468 N N . GLU A 1 737 ? -27.452 -32.621 -1.173 1.00 56.59 737 GLU A N 1
ATOM 5469 C CA . GLU A 1 737 ? -26.692 -33.776 -0.711 1.00 56.59 737 GLU A CA 1
ATOM 5470 C C . GLU A 1 737 ? -27.219 -34.243 0.657 1.00 56.59 737 GLU A C 1
ATOM 5472 O O . GLU A 1 737 ? -27.318 -33.426 1.576 1.00 56.59 737 GLU A O 1
ATOM 5477 N N . PRO A 1 738 ? -27.467 -35.553 0.860 1.00 51.97 738 PRO A N 1
ATOM 5478 C CA . PRO A 1 738 ? -27.930 -36.095 2.144 1.00 51.97 738 PRO A CA 1
ATOM 5479 C C . PRO A 1 738 ? -26.946 -35.894 3.316 1.00 51.97 738 PRO A C 1
ATOM 5481 O O . PRO A 1 738 ? -27.266 -36.225 4.456 1.00 51.97 738 PRO A O 1
ATOM 5484 N N . GLY A 1 739 ? -25.742 -35.370 3.054 1.00 65.06 739 GLY A N 1
ATOM 5485 C CA . GLY A 1 739 ? -24.747 -35.013 4.066 1.00 65.06 739 GLY A CA 1
ATOM 5486 C C . GLY A 1 739 ? -25.016 -33.692 4.800 1.00 65.06 739 GLY A C 1
ATOM 5487 O O . GLY A 1 739 ? -24.354 -33.437 5.804 1.00 65.06 739 GLY A O 1
ATOM 5488 N N . LEU A 1 740 ? -25.970 -32.864 4.348 1.00 78.19 740 LEU A N 1
ATOM 5489 C CA . LEU A 1 740 ? -26.309 -31.592 5.005 1.00 78.19 740 LEU A CA 1
ATOM 5490 C C . LEU A 1 740 ? -27.341 -31.749 6.131 1.00 78.19 740 LEU A C 1
ATOM 5492 O O . LEU A 1 740 ? -27.297 -30.989 7.098 1.00 78.19 740 LEU A O 1
ATOM 5496 N N . GLU A 1 741 ? -28.229 -32.747 6.058 1.00 84.12 741 GLU A N 1
ATOM 5497 C CA . GLU A 1 741 ? -29.223 -33.036 7.102 1.00 84.12 741 GLU A CA 1
ATOM 5498 C C . GLU A 1 741 ? -28.633 -33.092 8.526 1.00 84.12 741 GLU A C 1
ATOM 5500 O O . GLU A 1 741 ? -29.163 -32.395 9.396 1.00 84.12 741 GLU A O 1
ATOM 5505 N N . PRO A 1 742 ? -27.539 -33.839 8.790 1.00 85.06 742 PRO A N 1
ATOM 5506 C CA . PRO A 1 742 ? -26.943 -33.908 10.125 1.00 85.06 742 PRO A CA 1
ATOM 5507 C C . PRO A 1 742 ? -26.379 -32.571 10.625 1.00 85.06 742 PRO A C 1
ATOM 5509 O O . PRO A 1 742 ? -26.296 -32.355 11.832 1.00 85.06 742 PRO A O 1
ATOM 5512 N N . LEU A 1 743 ? -25.993 -31.656 9.726 1.00 87.25 743 LEU A N 1
ATOM 5513 C CA . LEU A 1 743 ? -25.444 -30.354 10.120 1.00 87.25 743 LEU A CA 1
ATOM 5514 C C . LEU A 1 743 ? -26.521 -29.441 10.710 1.00 87.25 743 LEU A C 1
ATOM 5516 O O . LEU A 1 743 ? -26.253 -28.721 11.669 1.00 87.25 743 LEU A O 1
ATOM 5520 N N . PHE A 1 744 ? -27.733 -29.473 10.154 1.00 90.81 744 PHE A N 1
ATOM 5521 C CA . PHE A 1 744 ? -28.852 -28.625 10.581 1.00 90.81 744 PHE A CA 1
ATOM 5522 C C . PHE A 1 744 ? -29.774 -29.294 11.613 1.00 90.81 744 PHE A C 1
ATOM 5524 O O . PHE A 1 744 ? -30.731 -28.663 12.075 1.00 90.81 744 PHE A O 1
ATOM 5531 N N . GLU A 1 745 ? -29.513 -30.547 11.992 1.00 88.94 745 GLU A N 1
ATOM 5532 C CA . GLU A 1 745 ? -30.321 -31.277 12.968 1.00 88.94 745 GLU A CA 1
ATOM 5533 C C . GLU A 1 745 ? -30.426 -30.507 14.300 1.00 88.94 745 GLU A C 1
ATOM 5535 O O . GLU A 1 745 ? -29.448 -29.972 14.818 1.00 88.94 745 GLU A O 1
ATOM 5540 N N . GLY A 1 746 ? -31.646 -30.398 14.835 1.00 85.81 746 GLY A N 1
ATOM 5541 C CA . GLY A 1 746 ? -31.929 -29.686 16.087 1.00 85.81 746 GLY A CA 1
ATOM 5542 C C . GLY A 1 746 ? -32.093 -28.163 15.978 1.00 85.81 746 GLY A C 1
ATOM 5543 O O . GLY A 1 746 ? -32.691 -27.579 16.873 1.00 85.81 746 GLY A O 1
ATOM 5544 N N . THR A 1 747 ? -31.672 -27.528 14.875 1.00 88.25 747 THR A N 1
ATOM 5545 C CA . THR A 1 747 ? -31.708 -26.051 14.722 1.00 88.25 747 THR A CA 1
ATOM 5546 C C . THR A 1 747 ? -33.093 -25.460 14.432 1.00 88.25 747 THR A C 1
ATOM 5548 O O . THR A 1 747 ? -33.309 -24.259 14.585 1.00 88.25 747 THR A O 1
ATOM 5551 N N . GLY A 1 748 ? -34.037 -26.275 13.951 1.00 86.69 748 GLY A N 1
ATOM 5552 C CA . GLY A 1 748 ? -35.358 -25.814 13.503 1.00 86.69 748 GLY A CA 1
ATOM 5553 C C . GLY A 1 748 ? -35.368 -25.065 12.158 1.00 86.69 748 GLY A C 1
ATOM 5554 O O . GLY A 1 748 ? -36.432 -24.622 11.726 1.00 86.69 748 GLY A O 1
ATOM 5555 N N . LEU A 1 749 ? -34.222 -24.945 11.478 1.00 92.12 749 LEU A N 1
ATOM 5556 C CA . LEU A 1 749 ? -34.083 -24.309 10.163 1.00 92.12 749 LEU A CA 1
ATOM 5557 C C . LEU A 1 749 ? -34.475 -25.283 9.043 1.00 92.12 749 LEU A C 1
ATOM 5559 O O . LEU A 1 749 ? -34.091 -26.455 9.064 1.00 92.12 749 LEU A O 1
ATOM 5563 N N . THR A 1 750 ? -35.241 -24.814 8.056 1.00 89.19 750 THR A N 1
ATOM 5564 C CA . THR A 1 750 ? -35.840 -25.687 7.027 1.00 89.19 750 THR A CA 1
ATOM 5565 C C . THR A 1 750 ? -35.718 -25.169 5.599 1.00 89.19 750 THR A C 1
ATOM 5567 O O . THR A 1 750 ? -35.674 -25.993 4.687 1.00 89.19 750 THR A O 1
ATOM 5570 N N . LYS A 1 751 ? -35.619 -23.851 5.376 1.00 88.38 751 LYS A N 1
ATOM 5571 C CA . LYS A 1 751 ? -35.556 -23.269 4.022 1.00 88.38 751 LYS A CA 1
ATOM 5572 C C . LYS A 1 751 ? -34.270 -23.597 3.278 1.00 88.38 751 LYS A C 1
ATOM 5574 O O . LYS A 1 751 ? -34.254 -23.517 2.054 1.00 88.38 751 LYS A O 1
ATOM 5579 N N . TRP A 1 752 ? -33.200 -23.962 3.983 1.00 86.56 752 TRP A N 1
ATOM 5580 C CA . TRP A 1 752 ? -31.950 -24.389 3.347 1.00 86.56 752 TRP A CA 1
ATOM 5581 C C . TRP A 1 752 ? -32.149 -25.563 2.367 1.00 86.56 752 TRP A C 1
ATOM 5583 O O . TRP A 1 752 ? -31.398 -25.681 1.402 1.00 86.56 752 TRP A O 1
ATOM 5593 N N . ARG A 1 753 ? -33.191 -26.385 2.567 1.00 84.44 753 ARG A N 1
ATOM 5594 C CA . ARG A 1 753 ? -33.563 -27.506 1.683 1.00 84.44 753 ARG A CA 1
ATOM 5595 C C . ARG A 1 753 ? -34.054 -27.067 0.307 1.00 84.44 753 ARG A C 1
ATOM 5597 O O . ARG A 1 753 ? -33.972 -27.840 -0.640 1.00 84.44 753 ARG A O 1
ATOM 5604 N N . ASP A 1 754 ? -34.556 -25.841 0.207 1.00 83.06 754 ASP A N 1
ATOM 5605 C CA . ASP A 1 754 ? -35.089 -25.273 -1.031 1.00 83.06 754 ASP A CA 1
ATOM 5606 C C . ASP A 1 754 ? -34.029 -24.451 -1.791 1.00 83.06 754 ASP A C 1
ATOM 5608 O O . ASP A 1 754 ? -34.335 -23.844 -2.821 1.00 83.06 754 ASP A O 1
ATOM 5612 N N . LEU A 1 755 ? -32.790 -24.388 -1.281 1.00 80.19 755 LEU A N 1
ATOM 5613 C CA . LEU A 1 755 ? -31.713 -23.616 -1.895 1.00 80.19 755 LEU A CA 1
ATOM 5614 C C . LEU A 1 755 ? -31.199 -24.270 -3.174 1.00 80.19 755 LEU A C 1
ATOM 5616 O O . LEU A 1 755 ? -31.012 -25.482 -3.267 1.00 80.19 755 LEU A O 1
ATOM 5620 N N . TRP A 1 756 ? -30.877 -23.417 -4.139 1.00 73.81 756 TRP A N 1
ATOM 5621 C CA . TRP A 1 756 ? -30.256 -23.784 -5.402 1.00 73.81 756 TRP A CA 1
ATOM 5622 C C . TRP A 1 756 ? -28.815 -23.259 -5.504 1.00 73.81 756 TRP A C 1
ATOM 5624 O O . TRP A 1 756 ? -28.396 -22.377 -4.750 1.00 73.81 756 TRP A O 1
ATOM 5634 N N . TYR A 1 757 ? -28.064 -23.771 -6.483 1.00 76.31 757 TYR A N 1
ATOM 5635 C CA . TYR A 1 757 ? -26.699 -23.333 -6.796 1.00 76.31 757 TYR A CA 1
ATOM 5636 C C . TYR A 1 757 ? -26.595 -21.801 -6.931 1.00 76.31 757 TYR A C 1
ATOM 5638 O O . TYR A 1 757 ? -27.380 -21.175 -7.655 1.00 76.31 757 TYR A O 1
ATOM 5646 N N . GLU A 1 758 ? -25.606 -21.222 -6.243 1.00 78.31 758 GLU A N 1
ATOM 5647 C CA . GLU A 1 758 ? -25.252 -19.794 -6.182 1.00 78.31 758 GLU A CA 1
ATOM 5648 C C . GLU A 1 758 ? -26.314 -18.865 -5.581 1.00 78.31 758 GLU A C 1
ATOM 5650 O O . GLU A 1 758 ? -26.298 -17.657 -5.840 1.00 78.31 758 GLU A O 1
ATOM 5655 N N . GLN A 1 759 ? -27.241 -19.387 -4.772 1.00 84.94 759 GLN A N 1
ATOM 5656 C CA . GLN A 1 759 ? -28.128 -18.535 -3.979 1.00 84.94 759 GLN A CA 1
ATOM 5657 C C . GLN A 1 759 ? -27.454 -18.086 -2.678 1.00 84.94 759 GLN A C 1
ATOM 5659 O O . GLN A 1 759 ? -26.952 -18.931 -1.931 1.00 84.94 759 GLN A O 1
ATOM 5664 N N . PRO A 1 760 ? -27.460 -16.776 -2.369 1.00 89.06 760 PRO A N 1
ATOM 5665 C CA . PRO A 1 760 ? -27.041 -16.296 -1.065 1.00 89.06 760 PRO A CA 1
ATOM 5666 C C . PRO A 1 760 ? -28.093 -16.675 -0.014 1.00 89.06 760 PRO A C 1
ATOM 5668 O O . PRO A 1 760 ? -29.305 -16.613 -0.260 1.00 89.06 760 PRO A O 1
ATOM 5671 N N . TYR A 1 761 ? -27.617 -17.061 1.164 1.00 91.50 761 TYR A N 1
ATOM 5672 C CA . TYR A 1 761 ? -28.436 -17.557 2.262 1.00 91.50 761 TYR A CA 1
ATOM 5673 C C . TYR A 1 761 ? -27.877 -17.080 3.595 1.00 91.50 761 TYR A C 1
ATOM 5675 O O . TYR A 1 761 ? -26.669 -17.157 3.840 1.00 91.50 761 TYR A O 1
ATOM 5683 N N . ILE A 1 762 ? -28.776 -16.590 4.448 1.00 94.69 762 ILE A N 1
ATOM 5684 C CA . ILE A 1 762 ? -28.471 -16.190 5.819 1.00 94.69 762 ILE A CA 1
ATOM 5685 C C . ILE A 1 762 ? -29.566 -16.753 6.728 1.00 94.69 762 ILE A C 1
ATOM 5687 O O . ILE A 1 762 ? -30.748 -16.445 6.552 1.00 94.69 762 ILE A O 1
ATOM 5691 N N . ALA A 1 763 ? -29.168 -17.556 7.711 1.00 94.81 763 ALA A N 1
ATOM 5692 C CA . ALA A 1 763 ? -30.012 -17.955 8.829 1.00 94.81 763 ALA A CA 1
ATOM 5693 C C . ALA A 1 763 ? -29.581 -17.208 10.087 1.00 94.81 763 ALA A C 1
ATOM 5695 O O . ALA A 1 763 ? -28.394 -17.142 10.392 1.00 94.81 763 ALA A O 1
ATOM 5696 N N . LEU A 1 764 ? -30.543 -16.676 10.826 1.00 94.25 764 LEU A N 1
ATOM 5697 C CA . LEU A 1 764 ? -30.337 -15.993 12.092 1.00 94.25 764 LEU A CA 1
ATOM 5698 C C . LEU A 1 764 ? -30.950 -16.818 13.219 1.00 94.25 764 LEU A C 1
ATOM 5700 O O . LEU A 1 764 ? -32.084 -17.273 13.089 1.00 94.25 764 LEU A O 1
ATOM 5704 N N . ILE A 1 765 ? -30.222 -16.949 14.322 1.00 93.12 765 ILE A N 1
ATOM 5705 C CA . ILE A 1 765 ? -30.705 -17.465 15.600 1.00 93.12 765 ILE A CA 1
ATOM 5706 C C . ILE A 1 765 ? -30.498 -16.346 16.624 1.00 93.12 765 ILE A C 1
ATOM 5708 O O . ILE A 1 765 ? -29.385 -16.117 17.101 1.00 93.12 765 ILE A O 1
ATOM 5712 N N . ALA A 1 766 ? -31.558 -15.589 16.898 1.00 86.06 766 ALA A N 1
ATOM 5713 C CA . ALA A 1 766 ? -31.522 -14.432 17.784 1.00 86.06 766 ALA A CA 1
ATOM 5714 C C . ALA A 1 766 ? -31.349 -14.851 19.254 1.00 86.06 766 ALA A C 1
ATOM 5716 O O . ALA A 1 766 ? -31.650 -15.979 19.644 1.00 86.06 766 ALA A O 1
ATOM 5717 N N . GLY A 1 767 ? -30.908 -13.924 20.106 1.00 78.75 767 GLY A N 1
ATOM 5718 C CA . GLY A 1 767 ? -30.638 -14.205 21.522 1.00 78.75 767 GLY A CA 1
ATOM 5719 C C . GLY A 1 767 ? -31.862 -14.581 22.365 1.00 78.75 767 GLY A C 1
ATOM 5720 O O . GLY A 1 767 ? -31.715 -15.058 23.488 1.00 78.75 767 GLY A O 1
ATOM 5721 N N . ASN A 1 768 ? -33.073 -14.386 21.839 1.00 76.62 768 ASN A N 1
ATOM 5722 C CA . ASN A 1 768 ? -34.326 -14.868 22.428 1.00 76.62 768 ASN A CA 1
ATOM 5723 C C . ASN A 1 768 ? -34.694 -16.298 21.967 1.00 76.62 768 ASN A C 1
ATOM 5725 O O . ASN A 1 768 ? -35.736 -16.809 22.370 1.00 76.62 768 ASN A O 1
ATOM 5729 N N . GLY A 1 769 ? -33.861 -16.930 21.134 1.00 79.94 769 GLY A N 1
ATOM 5730 C CA . GLY A 1 769 ? -34.091 -18.249 20.543 1.00 79.94 769 GLY A CA 1
ATOM 5731 C C . GLY A 1 769 ? -34.916 -18.239 19.252 1.00 79.94 769 GLY A C 1
ATOM 5732 O O . GLY A 1 769 ? -35.168 -19.305 18.696 1.00 79.94 769 GLY A O 1
ATOM 5733 N N . GLU A 1 770 ? -35.347 -17.076 18.755 1.00 83.25 770 GLU A N 1
ATOM 5734 C CA . GLU A 1 770 ? -36.079 -16.987 17.489 1.00 83.25 770 GLU A CA 1
ATOM 5735 C C . GLU A 1 770 ? -35.158 -17.268 16.300 1.00 83.25 770 GLU A C 1
ATOM 5737 O O . GLU A 1 770 ? -34.066 -16.707 16.191 1.00 83.25 770 GLU A O 1
ATOM 5742 N N . THR A 1 771 ? -35.631 -18.097 15.371 1.00 90.31 771 THR A N 1
ATOM 5743 C CA . THR A 1 771 ? -34.914 -18.418 14.140 1.00 90.31 771 THR A CA 1
ATOM 5744 C C . THR A 1 771 ? -35.558 -17.761 12.920 1.00 90.31 771 THR A C 1
ATOM 5746 O O . THR A 1 771 ? -36.783 -17.714 12.776 1.00 90.31 771 THR A O 1
ATOM 5749 N N . LYS A 1 772 ? -34.732 -17.245 12.003 1.00 93.00 772 LYS A N 1
ATOM 5750 C CA . LYS A 1 772 ? -35.195 -16.618 10.759 1.00 93.00 772 LYS A CA 1
ATOM 5751 C C . LYS A 1 772 ? -34.282 -16.937 9.584 1.00 93.00 772 LYS A C 1
ATOM 5753 O O . LYS A 1 772 ? -33.074 -16.794 9.684 1.00 93.00 772 LYS A O 1
ATOM 5758 N N . GLU A 1 773 ? -34.871 -17.309 8.449 1.00 93.81 773 GLU A N 1
ATOM 5759 C CA . GLU A 1 773 ? -34.136 -17.664 7.227 1.00 93.81 773 GLU A CA 1
ATOM 5760 C C . GLU A 1 773 ? -34.449 -16.710 6.067 1.00 93.81 773 GLU A C 1
ATOM 5762 O O . GLU A 1 773 ? -35.623 -16.507 5.704 1.00 93.81 773 GLU A O 1
ATOM 5767 N N . PHE A 1 774 ? -33.385 -16.195 5.449 1.00 92.56 774 PHE A N 1
ATOM 5768 C CA . PHE A 1 774 ? -33.404 -15.274 4.317 1.00 92.56 774 PHE A CA 1
ATOM 5769 C C . PHE A 1 774 ? -32.669 -15.880 3.117 1.00 92.56 774 PHE A C 1
ATOM 5771 O O . PHE A 1 774 ? -31.582 -16.438 3.253 1.00 92.56 774 PHE A O 1
ATOM 5778 N N . VAL A 1 775 ? -33.274 -15.752 1.935 1.00 90.00 775 VAL A N 1
ATOM 5779 C CA . VAL A 1 775 ? -32.781 -16.327 0.677 1.00 90.00 775 VAL A CA 1
ATOM 5780 C C . VAL A 1 775 ? -32.804 -15.240 -0.389 1.00 90.00 775 VAL A C 1
ATOM 5782 O O . VAL A 1 775 ? -33.818 -14.555 -0.538 1.00 90.00 775 VAL A O 1
ATOM 5785 N N . GLY A 1 776 ? -31.704 -15.076 -1.122 1.00 84.31 776 GLY A N 1
ATOM 5786 C CA . GLY A 1 776 ? -31.648 -14.187 -2.283 1.00 84.31 776 GLY A CA 1
ATOM 5787 C C . GLY A 1 776 ? -31.778 -14.924 -3.618 1.00 84.31 776 GLY A C 1
ATOM 5788 O O . GLY A 1 776 ? -31.794 -16.155 -3.699 1.00 84.31 776 GLY A O 1
ATOM 5789 N N . ALA A 1 777 ? -31.873 -14.154 -4.700 1.00 82.81 777 ALA A N 1
ATOM 5790 C CA . ALA A 1 777 ? -31.877 -14.710 -6.050 1.00 82.81 777 ALA A CA 1
ATOM 5791 C C . ALA A 1 777 ? -30.494 -15.287 -6.412 1.00 82.81 777 ALA A C 1
ATOM 5793 O O . ALA A 1 777 ? -29.470 -14.885 -5.858 1.00 82.81 777 ALA A O 1
ATOM 5794 N N . ARG A 1 778 ? -30.451 -16.223 -7.363 1.00 80.06 778 ARG A N 1
ATOM 5795 C CA . ARG A 1 778 ? -29.191 -16.815 -7.848 1.00 80.06 778 ARG A CA 1
ATOM 5796 C C . ARG A 1 778 ? -28.248 -15.740 -8.388 1.00 80.06 778 ARG A C 1
ATOM 5798 O O . ARG A 1 778 ? -28.716 -14.814 -9.043 1.00 80.06 778 ARG A O 1
ATOM 5805 N N . GLN A 1 779 ? -26.945 -15.891 -8.133 1.00 74.88 779 GLN A N 1
ATOM 5806 C CA . GLN A 1 779 ? -25.896 -14.972 -8.608 1.00 74.88 779 GLN A CA 1
ATOM 5807 C C . GLN A 1 779 ? -26.099 -13.515 -8.157 1.00 74.88 779 GLN A C 1
ATOM 5809 O O . GLN A 1 779 ? -25.646 -12.578 -8.811 1.00 74.88 779 GLN A O 1
ATOM 5814 N N . THR A 1 780 ? -26.786 -13.319 -7.030 1.00 78.94 780 THR A N 1
ATOM 5815 C CA . THR A 1 780 ? -26.935 -12.012 -6.381 1.00 78.94 780 THR A CA 1
ATOM 5816 C C . THR A 1 780 ? -26.252 -12.010 -5.016 1.00 78.94 780 THR A C 1
ATOM 5818 O O . THR A 1 780 ? -25.778 -13.046 -4.540 1.00 78.94 780 THR A O 1
ATOM 5821 N N . ALA A 1 781 ? -26.220 -10.842 -4.376 1.00 82.69 781 ALA A N 1
ATOM 5822 C CA . ALA A 1 781 ? -25.865 -10.711 -2.972 1.00 82.69 781 ALA A CA 1
ATOM 5823 C C . ALA A 1 781 ? -27.105 -10.358 -2.132 1.00 82.69 781 ALA A C 1
ATOM 5825 O O . ALA A 1 781 ? -27.999 -9.627 -2.569 1.00 82.69 781 ALA A O 1
ATOM 5826 N N . LEU A 1 782 ? -27.133 -10.856 -0.900 1.00 87.31 782 LEU A N 1
ATOM 5827 C CA . LEU A 1 782 ? -28.130 -10.578 0.126 1.00 87.31 782 LEU A CA 1
ATOM 5828 C C . LEU A 1 782 ? -27.453 -9.868 1.303 1.00 87.31 782 LEU A C 1
ATOM 5830 O O . LEU A 1 782 ? -26.457 -10.357 1.834 1.00 87.31 782 LEU A O 1
ATOM 5834 N N . GLY A 1 783 ? -27.991 -8.716 1.691 1.00 89.25 783 GLY A N 1
ATOM 5835 C CA . GLY A 1 783 ? -27.565 -7.951 2.855 1.00 89.25 783 GLY A CA 1
ATOM 5836 C C . GLY A 1 783 ? -28.627 -8.009 3.947 1.00 89.25 783 GLY A C 1
ATOM 5837 O O . GLY A 1 783 ? -29.819 -7.930 3.664 1.00 89.25 783 GLY A O 1
ATOM 5838 N N . LEU A 1 784 ? -28.202 -8.121 5.195 1.00 90.00 784 LEU A N 1
ATOM 5839 C CA . LEU A 1 784 ? -29.049 -7.994 6.374 1.00 90.00 784 LEU A CA 1
ATOM 5840 C C . LEU A 1 784 ? -28.466 -6.917 7.275 1.00 90.00 784 LEU A C 1
ATOM 5842 O O . LEU A 1 784 ? -27.298 -7.007 7.649 1.00 90.00 784 LEU A O 1
ATOM 5846 N N . ASP A 1 785 ? -29.277 -5.914 7.600 1.00 87.38 785 ASP A N 1
ATOM 5847 C CA . ASP A 1 785 ? -28.982 -4.924 8.633 1.00 87.38 785 ASP A CA 1
ATOM 5848 C C . ASP A 1 785 ? -29.783 -5.312 9.882 1.00 87.38 785 ASP A C 1
ATOM 5850 O O . ASP A 1 785 ? -31.014 -5.217 9.913 1.00 87.38 785 ASP A O 1
ATOM 5854 N N . LEU A 1 786 ? -29.088 -5.887 10.861 1.00 88.81 786 LEU A N 1
ATOM 5855 C CA . LEU A 1 786 ? -29.685 -6.469 12.055 1.00 88.81 786 LEU A CA 1
ATOM 5856 C C . LEU A 1 786 ? -29.569 -5.489 13.214 1.00 88.81 786 LEU A C 1
ATOM 5858 O O . LEU A 1 786 ? -28.470 -5.034 13.528 1.00 88.81 786 LEU A O 1
ATOM 5862 N N . GLN A 1 787 ? -30.681 -5.232 13.898 1.00 87.12 787 GLN A N 1
ATOM 5863 C CA . GLN A 1 787 ? -30.718 -4.403 15.105 1.00 87.12 787 GLN A CA 1
ATOM 5864 C C . GLN A 1 787 ? -31.452 -5.125 16.226 1.00 87.12 787 GLN A C 1
ATOM 5866 O O . GLN A 1 787 ? -32.417 -5.839 15.960 1.00 87.12 787 GLN A O 1
ATOM 5871 N N . ASN A 1 788 ? -31.026 -4.899 17.471 1.00 84.00 788 ASN A N 1
ATOM 5872 C CA . ASN A 1 788 ? -31.677 -5.402 18.684 1.00 84.00 788 ASN A CA 1
ATOM 5873 C C . ASN A 1 788 ? -31.983 -6.899 18.588 1.00 84.00 788 ASN A C 1
ATOM 5875 O O . ASN A 1 788 ? -33.142 -7.301 18.640 1.00 84.00 788 ASN A O 1
ATOM 5879 N N . PHE A 1 789 ? -30.953 -7.727 18.390 1.00 86.31 789 PHE A N 1
ATOM 5880 C CA . PHE A 1 789 ? -31.136 -9.159 18.117 1.00 86.31 789 PHE A CA 1
ATOM 5881 C C . PHE A 1 789 ? -30.219 -10.092 18.923 1.00 86.31 789 PHE A C 1
ATOM 5883 O O . PHE A 1 789 ? -30.438 -11.305 18.934 1.00 86.31 789 PHE A O 1
ATOM 5890 N N . MET A 1 790 ? -29.231 -9.551 19.638 1.00 86.75 790 MET A N 1
ATOM 5891 C CA . MET A 1 790 ? -28.354 -10.310 20.529 1.00 86.75 790 MET A CA 1
ATOM 5892 C C . MET A 1 790 ? -28.841 -10.221 21.973 1.00 86.75 790 MET A C 1
ATOM 5894 O O . MET A 1 790 ? -29.266 -9.164 22.438 1.00 86.75 790 MET A O 1
ATOM 5898 N N . ARG A 1 791 ? -28.782 -11.330 22.713 1.00 81.62 791 ARG A N 1
ATOM 5899 C CA . ARG A 1 791 ? -28.920 -11.282 24.172 1.00 81.62 791 ARG A CA 1
ATOM 5900 C C . ARG A 1 791 ? -27.600 -10.801 24.781 1.00 81.62 791 ARG A C 1
ATOM 5902 O O . ARG A 1 791 ? -26.546 -11.089 24.217 1.00 81.62 791 ARG A O 1
ATOM 5909 N N . PRO A 1 792 ? -27.619 -10.125 25.936 1.00 65.00 792 PRO A N 1
ATOM 5910 C CA . PRO A 1 792 ? -26.402 -9.892 26.701 1.00 65.00 792 PRO A CA 1
ATOM 5911 C C . PRO A 1 792 ? -25.769 -11.237 27.066 1.00 65.00 792 PRO A C 1
ATOM 5913 O O . PRO A 1 792 ? -26.461 -12.120 27.579 1.00 65.00 792 PRO A O 1
ATOM 5916 N N . VAL A 1 793 ? -24.475 -11.396 26.798 1.00 56.88 793 VAL A N 1
ATOM 5917 C CA . VAL A 1 793 ? -23.701 -12.551 27.253 1.00 56.88 793 VAL A CA 1
ATOM 5918 C C . VAL A 1 793 ? -22.577 -12.055 28.133 1.00 56.88 793 VAL A C 1
ATOM 5920 O O . VAL A 1 793 ? -21.893 -11.097 27.790 1.00 56.88 793 VAL A O 1
ATOM 5923 N N . GLN A 1 794 ? -22.478 -12.633 29.327 1.00 54.12 794 GLN A N 1
ATOM 5924 C CA . GLN A 1 794 ? -21.467 -12.249 30.298 1.00 54.12 794 GLN A CA 1
ATOM 5925 C C . GLN A 1 794 ? -20.148 -12.947 29.979 1.00 54.12 794 GLN A C 1
ATOM 5927 O O . GLN A 1 794 ? -20.108 -14.171 29.940 1.00 54.12 794 GLN A O 1
ATOM 5932 N N . GLN A 1 795 ? -19.064 -12.183 29.923 1.00 46.94 795 GLN A N 1
ATOM 5933 C CA . GLN A 1 795 ? -18.219 -11.962 31.100 1.00 46.94 795 GLN A CA 1
ATOM 5934 C C . GLN A 1 795 ? -17.639 -10.536 31.023 1.00 46.94 795 GLN A C 1
ATOM 5936 O O . GLN A 1 795 ? -17.462 -10.011 29.933 1.00 46.94 795 GLN A O 1
ATOM 5941 N N . ASP A 1 796 ? -17.462 -9.895 32.184 1.00 47.28 796 ASP A N 1
ATOM 5942 C CA . ASP A 1 796 ? -16.940 -8.524 32.414 1.00 47.28 796 ASP A CA 1
ATOM 5943 C C . ASP A 1 796 ? -17.939 -7.347 32.528 1.00 47.28 796 ASP A C 1
ATOM 5945 O O . ASP A 1 796 ? -17.535 -6.187 32.475 1.00 47.28 796 ASP A O 1
ATOM 5949 N N . GLN A 1 797 ? -19.234 -7.590 32.784 1.00 47.88 797 GLN A N 1
ATOM 5950 C CA . GLN A 1 797 ? -20.193 -6.502 33.093 1.00 47.88 797 GLN A CA 1
ATOM 5951 C C . GLN A 1 797 ? -20.610 -6.356 34.558 1.00 47.88 797 GLN A C 1
ATOM 5953 O O . GLN A 1 797 ? -21.298 -5.390 34.878 1.00 47.88 797 GLN A O 1
ATOM 5958 N N . GLN A 1 798 ? -20.218 -7.251 35.466 1.00 57.97 798 GLN A N 1
ATOM 5959 C CA . GLN A 1 798 ? -20.445 -6.956 36.880 1.00 57.97 798 GLN A CA 1
ATOM 5960 C C . GLN A 1 7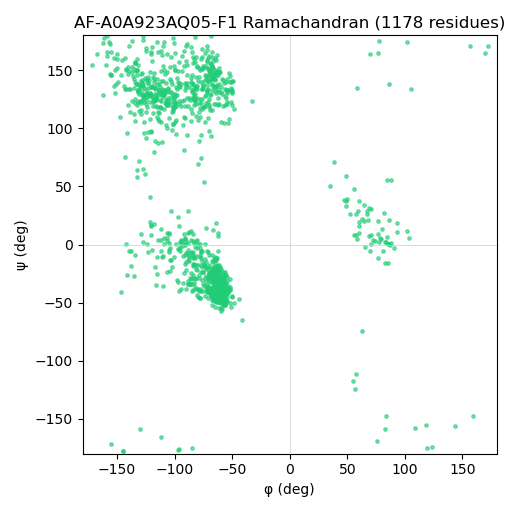98 ? -19.512 -5.834 37.301 1.00 57.97 798 GLN A C 1
ATOM 5962 O O . GLN A 1 798 ? -18.289 -5.975 37.244 1.00 57.97 798 GLN A O 1
ATOM 5967 N N . ARG A 1 799 ? -20.089 -4.705 37.720 1.00 55.75 799 ARG A N 1
ATOM 5968 C CA . ARG A 1 799 ? -19.300 -3.633 38.313 1.00 55.75 799 ARG A CA 1
ATOM 5969 C C . ARG A 1 799 ? -18.491 -4.193 39.486 1.00 55.75 799 ARG A C 1
ATOM 5971 O O . ARG A 1 799 ? -19.038 -4.728 40.448 1.00 55.75 799 ARG A O 1
ATOM 5978 N N . LEU A 1 800 ? -17.173 -4.048 39.423 1.00 58.81 800 LEU A N 1
ATOM 5979 C CA . LEU A 1 800 ? -16.295 -4.403 40.533 1.00 58.81 800 LEU A CA 1
ATOM 5980 C C . LEU A 1 800 ? -16.343 -3.275 41.564 1.00 58.81 800 LEU A C 1
ATOM 5982 O O . LEU A 1 800 ? -15.594 -2.300 41.492 1.00 58.81 800 LEU A O 1
ATOM 5986 N N . LEU A 1 801 ? -17.284 -3.383 42.498 1.00 63.72 801 LEU A N 1
ATOM 5987 C CA . LEU A 1 801 ? -17.363 -2.492 43.648 1.00 63.72 801 LEU A CA 1
ATOM 5988 C C . LEU A 1 801 ? -16.316 -2.898 44.678 1.00 63.72 801 LEU A C 1
ATOM 5990 O O . LEU A 1 801 ? -16.297 -4.037 45.136 1.00 63.72 801 LEU A O 1
ATOM 5994 N N . SER A 1 802 ? -15.469 -1.951 45.078 1.00 60.22 802 SER A N 1
ATOM 5995 C CA . SER A 1 802 ? -14.531 -2.160 46.184 1.00 60.22 802 SER A CA 1
ATOM 5996 C C . SER A 1 802 ? -15.181 -1.956 47.558 1.00 60.22 802 SER A C 1
ATOM 5998 O O . SER A 1 802 ? -14.679 -2.482 48.549 1.00 60.22 802 SER A O 1
ATOM 6000 N N . SER A 1 803 ? -16.302 -1.227 47.635 1.00 77.88 803 SER A N 1
ATOM 6001 C CA . SER A 1 803 ? -17.086 -1.037 48.862 1.00 77.88 803 SER A CA 1
ATOM 6002 C C . SER A 1 803 ? -18.535 -0.614 48.594 1.00 77.88 803 SER A C 1
ATOM 6004 O O . SER A 1 803 ? -18.881 -0.201 47.485 1.00 77.88 803 SER A O 1
ATOM 6006 N N . LEU A 1 804 ? -19.374 -0.705 49.635 1.00 86.69 804 LEU A N 1
ATOM 6007 C CA . LEU A 1 804 ? -20.747 -0.193 49.671 1.00 86.69 804 LEU A CA 1
ATOM 6008 C C . LEU A 1 804 ? -20.894 0.877 50.766 1.00 86.69 804 LEU A C 1
ATOM 6010 O O . LEU A 1 804 ? -20.271 0.736 51.820 1.00 86.69 804 LEU A O 1
ATOM 6014 N N . PRO A 1 805 ? -21.703 1.933 50.554 1.00 88.69 805 PRO A N 1
ATOM 6015 C CA . PRO A 1 805 ? -22.045 2.880 51.610 1.00 88.69 805 PRO A CA 1
ATOM 6016 C C . PRO A 1 805 ? -23.068 2.277 52.578 1.00 88.69 805 PRO A C 1
ATOM 6018 O O . PRO A 1 805 ? -23.879 1.427 52.200 1.00 88.69 805 PRO A O 1
ATOM 6021 N N . ARG A 1 806 ? -23.066 2.761 53.822 1.00 92.44 806 ARG A N 1
ATOM 6022 C CA . ARG A 1 806 ? -24.122 2.450 54.790 1.00 92.44 806 ARG A CA 1
ATOM 6023 C C . ARG A 1 806 ? -25.439 3.076 54.359 1.00 92.44 806 ARG A C 1
ATOM 6025 O O . ARG A 1 806 ? -25.436 4.207 53.872 1.00 92.44 806 ARG A O 1
ATOM 6032 N N . ILE A 1 807 ? -26.549 2.371 54.574 1.00 95.69 807 ILE A N 1
ATOM 6033 C CA . ILE A 1 807 ? -27.881 2.864 54.211 1.00 95.69 807 ILE A CA 1
ATOM 6034 C C . ILE A 1 807 ? -28.685 3.191 55.472 1.00 95.69 807 ILE A C 1
ATOM 6036 O O . ILE A 1 807 ? -28.839 2.348 56.358 1.00 95.69 807 ILE A O 1
ATOM 6040 N N . ALA A 1 808 ? -29.213 4.416 55.545 1.00 95.19 808 ALA A N 1
ATOM 6041 C CA . ALA A 1 808 ? -30.196 4.782 56.562 1.00 95.19 808 ALA A CA 1
ATOM 6042 C C . ALA A 1 808 ? -31.567 4.204 56.185 1.00 95.19 808 ALA A C 1
ATOM 6044 O O . ALA A 1 808 ? -32.134 4.562 55.154 1.00 95.19 808 ALA A O 1
ATOM 6045 N N . HIS A 1 809 ? -32.086 3.310 57.018 1.00 94.31 809 HIS A N 1
ATOM 6046 C CA . HIS A 1 809 ? -33.338 2.587 56.809 1.00 94.31 809 HIS A CA 1
ATOM 6047 C C . HIS A 1 809 ? -34.555 3.487 57.080 1.00 94.31 809 HIS A C 1
ATOM 6049 O O . HIS A 1 809 ? -34.589 4.208 58.081 1.00 94.31 809 HIS A O 1
ATOM 6055 N N . SER A 1 810 ? -35.546 3.472 56.183 1.00 89.12 810 SER A N 1
ATOM 6056 C CA . SER A 1 810 ? -36.818 4.215 56.302 1.00 89.12 810 SER A CA 1
ATOM 6057 C C . SER A 1 810 ? -36.682 5.711 56.672 1.00 89.12 810 SER A C 1
ATOM 6059 O O . SER A 1 810 ? -37.481 6.265 57.444 1.00 89.12 810 SER A O 1
ATOM 6061 N N . GLY A 1 811 ? -35.655 6.379 56.142 1.00 88.25 811 GLY A N 1
ATOM 6062 C CA . GLY A 1 811 ? -35.325 7.786 56.397 1.00 88.25 811 GLY A CA 1
ATOM 6063 C C . GLY A 1 811 ? -34.372 8.036 57.573 1.00 88.25 811 GLY A C 1
ATOM 6064 O O . GLY A 1 811 ? -34.005 9.189 57.803 1.00 88.25 811 GLY A O 1
ATOM 6065 N N . GLY A 1 812 ? -33.968 6.991 58.302 1.00 88.81 812 GLY A N 1
ATOM 6066 C CA . GLY A 1 812 ? -33.167 7.069 59.526 1.00 88.81 812 GLY A CA 1
ATOM 6067 C C . GLY A 1 812 ? -33.974 7.475 60.766 1.00 88.81 812 GLY A C 1
ATOM 6068 O O . GLY A 1 812 ? -35.171 7.781 60.703 1.00 88.81 812 GLY A O 1
ATOM 6069 N N . ALA A 1 813 ? -33.323 7.473 61.931 1.00 86.69 813 ALA A N 1
ATOM 6070 C CA . ALA A 1 813 ? -33.948 7.900 63.177 1.00 86.69 813 ALA A CA 1
ATOM 6071 C C . ALA A 1 813 ? -34.104 9.432 63.256 1.00 86.69 813 ALA A C 1
ATOM 6073 O O . ALA A 1 813 ? -33.199 10.190 62.908 1.00 86.69 813 ALA A O 1
ATOM 6074 N N . LEU A 1 814 ? -35.239 9.885 63.795 1.00 86.31 814 LEU A N 1
ATOM 6075 C CA . LEU A 1 814 ? -35.521 11.278 64.154 1.00 86.31 814 LEU A CA 1
ATOM 6076 C C . LEU A 1 814 ? -35.930 11.329 65.628 1.00 86.31 814 LEU A C 1
ATOM 6078 O O . LEU A 1 814 ? -36.967 10.779 66.000 1.00 86.31 814 LEU A O 1
ATOM 6082 N N . ASP A 1 815 ? -35.119 11.958 66.481 1.00 83.81 815 ASP A N 1
ATOM 6083 C CA . ASP A 1 815 ? -35.357 12.055 67.932 1.00 83.81 815 ASP A CA 1
ATOM 6084 C C . ASP A 1 815 ? -35.677 10.698 68.602 1.00 83.81 815 ASP A C 1
ATOM 6086 O O . ASP A 1 815 ? -36.555 10.583 69.462 1.00 83.81 815 ASP A O 1
ATOM 6090 N N . GLY A 1 816 ? -34.989 9.634 68.171 1.00 80.56 816 GLY A N 1
ATOM 6091 C CA . GLY A 1 816 ? -35.187 8.265 68.663 1.00 80.56 816 GLY A CA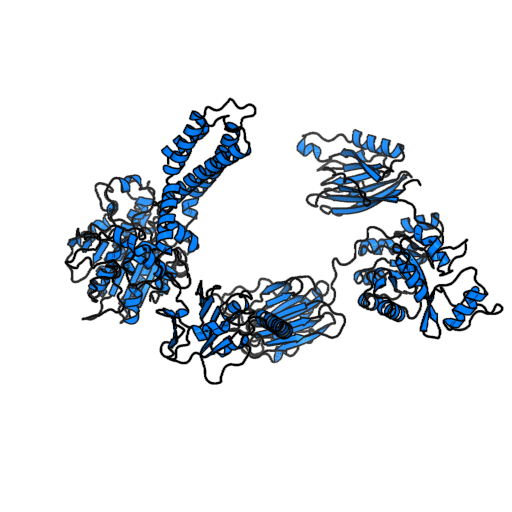 1
ATOM 6092 C C . GLY A 1 816 ? -36.412 7.535 68.093 1.00 80.56 816 GLY A C 1
ATOM 6093 O O . GLY A 1 816 ? -36.708 6.425 68.531 1.00 80.56 816 GLY A O 1
ATOM 6094 N N . ARG A 1 817 ? -37.129 8.127 67.129 1.00 82.94 817 ARG A N 1
ATOM 6095 C CA . ARG A 1 817 ? -38.226 7.487 66.384 1.00 82.94 817 ARG A CA 1
ATOM 6096 C C . ARG A 1 817 ? -37.718 6.973 65.041 1.00 82.94 817 ARG A C 1
ATOM 6098 O O . ARG A 1 817 ? -37.048 7.711 64.327 1.00 82.94 817 ARG A O 1
ATOM 6105 N N . THR A 1 818 ? -38.078 5.748 64.686 1.00 85.94 818 THR A N 1
ATOM 6106 C CA . THR A 1 818 ? -37.715 5.088 63.422 1.00 85.94 818 THR A CA 1
ATOM 6107 C C . THR A 1 818 ? -38.946 4.930 62.522 1.00 85.94 818 THR A C 1
ATOM 6109 O O . THR A 1 818 ? -40.064 5.223 62.954 1.00 85.94 818 THR A O 1
ATOM 6112 N N . TYR A 1 819 ? -38.754 4.526 61.261 1.00 84.88 819 TYR A N 1
ATOM 6113 C CA . TYR A 1 819 ? -39.832 4.301 60.277 1.00 84.88 819 TYR A CA 1
ATOM 6114 C C . TYR A 1 819 ? -40.701 5.527 59.958 1.00 84.88 819 TYR A C 1
ATOM 6116 O O . TYR A 1 819 ? -41.811 5.404 59.438 1.00 84.88 819 TYR A O 1
ATOM 6124 N N . THR A 1 820 ? -40.212 6.735 60.256 1.00 83.50 820 THR A N 1
ATOM 6125 C CA . THR A 1 820 ? -41.015 7.956 60.092 1.00 83.50 820 THR A CA 1
ATOM 6126 C C . THR A 1 820 ? -41.253 8.319 58.628 1.00 83.50 820 THR A C 1
ATOM 6128 O O . THR A 1 820 ? -42.242 8.998 58.351 1.00 83.50 820 THR A O 1
ATOM 6131 N N . ASN A 1 821 ? -40.364 7.891 57.713 1.00 87.81 821 ASN A N 1
ATOM 6132 C CA . ASN A 1 821 ? -40.445 8.168 56.274 1.00 87.81 821 ASN A CA 1
ATOM 6133 C C . ASN A 1 821 ? -40.745 9.656 55.970 1.00 87.81 821 ASN A C 1
ATOM 6135 O O . ASN A 1 821 ? -41.537 10.009 55.091 1.00 87.81 821 ASN A O 1
ATOM 6139 N N . SER A 1 822 ? -40.142 10.546 56.766 1.00 88.56 822 SER A N 1
ATOM 6140 C CA . SER A 1 822 ? -40.461 11.974 56.811 1.00 88.56 822 SER A CA 1
ATOM 6141 C C . SER A 1 822 ? -39.348 12.840 56.237 1.00 88.56 822 SER A C 1
ATOM 6143 O O . SER A 1 822 ? -38.170 12.483 56.287 1.00 88.56 822 SER A O 1
ATOM 6145 N N . LEU A 1 823 ? -39.709 14.023 55.732 1.00 89.19 823 LEU A N 1
ATOM 6146 C CA . LEU A 1 823 ? -38.713 14.998 55.269 1.00 89.19 823 LEU A CA 1
ATOM 6147 C C . LEU A 1 823 ? -37.805 15.471 56.412 1.00 89.19 823 LEU A C 1
ATOM 6149 O O . LEU A 1 823 ? -36.643 15.803 56.188 1.00 89.19 823 LEU A O 1
ATOM 6153 N N . GLU A 1 824 ? -38.331 15.524 57.636 1.00 89.56 824 GLU A N 1
ATOM 6154 C CA . GLU A 1 824 ? -37.566 15.890 58.823 1.00 89.56 824 GLU A CA 1
ATOM 6155 C C . GLU A 1 824 ? -36.489 14.839 59.151 1.00 89.56 824 GLU A C 1
ATOM 6157 O O . GLU A 1 824 ? -35.352 15.217 59.431 1.00 89.56 824 GLU A O 1
ATOM 6162 N N . ALA A 1 825 ? -36.798 13.542 59.025 1.00 89.75 825 ALA A N 1
ATOM 6163 C CA . ALA A 1 825 ? -35.807 12.472 59.174 1.00 89.75 825 ALA A CA 1
ATOM 6164 C C . ALA A 1 825 ? -34.756 12.492 58.055 1.00 89.75 825 ALA A C 1
ATOM 6166 O O . ALA A 1 825 ? -33.564 12.393 58.342 1.00 89.75 825 ALA A O 1
ATOM 6167 N N . LEU A 1 826 ? -35.173 12.733 56.804 1.00 92.19 826 LEU A N 1
ATOM 6168 C CA . LEU A 1 826 ? -34.244 12.912 55.684 1.00 92.19 826 LEU A CA 1
ATOM 6169 C C . LEU A 1 826 ? -33.249 14.052 55.943 1.00 92.19 826 LEU A C 1
ATOM 6171 O O . LEU A 1 826 ? -32.052 13.868 55.762 1.00 92.19 826 LEU A O 1
ATOM 6175 N N . ASN A 1 827 ? -33.717 15.212 56.414 1.00 91.00 827 ASN A N 1
ATOM 6176 C CA . ASN A 1 827 ? -32.836 16.337 56.750 1.00 91.00 827 ASN A CA 1
ATOM 6177 C C . ASN A 1 827 ? -31.883 16.020 57.909 1.00 91.00 827 ASN A C 1
ATOM 6179 O O . ASN A 1 827 ? -30.727 16.423 57.862 1.00 91.00 827 ASN A O 1
ATOM 6183 N N . ALA A 1 828 ? -32.354 15.315 58.942 1.00 89.31 828 ALA A N 1
ATOM 6184 C CA . ALA A 1 828 ? -31.530 14.970 60.100 1.00 89.31 828 ALA A CA 1
ATOM 6185 C C . ALA A 1 828 ? -30.380 14.006 59.753 1.00 89.31 828 ALA A C 1
ATOM 6187 O O . ALA A 1 828 ? -29.372 13.990 60.454 1.00 89.31 828 ALA A O 1
ATOM 6188 N N . ASN A 1 829 ? -30.528 13.224 58.680 1.00 90.69 829 ASN A N 1
ATOM 6189 C CA . ASN A 1 829 ? -29.583 12.178 58.292 1.00 90.69 829 ASN A CA 1
ATOM 6190 C C . ASN A 1 829 ? -28.790 12.499 57.007 1.00 90.69 829 ASN A C 1
ATOM 6192 O O . ASN A 1 829 ? -27.814 11.813 56.714 1.00 90.69 829 ASN A O 1
ATOM 6196 N N . ALA A 1 830 ? -29.149 13.547 56.258 1.00 88.94 830 ALA A N 1
ATOM 6197 C CA . ALA A 1 830 ? -28.542 13.868 54.960 1.00 88.94 830 ALA A CA 1
ATOM 6198 C C . ALA A 1 830 ? -27.023 14.099 55.001 1.00 88.94 830 ALA A C 1
ATOM 6200 O O . ALA A 1 830 ? -26.331 13.731 54.058 1.00 88.94 830 ALA A O 1
ATOM 6201 N N . ASP A 1 831 ? -26.509 14.686 56.085 1.00 84.44 831 ASP A N 1
ATOM 6202 C CA . ASP A 1 831 ? -25.076 14.979 56.228 1.00 84.44 831 ASP A CA 1
ATOM 6203 C C . ASP A 1 831 ? -24.246 13.733 56.581 1.00 84.44 831 ASP A C 1
ATOM 6205 O O . ASP A 1 831 ? -23.024 13.742 56.439 1.00 84.44 831 ASP A O 1
ATOM 6209 N N . ALA A 1 832 ? -24.893 12.668 57.065 1.00 84.25 832 ALA A N 1
ATOM 6210 C CA . ALA A 1 832 ? -24.226 11.462 57.544 1.00 84.25 832 ALA A CA 1
ATOM 6211 C C . ALA A 1 832 ? -24.274 10.294 56.546 1.00 84.25 832 ALA A C 1
ATOM 6213 O O . ALA A 1 832 ? -23.470 9.375 56.676 1.00 84.25 832 ALA A O 1
ATOM 6214 N N . PHE A 1 833 ? -25.192 10.296 55.572 1.00 90.38 833 PHE A N 1
ATOM 6215 C CA . PHE A 1 833 ? -25.421 9.153 54.682 1.00 90.38 833 PHE A CA 1
ATOM 6216 C C . PHE A 1 833 ? -25.469 9.550 53.203 1.00 90.38 833 PHE A C 1
ATOM 6218 O O . PHE A 1 833 ? -26.229 10.429 52.805 1.00 90.38 833 PHE A O 1
ATOM 6225 N N . ASP A 1 834 ? -24.740 8.804 52.369 1.00 89.44 834 ASP A N 1
ATOM 6226 C CA . ASP A 1 834 ? -24.802 8.930 50.906 1.00 89.44 834 ASP A CA 1
ATOM 6227 C C . ASP A 1 834 ? -26.066 8.275 50.316 1.00 89.44 834 ASP A C 1
ATOM 6229 O O . ASP A 1 834 ? -26.582 8.710 49.281 1.00 89.44 834 ASP A O 1
ATOM 6233 N N . LEU A 1 835 ? -26.560 7.216 50.971 1.00 94.94 835 LEU A N 1
ATOM 6234 C CA . LEU A 1 835 ? -27.772 6.480 50.615 1.00 94.94 835 LEU A CA 1
ATOM 6235 C C . LEU A 1 835 ? -28.767 6.496 51.774 1.00 94.94 835 LEU A C 1
ATOM 6237 O O . LEU A 1 835 ? -28.449 6.085 52.891 1.00 94.94 835 LEU A O 1
ATOM 6241 N N . ILE A 1 836 ? -29.999 6.900 51.478 1.00 96.31 836 ILE A N 1
ATOM 6242 C CA . ILE A 1 836 ? -31.115 6.809 52.419 1.00 96.31 836 ILE A CA 1
ATOM 6243 C C . ILE A 1 836 ? -32.255 6.048 51.752 1.00 96.31 836 ILE A C 1
ATOM 6245 O O . ILE A 1 836 ? -32.666 6.378 50.641 1.00 96.31 836 ILE A O 1
ATOM 6249 N N . GLU A 1 837 ? -32.756 5.020 52.419 1.00 96.38 837 GLU A N 1
ATOM 6250 C CA . GLU A 1 837 ? -33.924 4.269 51.980 1.00 96.38 837 GLU A CA 1
ATOM 6251 C C . GLU A 1 837 ? -35.211 4.955 52.421 1.00 96.38 837 GLU A C 1
ATOM 6253 O O . GLU A 1 837 ? -35.315 5.435 53.549 1.00 96.38 837 GLU A O 1
ATOM 6258 N N . ILE A 1 838 ? -36.193 4.995 51.523 1.00 95.50 838 ILE A N 1
ATOM 6259 C CA . ILE A 1 838 ? -37.555 5.444 51.798 1.00 95.50 838 ILE A CA 1
ATOM 6260 C C . ILE A 1 838 ? -38.527 4.375 51.310 1.00 95.50 838 ILE A C 1
ATOM 6262 O O . ILE A 1 838 ? -38.487 3.969 50.145 1.00 95.50 838 ILE A O 1
ATOM 6266 N N . ASP A 1 839 ? -39.438 3.985 52.195 1.00 94.12 839 ASP A N 1
ATOM 6267 C CA . ASP A 1 839 ? -40.568 3.133 51.863 1.00 94.12 839 ASP A CA 1
ATOM 6268 C C . ASP A 1 839 ? -41.631 3.933 51.114 1.00 94.12 839 ASP A C 1
ATOM 6270 O O . ASP A 1 839 ? -42.013 5.027 51.541 1.00 94.12 839 ASP A O 1
ATOM 6274 N N . LEU A 1 840 ? -42.173 3.374 50.037 1.00 94.00 840 LEU A N 1
ATOM 6275 C CA . LEU A 1 840 ? -43.306 3.940 49.315 1.00 94.00 840 LEU A CA 1
ATOM 6276 C C . LEU A 1 840 ? -44.464 2.942 49.242 1.00 94.00 840 LEU A C 1
ATOM 6278 O O . LEU A 1 840 ? -44.286 1.741 49.044 1.00 94.00 840 LEU A O 1
ATOM 6282 N N . THR A 1 841 ? -45.685 3.466 49.316 1.00 93.12 841 THR A N 1
ATOM 6283 C CA . THR A 1 841 ? -46.904 2.678 49.114 1.00 93.12 841 THR A CA 1
ATOM 6284 C C . THR A 1 841 ? -47.895 3.391 48.203 1.00 93.12 841 THR A C 1
ATOM 6286 O O . THR A 1 841 ? -47.888 4.620 48.076 1.00 93.12 841 THR A O 1
ATOM 6289 N N . TRP A 1 842 ? -48.768 2.601 47.580 1.00 94.25 842 TRP A N 1
ATOM 6290 C CA . TRP A 1 842 ? -49.848 3.084 46.728 1.00 94.25 842 TRP A CA 1
ATOM 6291 C C . TRP A 1 842 ? -51.056 3.513 47.554 1.00 94.25 842 TRP A C 1
ATOM 6293 O O . TRP A 1 842 ? -51.626 2.710 48.294 1.00 94.25 842 TRP A O 1
ATOM 6303 N N . THR A 1 843 ? -51.496 4.753 47.373 1.00 93.62 843 THR A N 1
ATOM 6304 C CA . THR A 1 843 ? -52.789 5.238 47.866 1.00 93.62 843 THR A CA 1
ATOM 6305 C C . THR A 1 843 ? -53.944 4.668 47.032 1.00 93.62 843 THR A C 1
ATOM 6307 O O . THR A 1 843 ? -53.753 4.167 45.919 1.00 93.62 843 THR A O 1
ATOM 6310 N N . SER A 1 844 ? -55.177 4.758 47.541 1.00 93.88 844 SER A N 1
ATOM 6311 C CA . SER A 1 844 ? -56.368 4.272 46.819 1.00 93.88 844 SER A CA 1
ATOM 6312 C C . SER A 1 844 ? -56.638 5.008 45.499 1.00 93.88 844 SER A C 1
ATOM 6314 O O . SER A 1 844 ? -57.284 4.455 44.609 1.00 93.88 844 SER A O 1
ATOM 6316 N N . ASP A 1 845 ? -56.108 6.223 45.347 1.00 94.38 845 ASP A N 1
ATOM 6317 C CA . ASP A 1 845 ? -56.159 7.064 44.148 1.00 94.38 845 ASP A CA 1
ATOM 6318 C C . ASP A 1 845 ? -54.909 6.949 43.246 1.00 94.38 845 ASP A C 1
ATOM 6320 O O . ASP A 1 845 ? -54.735 7.753 42.335 1.00 94.38 845 ASP A O 1
ATOM 6324 N N . ARG A 1 846 ? -54.083 5.902 43.430 1.00 92.25 846 ARG A N 1
ATOM 6325 C CA . ARG A 1 846 ? -52.872 5.593 42.632 1.00 92.25 846 ARG A CA 1
ATOM 6326 C C . ARG A 1 846 ? -51.803 6.691 42.654 1.00 92.25 846 ARG A C 1
ATOM 6328 O O . ARG A 1 846 ? -51.090 6.923 41.669 1.00 92.25 846 ARG A O 1
ATOM 6335 N N . GLU A 1 847 ? -51.647 7.329 43.804 1.00 94.00 847 GLU A N 1
ATOM 6336 C CA . GLU A 1 847 ? -50.500 8.171 44.122 1.00 94.00 847 GLU A CA 1
ATOM 6337 C C . GLU A 1 847 ? -49.522 7.446 45.052 1.00 94.00 847 GLU A C 1
ATOM 6339 O O . GLU A 1 847 ? -49.851 6.434 45.671 1.00 94.00 847 GLU A O 1
ATOM 6344 N N . LEU A 1 848 ? -48.282 7.938 45.097 1.00 94.69 848 LEU A N 1
ATOM 6345 C CA . LEU A 1 848 ? -47.203 7.354 45.894 1.00 94.69 848 LEU A CA 1
ATOM 6346 C C . LEU A 1 848 ? -46.899 8.235 47.106 1.00 94.69 848 LEU A C 1
ATOM 6348 O O . LEU A 1 848 ? -46.588 9.427 46.970 1.00 94.69 848 LEU A O 1
ATOM 6352 N N . VAL A 1 849 ? -46.965 7.628 48.290 1.00 92.88 849 VAL A N 1
ATOM 6353 C CA . VAL A 1 849 ? -46.688 8.275 49.576 1.00 92.88 849 VAL A CA 1
ATOM 6354 C C . VAL A 1 849 ? -45.599 7.523 50.336 1.00 92.88 849 VAL A C 1
ATOM 6356 O O . VAL A 1 849 ? -45.541 6.297 50.275 1.00 92.88 849 VAL A O 1
ATOM 6359 N N . CYS A 1 850 ? -44.732 8.267 51.023 1.00 92.50 850 CYS A N 1
ATOM 6360 C CA . CYS A 1 850 ? -43.646 7.737 51.834 1.00 92.50 850 CYS A CA 1
ATOM 6361 C C . CYS A 1 850 ? -44.212 7.142 53.119 1.00 92.50 850 CYS A C 1
ATOM 6363 O O . CYS A 1 850 ? -44.656 7.872 54.008 1.00 92.50 850 CYS A O 1
ATOM 6365 N N . LEU A 1 851 ? -44.256 5.818 53.190 1.00 88.56 851 LEU A N 1
ATOM 6366 C CA . LEU A 1 851 ? -44.903 5.096 54.271 1.00 88.56 851 LEU A CA 1
ATOM 6367 C C . LEU A 1 851 ? -44.411 3.648 54.301 1.00 88.56 851 LEU A C 1
ATOM 6369 O O . LEU A 1 851 ? -44.514 2.955 53.294 1.00 88.56 851 LEU A O 1
ATOM 6373 N N . HIS A 1 852 ? -43.964 3.188 55.472 1.00 86.69 852 HIS A N 1
ATOM 6374 C CA . HIS A 1 852 ? -43.496 1.811 55.664 1.00 86.69 852 HIS A CA 1
ATOM 6375 C C . HIS A 1 852 ? -44.617 0.766 55.508 1.00 86.69 852 HIS A C 1
ATOM 6377 O O . HIS A 1 852 ? -44.426 -0.252 54.845 1.00 86.69 852 HIS A O 1
ATOM 6383 N N . ASP A 1 853 ? -45.792 1.016 56.101 1.00 86.25 853 ASP A N 1
ATOM 6384 C CA . ASP A 1 853 ? -47.015 0.221 55.901 1.00 86.25 853 ASP A CA 1
ATOM 6385 C C . ASP A 1 853 ? -48.265 1.015 56.351 1.00 86.25 853 ASP A C 1
ATOM 6387 O O . ASP A 1 853 ? -48.164 2.095 56.927 1.00 86.25 853 ASP A O 1
ATOM 6391 N N . TRP A 1 854 ? -49.472 0.508 56.118 1.00 88.25 854 TRP A N 1
ATOM 6392 C CA . TRP A 1 854 ? -50.735 1.146 56.511 1.00 88.25 854 TRP A CA 1
ATOM 6393 C C . TRP A 1 854 ? -51.063 1.025 58.009 1.00 88.25 854 TRP A C 1
ATOM 6395 O O . TRP A 1 854 ? -52.016 1.645 58.486 1.00 88.25 854 TRP A O 1
ATOM 6405 N N . ASP A 1 855 ? -50.263 0.281 58.773 1.00 85.56 855 ASP A N 1
ATOM 6406 C CA . ASP A 1 855 ? -50.427 0.061 60.215 1.00 85.56 855 ASP A CA 1
ATOM 6407 C C . ASP A 1 855 ? -49.824 1.169 61.102 1.00 85.56 855 ASP A C 1
ATOM 6409 O O . ASP A 1 855 ? -49.786 1.053 62.330 1.00 85.56 855 ASP A O 1
ATOM 6413 N N . GLN A 1 856 ? -49.386 2.277 60.498 1.00 82.88 856 GLN A N 1
ATOM 6414 C CA . GLN A 1 856 ? -48.700 3.337 61.225 1.00 82.88 856 GLN A CA 1
ATOM 6415 C C . GLN A 1 856 ? -49.630 4.079 62.204 1.00 82.88 856 GLN A C 1
ATOM 6417 O O . GLN A 1 856 ? -50.676 4.603 61.798 1.00 82.88 856 GLN A O 1
ATOM 6422 N N . PRO A 1 857 ? -49.237 4.241 63.486 1.00 80.06 857 PRO A N 1
ATOM 6423 C CA . PRO A 1 857 ? -50.090 4.846 64.514 1.00 80.06 857 PRO A CA 1
ATOM 6424 C C . PRO A 1 857 ? -50.588 6.261 64.189 1.00 80.06 857 PRO A C 1
ATOM 6426 O O . PRO A 1 857 ? -51.677 6.649 64.613 1.00 80.06 857 PRO A O 1
ATOM 6429 N N . PHE A 1 858 ? -49.816 7.042 63.425 1.00 79.00 858 PHE A N 1
ATOM 6430 C CA . PHE A 1 858 ? -50.188 8.407 63.039 1.00 79.00 858 PHE A CA 1
ATOM 6431 C C . PHE A 1 858 ? -51.303 8.470 61.979 1.00 79.00 858 PHE A C 1
ATOM 6433 O O . PHE A 1 858 ? -51.888 9.533 61.784 1.00 79.00 858 PHE A O 1
ATOM 6440 N N . LEU A 1 859 ? -51.642 7.349 61.333 1.00 83.19 859 LEU A N 1
ATOM 6441 C CA . LEU A 1 859 ? -52.765 7.239 60.394 1.00 83.19 859 LEU A CA 1
ATOM 6442 C C . LEU A 1 859 ? -54.078 6.818 61.070 1.00 83.19 859 LEU A C 1
ATOM 6444 O O . LEU A 1 859 ? -55.144 6.854 60.440 1.00 83.19 859 LEU A O 1
ATOM 6448 N N . ALA A 1 860 ? -54.026 6.432 62.349 1.00 82.38 860 ALA A N 1
ATOM 6449 C CA . ALA A 1 860 ? -55.201 6.000 63.087 1.00 82.38 860 ALA A CA 1
ATOM 6450 C C . ALA A 1 860 ? -56.176 7.166 63.312 1.00 82.38 860 ALA A C 1
ATOM 6452 O O . ALA A 1 860 ? -55.785 8.233 63.793 1.00 82.38 860 ALA A O 1
ATOM 6453 N N . LEU A 1 861 ? -57.467 6.955 63.055 1.00 81.19 861 LEU A N 1
ATOM 6454 C CA . LEU A 1 861 ? -58.534 7.881 63.447 1.00 81.19 861 LEU A CA 1
ATOM 6455 C C . LEU A 1 861 ? -59.185 7.332 64.721 1.00 81.19 861 LEU A C 1
ATOM 6457 O O . LEU A 1 861 ? -59.575 6.170 64.752 1.00 81.19 861 LEU A O 1
ATOM 6461 N N . ASP A 1 862 ? -59.198 8.121 65.799 1.00 81.00 862 ASP A N 1
ATOM 6462 C CA . ASP A 1 862 ? -59.673 7.695 67.131 1.00 81.00 862 ASP A CA 1
ATOM 6463 C C . ASP A 1 862 ? -59.104 6.352 67.644 1.00 81.00 862 ASP A C 1
ATOM 6465 O O . ASP A 1 862 ? -59.765 5.604 68.357 1.00 81.00 862 ASP A O 1
ATOM 6469 N N . GLY A 1 863 ? -57.850 6.044 67.288 1.00 79.31 863 GLY A N 1
ATOM 6470 C CA . GLY A 1 863 ? -57.158 4.813 67.694 1.00 79.31 863 GLY A CA 1
ATOM 6471 C C . GLY A 1 863 ? -57.412 3.604 66.787 1.00 79.31 863 GLY A C 1
ATOM 6472 O O . GLY A 1 863 ? -56.851 2.542 67.038 1.00 79.31 863 GLY A O 1
ATOM 6473 N N . VAL A 1 864 ? -58.206 3.757 65.721 1.00 81.50 864 VAL A N 1
ATOM 6474 C CA . VAL A 1 864 ? -58.475 2.706 64.731 1.00 81.50 864 VAL A CA 1
ATOM 6475 C C . VAL A 1 864 ? -57.609 2.919 63.489 1.00 81.50 864 VAL A C 1
ATOM 6477 O O . VAL A 1 864 ? -57.678 3.972 62.849 1.00 81.50 864 VAL A O 1
ATOM 6480 N N . LEU A 1 865 ? -56.796 1.915 63.152 1.00 85.25 865 LEU A N 1
ATOM 6481 C CA . LEU A 1 865 ? -55.964 1.893 61.946 1.00 85.25 865 LEU A CA 1
ATOM 6482 C C . LEU A 1 865 ? -56.818 1.748 60.673 1.00 85.25 865 LEU A C 1
ATOM 6484 O O . LEU A 1 865 ? -57.904 1.160 60.720 1.00 85.25 865 LEU A O 1
ATOM 6488 N N . PRO A 1 866 ? -56.364 2.286 59.529 1.00 86.12 866 PRO A N 1
ATOM 6489 C CA . PRO A 1 866 ? -57.066 2.114 58.264 1.00 86.12 866 PRO A CA 1
ATOM 6490 C C . PRO A 1 866 ? -57.083 0.636 57.843 1.00 86.12 866 PRO A C 1
ATOM 6492 O O . PRO A 1 866 ? -56.057 -0.032 57.827 1.00 86.12 866 PRO A O 1
ATOM 6495 N N . ALA A 1 867 ? -58.264 0.124 57.485 1.00 81.75 867 ALA A N 1
ATOM 6496 C CA . ALA A 1 867 ? -58.424 -1.257 57.014 1.00 81.75 867 ALA A CA 1
ATOM 6497 C C . ALA A 1 867 ? -58.024 -1.450 55.538 1.00 81.75 867 ALA A C 1
ATOM 6499 O O . ALA A 1 867 ? -57.840 -2.579 55.102 1.00 81.75 867 ALA A O 1
ATOM 6500 N N . ASN A 1 868 ? -57.935 -0.358 54.771 1.00 86.38 868 ASN A N 1
ATOM 6501 C CA . ASN A 1 868 ? -57.563 -0.323 53.357 1.00 86.38 868 ASN A CA 1
ATOM 6502 C C . ASN A 1 868 ? -56.706 0.928 53.085 1.00 86.38 868 ASN A C 1
ATOM 6504 O O . ASN A 1 868 ? -56.810 1.888 53.857 1.00 86.38 868 ASN A O 1
ATOM 6508 N N . PRO A 1 869 ? -55.935 0.960 51.979 1.00 90.81 869 PRO A N 1
ATOM 6509 C CA . PRO A 1 869 ? -55.217 2.155 51.543 1.00 90.81 869 PRO A CA 1
ATOM 6510 C C . PRO A 1 869 ? -56.116 3.397 51.485 1.00 90.81 869 PRO A C 1
ATOM 6512 O O . PRO A 1 869 ? -57.212 3.360 50.923 1.00 90.81 869 PRO A O 1
ATOM 6515 N N . LEU A 1 870 ? -55.657 4.499 52.077 1.00 92.06 870 LEU A N 1
ATOM 6516 C CA . LEU A 1 870 ? -56.349 5.794 52.065 1.00 92.06 870 LEU A CA 1
ATOM 6517 C C . LEU A 1 870 ? -56.027 6.565 50.775 1.00 92.06 870 LEU A C 1
ATOM 6519 O O . LEU A 1 870 ? -55.042 6.253 50.106 1.00 92.06 870 LEU A O 1
ATOM 6523 N N . SER A 1 871 ? -56.838 7.565 50.417 1.00 92.94 871 SER A N 1
ATOM 6524 C CA . SER A 1 871 ? -56.484 8.503 49.334 1.00 92.94 871 SER A CA 1
ATOM 6525 C C . SER A 1 871 ? -55.356 9.447 49.766 1.00 92.94 871 SER A C 1
ATOM 6527 O O . SER A 1 871 ? -55.152 9.659 50.966 1.00 92.94 871 SER A O 1
ATOM 6529 N N . LEU A 1 872 ? -54.632 10.055 48.818 1.00 90.81 872 LEU A N 1
ATOM 6530 C CA . LEU A 1 872 ? -53.521 10.962 49.142 1.00 90.81 872 LEU A CA 1
ATOM 6531 C C . LEU A 1 872 ? -53.957 12.122 50.055 1.00 90.81 872 LEU A C 1
ATOM 6533 O O . LEU A 1 872 ? -53.257 12.454 51.013 1.00 90.81 872 LEU A O 1
ATOM 6537 N N . ALA A 1 873 ? -55.136 12.692 49.794 1.00 89.00 873 ALA A N 1
ATOM 6538 C CA . ALA A 1 873 ? -55.708 13.769 50.600 1.00 89.00 873 ALA A CA 1
ATOM 6539 C C . ALA A 1 873 ? -56.002 13.317 52.041 1.00 89.00 873 ALA A C 1
ATOM 6541 O O . ALA A 1 873 ? -55.659 14.013 52.994 1.00 89.00 873 ALA A O 1
ATOM 6542 N N . GLU A 1 874 ? -56.558 12.116 52.225 1.00 88.38 874 GLU A N 1
ATOM 6543 C CA . GLU A 1 874 ? -56.821 11.570 53.561 1.00 88.38 874 GLU A CA 1
ATOM 6544 C C . GLU A 1 874 ? -55.534 11.277 54.337 1.00 88.38 874 GLU A C 1
ATOM 6546 O O . GLU A 1 874 ? -55.493 11.478 55.553 1.00 88.38 874 GLU A O 1
ATOM 6551 N N . VAL A 1 875 ? -54.474 10.818 53.659 1.00 87.50 875 VAL A N 1
ATOM 6552 C CA . VAL A 1 875 ? -53.162 10.632 54.295 1.00 87.50 875 VAL A CA 1
ATOM 6553 C C . VAL A 1 875 ? -52.612 11.972 54.780 1.00 87.50 875 VAL A C 1
ATOM 6555 O O . VAL A 1 875 ? -52.167 12.065 55.926 1.00 87.50 875 VAL A O 1
ATOM 6558 N N . GLN A 1 876 ? -52.690 13.016 53.951 1.00 85.75 876 GLN A N 1
ATOM 6559 C CA . GLN A 1 876 ? -52.227 14.368 54.282 1.00 85.75 876 GLN A CA 1
ATOM 6560 C C . GLN A 1 876 ? -53.024 14.995 55.437 1.00 85.75 876 GLN A C 1
ATOM 6562 O O . GLN A 1 876 ? -52.427 15.545 56.363 1.00 85.75 876 GLN A O 1
ATOM 6567 N N . ASP A 1 877 ? -54.350 14.849 55.443 1.00 84.88 877 ASP A N 1
ATOM 6568 C CA . ASP A 1 877 ? -55.212 15.382 56.504 1.00 84.88 877 ASP A CA 1
ATOM 6569 C C . ASP A 1 877 ? -54.942 14.703 57.855 1.00 84.88 877 ASP A C 1
ATOM 6571 O O . ASP A 1 877 ? -54.828 15.365 58.893 1.00 84.88 877 ASP A O 1
ATOM 6575 N N . ARG A 1 878 ? -54.796 13.371 57.862 1.00 84.69 878 ARG A N 1
ATOM 6576 C CA . ARG A 1 878 ? -54.545 12.608 59.097 1.00 84.69 878 ARG A CA 1
ATOM 6577 C C . ARG A 1 878 ? -53.153 12.861 59.666 1.00 84.69 878 ARG A C 1
ATOM 6579 O O . ARG A 1 878 ? -53.011 12.964 60.884 1.00 84.69 878 ARG A O 1
ATOM 6586 N N . THR A 1 879 ? -52.146 13.009 58.807 1.00 77.31 879 THR A N 1
ATOM 6587 C CA . THR A 1 879 ? -50.776 13.330 59.241 1.00 77.31 879 THR A CA 1
ATOM 6588 C C . THR A 1 879 ? -50.664 14.756 59.775 1.00 77.31 879 THR A C 1
ATOM 6590 O O . THR A 1 879 ? -50.083 14.945 60.846 1.00 77.31 879 THR A O 1
ATOM 6593 N N . ALA A 1 880 ? -51.299 15.739 59.124 1.00 72.00 880 ALA A N 1
ATOM 6594 C CA . ALA A 1 880 ? -51.339 17.128 59.590 1.00 72.00 880 ALA A CA 1
ATOM 6595 C C . ALA A 1 880 ? -52.004 17.289 60.971 1.00 72.00 880 ALA A C 1
ATOM 6597 O O . ALA A 1 880 ? -51.645 18.185 61.734 1.00 72.00 880 ALA A O 1
ATOM 6598 N N . ALA A 1 881 ? -52.953 16.411 61.310 1.00 61.50 881 ALA A N 1
ATOM 6599 C CA . ALA A 1 881 ? -53.688 16.460 62.569 1.00 61.50 881 ALA A CA 1
ATOM 6600 C C . ALA A 1 881 ? -52.975 15.787 63.762 1.00 61.50 881 ALA A C 1
ATOM 6602 O O . ALA A 1 881 ? -53.387 16.015 64.903 1.00 61.50 881 ALA A O 1
ATOM 6603 N N . LYS A 1 882 ? -51.958 14.932 63.540 1.00 62.59 882 LYS A N 1
ATOM 6604 C CA . LYS A 1 882 ? -51.441 14.023 64.590 1.00 62.59 882 LYS A CA 1
ATOM 6605 C C . LYS A 1 882 ? -49.923 13.858 64.695 1.00 62.59 882 LYS A C 1
ATOM 6607 O O . LYS A 1 882 ? -49.468 13.395 65.741 1.00 62.59 882 LYS A O 1
ATOM 6612 N N . ALA A 1 883 ? -49.128 14.201 63.684 1.00 58.50 883 ALA A N 1
ATOM 6613 C CA . ALA A 1 883 ? -47.702 13.871 63.681 1.00 58.50 883 ALA A CA 1
ATOM 6614 C C . ALA A 1 883 ? -46.811 15.108 63.884 1.00 58.50 883 ALA A C 1
ATOM 6616 O O . ALA A 1 883 ? -46.964 16.128 63.225 1.00 58.50 883 ALA A O 1
ATOM 6617 N N . GLY A 1 884 ? -45.822 14.997 64.777 1.00 65.75 884 GLY A N 1
ATOM 6618 C CA . GLY A 1 884 ? -44.731 15.975 64.918 1.00 65.75 884 GLY A CA 1
ATOM 6619 C C . GLY A 1 884 ? -43.704 15.937 63.773 1.00 65.75 884 GLY A C 1
ATOM 6620 O O . GLY A 1 884 ? -42.613 16.465 63.934 1.00 65.75 884 GLY A O 1
ATOM 6621 N N . PHE A 1 885 ? -44.032 15.272 62.663 1.00 71.19 885 PHE A N 1
ATOM 6622 C CA . PHE A 1 885 ? -43.243 15.118 61.439 1.00 71.19 885 PHE A CA 1
ATOM 6623 C C . PHE A 1 885 ? -44.201 14.903 60.259 1.00 71.19 885 PHE A C 1
ATOM 6625 O O . PHE A 1 885 ? -45.356 14.519 60.465 1.00 71.19 885 PHE A O 1
ATOM 6632 N N . ARG A 1 886 ? -43.748 15.140 59.024 1.00 75.44 886 ARG A N 1
ATOM 6633 C CA . ARG A 1 886 ? -44.581 15.007 57.819 1.00 75.44 886 ARG A CA 1
ATOM 6634 C C . ARG A 1 886 ? -44.049 13.888 56.925 1.00 75.44 886 ARG A C 1
ATOM 6636 O O . ARG A 1 886 ? -42.994 14.075 56.311 1.00 75.44 886 ARG A O 1
ATOM 6643 N N . PRO A 1 887 ? -44.765 12.752 56.816 1.00 78.06 887 PRO A N 1
ATOM 6644 C CA . PRO A 1 887 ? -44.452 11.741 55.814 1.00 78.06 887 PRO A CA 1
ATOM 6645 C C . PRO A 1 887 ? -44.404 12.380 54.428 1.00 78.06 887 PRO A C 1
ATOM 6647 O O . PRO A 1 887 ? -45.267 13.196 54.084 1.00 78.06 887 PRO A O 1
ATOM 6650 N N . CYS A 1 888 ? -43.363 12.078 53.655 1.00 87.19 888 CYS A N 1
ATOM 6651 C CA . CYS A 1 888 ? -43.247 12.663 52.329 1.00 87.19 888 CYS A CA 1
ATOM 6652 C C . CYS A 1 888 ? -44.278 12.074 51.355 1.00 87.19 888 CYS A C 1
ATOM 6654 O O . CYS A 1 888 ? -44.803 10.983 51.522 1.00 87.19 888 CYS A O 1
ATOM 6656 N N . THR A 1 889 ? -44.585 12.822 50.307 1.00 92.12 889 THR A N 1
ATOM 6657 C CA . THR A 1 889 ? -45.172 12.305 49.065 1.00 92.12 889 THR A CA 1
ATOM 6658 C C . THR A 1 889 ? -44.058 12.150 48.039 1.00 92.12 889 THR A C 1
ATOM 6660 O O . THR A 1 889 ? -43.002 12.772 48.194 1.00 92.12 889 THR A O 1
ATOM 6663 N N . LEU A 1 890 ? -44.296 11.421 46.947 1.00 93.94 890 LEU A N 1
ATOM 6664 C CA . LEU A 1 890 ? -43.320 11.365 45.855 1.00 93.94 890 LEU A CA 1
ATOM 6665 C C . LEU A 1 890 ? -42.925 12.771 45.355 1.00 93.94 890 LEU A C 1
ATOM 6667 O O . LEU A 1 890 ? -41.748 13.044 45.128 1.00 93.94 890 LEU A O 1
ATOM 6671 N N . ALA A 1 891 ? -43.889 13.693 45.252 1.00 93.31 891 ALA A N 1
ATOM 6672 C CA . ALA A 1 891 ? -43.631 15.067 44.820 1.00 93.31 891 ALA A CA 1
ATOM 6673 C C . ALA A 1 891 ? -42.744 15.845 45.803 1.00 93.31 891 ALA A C 1
ATOM 6675 O O . ALA A 1 891 ? -41.804 16.530 45.393 1.00 93.31 891 ALA A O 1
ATOM 6676 N N . SER A 1 892 ? -43.005 15.734 47.108 1.00 93.31 892 SER A N 1
ATOM 6677 C CA . SER A 1 892 ? -42.189 16.424 48.111 1.00 93.31 892 SER A CA 1
ATOM 6678 C C . SER A 1 892 ? -40.808 15.785 48.285 1.00 93.31 892 SER A C 1
ATOM 6680 O O . SER A 1 892 ? -39.849 16.505 48.545 1.00 93.31 892 SER A O 1
ATOM 6682 N N . LEU A 1 893 ? -40.690 14.465 48.098 1.00 95.31 893 LEU A N 1
ATOM 6683 C CA . LEU A 1 893 ? -39.414 13.747 48.069 1.00 95.31 893 LEU A CA 1
ATOM 6684 C C . LEU A 1 893 ? -38.552 14.212 46.888 1.00 95.31 893 LEU A C 1
ATOM 6686 O O . LEU A 1 893 ? -37.407 14.610 47.083 1.00 95.31 893 LEU A O 1
ATOM 6690 N N . ALA A 1 894 ? -39.123 14.268 45.681 1.00 95.44 894 ALA A N 1
ATOM 6691 C CA . ALA A 1 894 ? -38.436 14.793 44.501 1.00 95.44 894 ALA A CA 1
ATOM 6692 C C . ALA A 1 894 ? -38.001 16.259 44.694 1.00 95.44 894 ALA A C 1
ATOM 6694 O O . ALA A 1 894 ? -36.884 16.639 44.340 1.00 95.44 894 ALA A O 1
ATOM 6695 N N . GLY A 1 895 ? -38.858 17.090 45.302 1.00 95.19 895 GLY A N 1
ATOM 6696 C CA . GLY A 1 895 ? -38.511 18.464 45.677 1.00 95.19 895 GLY A CA 1
ATOM 6697 C C . GLY A 1 895 ? -37.327 18.537 46.648 1.00 95.19 895 GLY A C 1
ATOM 6698 O O . GLY A 1 895 ? -36.404 19.323 46.437 1.00 95.19 895 GLY A O 1
ATOM 6699 N N . TRP A 1 896 ? -37.316 17.681 47.672 1.00 95.00 896 TRP A N 1
ATOM 6700 C CA . TRP A 1 896 ? -36.221 17.588 48.637 1.00 95.00 896 TRP A CA 1
ATOM 6701 C C . TRP A 1 896 ? -34.905 17.130 47.994 1.00 95.00 896 TRP A C 1
ATOM 6703 O O . TRP A 1 896 ? -33.858 17.722 48.253 1.00 95.00 896 TRP A O 1
ATOM 6713 N N . MET A 1 897 ? -34.950 16.144 47.093 1.00 95.31 897 MET A N 1
ATOM 6714 C CA . MET A 1 897 ? -33.768 15.647 46.375 1.00 95.31 897 MET A CA 1
ATOM 6715 C C . MET A 1 897 ? -33.136 16.702 45.463 1.00 95.31 897 MET A C 1
ATOM 6717 O O . MET A 1 897 ? -31.912 16.744 45.325 1.00 95.31 897 MET A O 1
ATOM 6721 N N . ARG A 1 898 ? -33.945 17.579 44.855 1.00 93.50 898 ARG A N 1
ATOM 6722 C CA . ARG A 1 898 ? -33.433 18.721 44.079 1.00 93.50 898 ARG A CA 1
ATOM 6723 C C . ARG A 1 898 ? -32.730 19.755 44.959 1.00 93.50 898 ARG A C 1
ATOM 6725 O O . ARG A 1 898 ? -31.782 20.381 44.500 1.00 93.50 898 ARG A O 1
ATOM 6732 N N . ALA A 1 899 ? -33.168 19.919 46.208 1.00 89.94 899 ALA A N 1
ATOM 6733 C CA . ALA A 1 899 ? -32.532 20.819 47.171 1.00 89.94 899 ALA A CA 1
ATOM 6734 C C . ALA A 1 899 ? -31.261 20.224 47.809 1.00 89.94 899 ALA A C 1
ATOM 6736 O O . ALA A 1 899 ? -30.369 20.975 48.192 1.00 89.94 899 ALA A O 1
ATOM 6737 N N . ASN A 1 900 ? -31.157 18.893 47.885 1.00 86.06 900 ASN A N 1
ATOM 6738 C CA . ASN A 1 900 ? -30.046 18.177 48.516 1.00 86.06 900 ASN A CA 1
ATOM 6739 C C . ASN A 1 900 ? -29.299 17.325 47.485 1.00 86.06 900 ASN A C 1
ATOM 6741 O O . ASN A 1 900 ? -29.635 16.164 47.261 1.00 86.06 900 ASN A O 1
ATOM 6745 N N . GLY A 1 901 ? -28.293 17.910 46.829 1.00 74.56 901 GLY A N 1
ATOM 6746 C CA . GLY A 1 901 ? -27.594 17.296 45.692 1.00 74.56 901 GLY A CA 1
ATOM 6747 C C . GLY A 1 901 ? -26.740 16.061 46.009 1.00 74.56 901 GLY A C 1
ATOM 6748 O O . GLY A 1 901 ? -26.448 15.300 45.091 1.00 74.56 901 GLY A O 1
ATOM 6749 N N . GLY A 1 902 ? -26.349 15.862 47.275 1.00 78.38 902 GLY A N 1
ATOM 6750 C CA . GLY A 1 902 ? -25.379 14.834 47.681 1.00 78.38 902 GLY A CA 1
ATOM 6751 C C . GLY A 1 902 ? -25.949 13.434 47.938 1.00 78.38 902 GLY A C 1
ATOM 6752 O O . GLY A 1 902 ? -25.225 12.461 47.781 1.00 78.38 902 GLY A O 1
ATOM 6753 N N . VAL A 1 903 ? -27.237 13.312 48.279 1.00 90.25 903 VAL A N 1
ATOM 6754 C CA . VAL A 1 903 ? -27.828 12.054 48.786 1.00 90.25 903 VAL A CA 1
ATOM 6755 C C . VAL A 1 903 ? -28.627 11.328 47.705 1.00 90.25 903 VAL A C 1
ATOM 6757 O O . VAL A 1 903 ? -29.393 11.958 46.973 1.00 90.25 903 VAL A O 1
ATOM 6760 N N . ARG A 1 904 ? -28.529 10.003 47.597 1.00 95.62 904 ARG A N 1
ATOM 6761 C CA . ARG A 1 904 ? -29.379 9.199 46.697 1.00 95.62 904 ARG A CA 1
ATOM 6762 C C . ARG A 1 904 ? -30.411 8.413 47.498 1.00 95.62 904 ARG A C 1
ATOM 6764 O O . ARG A 1 904 ? -30.166 8.042 48.643 1.00 95.62 904 ARG A O 1
ATOM 6771 N N . ILE A 1 905 ? -31.573 8.186 46.891 1.00 97.12 905 ILE A N 1
ATOM 6772 C CA . ILE A 1 905 ? -32.711 7.564 47.569 1.00 97.12 905 ILE A CA 1
ATOM 6773 C C . ILE A 1 905 ? -32.901 6.132 47.086 1.00 97.12 905 ILE A C 1
ATOM 6775 O O . ILE A 1 905 ? -33.151 5.910 45.899 1.00 97.12 905 ILE A O 1
ATOM 6779 N N . VAL A 1 906 ? -32.807 5.182 48.014 1.00 97.62 906 VAL A N 1
ATOM 6780 C CA . VAL A 1 906 ? -33.180 3.782 47.788 1.00 97.62 906 VAL A CA 1
ATOM 6781 C C . VAL A 1 906 ? -34.697 3.663 47.926 1.00 97.62 906 VAL A C 1
ATOM 6783 O O . VAL A 1 906 ? -35.268 4.129 48.908 1.00 97.62 906 VAL A O 1
ATOM 6786 N N . LEU A 1 907 ? -35.356 3.103 46.914 1.00 96.56 907 LEU A N 1
ATOM 6787 C CA . LEU A 1 907 ? -36.815 3.017 46.847 1.00 96.56 907 LEU A CA 1
ATOM 6788 C C . LEU A 1 907 ? -37.288 1.616 47.234 1.00 96.56 907 LEU A C 1
ATOM 6790 O O . LEU A 1 907 ? -37.224 0.710 46.395 1.00 96.56 907 LEU A O 1
ATOM 6794 N N . ASP A 1 908 ? -37.818 1.464 48.447 1.00 94.44 908 ASP A N 1
ATOM 6795 C CA . ASP A 1 908 ? -38.461 0.222 48.881 1.00 94.44 908 ASP A CA 1
ATOM 6796 C C . ASP A 1 908 ? -39.967 0.253 48.571 1.00 94.44 908 ASP A C 1
ATOM 6798 O O . ASP A 1 908 ? -40.707 1.114 49.052 1.00 94.44 908 ASP A O 1
ATOM 6802 N N . LEU A 1 909 ? -40.426 -0.685 47.737 1.00 91.94 909 LEU A N 1
ATOM 6803 C CA . LEU A 1 909 ? -41.842 -0.928 47.464 1.00 91.94 909 LEU A CA 1
ATOM 6804 C C . LEU A 1 909 ? -42.149 -2.423 47.482 1.00 91.94 909 LEU A C 1
ATOM 6806 O O . LEU A 1 909 ? -41.797 -3.163 46.566 1.00 91.94 909 LEU A O 1
ATOM 6810 N N . LYS A 1 910 ? -42.925 -2.859 48.474 1.00 84.06 910 LYS A N 1
ATOM 6811 C CA . LYS A 1 910 ? -43.287 -4.276 48.651 1.00 84.06 910 LYS A CA 1
ATOM 6812 C C . LYS A 1 910 ? -44.352 -4.776 47.669 1.00 84.06 910 LYS A C 1
ATOM 6814 O O . LYS A 1 910 ? -44.436 -5.976 47.430 1.00 84.06 910 LYS A O 1
ATOM 6819 N N . ALA A 1 911 ? -45.177 -3.889 47.107 1.00 86.62 911 ALA A N 1
ATOM 6820 C CA . ALA A 1 911 ? -46.247 -4.248 46.174 1.00 86.62 911 ALA A CA 1
ATOM 6821 C C . ALA A 1 911 ? -46.349 -3.244 45.018 1.00 86.62 911 ALA A C 1
ATOM 6823 O O . ALA A 1 911 ? -46.357 -2.033 45.228 1.00 86.62 911 ALA A O 1
ATOM 6824 N N . GLY A 1 912 ? -46.457 -3.748 43.783 1.00 89.31 912 GLY A N 1
ATOM 6825 C CA . GLY A 1 912 ? -46.576 -2.904 42.587 1.00 89.31 912 GLY A CA 1
ATOM 6826 C C . GLY A 1 912 ? -45.318 -2.082 42.269 1.00 89.31 912 GLY A C 1
ATOM 6827 O O . GLY A 1 912 ? -45.435 -1.005 41.686 1.00 89.31 912 GLY A O 1
ATOM 6828 N N . ALA A 1 913 ? -44.131 -2.569 42.651 1.00 91.56 913 ALA A N 1
ATOM 6829 C CA . ALA A 1 913 ? -42.859 -1.849 42.544 1.00 91.56 913 ALA A CA 1
ATOM 6830 C C . ALA A 1 913 ? -42.514 -1.440 41.103 1.00 91.56 913 ALA A C 1
ATOM 6832 O O . ALA A 1 913 ? -42.273 -0.268 40.835 1.00 91.56 913 ALA A O 1
ATOM 6833 N N . VAL A 1 914 ? -42.584 -2.375 40.146 1.00 92.44 914 VAL A N 1
ATOM 6834 C CA . VAL A 1 914 ? -42.285 -2.111 38.722 1.00 92.44 914 VAL A CA 1
ATOM 6835 C C . VAL A 1 914 ? -43.180 -1.008 38.144 1.00 92.44 914 VAL A C 1
ATOM 6837 O O . VAL A 1 914 ? -42.719 -0.165 37.375 1.00 92.44 914 VAL A O 1
ATOM 6840 N N . GLU A 1 915 ? -44.461 -0.973 38.521 1.00 94.38 915 GLU A N 1
ATOM 6841 C CA . GLU A 1 915 ? -45.367 0.096 38.091 1.00 94.38 915 GLU A CA 1
ATOM 6842 C C . GLU A 1 915 ? -44.980 1.446 38.711 1.00 94.38 915 GLU A C 1
ATOM 6844 O O . GLU A 1 915 ? -44.993 2.470 38.025 1.00 94.38 915 GLU A O 1
ATOM 6849 N N . ALA A 1 916 ? -44.588 1.449 39.986 1.00 94.31 916 ALA A N 1
ATOM 6850 C CA . ALA A 1 916 ? -44.172 2.659 40.682 1.00 94.31 916 ALA A CA 1
ATOM 6851 C C . ALA A 1 916 ? -42.879 3.224 40.090 1.00 94.31 916 ALA A C 1
ATOM 6853 O O . ALA A 1 916 ? -42.806 4.421 39.827 1.00 94.31 916 ALA A O 1
ATOM 6854 N N . TYR A 1 917 ? -41.893 2.370 39.806 1.00 96.62 917 TYR A N 1
ATOM 6855 C CA . TYR A 1 917 ? -40.644 2.765 39.156 1.00 96.62 917 TYR A CA 1
ATOM 6856 C C . TYR A 1 917 ? -40.895 3.353 37.769 1.00 96.62 917 TYR A C 1
ATOM 6858 O O . TYR A 1 917 ? -40.349 4.406 37.451 1.00 96.62 917 TYR A O 1
ATOM 6866 N N . ARG A 1 918 ? -41.813 2.779 36.982 1.00 95.06 918 ARG A N 1
ATOM 6867 C CA . ARG A 1 918 ? -42.220 3.384 35.706 1.00 95.06 918 ARG A CA 1
ATOM 6868 C C . ARG A 1 918 ? -42.821 4.778 35.908 1.00 95.06 918 ARG A C 1
ATOM 6870 O O . ARG A 1 918 ? -42.378 5.724 35.262 1.00 95.06 918 ARG A O 1
ATOM 6877 N N . LYS A 1 919 ? -43.764 4.927 36.851 1.00 94.88 919 LYS A N 1
ATOM 6878 C CA . LYS A 1 919 ? -44.369 6.231 37.181 1.00 94.88 919 LYS A CA 1
ATOM 6879 C C . LYS A 1 919 ? -43.305 7.249 37.608 1.00 94.88 919 LYS A C 1
ATOM 6881 O O . LYS A 1 919 ? -43.366 8.400 37.182 1.00 94.88 919 LYS A O 1
ATOM 6886 N N . ILE A 1 920 ? -42.324 6.850 38.417 1.00 95.94 920 ILE A N 1
ATOM 6887 C CA . ILE A 1 920 ? -41.237 7.727 38.877 1.00 95.94 920 ILE A CA 1
ATOM 6888 C C . ILE A 1 920 ? -40.333 8.139 37.709 1.00 95.94 920 ILE A C 1
ATOM 6890 O O . ILE A 1 920 ? -40.073 9.332 37.562 1.00 95.94 920 ILE A O 1
ATOM 6894 N N . ALA A 1 921 ? -39.894 7.195 36.872 1.00 93.31 921 ALA A N 1
ATOM 6895 C CA . ALA A 1 921 ? -39.029 7.464 35.723 1.00 93.31 921 ALA A CA 1
ATOM 6896 C C . ALA A 1 921 ? -39.687 8.409 34.703 1.00 93.31 921 ALA A C 1
ATOM 6898 O O . ALA A 1 921 ? -39.045 9.335 34.212 1.00 93.31 921 ALA A O 1
ATOM 6899 N N . GLU A 1 922 ? -40.982 8.226 34.437 1.00 94.00 922 GLU A N 1
ATOM 6900 C CA . GLU A 1 922 ? -41.753 9.086 33.532 1.00 94.00 922 GLU A CA 1
ATOM 6901 C C . GLU A 1 922 ? -42.013 10.482 34.124 1.00 94.00 922 GLU A C 1
ATOM 6903 O O . GLU A 1 922 ? -41.986 11.477 33.401 1.00 94.00 922 GLU A O 1
ATOM 6908 N N . THR A 1 923 ? -42.250 10.575 35.438 1.00 94.81 923 THR A N 1
ATOM 6909 C CA . THR A 1 923 ? -42.602 11.848 36.097 1.00 94.81 923 THR A CA 1
ATOM 6910 C C . THR A 1 923 ? -41.370 12.694 36.444 1.00 94.81 923 THR A C 1
ATOM 6912 O O . THR A 1 923 ? -41.440 13.924 36.410 1.00 94.81 923 THR A O 1
ATOM 6915 N N . TYR A 1 924 ? -40.243 12.061 36.784 1.00 94.75 924 TYR A N 1
ATOM 6916 C CA . TYR A 1 924 ? -39.018 12.720 37.259 1.00 94.75 924 TYR A CA 1
ATOM 6917 C C . TYR A 1 924 ? -37.754 12.206 36.545 1.00 94.75 924 TYR A C 1
ATOM 6919 O O . TYR A 1 924 ? -36.819 11.744 37.209 1.00 94.75 924 TYR A O 1
ATOM 6927 N N . PRO A 1 925 ? -37.676 12.300 35.203 1.00 89.56 925 PRO A N 1
ATOM 6928 C CA . PRO A 1 925 ? -36.527 11.798 34.447 1.00 89.56 925 PRO A CA 1
ATOM 6929 C C . PRO A 1 925 ? -35.210 12.493 34.835 1.00 89.56 925 PRO A C 1
ATOM 6931 O O . PRO A 1 925 ? -34.144 11.888 34.753 1.00 89.56 925 PRO A O 1
ATOM 6934 N N . ASP A 1 926 ? -35.269 13.738 35.329 1.00 90.81 926 ASP A N 1
ATOM 6935 C CA . ASP A 1 926 ? -34.109 14.500 35.809 1.00 90.81 926 ASP A CA 1
ATOM 6936 C C . ASP A 1 926 ? -33.454 13.908 37.068 1.00 90.81 926 ASP A C 1
ATOM 6938 O O . ASP A 1 926 ? -32.287 14.182 37.343 1.00 90.81 926 ASP A O 1
ATOM 6942 N N . LEU A 1 927 ? -34.182 13.083 37.826 1.00 91.00 927 LEU A N 1
ATOM 6943 C CA . LEU A 1 927 ? -33.709 12.459 39.064 1.00 91.00 927 LEU A CA 1
ATOM 6944 C C . LEU A 1 927 ? -33.413 10.960 38.901 1.00 91.00 927 LEU A C 1
ATOM 6946 O O . LEU A 1 927 ? -33.083 10.304 39.887 1.00 91.00 927 LEU A O 1
ATOM 6950 N N . GLY A 1 928 ? -33.492 10.407 37.685 1.00 85.44 928 GLY A N 1
ATOM 6951 C CA . GLY A 1 928 ? -33.378 8.963 37.441 1.00 85.44 928 GLY A CA 1
ATOM 6952 C C . GLY A 1 928 ? -32.109 8.318 38.016 1.00 85.44 928 GLY A C 1
ATOM 6953 O O . GLY A 1 928 ? -32.184 7.269 38.645 1.00 85.44 928 GLY A O 1
ATOM 6954 N N . SER A 1 929 ? -30.948 8.972 37.905 1.00 86.06 929 SER A N 1
ATOM 6955 C CA . SER A 1 929 ? -29.674 8.472 38.460 1.00 86.06 929 SER A CA 1
ATOM 6956 C C . SER A 1 929 ? -29.560 8.594 39.989 1.00 86.06 929 SER A C 1
ATOM 6958 O O . SER A 1 929 ? -28.715 7.945 40.618 1.00 86.06 929 SER A O 1
ATOM 6960 N N . ARG A 1 930 ? -30.406 9.429 40.603 1.00 92.75 930 ARG A N 1
ATOM 6961 C CA . ARG A 1 930 ? -30.456 9.695 42.049 1.00 92.75 930 ARG A CA 1
ATOM 6962 C C . ARG A 1 930 ? -31.411 8.758 42.791 1.00 92.75 930 ARG A C 1
ATOM 6964 O O . ARG A 1 930 ? -31.320 8.672 44.013 1.00 92.75 930 ARG A O 1
ATOM 6971 N N . PHE A 1 931 ? -32.301 8.081 42.075 1.00 96.75 931 PHE A N 1
ATOM 6972 C CA . PHE A 1 931 ? -33.149 7.023 42.610 1.00 96.75 931 PHE A CA 1
ATOM 6973 C C . PHE A 1 931 ? -32.508 5.653 42.376 1.00 96.75 931 PHE A C 1
ATOM 6975 O O . PHE A 1 931 ? -31.975 5.385 41.301 1.00 96.75 931 PHE A O 1
ATOM 6982 N N . VAL A 1 932 ? -32.574 4.789 43.386 1.00 97.31 932 VAL A N 1
ATOM 6983 C CA . VAL A 1 932 ? -32.030 3.428 43.361 1.00 97.31 932 VAL A CA 1
ATOM 6984 C C . VAL A 1 932 ? -33.166 2.451 43.682 1.00 97.31 932 VAL A C 1
ATOM 6986 O O . VAL A 1 932 ? -33.503 2.270 44.852 1.00 97.31 932 VAL A O 1
ATOM 6989 N N . PRO A 1 933 ? -33.814 1.850 42.671 1.00 97.12 933 PRO A N 1
ATOM 6990 C CA . PRO A 1 933 ? -34.873 0.870 42.890 1.00 97.12 933 PRO A CA 1
ATOM 6991 C C . PRO A 1 933 ? -34.390 -0.369 43.653 1.00 97.12 933 PRO A C 1
ATOM 6993 O O . PRO A 1 933 ? -33.324 -0.913 43.345 1.00 97.12 933 PRO A O 1
ATOM 6996 N N . GLN A 1 934 ? -35.201 -0.839 44.603 1.00 96.19 934 GLN A N 1
ATOM 6997 C CA . GLN A 1 934 ? -35.003 -2.106 45.301 1.00 96.19 934 GLN A CA 1
ATOM 6998 C C . GLN A 1 934 ? -35.998 -3.160 44.786 1.00 96.19 934 GLN A C 1
ATOM 7000 O O . GLN A 1 934 ? -37.192 -3.093 45.054 1.00 96.19 934 GLN A O 1
ATOM 7005 N N . ILE A 1 935 ? -35.515 -4.151 44.037 1.00 95.44 935 ILE A N 1
ATOM 7006 C CA . ILE A 1 935 ? -36.353 -5.247 43.524 1.00 95.44 935 ILE A CA 1
ATOM 7007 C C . ILE A 1 935 ? -36.358 -6.433 44.488 1.00 95.44 935 ILE A C 1
ATOM 7009 O O . ILE A 1 935 ? -35.383 -6.661 45.202 1.00 95.44 935 ILE A O 1
ATOM 7013 N N . TYR A 1 936 ? -37.424 -7.232 44.455 1.00 94.50 936 TYR A N 1
ATOM 7014 C CA . TYR A 1 936 ? -37.567 -8.434 45.285 1.00 94.50 936 TYR A CA 1
ATOM 7015 C C . TYR A 1 936 ? -37.479 -9.732 44.480 1.00 94.50 936 TYR A C 1
ATOM 7017 O O . TYR A 1 936 ? -36.916 -10.722 44.951 1.00 94.50 936 TYR A O 1
ATOM 7025 N N . GLN A 1 937 ? -38.005 -9.726 43.255 1.00 93.06 937 GLN A N 1
ATOM 7026 C CA . GLN A 1 937 ? -37.907 -10.847 42.327 1.00 93.06 937 GLN A CA 1
ATOM 7027 C C . GLN A 1 937 ? -36.837 -10.537 41.269 1.00 93.06 937 GLN A C 1
ATOM 7029 O O . GLN A 1 937 ? -36.839 -9.433 40.715 1.00 93.06 937 GLN A O 1
ATOM 7034 N N . PRO A 1 938 ? -35.901 -11.460 40.986 1.00 88.69 938 PRO A N 1
ATOM 7035 C CA . PRO A 1 938 ? -34.820 -11.217 40.029 1.00 88.69 938 PRO A CA 1
ATOM 7036 C C . PRO A 1 938 ? -35.331 -10.982 38.598 1.00 88.69 938 PRO A C 1
ATOM 7038 O O . PRO A 1 938 ? -34.677 -10.303 37.809 1.00 88.69 938 PRO A O 1
ATOM 7041 N N . GLU A 1 939 ? -36.522 -11.476 38.257 1.00 87.94 939 GLU A N 1
ATOM 7042 C CA . GLU A 1 939 ? -37.166 -11.274 36.957 1.00 87.94 939 GLU A CA 1
ATOM 7043 C C . GLU A 1 939 ? -37.507 -9.799 36.682 1.00 87.94 939 GLU A C 1
ATOM 7045 O O . GLU A 1 939 ? -37.524 -9.375 35.524 1.00 87.94 939 GLU A O 1
ATOM 7050 N N . ASP A 1 940 ? -37.719 -9.000 37.732 1.00 87.19 940 ASP A N 1
ATOM 7051 C CA . ASP A 1 940 ? -38.041 -7.576 37.609 1.00 87.19 940 ASP A CA 1
ATOM 7052 C C . ASP A 1 940 ? -36.818 -6.731 37.216 1.00 87.19 940 ASP A C 1
ATOM 7054 O O . ASP A 1 940 ? -36.973 -5.609 36.727 1.00 87.19 940 ASP A O 1
ATOM 7058 N N . TYR A 1 941 ? -35.599 -7.266 37.374 1.00 87.62 941 TYR A N 1
ATOM 7059 C CA . TYR A 1 941 ? -34.343 -6.551 37.124 1.00 87.62 941 TYR A CA 1
ATOM 7060 C C . TYR A 1 941 ? -34.303 -5.892 35.745 1.00 87.62 941 TYR A C 1
ATOM 7062 O O . TYR A 1 941 ? -34.029 -4.696 35.628 1.00 87.62 941 TYR A O 1
ATOM 7070 N N . ARG A 1 942 ? -34.619 -6.658 34.694 1.00 78.69 942 ARG A N 1
ATOM 7071 C CA . ARG A 1 942 ? -34.554 -6.165 33.313 1.00 78.69 942 ARG A CA 1
ATOM 7072 C C . ARG A 1 942 ? -35.552 -5.038 33.079 1.00 78.69 942 ARG A C 1
ATOM 7074 O O . ARG A 1 942 ? -35.179 -4.000 32.548 1.00 78.69 942 ARG A O 1
ATOM 7081 N N . ALA A 1 943 ? -36.788 -5.217 33.547 1.00 79.12 943 ALA A N 1
ATOM 7082 C CA . ALA A 1 943 ? -37.832 -4.212 33.399 1.00 79.12 943 ALA A CA 1
ATOM 7083 C C . ALA A 1 943 ? -37.436 -2.889 34.067 1.00 79.12 943 ALA A C 1
ATOM 7085 O O . ALA A 1 943 ? -37.696 -1.830 33.508 1.00 79.12 943 ALA A O 1
ATOM 7086 N N . VAL A 1 944 ? -36.783 -2.941 35.231 1.00 84.44 944 VAL A N 1
ATOM 7087 C CA . VAL A 1 944 ? -36.299 -1.747 35.937 1.00 84.44 944 VAL A CA 1
ATOM 7088 C C . VAL A 1 944 ? -35.103 -1.105 35.227 1.00 84.44 944 VAL A C 1
ATOM 7090 O O . VAL A 1 944 ? -35.057 0.116 35.099 1.00 84.44 944 VAL A O 1
ATOM 7093 N N . ARG A 1 945 ? -34.151 -1.890 34.712 1.00 81.12 945 ARG A N 1
ATOM 7094 C CA . ARG A 1 945 ? -33.015 -1.357 33.937 1.00 81.12 945 ARG A CA 1
ATOM 7095 C C . ARG A 1 945 ? -33.460 -0.654 32.656 1.00 81.12 945 ARG A C 1
ATOM 7097 O O . ARG A 1 945 ? -32.967 0.435 32.370 1.00 81.12 945 ARG A O 1
ATOM 7104 N N . ASP A 1 946 ? -34.444 -1.214 31.954 1.00 77.56 946 ASP A N 1
ATOM 7105 C CA . ASP A 1 946 ? -35.012 -0.644 30.724 1.00 77.56 946 ASP A CA 1
ATOM 7106 C C . ASP A 1 946 ? -35.694 0.723 30.956 1.00 77.56 946 ASP A C 1
ATOM 7108 O O . ASP A 1 946 ? -35.867 1.500 30.019 1.00 77.56 946 ASP A O 1
ATOM 7112 N N . MET A 1 947 ? -36.046 1.057 32.206 1.00 83.81 947 MET A N 1
ATOM 7113 C CA . MET A 1 947 ? -36.596 2.369 32.585 1.00 83.81 947 MET A CA 1
ATOM 7114 C C . MET A 1 947 ? -35.521 3.458 32.761 1.00 83.81 947 MET A C 1
ATOM 7116 O O . MET A 1 947 ? -35.862 4.608 33.031 1.00 83.81 947 MET A O 1
ATOM 7120 N N . GLY A 1 948 ? -34.232 3.124 32.618 1.00 78.56 948 GLY A N 1
ATOM 7121 C CA . GLY A 1 948 ? -33.120 4.078 32.693 1.00 78.56 948 GLY A CA 1
ATOM 7122 C C . GLY A 1 948 ? -32.480 4.231 34.078 1.00 78.56 948 GLY A C 1
ATOM 7123 O O . GLY A 1 948 ? -31.661 5.131 34.276 1.00 78.56 948 GLY A O 1
ATOM 7124 N N . TYR A 1 949 ? -32.809 3.366 35.043 1.00 84.38 949 TYR A N 1
ATOM 7125 C CA . TYR A 1 949 ? -32.172 3.381 36.362 1.00 84.38 949 TYR A CA 1
ATOM 7126 C C . TYR A 1 949 ? -30.744 2.838 36.301 1.00 84.38 949 TYR A C 1
ATOM 7128 O O . TYR A 1 949 ? -30.515 1.674 35.966 1.00 84.38 949 TYR A O 1
ATOM 7136 N N . GLY A 1 950 ? -29.781 3.687 36.669 1.00 76.50 950 GLY A N 1
ATOM 7137 C CA . GLY A 1 950 ? -28.351 3.371 36.626 1.00 76.50 950 GLY A CA 1
ATOM 7138 C C . GLY A 1 950 ? -27.892 2.357 37.677 1.00 76.50 950 GLY A C 1
ATOM 7139 O O . GLY A 1 950 ? -26.981 1.588 37.393 1.00 76.50 950 GLY A O 1
ATOM 7140 N N . ASP A 1 951 ? -28.563 2.300 38.829 1.00 90.06 951 ASP A N 1
ATOM 7141 C CA . ASP A 1 951 ? -28.245 1.391 39.933 1.00 90.06 951 ASP A CA 1
ATOM 7142 C C . ASP A 1 951 ? -29.507 0.692 40.437 1.00 90.06 951 ASP A C 1
ATOM 7144 O O . ASP A 1 951 ? -30.543 1.335 40.595 1.00 90.06 951 ASP A O 1
ATOM 7148 N N . VAL A 1 952 ? -29.402 -0.608 40.723 1.00 93.44 952 VAL A N 1
ATOM 7149 C CA . VAL A 1 952 ? -30.493 -1.442 41.252 1.00 93.44 952 VAL A CA 1
ATOM 7150 C C . VAL A 1 952 ? -29.970 -2.273 42.422 1.00 93.44 952 VAL A C 1
ATOM 7152 O O . VAL A 1 952 ? -28.862 -2.813 42.351 1.00 93.44 952 VAL A O 1
ATOM 7155 N N . ILE A 1 953 ? -30.762 -2.380 43.487 1.00 96.75 953 ILE A N 1
ATOM 7156 C CA . ILE A 1 953 ? -30.507 -3.272 44.625 1.00 96.75 953 ILE A CA 1
ATOM 7157 C C . ILE A 1 953 ? -31.467 -4.455 44.526 1.00 96.75 953 ILE A C 1
ATOM 7159 O O . ILE A 1 953 ? -32.661 -4.261 44.313 1.00 96.75 953 ILE A O 1
ATOM 7163 N N . TRP A 1 954 ? -30.966 -5.678 44.702 1.00 96.38 954 TRP A N 1
ATOM 7164 C CA . TRP A 1 954 ? -31.829 -6.853 44.841 1.00 96.38 954 TRP A CA 1
ATOM 7165 C C . TRP A 1 954 ? -31.952 -7.240 46.313 1.00 96.38 954 TRP A C 1
ATOM 7167 O O . TRP A 1 954 ? -30.951 -7.559 46.949 1.00 96.38 954 TRP A O 1
ATOM 7177 N N . SER A 1 955 ? -33.169 -7.202 46.853 1.00 95.31 955 SER A N 1
ATOM 7178 C CA . SER A 1 955 ? -33.487 -7.551 48.236 1.00 95.31 955 SER A CA 1
ATOM 7179 C C . SER A 1 955 ? -34.067 -8.959 48.341 1.00 95.31 955 SER A C 1
ATOM 7181 O O . SER A 1 955 ? -35.063 -9.302 47.702 1.00 95.31 955 SER A O 1
ATOM 7183 N N . LEU A 1 956 ? -33.462 -9.794 49.188 1.00 95.25 956 LEU A N 1
ATOM 7184 C CA . LEU A 1 956 ? -33.849 -11.197 49.366 1.00 95.25 956 LEU A CA 1
ATOM 7185 C C . LEU A 1 956 ? -35.008 -11.415 50.351 1.00 95.25 956 LEU A C 1
ATOM 7187 O O . LEU A 1 956 ? -35.371 -12.563 50.611 1.00 95.25 956 LEU A O 1
ATOM 7191 N N . TYR A 1 957 ? -35.604 -10.354 50.898 1.00 88.06 957 TYR A N 1
ATOM 7192 C CA . TYR A 1 957 ? -36.676 -10.441 51.901 1.00 88.06 957 TYR A CA 1
ATOM 7193 C C . TYR A 1 957 ? -37.909 -11.229 51.435 1.00 88.06 957 TYR A C 1
ATOM 7195 O O . TYR A 1 957 ? -38.506 -11.951 52.230 1.00 88.06 957 TYR A O 1
ATOM 7203 N N . GLN A 1 958 ? -38.281 -11.119 50.155 1.00 90.00 958 GLN A N 1
ATOM 7204 C CA . GLN A 1 958 ? -39.427 -11.833 49.570 1.00 90.00 958 GLN A CA 1
ATOM 7205 C C . GLN A 1 958 ? -39.010 -12.907 48.551 1.00 90.00 958 GLN A C 1
ATOM 7207 O O . GLN A 1 958 ? -39.848 -13.421 47.807 1.00 90.00 958 GLN A O 1
ATOM 7212 N N . TYR A 1 959 ? -37.721 -13.264 48.504 1.00 93.56 959 TYR A N 1
ATOM 7213 C CA . TYR A 1 959 ? -37.215 -14.283 47.588 1.00 93.56 959 TYR A CA 1
ATOM 7214 C C . TYR A 1 959 ? -37.021 -15.625 48.302 1.00 93.56 959 TYR A C 1
ATOM 7216 O O . TYR A 1 959 ? -36.264 -15.746 49.270 1.00 93.56 959 TYR A O 1
ATOM 7224 N N . GLY A 1 960 ? -37.703 -16.660 47.806 1.00 87.94 960 GLY A N 1
ATOM 7225 C CA . GLY A 1 960 ? -37.704 -17.999 48.404 1.00 87.94 960 GLY A CA 1
ATOM 7226 C C . GLY A 1 960 ? -36.532 -18.903 48.001 1.00 87.94 960 GLY A C 1
ATOM 7227 O O . GLY A 1 960 ? -36.348 -19.944 48.626 1.00 87.94 960 GLY A O 1
ATOM 7228 N N . GLY A 1 961 ? -35.739 -18.536 46.986 1.00 89.12 961 GLY A N 1
ATOM 7229 C CA . GLY A 1 961 ? -34.669 -19.390 46.451 1.00 89.12 961 GLY A CA 1
ATOM 7230 C C . GLY A 1 961 ? -33.506 -19.629 47.422 1.00 89.12 961 GLY A C 1
ATOM 7231 O O . GLY A 1 961 ? -33.282 -18.863 48.370 1.00 89.12 961 GLY A O 1
ATOM 7232 N N . GLY A 1 962 ? -32.769 -20.718 47.201 1.00 89.25 962 GLY A N 1
ATOM 7233 C CA . GLY A 1 962 ? -31.581 -21.086 47.975 1.00 89.25 962 GLY A CA 1
ATOM 7234 C C . GLY A 1 962 ? -30.316 -20.351 47.515 1.00 89.25 962 GLY A C 1
ATOM 7235 O O . GLY A 1 962 ? -30.339 -19.587 46.554 1.00 89.25 962 GLY A O 1
ATOM 7236 N N . THR A 1 963 ? -29.184 -20.600 48.182 1.00 89.50 963 THR A N 1
ATOM 7237 C CA . THR A 1 963 ? -27.889 -19.963 47.864 1.00 89.50 963 THR A CA 1
ATOM 7238 C C . THR A 1 963 ? -27.489 -20.141 46.398 1.00 89.50 963 THR A C 1
ATOM 7240 O O . THR A 1 963 ? -27.119 -19.168 45.752 1.00 89.50 963 THR A O 1
ATOM 7243 N N . LEU A 1 964 ? -27.616 -21.353 45.845 1.00 85.50 964 LEU A N 1
ATOM 7244 C CA . LEU A 1 964 ? -27.254 -21.625 44.449 1.00 85.50 964 LEU A CA 1
ATOM 7245 C C . LEU A 1 964 ? -28.140 -20.865 43.452 1.00 85.50 964 LEU A C 1
ATOM 7247 O O . LEU A 1 964 ? -27.625 -20.345 42.466 1.00 85.50 964 LEU A O 1
ATOM 7251 N N . ASP A 1 965 ? -29.442 -20.747 43.732 1.00 88.94 965 ASP A N 1
ATOM 7252 C CA . ASP A 1 965 ? -30.364 -19.988 42.880 1.00 88.94 965 ASP A CA 1
ATOM 7253 C C . ASP A 1 965 ? -29.988 -18.504 42.868 1.00 88.94 965 ASP A C 1
ATOM 7255 O O . ASP A 1 965 ? -29.981 -17.870 41.815 1.00 88.94 965 ASP A O 1
ATOM 7259 N N . VAL A 1 966 ? -29.631 -17.957 44.037 1.00 91.44 966 VAL A N 1
ATOM 7260 C CA . VAL A 1 966 ? -29.164 -16.571 44.161 1.00 91.44 966 VAL A CA 1
ATOM 7261 C C . VAL A 1 966 ? -27.884 -16.362 43.355 1.00 91.44 966 VAL A C 1
ATOM 7263 O O . VAL A 1 966 ? -27.841 -15.447 42.539 1.00 91.44 966 VAL A O 1
ATOM 7266 N N . LEU A 1 967 ? -26.872 -17.223 43.507 1.00 86.25 967 LEU A N 1
ATOM 7267 C CA . LEU A 1 967 ? -25.616 -17.115 42.750 1.00 86.25 967 LEU A CA 1
ATOM 7268 C C . LEU A 1 967 ? -25.847 -17.180 41.231 1.00 86.25 967 LEU A C 1
ATOM 7270 O O . LEU A 1 967 ? -25.279 -16.382 40.487 1.00 86.25 967 LEU A O 1
ATOM 7274 N N . ALA A 1 968 ? -26.728 -18.072 40.773 1.00 79.19 968 ALA A N 1
ATOM 7275 C CA . ALA A 1 968 ? -27.065 -18.201 39.358 1.00 79.19 968 ALA A CA 1
ATOM 7276 C C . ALA A 1 968 ? -27.795 -16.970 38.799 1.00 79.19 968 ALA A C 1
ATOM 7278 O O . ALA A 1 968 ? -27.701 -16.684 37.604 1.00 79.19 968 ALA A O 1
ATOM 7279 N N . TRP A 1 969 ? -28.572 -16.261 39.618 1.00 84.44 969 TRP A N 1
ATOM 7280 C CA . TRP A 1 969 ? -29.189 -14.994 39.224 1.00 84.44 969 TRP A CA 1
ATOM 7281 C C . TRP A 1 969 ? -28.199 -13.836 39.261 1.00 84.44 969 TRP A C 1
ATOM 7283 O O . TRP A 1 969 ? -28.217 -13.009 38.353 1.00 84.44 969 TRP A O 1
ATOM 7293 N N . LEU A 1 970 ? -27.303 -13.792 40.250 1.00 82.56 970 LEU A N 1
ATOM 7294 C CA . LEU A 1 970 ? -26.267 -12.762 40.330 1.00 82.56 970 LEU A CA 1
ATOM 7295 C C . LEU A 1 970 ? -25.409 -12.738 39.060 1.00 82.56 970 LEU A C 1
ATOM 7297 O O . LEU A 1 970 ? -25.219 -11.669 38.497 1.00 82.56 970 LEU A O 1
ATOM 7301 N N . GLN A 1 971 ? -25.032 -13.899 38.515 1.00 74.88 971 GLN A N 1
ATOM 7302 C CA . GLN A 1 971 ? -24.366 -14.043 37.203 1.00 74.88 971 GLN A CA 1
ATOM 7303 C C . GLN A 1 971 ? -25.193 -13.557 35.993 1.00 74.88 971 GLN A C 1
ATOM 7305 O O . GLN A 1 971 ? -24.854 -13.809 34.846 1.00 74.88 971 GLN A O 1
ATOM 7310 N N . ARG A 1 972 ? -26.345 -12.923 36.192 1.00 74.38 972 ARG A N 1
ATOM 7311 C CA . ARG A 1 972 ? -27.171 -12.357 35.117 1.00 74.38 972 ARG A CA 1
ATOM 7312 C C . ARG A 1 972 ? -27.525 -10.893 35.369 1.00 74.38 972 ARG A C 1
ATOM 7314 O O . ARG A 1 972 ? -28.240 -10.304 34.563 1.00 74.38 972 ARG A O 1
ATOM 7321 N N . MET A 1 973 ? -27.031 -10.308 36.462 1.00 77.19 973 MET A N 1
ATOM 7322 C CA . MET A 1 973 ? -27.383 -8.961 36.904 1.00 77.19 973 MET A CA 1
ATOM 7323 C C . MET A 1 973 ? -26.133 -8.143 37.248 1.00 77.19 973 MET A C 1
ATOM 7325 O O . MET A 1 973 ? -25.257 -8.599 37.981 1.00 77.19 973 MET A O 1
ATOM 7329 N N . ASP A 1 974 ? -26.085 -6.910 36.747 1.00 83.12 974 ASP A N 1
ATOM 7330 C CA . ASP A 1 974 ? -25.197 -5.853 37.236 1.00 83.12 974 ASP A CA 1
ATOM 7331 C C . ASP A 1 974 ? -25.957 -5.040 38.297 1.00 83.12 974 ASP A C 1
ATOM 7333 O O . ASP A 1 974 ? -26.878 -4.279 37.972 1.00 83.12 974 ASP A O 1
ATOM 7337 N N . LEU A 1 975 ? -25.644 -5.287 39.571 1.00 87.69 975 LEU A N 1
ATOM 7338 C CA . LEU A 1 975 ? -26.324 -4.711 40.734 1.00 87.69 975 LEU A CA 1
ATOM 7339 C C . LEU A 1 975 ? -25.405 -3.739 41.470 1.00 87.69 975 LEU A C 1
ATOM 7341 O O . LEU A 1 975 ? -24.198 -3.952 41.556 1.00 87.69 975 LEU A O 1
ATOM 7345 N N . LEU A 1 976 ? -25.995 -2.721 42.100 1.00 90.50 976 LEU A N 1
ATOM 7346 C CA . LEU A 1 976 ? -25.284 -1.921 43.098 1.00 90.50 976 LEU A CA 1
ATOM 7347 C C . LEU A 1 976 ? -24.971 -2.759 44.348 1.00 90.50 976 LEU A C 1
ATOM 7349 O O . LEU A 1 976 ? -23.958 -2.534 44.994 1.00 90.50 976 LEU A O 1
ATOM 7353 N N . GLY A 1 977 ? -25.812 -3.740 44.673 1.00 93.00 977 GLY A N 1
ATOM 7354 C CA . GLY A 1 977 ? -25.520 -4.732 45.701 1.00 93.00 977 GLY A CA 1
ATOM 7355 C C . GLY A 1 977 ? -26.711 -5.632 46.009 1.00 93.00 977 GLY A C 1
ATOM 7356 O O . GLY A 1 977 ? -27.833 -5.407 45.543 1.00 93.00 977 GLY A O 1
ATOM 7357 N N . LEU A 1 978 ? -26.441 -6.667 46.797 1.00 95.62 978 LEU A N 1
ATOM 7358 C CA . LEU A 1 978 ? -27.423 -7.633 47.281 1.00 95.62 978 LEU A CA 1
ATOM 7359 C C . LEU A 1 978 ? -27.824 -7.291 48.718 1.00 95.62 978 LEU A C 1
ATOM 7361 O O . LEU A 1 978 ? -26.979 -7.287 49.604 1.00 95.62 978 LEU A O 1
ATOM 7365 N N . ALA A 1 979 ? -29.097 -7.053 48.988 1.00 96.25 979 ALA A N 1
ATOM 7366 C CA . ALA A 1 979 ? -29.594 -6.840 50.340 1.00 96.25 979 ALA A CA 1
ATOM 7367 C C . ALA A 1 979 ? -30.224 -8.126 50.896 1.00 96.25 979 ALA A C 1
ATOM 7369 O O . ALA A 1 979 ? -30.960 -8.824 50.195 1.00 96.25 979 ALA A O 1
ATOM 7370 N N . MET A 1 980 ? -29.928 -8.479 52.149 1.00 95.25 980 MET A N 1
ATOM 7371 C CA . MET A 1 980 ? -30.444 -9.709 52.761 1.00 95.25 980 MET A CA 1
ATOM 7372 C C . MET A 1 980 ? -30.846 -9.532 54.232 1.00 95.25 980 MET A C 1
ATOM 7374 O O . MET A 1 980 ? -30.265 -8.698 54.927 1.00 95.25 980 MET A O 1
ATOM 7378 N N . PRO A 1 981 ? -31.804 -10.330 54.737 1.00 92.56 981 PRO A N 1
ATOM 7379 C CA . PRO A 1 981 ? -32.121 -10.356 56.161 1.00 92.56 981 PRO A CA 1
ATOM 7380 C C . PRO A 1 981 ? -31.057 -11.159 56.949 1.00 92.56 981 PRO A C 1
ATOM 7382 O O . PRO A 1 981 ? -30.342 -11.981 56.352 1.00 92.56 981 PRO A O 1
ATOM 7385 N N . PRO A 1 982 ? -30.917 -10.969 58.277 1.00 90.06 982 PRO A N 1
ATOM 7386 C CA . PRO A 1 982 ? -29.799 -11.507 59.061 1.00 90.06 982 PRO A CA 1
ATOM 7387 C C . PRO A 1 982 ? -29.728 -13.037 59.053 1.00 90.06 982 PRO A C 1
ATOM 7389 O O . PRO A 1 982 ? -28.653 -13.621 59.173 1.00 90.06 982 PRO A O 1
ATOM 7392 N N . GLU A 1 983 ? -30.854 -13.721 58.853 1.00 89.50 983 GLU A N 1
ATOM 7393 C CA . GLU A 1 983 ? -30.915 -15.181 58.808 1.00 89.50 983 GLU A CA 1
ATOM 7394 C C . GLU A 1 983 ? -30.143 -15.735 57.604 1.00 89.50 983 GLU A C 1
ATOM 7396 O O . GLU A 1 983 ? -29.495 -16.780 57.706 1.00 89.50 983 GLU A O 1
ATOM 7401 N N . ARG A 1 984 ? -30.146 -15.019 56.470 1.00 90.31 984 ARG A N 1
ATOM 7402 C CA . ARG A 1 984 ? -29.418 -15.419 55.253 1.00 90.31 984 ARG A CA 1
ATOM 7403 C C . ARG A 1 984 ? -27.905 -15.304 55.429 1.00 90.31 984 ARG A C 1
ATOM 7405 O O . ARG A 1 984 ? -27.174 -16.094 54.832 1.00 90.31 984 ARG A O 1
ATOM 7412 N N . LEU A 1 985 ? -27.433 -14.403 56.288 1.00 86.50 985 LEU A N 1
ATOM 7413 C CA . LEU A 1 985 ? -26.009 -14.217 56.574 1.00 86.50 985 LEU A CA 1
ATOM 7414 C C . LEU A 1 985 ? -25.371 -15.489 57.161 1.00 86.50 985 LEU A C 1
ATOM 7416 O O . LEU A 1 985 ? -24.265 -15.868 56.779 1.00 86.50 985 LEU A O 1
ATOM 7420 N N . SER A 1 986 ? -26.109 -16.208 58.013 1.00 82.50 986 SER A N 1
ATOM 7421 C CA . SER A 1 986 ? -25.646 -17.458 58.637 1.00 82.50 986 SER A CA 1
ATOM 7422 C C . SER A 1 986 ? -25.366 -18.595 57.641 1.00 82.50 986 SER A C 1
ATOM 7424 O O . SER A 1 986 ? -24.650 -19.540 57.965 1.00 82.50 986 SER A O 1
ATOM 7426 N N . THR A 1 987 ? -25.880 -18.494 56.409 1.00 85.88 987 THR A N 1
ATOM 7427 C CA . THR A 1 987 ? -25.668 -19.489 55.344 1.00 85.88 987 THR A CA 1
ATOM 7428 C C . THR A 1 987 ? -24.324 -19.335 54.620 1.00 85.88 987 THR A C 1
ATOM 7430 O O . THR A 1 987 ? -23.960 -20.189 53.813 1.00 85.88 987 THR A O 1
ATOM 7433 N N . GLY A 1 988 ? -23.589 -18.243 54.870 1.00 87.19 988 GLY A N 1
ATOM 7434 C CA . GLY A 1 988 ? -22.364 -17.896 54.143 1.00 87.19 988 GLY A CA 1
ATOM 7435 C C . GLY A 1 988 ? -22.601 -17.311 52.744 1.00 87.19 988 GLY A C 1
ATOM 7436 O O . GLY A 1 988 ? -21.642 -17.138 51.993 1.00 87.19 988 GLY A O 1
ATOM 7437 N N . LEU A 1 989 ? -23.855 -16.996 52.390 1.00 91.44 989 LEU A N 1
ATOM 7438 C CA . LEU A 1 989 ? -24.242 -16.451 51.085 1.00 91.44 989 LEU A CA 1
ATOM 7439 C C . LEU A 1 989 ? -23.475 -15.174 50.721 1.00 91.44 989 LEU A C 1
ATOM 7441 O O . LEU A 1 989 ? -23.026 -15.058 49.589 1.00 91.44 989 LEU A O 1
ATOM 7445 N N . ALA A 1 990 ? -23.290 -14.246 51.664 1.00 88.38 990 ALA A N 1
ATOM 7446 C CA . ALA A 1 990 ? -22.595 -12.979 51.417 1.00 88.38 990 ALA A CA 1
ATOM 7447 C C . ALA A 1 990 ? -21.163 -13.191 50.888 1.00 88.38 990 ALA A C 1
ATOM 7449 O O . ALA A 1 990 ? -20.773 -12.625 49.867 1.00 88.38 990 ALA A O 1
ATOM 7450 N N . ARG A 1 991 ? -20.407 -14.092 51.530 1.00 85.88 991 ARG A N 1
ATOM 7451 C CA . ARG A 1 991 ? -19.048 -14.453 51.112 1.00 85.88 991 ARG A CA 1
ATOM 7452 C C . ARG A 1 991 ? -19.038 -15.136 49.745 1.00 85.88 991 ARG A C 1
ATOM 7454 O O . ARG A 1 991 ? -18.269 -14.743 48.878 1.00 85.88 991 ARG A O 1
ATOM 7461 N N . GLN A 1 992 ? -19.934 -16.101 49.539 1.00 86.88 992 GLN A N 1
ATOM 7462 C CA . GLN A 1 992 ? -20.029 -16.836 48.274 1.00 86.88 992 GLN A CA 1
ATOM 7463 C C . GLN A 1 992 ? -20.442 -15.934 47.104 1.00 86.88 992 GLN A C 1
ATOM 7465 O O . GLN A 1 992 ? -19.912 -16.085 46.010 1.00 86.88 992 GLN A O 1
ATOM 7470 N N . ALA A 1 993 ? -21.352 -14.980 47.322 1.00 86.06 993 ALA A N 1
ATOM 7471 C CA . ALA A 1 993 ? -21.755 -14.007 46.311 1.00 86.06 993 ALA A CA 1
ATOM 7472 C C . ALA A 1 993 ? -20.570 -13.132 45.881 1.00 86.06 993 ALA A C 1
ATOM 7474 O O . ALA A 1 993 ? -20.304 -13.011 44.683 1.00 86.06 993 ALA A O 1
ATOM 7475 N N . ARG A 1 994 ? -19.806 -12.608 46.849 1.00 83.94 994 ARG A N 1
ATOM 7476 C CA . ARG A 1 994 ? -18.597 -11.825 46.575 1.00 83.94 994 ARG A CA 1
ATOM 7477 C C . ARG A 1 994 ? -17.536 -12.643 45.837 1.00 83.94 994 ARG A C 1
ATOM 7479 O O . ARG A 1 994 ? -16.987 -12.161 44.858 1.00 83.94 994 ARG A O 1
ATOM 7486 N N . GLU A 1 995 ? -17.253 -13.864 46.279 1.00 78.56 995 GLU A N 1
ATOM 7487 C CA . GLU A 1 995 ? -16.223 -14.718 45.667 1.00 78.56 995 GLU A CA 1
ATOM 7488 C C . GLU A 1 995 ? -16.605 -15.181 44.254 1.00 78.56 995 GLU A C 1
ATOM 7490 O O . GLU A 1 995 ? -15.757 -15.205 43.367 1.00 78.56 995 GLU A O 1
ATOM 7495 N N . ALA A 1 996 ? -17.874 -15.534 44.028 1.00 73.50 996 ALA A N 1
ATOM 7496 C CA . ALA A 1 996 ? -18.326 -16.083 42.751 1.00 73.50 996 ALA A CA 1
ATOM 7497 C C . ALA A 1 996 ? -18.656 -15.015 41.699 1.00 73.50 996 ALA A C 1
ATOM 7499 O O . ALA A 1 996 ? -18.639 -15.320 40.508 1.00 73.50 996 ALA A O 1
ATOM 7500 N N . THR A 1 997 ? -19.026 -13.802 42.126 1.00 75.31 997 THR A N 1
ATOM 7501 C CA . THR A 1 997 ? -19.581 -12.768 41.232 1.00 75.31 997 THR A CA 1
ATOM 7502 C C . THR A 1 997 ? -19.052 -11.352 41.493 1.00 75.31 997 THR A C 1
ATOM 7504 O O . THR A 1 997 ? -19.398 -10.410 40.797 1.00 75.31 997 THR A O 1
ATOM 7507 N N . GLY A 1 998 ? -18.256 -11.123 42.537 1.00 76.12 998 GLY A N 1
ATOM 7508 C CA . GLY A 1 998 ? -17.826 -9.769 42.913 1.00 76.12 998 GLY A CA 1
ATOM 7509 C C . GLY A 1 998 ? -18.935 -8.866 43.479 1.00 76.12 998 GLY A C 1
ATOM 7510 O O . GLY A 1 998 ? -18.633 -7.776 43.958 1.00 76.12 998 GLY A O 1
ATOM 7511 N N . VAL A 1 999 ? -20.203 -9.302 43.490 1.00 87.31 999 VAL A N 1
ATOM 7512 C CA . VAL A 1 999 ? -21.322 -8.523 44.041 1.00 87.31 999 VAL A CA 1
ATOM 7513 C C . VAL A 1 999 ? -21.225 -8.464 45.565 1.00 87.31 999 VAL A C 1
ATOM 7515 O O . VAL A 1 999 ? -21.219 -9.486 46.253 1.00 87.31 999 VAL A O 1
ATOM 7518 N N . LEU A 1 1000 ? -21.174 -7.241 46.093 1.00 91.81 1000 LEU A N 1
ATOM 7519 C CA . LEU A 1 1000 ? -21.162 -6.961 47.525 1.00 91.81 1000 LEU A CA 1
ATOM 7520 C C . LEU A 1 1000 ? -22.581 -6.965 48.108 1.00 91.81 1000 LEU A C 1
ATOM 7522 O O . LEU A 1 1000 ? -23.565 -6.783 47.387 1.00 91.81 1000 LEU A O 1
ATOM 7526 N N . SER A 1 1001 ? -22.691 -7.146 49.427 1.00 94.56 1001 SER A N 1
ATOM 7527 C CA . SER A 1 1001 ? -23.993 -7.287 50.079 1.00 94.56 1001 SER A CA 1
ATOM 7528 C C . SER A 1 1001 ? -24.198 -6.447 51.336 1.00 94.56 1001 SER A C 1
ATOM 7530 O O . SER A 1 1001 ? -23.282 -6.312 52.151 1.00 94.56 1001 SER A O 1
ATOM 7532 N N . TRP A 1 1002 ? -25.438 -6.004 51.535 1.00 96.88 1002 TRP A N 1
ATOM 7533 C CA . TRP A 1 1002 ? -25.940 -5.403 52.766 1.00 96.88 1002 TRP A CA 1
ATOM 7534 C C . TRP A 1 1002 ? -26.743 -6.383 53.622 1.00 96.88 1002 TRP A C 1
ATOM 7536 O O . TRP A 1 1002 ? -27.394 -7.289 53.095 1.00 96.88 1002 TRP A O 1
ATOM 7546 N N . VAL A 1 1003 ? -26.769 -6.140 54.935 1.00 95.50 1003 VAL A N 1
ATOM 7547 C CA . VAL A 1 1003 ? -27.669 -6.825 55.877 1.00 95.50 1003 VAL A CA 1
ATOM 7548 C C . VAL A 1 1003 ? -28.639 -5.837 56.525 1.00 95.50 1003 VAL A C 1
ATOM 7550 O O . VAL A 1 1003 ? -28.215 -4.824 57.078 1.00 95.50 1003 VAL A O 1
ATOM 7553 N N . HIS A 1 1004 ? -29.934 -6.145 56.479 1.00 90.25 1004 HIS A N 1
ATOM 7554 C CA . HIS A 1 1004 ? -30.993 -5.383 57.151 1.00 90.25 1004 HIS A CA 1
ATOM 7555 C C . HIS A 1 1004 ? -31.376 -6.003 58.496 1.00 90.25 1004 HIS A C 1
ATOM 7557 O O . HIS A 1 1004 ? -31.359 -7.217 58.619 1.00 90.25 1004 HIS A O 1
ATOM 7563 N N . THR A 1 1005 ? -31.807 -5.272 59.517 1.00 92.75 1005 THR A N 1
ATOM 7564 C CA . THR A 1 1005 ? -31.399 -3.907 59.872 1.00 92.75 1005 THR A CA 1
ATOM 7565 C C . THR A 1 1005 ? -30.655 -4.047 61.192 1.00 92.75 1005 THR A C 1
ATOM 7567 O O . THR A 1 1005 ? -31.189 -4.636 62.133 1.00 92.75 1005 THR A O 1
ATOM 7570 N N . LEU A 1 1006 ? -29.412 -3.569 61.256 1.00 92.38 1006 LEU A N 1
ATOM 7571 C CA . LEU A 1 1006 ? -28.534 -3.741 62.417 1.00 92.38 1006 LEU A CA 1
ATOM 7572 C C . LEU A 1 1006 ? -28.268 -2.380 63.070 1.00 92.38 1006 LEU A C 1
ATOM 7574 O O . LEU A 1 1006 ? -27.977 -1.395 62.392 1.00 92.38 1006 LEU A O 1
ATOM 7578 N N . ASN A 1 1007 ? -28.387 -2.312 64.398 1.00 91.94 1007 ASN A N 1
ATOM 7579 C CA . ASN A 1 1007 ? -28.386 -1.042 65.140 1.00 91.94 1007 ASN A CA 1
ATOM 7580 C C . ASN A 1 1007 ? -27.319 -0.973 66.237 1.00 91.94 1007 ASN A C 1
ATOM 7582 O O . ASN A 1 1007 ? -27.192 0.050 66.911 1.00 91.94 1007 ASN A O 1
ATOM 7586 N N . THR A 1 1008 ? -26.512 -2.024 66.405 1.00 88.12 1008 THR A N 1
ATOM 7587 C CA . THR A 1 1008 ? -25.364 -2.022 67.320 1.00 88.12 1008 THR A CA 1
ATOM 7588 C C . THR A 1 1008 ? -24.045 -2.324 66.603 1.00 88.12 1008 THR A C 1
ATOM 7590 O O . THR A 1 1008 ? -24.002 -3.082 65.635 1.00 88.12 1008 THR A O 1
ATOM 7593 N N . LEU A 1 1009 ? -22.940 -1.748 67.092 1.00 80.00 1009 LEU A N 1
ATOM 7594 C CA . LEU A 1 1009 ? -21.601 -2.009 66.538 1.00 80.00 1009 LEU A CA 1
ATOM 7595 C C . LEU A 1 1009 ? -21.225 -3.497 66.604 1.00 80.00 1009 LEU A C 1
ATOM 7597 O O . LEU A 1 1009 ? -20.599 -4.008 65.686 1.00 80.00 1009 LEU A O 1
ATOM 7601 N N . ALA A 1 1010 ? -21.659 -4.203 67.651 1.00 81.50 1010 ALA A N 1
ATOM 7602 C CA . ALA A 1 1010 ? -21.395 -5.631 67.800 1.00 81.50 1010 ALA A CA 1
ATOM 7603 C C . ALA A 1 1010 ? -22.082 -6.475 66.711 1.00 81.50 1010 ALA A C 1
ATOM 7605 O O . ALA A 1 1010 ? -21.478 -7.407 66.184 1.00 81.50 1010 ALA A O 1
ATOM 7606 N N . GLU A 1 1011 ? -23.329 -6.148 66.356 1.00 87.12 1011 GLU A N 1
ATOM 7607 C CA . GLU A 1 1011 ? -24.041 -6.803 65.251 1.00 87.12 1011 GLU A CA 1
ATOM 7608 C C . GLU A 1 1011 ? -23.389 -6.484 63.905 1.00 87.12 1011 GLU A C 1
ATOM 7610 O O . GLU A 1 1011 ? -23.236 -7.372 63.067 1.00 87.12 1011 GLU A O 1
ATOM 7615 N N . PHE A 1 1012 ? -22.960 -5.234 63.717 1.00 86.81 1012 PHE A N 1
ATOM 7616 C CA . PHE A 1 1012 ? -22.251 -4.814 62.516 1.00 86.81 1012 PHE A CA 1
ATOM 7617 C C . PHE A 1 1012 ? -20.924 -5.567 62.328 1.00 86.81 1012 PHE A C 1
ATOM 7619 O O . PHE A 1 1012 ? -20.692 -6.153 61.270 1.00 86.81 1012 PHE A O 1
ATOM 7626 N N . ASP A 1 1013 ? -20.086 -5.629 63.366 1.00 77.25 1013 ASP A N 1
ATOM 7627 C CA . ASP A 1 1013 ? -18.819 -6.366 63.330 1.00 77.25 1013 ASP A CA 1
ATOM 7628 C C . ASP A 1 1013 ? -19.041 -7.859 63.038 1.00 77.25 1013 ASP A C 1
ATOM 7630 O O . ASP A 1 1013 ? -18.304 -8.463 62.253 1.00 77.25 1013 ASP A O 1
ATOM 7634 N N . ALA A 1 1014 ? -20.083 -8.459 63.624 1.00 80.88 1014 ALA A N 1
ATOM 7635 C CA . ALA A 1 1014 ? -20.456 -9.842 63.345 1.00 80.88 1014 ALA A CA 1
ATOM 7636 C C . ALA A 1 1014 ? -20.884 -10.042 61.878 1.00 80.88 1014 ALA A C 1
ATOM 7638 O O . ALA A 1 1014 ? -20.519 -11.049 61.263 1.00 80.88 1014 ALA A O 1
ATOM 7639 N N . ALA A 1 1015 ? -21.605 -9.080 61.294 1.00 85.00 1015 ALA A N 1
ATOM 7640 C CA . ALA A 1 1015 ? -22.010 -9.123 59.892 1.00 85.00 1015 ALA A CA 1
ATOM 7641 C C . ALA A 1 1015 ? -20.817 -9.060 58.930 1.00 85.00 1015 ALA A C 1
ATOM 7643 O O . ALA A 1 1015 ? -20.740 -9.867 57.998 1.00 85.00 1015 ALA A O 1
ATOM 7644 N N . LEU A 1 1016 ? -19.848 -8.179 59.196 1.00 81.31 1016 LEU A N 1
ATOM 7645 C CA . LEU A 1 1016 ? -18.611 -8.093 58.415 1.00 81.31 1016 LEU A CA 1
ATOM 7646 C C . LEU A 1 1016 ? -17.804 -9.396 58.479 1.00 81.31 1016 LEU A C 1
ATOM 7648 O O . LEU A 1 1016 ? -17.365 -9.911 57.450 1.00 81.31 1016 LEU A O 1
ATOM 7652 N N . GLN A 1 1017 ? -17.648 -9.982 59.671 1.00 78.25 1017 GLN A N 1
ATOM 7653 C CA . GLN A 1 1017 ? -16.944 -11.264 59.839 1.00 78.25 1017 GLN A CA 1
ATOM 7654 C C . GLN A 1 1017 ? -17.626 -12.410 59.074 1.00 78.25 1017 GLN A C 1
ATOM 7656 O O . GLN A 1 1017 ? -16.961 -13.303 58.534 1.00 78.25 1017 GLN A O 1
ATOM 7661 N N . ALA A 1 1018 ? -18.955 -12.373 58.985 1.00 78.81 1018 ALA A N 1
ATOM 7662 C CA . ALA A 1 1018 ? -19.743 -13.328 58.216 1.00 78.81 1018 ALA A CA 1
ATOM 7663 C C . ALA A 1 1018 ? -19.743 -13.057 56.694 1.00 78.81 1018 ALA A C 1
ATOM 7665 O O . ALA A 1 1018 ? -20.258 -13.872 55.929 1.00 78.81 1018 ALA A O 1
ATOM 7666 N N . GLY A 1 1019 ? -19.097 -11.979 56.237 1.00 82.62 1019 GLY A N 1
ATOM 7667 C CA . GLY A 1 1019 ? -18.852 -11.684 54.823 1.00 82.62 1019 GLY A CA 1
ATOM 7668 C C . GLY A 1 1019 ? -19.755 -10.615 54.208 1.00 82.62 1019 GLY A C 1
ATOM 7669 O O . GLY A 1 1019 ? -19.664 -10.411 53.000 1.00 82.62 1019 GLY A O 1
ATOM 7670 N N . ALA A 1 1020 ? -20.606 -9.941 54.990 1.00 89.00 1020 ALA A N 1
ATOM 7671 C CA . ALA A 1 1020 ? -21.325 -8.761 54.510 1.00 89.00 1020 ALA A CA 1
ATOM 7672 C C . ALA A 1 1020 ? -20.359 -7.591 54.260 1.00 89.00 1020 ALA A C 1
ATOM 7674 O O . ALA A 1 1020 ? -19.302 -7.509 54.884 1.00 89.00 1020 ALA A O 1
ATOM 7675 N N . ALA A 1 1021 ? -20.726 -6.684 53.354 1.00 88.56 1021 ALA A N 1
ATOM 7676 C CA . ALA A 1 1021 ? -19.942 -5.489 53.054 1.00 88.56 1021 ALA A CA 1
ATOM 7677 C C . ALA A 1 1021 ? -20.405 -4.271 53.865 1.00 88.56 1021 ALA A C 1
ATOM 7679 O O . ALA A 1 1021 ? -19.571 -3.490 54.309 1.00 88.56 1021 ALA A O 1
ATOM 7680 N N . GLU A 1 1022 ? -21.717 -4.114 54.067 1.00 92.88 1022 GLU A N 1
ATOM 7681 C CA . GLU A 1 1022 ? -22.295 -3.048 54.895 1.00 92.88 1022 GLU A CA 1
ATOM 7682 C C . GLU A 1 1022 ? -23.682 -3.450 55.439 1.00 92.88 1022 GLU A C 1
ATOM 7684 O O . GLU A 1 1022 ? -24.101 -4.603 55.311 1.00 92.88 1022 GLU A O 1
ATOM 7689 N N . ILE A 1 1023 ? -24.399 -2.521 56.072 1.00 94.56 1023 ILE A N 1
ATOM 7690 C CA . ILE A 1 1023 ? -25.697 -2.737 56.708 1.00 94.56 1023 ILE A CA 1
ATOM 7691 C C . ILE A 1 1023 ? -26.708 -1.654 56.325 1.00 94.56 1023 ILE A C 1
ATOM 7693 O O . ILE A 1 1023 ? -26.361 -0.537 55.935 1.00 94.56 1023 ILE A O 1
ATOM 7697 N N . PHE A 1 1024 ? -27.979 -1.997 56.495 1.00 95.38 1024 PHE A N 1
ATOM 7698 C CA . PHE A 1 1024 ? -29.027 -1.012 56.717 1.00 95.38 1024 PHE A CA 1
ATOM 7699 C C . PHE A 1 1024 ? -29.140 -0.770 58.221 1.00 95.38 1024 PHE A C 1
ATOM 7701 O O . PHE A 1 1024 ? -29.060 -1.712 59.017 1.00 95.38 1024 PHE A O 1
ATOM 7708 N N . THR A 1 1025 ? -29.309 0.486 58.622 1.00 94.00 1025 THR A N 1
ATOM 7709 C CA . THR A 1 1025 ? -29.389 0.867 60.035 1.00 94.00 1025 THR A CA 1
ATOM 7710 C C . THR A 1 1025 ? -30.403 1.975 60.260 1.00 94.00 1025 THR A C 1
ATOM 7712 O O . THR A 1 1025 ? -30.605 2.832 59.402 1.00 94.00 1025 THR A O 1
ATOM 7715 N N . ASP A 1 1026 ? -30.986 2.001 61.451 1.00 90.62 1026 ASP A N 1
ATOM 7716 C CA . ASP A 1 1026 ? -31.825 3.104 61.893 1.00 90.62 1026 ASP A CA 1
ATOM 7717 C C . ASP A 1 1026 ? -30.998 4.204 62.587 1.00 90.62 1026 ASP A C 1
ATOM 7719 O O . ASP A 1 1026 ? -31.371 5.375 62.534 1.00 90.62 1026 ASP A O 1
ATOM 7723 N N . SER A 1 1027 ? -29.892 3.850 63.263 1.00 83.88 1027 SER A N 1
ATOM 7724 C CA . SER A 1 1027 ? -29.222 4.762 64.211 1.00 83.88 1027 SER A CA 1
ATOM 7725 C C . SER A 1 1027 ? -27.687 4.738 64.246 1.00 83.88 1027 SER A C 1
ATOM 7727 O O . SER A 1 1027 ? -27.109 5.469 65.050 1.00 83.88 1027 SER A O 1
ATOM 7729 N N . LEU A 1 1028 ? -27.001 3.918 63.439 1.00 88.06 1028 LEU A N 1
ATOM 7730 C CA . LEU A 1 1028 ? -25.529 3.854 63.429 1.00 88.06 1028 LEU A CA 1
ATOM 7731 C C . LEU A 1 1028 ? -24.907 4.676 62.284 1.00 88.06 1028 LEU A C 1
ATOM 7733 O O . LEU A 1 1028 ? -24.719 4.134 61.192 1.00 88.06 1028 LEU A O 1
ATOM 7737 N N . PRO A 1 1029 ? -24.494 5.938 62.498 1.00 80.25 1029 PRO A N 1
ATOM 7738 C CA . PRO A 1 1029 ? -23.837 6.705 61.441 1.00 80.25 1029 PRO A CA 1
ATOM 7739 C C . PRO A 1 1029 ? -22.526 6.031 60.984 1.00 80.25 1029 PRO A C 1
ATOM 7741 O O . PRO A 1 1029 ? -21.870 5.352 61.787 1.00 80.25 1029 PRO A O 1
ATOM 7744 N N . PRO A 1 1030 ? -22.134 6.170 59.706 1.00 78.44 1030 PRO A N 1
ATOM 7745 C CA . PRO A 1 1030 ? -20.857 5.655 59.220 1.00 78.44 1030 PRO A CA 1
ATOM 7746 C C . PRO A 1 1030 ? -19.670 6.416 59.855 1.00 78.44 1030 PRO A C 1
ATOM 7748 O O . PRO A 1 1030 ? -19.777 7.616 60.114 1.00 78.44 1030 PRO A O 1
ATOM 7751 N N . PRO A 1 1031 ? -18.532 5.747 60.130 1.00 66.69 1031 PRO A N 1
ATOM 7752 C CA . PRO A 1 1031 ? -17.328 6.404 60.643 1.00 66.69 1031 PRO A CA 1
ATOM 7753 C C . PRO A 1 1031 ? -16.638 7.265 59.569 1.00 66.69 1031 PRO A C 1
ATOM 7755 O O . PRO A 1 1031 ? -16.693 6.949 58.381 1.00 66.69 1031 PRO A O 1
ATOM 7758 N N . VAL A 1 1032 ? -15.924 8.318 59.988 1.00 64.69 1032 VAL A N 1
ATOM 7759 C CA . VAL A 1 1032 ? -15.051 9.103 59.096 1.00 64.69 1032 VAL A CA 1
ATOM 7760 C C . VAL A 1 1032 ? -13.783 8.294 58.814 1.00 64.69 1032 VAL A C 1
ATOM 7762 O O . VAL A 1 1032 ? -13.031 7.953 59.728 1.00 64.69 1032 VAL A O 1
ATOM 7765 N N . VAL A 1 1033 ? -13.546 7.956 57.548 1.00 69.56 1033 VAL A N 1
ATOM 7766 C CA . VAL A 1 1033 ? -12.442 7.078 57.136 1.00 69.56 1033 VAL A CA 1
ATOM 7767 C C . VAL A 1 1033 ? -11.623 7.697 56.007 1.00 69.56 1033 VAL A C 1
ATOM 7769 O O . VAL A 1 1033 ? -12.176 8.275 55.075 1.00 69.56 1033 VAL A O 1
ATOM 7772 N N . ALA A 1 1034 ? -10.302 7.529 56.069 1.00 72.62 1034 ALA A N 1
ATOM 7773 C CA . ALA A 1 1034 ? -9.397 7.784 54.956 1.00 72.62 1034 ALA A CA 1
ATOM 7774 C C . ALA A 1 1034 ? -9.296 6.518 54.096 1.00 72.62 1034 ALA A C 1
ATOM 7776 O O . ALA A 1 1034 ? -9.178 5.404 54.620 1.00 72.62 1034 ALA A O 1
ATOM 7777 N N . ARG A 1 1035 ? -9.355 6.685 52.772 1.00 80.44 1035 ARG A N 1
ATOM 7778 C CA . ARG A 1 1035 ? -9.420 5.573 51.815 1.00 80.44 1035 ARG A CA 1
ATOM 7779 C C . ARG A 1 1035 ? -8.158 5.497 50.969 1.00 80.44 1035 ARG A C 1
ATOM 7781 O O . ARG A 1 1035 ? -7.745 6.498 50.381 1.00 80.44 1035 ARG A O 1
ATOM 7788 N N . PHE A 1 1036 ? -7.594 4.299 50.844 1.00 83.94 1036 PHE A N 1
ATOM 7789 C CA . PHE A 1 1036 ? -6.399 4.053 50.041 1.00 83.94 1036 PHE A CA 1
ATOM 7790 C C . PHE A 1 1036 ? -6.659 2.974 48.996 1.00 83.94 1036 PHE A C 1
ATOM 7792 O O . PHE A 1 1036 ? -7.099 1.879 49.334 1.00 83.94 1036 PHE A O 1
ATOM 7799 N N . GLU A 1 1037 ? -6.340 3.264 47.737 1.00 89.56 1037 GLU A N 1
ATOM 7800 C CA . GLU A 1 1037 ? -6.244 2.246 46.693 1.00 89.56 1037 GLU A CA 1
ATOM 7801 C C . GLU A 1 1037 ? -4.859 1.608 46.752 1.00 89.56 1037 GLU A C 1
ATOM 7803 O O . GLU A 1 1037 ? -3.834 2.298 46.694 1.00 89.56 1037 GLU A O 1
ATOM 7808 N N . VAL A 1 1038 ? -4.840 0.284 46.840 1.00 92.44 1038 VAL A N 1
ATOM 7809 C CA . VAL A 1 1038 ? -3.634 -0.532 46.850 1.00 92.44 1038 VAL A CA 1
ATOM 7810 C C . VAL A 1 1038 ? -3.664 -1.447 45.636 1.00 92.44 1038 VAL A C 1
ATOM 7812 O O . VAL A 1 1038 ? -4.616 -2.196 45.440 1.00 92.44 1038 VAL A O 1
ATOM 7815 N N . ILE A 1 1039 ? -2.612 -1.396 44.826 1.00 92.62 1039 ILE A N 1
ATOM 7816 C CA . ILE A 1 1039 ? -2.395 -2.289 43.691 1.00 92.62 1039 ILE A CA 1
ATOM 7817 C C . ILE A 1 1039 ? -1.150 -3.118 43.992 1.00 92.62 1039 ILE A C 1
ATOM 7819 O O . ILE A 1 1039 ? -0.059 -2.567 44.141 1.00 92.62 1039 ILE A O 1
ATOM 7823 N N . SER A 1 1040 ? -1.319 -4.434 44.068 1.00 95.25 1040 SER A N 1
ATOM 7824 C CA . SER A 1 1040 ? -0.251 -5.430 44.125 1.00 95.25 1040 SER A CA 1
ATOM 7825 C C . SER A 1 1040 ? -0.229 -6.188 42.804 1.00 95.25 1040 SER A C 1
ATOM 7827 O O . SER A 1 1040 ? -1.258 -6.662 42.341 1.00 95.25 1040 SER A O 1
ATOM 7829 N N . SER A 1 1041 ? 0.937 -6.296 42.185 1.00 92.44 1041 SER A N 1
ATOM 7830 C CA . SER A 1 1041 ? 1.091 -6.852 40.841 1.00 92.44 1041 SER A CA 1
ATOM 7831 C C . SER A 1 1041 ? 2.169 -7.914 40.896 1.00 92.44 1041 SER A C 1
ATOM 7833 O O . SER A 1 1041 ? 3.289 -7.621 41.324 1.00 92.44 1041 SER A O 1
ATOM 7835 N N . GLY A 1 1042 ? 1.823 -9.135 40.488 1.00 84.88 1042 GLY A N 1
ATOM 7836 C CA . GLY A 1 1042 ? 2.782 -10.208 40.256 1.00 84.88 1042 GLY A CA 1
ATOM 7837 C C . GLY A 1 1042 ? 3.677 -9.914 39.050 1.00 84.88 1042 GLY A C 1
ATOM 7838 O O . GLY A 1 1042 ? 3.560 -8.873 38.393 1.00 84.88 1042 GLY A O 1
ATOM 7839 N N . HIS A 1 1043 ? 4.594 -10.833 38.753 1.00 85.12 1043 HIS A N 1
ATOM 7840 C CA . HIS A 1 1043 ? 5.532 -10.687 37.639 1.00 85.12 1043 HIS A CA 1
ATOM 7841 C C . HIS A 1 1043 ? 4.818 -10.343 36.324 1.00 85.12 1043 HIS A C 1
ATOM 7843 O O . HIS A 1 1043 ? 3.785 -10.925 36.001 1.00 85.12 1043 HIS A O 1
ATOM 7849 N N . ALA A 1 1044 ? 5.358 -9.368 35.586 1.00 80.31 1044 ALA A N 1
ATOM 7850 C CA . ALA A 1 1044 ? 4.822 -8.864 34.314 1.00 80.31 1044 ALA A CA 1
ATOM 7851 C C . ALA A 1 1044 ? 3.358 -8.355 34.334 1.00 80.31 1044 ALA A C 1
ATOM 7853 O O . ALA A 1 1044 ? 2.828 -7.996 33.286 1.00 80.31 1044 ALA A O 1
ATOM 7854 N N . SER A 1 1045 ? 2.720 -8.248 35.506 1.00 77.88 1045 SER A N 1
ATOM 7855 C CA . SER A 1 1045 ? 1.289 -7.921 35.646 1.00 77.88 1045 SER A CA 1
ATOM 7856 C C . SER A 1 1045 ? 1.000 -6.429 35.870 1.00 77.88 1045 SER A C 1
ATOM 7858 O O . SER A 1 1045 ? -0.146 -6.047 36.096 1.00 77.88 1045 SER A O 1
ATOM 7860 N N . GLY A 1 1046 ? 2.030 -5.574 35.833 1.00 86.88 1046 GLY A N 1
ATOM 7861 C CA . GLY A 1 1046 ? 1.923 -4.117 35.988 1.00 86.88 1046 GLY A CA 1
ATOM 7862 C C . GLY A 1 1046 ? 2.699 -3.549 37.182 1.00 86.88 1046 GLY A C 1
ATOM 7863 O O . GLY A 1 1046 ? 3.425 -4.259 37.874 1.00 86.88 1046 GLY A O 1
ATOM 7864 N N . GLU A 1 1047 ? 2.561 -2.241 37.426 1.00 89.69 1047 GLU A N 1
ATOM 7865 C CA . GLU A 1 1047 ? 3.165 -1.571 38.589 1.00 89.69 1047 GLU A CA 1
ATOM 7866 C C . GLU A 1 1047 ? 2.345 -1.821 39.863 1.00 89.69 1047 GLU A C 1
ATOM 7868 O O . GLU A 1 1047 ? 1.129 -2.006 39.804 1.00 89.69 1047 GLU A O 1
ATOM 7873 N N . SER A 1 1048 ? 3.006 -1.805 41.023 1.00 94.19 1048 SER A N 1
ATOM 7874 C CA . SER A 1 1048 ? 2.339 -1.822 42.327 1.00 94.19 1048 SER A CA 1
ATOM 7875 C C . SER A 1 1048 ? 2.418 -0.451 42.987 1.00 94.19 1048 SER A C 1
ATOM 7877 O O . SER A 1 1048 ? 3.485 0.167 43.062 1.00 94.19 1048 SER A O 1
ATOM 7879 N N . THR A 1 1049 ? 1.277 0.036 43.462 1.00 93.06 1049 THR A N 1
ATOM 7880 C CA . THR A 1 1049 ? 1.128 1.396 43.988 1.00 93.06 1049 THR A CA 1
ATOM 7881 C C . THR A 1 1049 ? 0.200 1.424 45.186 1.00 93.06 1049 THR A C 1
ATOM 7883 O O . THR A 1 1049 ? -0.764 0.666 45.231 1.00 93.06 1049 THR A O 1
ATOM 7886 N N . LEU A 1 1050 ? 0.431 2.359 46.103 1.00 93.25 1050 LEU A N 1
ATOM 7887 C CA . LEU A 1 1050 ? -0.509 2.689 47.168 1.00 93.25 1050 LEU A CA 1
ATOM 7888 C C . LEU A 1 1050 ? -0.811 4.191 47.125 1.00 93.25 1050 LEU A C 1
ATOM 7890 O O . LEU A 1 1050 ? 0.116 5.000 47.209 1.00 93.25 1050 LEU A O 1
ATOM 7894 N N . ARG A 1 1051 ? -2.082 4.580 46.955 1.00 88.81 1051 ARG A N 1
ATOM 7895 C CA . ARG A 1 1051 ? -2.490 5.992 46.822 1.00 88.81 1051 ARG A CA 1
ATOM 7896 C C . ARG A 1 1051 ? -3.737 6.343 47.640 1.00 88.81 1051 ARG A C 1
ATOM 7898 O O . ARG A 1 1051 ? -4.654 5.527 47.691 1.00 88.81 1051 ARG A O 1
ATOM 7905 N N . PRO A 1 1052 ? -3.829 7.561 48.202 1.00 84.00 1052 PRO A N 1
ATOM 7906 C CA . PRO A 1 1052 ? -5.081 8.073 48.759 1.00 84.00 1052 PRO A CA 1
ATOM 7907 C C . PRO A 1 1052 ? -6.124 8.278 47.654 1.00 84.00 1052 PRO A C 1
ATOM 7909 O O . PRO A 1 1052 ? -5.802 8.823 46.594 1.00 84.00 1052 PRO A O 1
ATOM 7912 N N . LEU A 1 1053 ? -7.370 7.865 47.893 1.00 73.88 1053 LEU A N 1
ATOM 7913 C CA . LEU A 1 1053 ? -8.481 8.074 46.954 1.00 73.88 1053 LEU A CA 1
ATOM 7914 C C . LEU A 1 1053 ? -9.036 9.503 47.006 1.00 73.88 1053 LEU A C 1
ATOM 7916 O O . LEU A 1 1053 ? -9.481 10.018 45.984 1.00 73.88 1053 LEU A O 1
ATOM 7920 N N . ASP A 1 1054 ? -8.935 10.166 48.158 1.00 67.38 1054 ASP A N 1
ATOM 7921 C CA . ASP A 1 1054 ? -9.447 11.526 48.382 1.00 67.38 1054 ASP A CA 1
ATOM 7922 C C . ASP A 1 1054 ? -8.450 12.632 47.955 1.00 67.38 1054 ASP A C 1
ATOM 7924 O O . ASP A 1 1054 ? -8.652 13.816 48.222 1.00 67.38 1054 ASP A O 1
ATOM 7928 N N . GLY A 1 1055 ? -7.384 12.251 47.237 1.00 62.31 1055 GLY A N 1
ATOM 7929 C CA . GLY A 1 1055 ? -6.338 13.138 46.718 1.00 62.31 1055 GLY A CA 1
ATOM 7930 C C . GLY A 1 1055 ? -5.023 13.045 47.502 1.00 62.31 1055 GLY A C 1
ATOM 7931 O O . GLY A 1 1055 ? -5.004 13.057 48.726 1.00 62.31 1055 GLY A O 1
ATOM 7932 N N . GLY A 1 1056 ? -3.895 12.940 46.790 1.00 70.88 1056 GLY A N 1
ATOM 7933 C CA . GLY A 1 1056 ? -2.563 12.782 47.385 1.00 70.88 1056 GLY A CA 1
ATOM 7934 C C . GLY A 1 1056 ? -1.561 12.129 46.429 1.00 70.88 1056 GLY A C 1
ATOM 7935 O O . GLY A 1 1056 ? -1.926 11.672 45.345 1.00 70.88 1056 GLY A O 1
ATOM 7936 N N . ALA A 1 1057 ? -0.279 12.101 46.803 1.00 75.12 1057 ALA A N 1
ATOM 7937 C CA . ALA A 1 1057 ? 0.762 11.453 46.003 1.00 75.12 1057 ALA A CA 1
ATOM 7938 C C . ALA A 1 1057 ? 0.761 9.930 46.221 1.00 75.12 1057 ALA A C 1
ATOM 7940 O O . ALA A 1 1057 ? 0.669 9.457 47.352 1.00 75.12 1057 ALA A O 1
ATOM 7941 N N . ALA A 1 1058 ? 0.888 9.165 45.135 1.00 83.94 1058 ALA A N 1
ATOM 7942 C CA . ALA A 1 1058 ? 1.016 7.713 45.197 1.00 83.94 1058 ALA A CA 1
ATOM 7943 C C . ALA A 1 1058 ? 2.436 7.296 45.612 1.00 83.94 1058 ALA A C 1
ATOM 7945 O O . ALA A 1 1058 ? 3.422 7.837 45.106 1.00 83.94 1058 ALA A O 1
ATOM 7946 N N . VAL A 1 1059 ? 2.539 6.275 46.460 1.00 90.12 1059 VAL A N 1
ATOM 7947 C CA . VAL A 1 1059 ? 3.795 5.578 46.751 1.00 90.12 1059 VAL A CA 1
ATOM 7948 C C . VAL A 1 1059 ? 3.953 4.445 45.744 1.00 90.12 1059 VAL A C 1
ATOM 7950 O O . VAL A 1 1059 ? 3.119 3.540 45.675 1.00 90.12 1059 VAL A O 1
ATOM 7953 N N . ARG A 1 1060 ? 5.025 4.499 44.949 1.00 90.19 1060 ARG A N 1
ATOM 7954 C CA . ARG A 1 1060 ? 5.424 3.394 44.070 1.00 90.19 1060 ARG A CA 1
ATOM 7955 C C . ARG A 1 1060 ? 6.211 2.366 44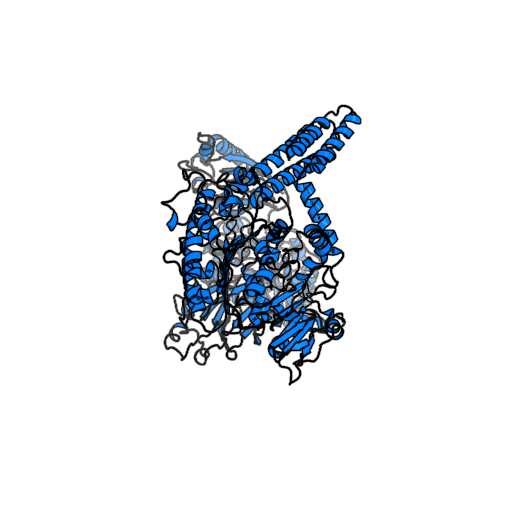.864 1.00 90.19 1060 ARG A C 1
ATOM 7957 O O . ARG A 1 1060 ? 7.103 2.729 45.629 1.00 90.19 1060 ARG A O 1
ATOM 7964 N N . LEU A 1 1061 ? 5.878 1.101 44.659 1.00 94.88 1061 LEU A N 1
ATOM 7965 C CA . LEU A 1 1061 ? 6.461 -0.015 45.388 1.00 94.88 1061 LEU A CA 1
ATOM 7966 C C . LEU A 1 1061 ? 7.552 -0.687 44.549 1.00 94.88 1061 LEU A C 1
ATOM 7968 O O . LEU A 1 1061 ? 7.515 -0.658 43.321 1.00 94.88 1061 LEU A O 1
ATOM 7972 N N . THR A 1 1062 ? 8.547 -1.265 45.216 1.00 92.38 1062 THR A N 1
ATOM 7973 C CA . THR A 1 1062 ? 9.686 -1.937 44.567 1.00 92.38 1062 THR A CA 1
ATOM 7974 C C . THR A 1 1062 ? 9.578 -3.450 44.711 1.00 92.38 1062 THR A C 1
ATOM 7976 O O . THR A 1 1062 ? 8.820 -3.926 45.556 1.00 92.38 1062 THR A O 1
ATOM 7979 N N . ARG A 1 1063 ? 10.345 -4.206 43.910 1.00 93.00 1063 ARG A N 1
ATOM 7980 C CA . ARG A 1 1063 ? 10.339 -5.679 43.924 1.00 93.00 1063 ARG A CA 1
ATOM 7981 C C . ARG A 1 1063 ? 10.504 -6.217 45.349 1.00 93.00 1063 ARG A C 1
ATOM 7983 O O . ARG A 1 1063 ? 11.383 -5.760 46.081 1.00 93.00 1063 ARG A O 1
ATOM 7990 N N . GLY A 1 1064 ? 9.667 -7.183 45.722 1.00 93.19 1064 GLY A N 1
ATOM 7991 C CA . GLY A 1 1064 ? 9.669 -7.792 47.049 1.00 93.19 1064 GLY A CA 1
ATOM 7992 C C . GLY A 1 1064 ? 8.463 -7.415 47.908 1.00 93.19 1064 GLY A C 1
ATOM 7993 O O . GLY A 1 1064 ? 7.400 -7.043 47.411 1.00 93.19 1064 GLY A O 1
ATOM 7994 N N . VAL A 1 1065 ? 8.630 -7.543 49.224 1.00 96.06 1065 VAL A N 1
ATOM 7995 C CA . VAL A 1 1065 ? 7.626 -7.219 50.244 1.00 96.06 1065 VAL A CA 1
ATOM 7996 C C . VAL A 1 1065 ? 7.836 -5.783 50.721 1.00 96.06 1065 VAL A C 1
ATOM 7998 O O . VAL A 1 1065 ? 8.910 -5.438 51.208 1.00 96.06 1065 VAL A O 1
ATOM 8001 N N . ASN A 1 1066 ? 6.812 -4.944 50.622 1.00 97.12 1066 ASN A N 1
ATOM 8002 C CA . ASN A 1 1066 ? 6.863 -3.530 50.986 1.00 97.12 1066 ASN A CA 1
ATOM 8003 C C . ASN A 1 1066 ? 6.015 -3.292 52.240 1.00 97.12 1066 ASN A C 1
ATOM 8005 O O . ASN A 1 1066 ? 4.866 -3.724 52.280 1.00 97.12 1066 ASN A O 1
ATOM 8009 N N . LEU A 1 1067 ? 6.561 -2.606 53.248 1.00 96.00 1067 LEU A N 1
ATOM 8010 C CA . LEU A 1 1067 ? 5.837 -2.192 54.452 1.00 96.00 1067 LEU A CA 1
ATOM 8011 C C . LEU A 1 1067 ? 5.570 -0.687 54.397 1.00 96.00 1067 LEU A C 1
ATOM 8013 O O . LEU A 1 1067 ? 6.511 0.106 54.365 1.00 96.00 1067 LEU A O 1
ATOM 8017 N N . VAL A 1 1068 ? 4.301 -0.300 54.428 1.00 95.12 1068 VAL A N 1
ATOM 8018 C CA . VAL A 1 1068 ? 3.834 1.082 54.295 1.00 95.12 1068 VAL A CA 1
ATOM 8019 C C . VAL A 1 1068 ? 3.036 1.466 55.541 1.00 95.12 1068 VAL A C 1
ATOM 8021 O O . VAL A 1 1068 ? 2.148 0.723 55.948 1.00 95.12 1068 VAL A O 1
ATOM 8024 N N . ALA A 1 1069 ? 3.337 2.609 56.154 1.00 91.94 1069 ALA A N 1
ATOM 8025 C CA . ALA A 1 1069 ? 2.493 3.216 57.179 1.00 91.94 1069 ALA A CA 1
ATOM 8026 C C . ALA A 1 1069 ? 1.409 4.076 56.530 1.00 91.94 1069 ALA A C 1
ATOM 8028 O O . ALA A 1 1069 ? 1.678 4.801 55.572 1.00 91.94 1069 ALA A O 1
ATOM 8029 N N . LEU A 1 1070 ? 0.197 4.012 57.072 1.00 88.56 1070 LEU A N 1
ATOM 8030 C CA . LEU A 1 1070 ? -0.938 4.824 56.650 1.00 88.56 1070 LEU A CA 1
ATOM 8031 C C . LEU A 1 1070 ? -1.169 5.888 57.725 1.00 88.56 1070 LEU A C 1
ATOM 8033 O O . LEU A 1 1070 ? -1.694 5.597 58.801 1.00 88.56 1070 LEU A O 1
ATOM 8037 N N . ALA A 1 1071 ? -0.690 7.108 57.482 1.00 74.88 1071 ALA A N 1
ATOM 8038 C CA . ALA A 1 1071 ? -0.781 8.180 58.462 1.00 74.88 1071 ALA A CA 1
ATOM 8039 C C . ALA A 1 1071 ? -2.227 8.683 58.618 1.00 74.88 1071 ALA A C 1
ATOM 8041 O O . ALA A 1 1071 ? -3.029 8.643 57.685 1.00 74.88 1071 ALA A O 1
ATOM 8042 N N . GLN A 1 1072 ? -2.547 9.204 59.808 1.00 67.19 1072 GLN A N 1
ATOM 8043 C CA . GLN A 1 1072 ? -3.873 9.757 60.127 1.00 67.19 1072 GLN A CA 1
ATOM 8044 C C . GLN A 1 1072 ? -4.230 11.002 59.297 1.00 67.19 1072 GLN A C 1
ATOM 8046 O O . GLN A 1 1072 ? -5.403 11.341 59.191 1.00 67.19 1072 GLN A O 1
ATOM 8051 N N . ASP A 1 1073 ? -3.241 11.669 58.693 1.00 69.38 1073 ASP A N 1
ATOM 8052 C CA . ASP A 1 1073 ? -3.453 12.778 57.754 1.00 69.38 1073 ASP A CA 1
ATOM 8053 C C . ASP A 1 1073 ? -3.799 12.312 56.326 1.00 69.38 1073 ASP A C 1
ATOM 8055 O O . ASP A 1 1073 ? -3.926 13.132 55.417 1.00 69.38 1073 ASP A O 1
ATOM 8059 N N . GLY A 1 1074 ? -3.950 10.999 56.125 1.00 68.00 1074 GLY A N 1
ATOM 8060 C CA . GLY A 1 1074 ? -4.296 10.393 54.846 1.00 68.00 1074 GLY A CA 1
ATOM 8061 C C . GLY A 1 1074 ? -3.103 10.152 53.920 1.00 68.00 1074 GLY A C 1
ATOM 8062 O O . GLY A 1 1074 ? -3.317 9.748 52.779 1.00 68.00 1074 GLY A O 1
ATOM 8063 N N . SER A 1 1075 ? -1.856 10.372 54.360 1.00 80.19 1075 SER A N 1
ATOM 8064 C CA . SER A 1 1075 ? -0.666 10.152 53.528 1.00 80.19 1075 SER A CA 1
ATOM 8065 C C . SER A 1 1075 ? -0.008 8.776 53.757 1.00 80.19 1075 SER A C 1
ATOM 8067 O O . SER A 1 1075 ? 0.140 8.331 54.898 1.00 80.19 1075 SER A O 1
ATOM 8069 N N . PRO A 1 1076 ? 0.392 8.061 52.688 1.00 90.25 1076 PRO A N 1
ATOM 8070 C CA . PRO A 1 1076 ? 1.125 6.810 52.826 1.00 90.25 1076 PRO A CA 1
ATOM 8071 C C . PRO A 1 1076 ? 2.643 7.025 52.861 1.00 90.25 1076 PRO A C 1
ATOM 8073 O O . PRO A 1 1076 ? 3.197 7.760 52.043 1.00 90.25 1076 PRO A O 1
ATOM 8076 N N . GLU A 1 1077 ? 3.332 6.324 53.762 1.00 90.69 1077 GLU A N 1
ATOM 8077 C CA . GLU A 1 1077 ? 4.789 6.386 53.936 1.00 90.69 1077 GLU A CA 1
ATOM 8078 C C . GLU A 1 1077 ? 5.415 4.987 53.818 1.00 90.69 1077 GLU A C 1
ATOM 8080 O O . GLU A 1 1077 ? 5.129 4.096 54.616 1.00 90.69 1077 GLU A O 1
ATOM 8085 N N . LEU A 1 1078 ? 6.301 4.771 52.838 1.00 93.38 1078 LEU A N 1
ATOM 8086 C CA . LEU A 1 1078 ? 7.053 3.516 52.717 1.00 93.38 1078 LEU A CA 1
ATOM 8087 C C . LEU A 1 1078 ? 8.101 3.420 53.836 1.00 93.38 1078 LEU A C 1
ATOM 8089 O O . LEU A 1 1078 ? 9.114 4.116 53.798 1.00 93.38 1078 LEU A O 1
ATOM 8093 N N . LEU A 1 1079 ? 7.886 2.529 54.804 1.00 93.00 1079 LEU A N 1
ATOM 8094 C CA . LEU A 1 1079 ? 8.782 2.354 55.948 1.00 93.00 1079 LEU A CA 1
ATOM 8095 C C . LEU A 1 1079 ? 10.032 1.553 55.583 1.00 93.00 1079 LEU A C 1
ATOM 8097 O O . LEU A 1 1079 ? 11.143 1.892 55.990 1.00 93.00 1079 LEU A O 1
ATOM 8101 N N . THR A 1 1080 ? 9.855 0.442 54.868 1.00 94.31 1080 THR A N 1
ATOM 8102 C CA . THR A 1 1080 ? 10.955 -0.444 54.473 1.00 94.31 1080 THR A CA 1
ATOM 8103 C C . THR A 1 1080 ? 10.504 -1.456 53.421 1.00 94.31 1080 THR A C 1
ATOM 8105 O O . THR A 1 1080 ? 9.307 -1.677 53.224 1.00 94.31 1080 THR A O 1
ATOM 8108 N N . THR A 1 1081 ? 11.466 -2.089 52.755 1.00 94.38 1081 THR A N 1
ATOM 8109 C CA . THR A 1 1081 ? 11.234 -3.140 51.764 1.00 94.38 1081 THR A CA 1
ATOM 8110 C C . THR A 1 1081 ? 12.145 -4.333 52.023 1.00 94.38 1081 THR A C 1
ATOM 8112 O O . THR A 1 1081 ? 13.247 -4.203 52.560 1.00 94.38 1081 THR A O 1
ATOM 8115 N N . PHE A 1 1082 ? 11.671 -5.517 51.655 1.00 93.81 1082 PHE A N 1
ATOM 8116 C CA . PHE A 1 1082 ? 12.429 -6.757 51.677 1.00 93.81 1082 PHE A CA 1
ATOM 8117 C C . PHE A 1 1082 ? 12.358 -7.405 50.295 1.00 93.81 1082 PHE A C 1
ATOM 8119 O O . PHE A 1 1082 ? 11.334 -7.969 49.916 1.00 93.81 1082 PHE A O 1
ATOM 8126 N N . ASP A 1 1083 ? 13.450 -7.321 49.541 1.00 92.12 1083 ASP A N 1
ATOM 8127 C CA . ASP A 1 1083 ? 13.574 -7.969 48.237 1.00 92.12 1083 ASP A CA 1
ATOM 8128 C C . ASP A 1 1083 ? 14.138 -9.382 48.407 1.00 92.12 1083 ASP A C 1
ATOM 8130 O O . ASP A 1 1083 ? 15.354 -9.577 48.449 1.00 92.12 1083 ASP A O 1
ATOM 8134 N N . GLY A 1 1084 ? 13.254 -10.380 48.493 1.00 88.44 1084 GLY A N 1
ATOM 8135 C CA . GLY A 1 1084 ? 13.639 -11.788 48.605 1.00 88.44 1084 GLY A CA 1
ATOM 8136 C C . GLY A 1 1084 ? 14.398 -12.333 47.386 1.00 88.44 1084 GLY A C 1
ATOM 8137 O O . GLY A 1 1084 ? 14.975 -13.416 47.468 1.00 88.44 1084 GLY A O 1
ATOM 8138 N N . CYS A 1 1085 ? 14.437 -11.590 46.276 1.00 88.38 1085 CYS A N 1
ATOM 8139 C CA . CYS A 1 1085 ? 15.190 -11.913 45.067 1.00 88.38 1085 CYS A CA 1
ATOM 8140 C C . CYS A 1 1085 ? 16.533 -11.170 44.970 1.00 88.38 1085 CYS A C 1
ATOM 8142 O O . CYS A 1 1085 ? 17.284 -11.407 44.025 1.00 88.38 1085 CYS A O 1
ATOM 8144 N N . ALA A 1 1086 ? 16.898 -10.335 45.953 1.00 86.94 1086 ALA A N 1
ATOM 8145 C CA . ALA A 1 1086 ? 18.115 -9.516 45.918 1.00 86.94 1086 ALA A CA 1
ATOM 8146 C C . ALA A 1 1086 ? 19.417 -10.317 45.720 1.00 86.94 1086 ALA A C 1
ATOM 8148 O O . ALA A 1 1086 ? 20.415 -9.774 45.238 1.00 86.94 1086 ALA A O 1
ATOM 8149 N N . ALA A 1 1087 ? 19.433 -11.607 46.071 1.00 83.69 1087 ALA A N 1
ATOM 8150 C CA . ALA A 1 1087 ? 20.577 -12.487 45.839 1.00 83.69 1087 ALA A CA 1
ATOM 8151 C C . ALA A 1 1087 ? 20.899 -12.674 44.347 1.00 83.69 1087 ALA A C 1
ATOM 8153 O O . ALA A 1 1087 ? 22.067 -12.871 44.018 1.00 83.69 1087 ALA A O 1
ATOM 8154 N N . LEU A 1 1088 ? 19.902 -12.562 43.460 1.00 83.88 1088 LEU A N 1
ATOM 8155 C CA . LEU A 1 1088 ? 20.102 -12.618 42.009 1.00 83.88 1088 LEU A CA 1
ATOM 8156 C C . LEU A 1 1088 ? 20.943 -11.439 41.506 1.00 83.88 1088 LEU A C 1
ATOM 8158 O O . LEU A 1 1088 ? 21.786 -11.618 40.633 1.00 83.88 1088 LEU A O 1
ATOM 8162 N N . ASP A 1 1089 ? 20.769 -10.260 42.107 1.00 84.31 1089 ASP A N 1
ATOM 8163 C CA . ASP A 1 1089 ? 21.462 -9.042 41.677 1.00 84.31 1089 ASP A CA 1
ATOM 8164 C C . ASP A 1 1089 ? 22.775 -8.813 42.437 1.00 84.31 1089 ASP A C 1
ATOM 8166 O O . ASP A 1 1089 ? 23.737 -8.263 41.902 1.00 84.31 1089 ASP A O 1
ATOM 8170 N N . THR A 1 1090 ? 22.826 -9.215 43.709 1.00 83.56 1090 THR A N 1
ATOM 8171 C CA . THR A 1 1090 ? 23.927 -8.868 44.626 1.00 83.56 1090 THR A CA 1
ATOM 8172 C C . THR A 1 1090 ? 24.808 -10.053 45.021 1.00 83.56 1090 THR A C 1
ATOM 8174 O O . THR A 1 1090 ? 25.852 -9.862 45.652 1.00 83.56 1090 THR A O 1
ATOM 8177 N N . GLY A 1 1091 ? 24.398 -11.283 44.695 1.00 81.69 1091 GLY A N 1
ATOM 8178 C CA . GLY A 1 1091 ? 25.077 -12.517 45.095 1.00 81.69 1091 GLY A CA 1
ATOM 8179 C C . GLY A 1 1091 ? 24.996 -12.842 46.594 1.00 81.69 1091 GLY A C 1
ATOM 8180 O O . GLY A 1 1091 ? 25.669 -13.765 47.050 1.00 81.69 1091 GLY A O 1
ATOM 8181 N N . LYS A 1 1092 ? 24.214 -12.091 47.386 1.00 82.06 1092 LYS A N 1
ATOM 8182 C CA . LYS A 1 1092 ? 24.035 -12.295 48.834 1.00 82.06 1092 LYS A CA 1
ATOM 8183 C C . LYS A 1 1092 ? 22.556 -12.362 49.201 1.00 82.06 1092 LYS A C 1
ATOM 8185 O O . LYS A 1 1092 ? 21.763 -11.564 48.716 1.00 82.06 1092 LYS A O 1
ATOM 8190 N N . ALA A 1 1093 ? 22.198 -13.283 50.095 1.00 80.88 1093 ALA A N 1
ATOM 8191 C CA . ALA A 1 1093 ? 20.840 -13.363 50.623 1.00 80.88 1093 ALA A CA 1
ATOM 8192 C C . ALA A 1 1093 ? 20.487 -12.095 51.434 1.00 80.88 1093 ALA A C 1
ATOM 8194 O O . ALA A 1 1093 ? 21.323 -11.635 52.220 1.00 80.88 1093 ALA A O 1
ATOM 8195 N N . PRO A 1 1094 ? 19.280 -11.532 51.259 1.00 84.75 1094 PRO A N 1
ATOM 8196 C CA . PRO A 1 1094 ? 18.818 -10.369 52.014 1.00 84.75 1094 PRO A CA 1
ATOM 8197 C C . PRO A 1 1094 ? 18.614 -10.713 53.500 1.00 84.75 1094 PRO A C 1
ATOM 8199 O O . PRO A 1 1094 ? 18.144 -11.800 53.838 1.00 84.75 1094 PRO A O 1
ATOM 8202 N N . ASP A 1 1095 ? 18.946 -9.783 54.401 1.00 87.38 1095 ASP A N 1
ATOM 8203 C CA . ASP A 1 1095 ? 18.701 -9.930 55.843 1.00 87.38 1095 ASP A CA 1
ATOM 8204 C C . ASP A 1 1095 ? 17.238 -9.562 56.177 1.00 87.38 1095 ASP A C 1
ATOM 8206 O O . ASP A 1 1095 ? 16.834 -8.429 55.910 1.00 87.38 1095 ASP A O 1
ATOM 8210 N N . PRO A 1 1096 ? 16.428 -10.467 56.764 1.00 88.12 1096 PRO A N 1
ATOM 8211 C CA . PRO A 1 1096 ? 15.044 -10.171 57.145 1.00 88.12 1096 PRO A CA 1
ATOM 8212 C C . PRO A 1 1096 ? 14.915 -9.341 58.436 1.00 88.12 1096 PRO A C 1
ATOM 8214 O O . PRO A 1 1096 ? 13.823 -8.860 58.753 1.00 88.12 1096 PRO A O 1
ATOM 8217 N N . ALA A 1 1097 ? 15.990 -9.169 59.218 1.00 89.19 1097 ALA A N 1
ATOM 8218 C CA . ALA A 1 1097 ? 15.932 -8.497 60.517 1.00 89.19 1097 ALA A CA 1
ATOM 8219 C C . ALA A 1 1097 ? 15.458 -7.026 60.465 1.00 89.19 1097 ALA A C 1
ATOM 8221 O O . ALA A 1 1097 ? 14.656 -6.658 61.333 1.00 89.19 1097 ALA A O 1
ATOM 8222 N N . PRO A 1 1098 ? 15.872 -6.185 59.490 1.00 92.00 1098 PRO A N 1
ATOM 8223 C CA . PRO A 1 1098 ? 15.403 -4.802 59.380 1.00 92.00 1098 PRO A CA 1
ATOM 8224 C C . PRO A 1 1098 ? 13.894 -4.704 59.143 1.00 92.00 1098 PRO A C 1
ATOM 8226 O O . PRO A 1 1098 ? 13.219 -3.936 59.828 1.00 92.00 1098 PRO A O 1
ATOM 8229 N N . PHE A 1 1099 ? 13.356 -5.529 58.239 1.00 93.62 1099 PHE A N 1
ATOM 8230 C CA . PHE A 1 1099 ? 11.927 -5.544 57.927 1.00 93.62 1099 PHE A CA 1
ATOM 8231 C C . PHE A 1 1099 ? 11.096 -5.970 59.139 1.00 93.62 1099 PHE A C 1
ATOM 8233 O O . PHE A 1 1099 ? 10.165 -5.273 59.541 1.00 93.62 1099 PHE A O 1
ATOM 8240 N N . ARG A 1 1100 ? 11.486 -7.074 59.791 1.00 91.62 1100 ARG A N 1
ATOM 8241 C CA . ARG A 1 1100 ? 10.799 -7.572 60.991 1.00 91.62 1100 ARG A CA 1
ATOM 8242 C C . ARG A 1 1100 ? 10.802 -6.544 62.122 1.00 91.62 1100 ARG A C 1
ATOM 8244 O O . ARG A 1 1100 ? 9.795 -6.376 62.811 1.00 91.62 1100 ARG A O 1
ATOM 8251 N N . LYS A 1 1101 ? 11.930 -5.855 62.322 1.00 91.38 1101 LYS A N 1
ATOM 8252 C CA . LYS A 1 1101 ? 12.048 -4.789 63.322 1.00 91.38 1101 LYS A CA 1
ATOM 8253 C C . LYS A 1 1101 ? 11.079 -3.644 63.017 1.00 91.38 1101 LYS A C 1
ATOM 8255 O O . LYS A 1 1101 ? 10.334 -3.255 63.910 1.00 91.38 1101 LYS A O 1
ATOM 8260 N N . ALA A 1 1102 ? 11.041 -3.166 61.771 1.00 91.94 1102 ALA A N 1
ATOM 8261 C CA . ALA A 1 1102 ? 10.143 -2.088 61.358 1.00 91.94 1102 ALA A CA 1
ATOM 8262 C C . ALA A 1 1102 ? 8.663 -2.463 61.532 1.00 91.94 1102 ALA A C 1
ATOM 8264 O O . ALA A 1 1102 ? 7.904 -1.681 62.099 1.00 91.94 1102 ALA A O 1
ATOM 8265 N N . LEU A 1 1103 ? 8.273 -3.677 61.125 1.00 91.50 1103 LEU A N 1
ATOM 8266 C CA . LEU A 1 1103 ? 6.912 -4.193 61.299 1.00 91.50 1103 LEU A CA 1
ATOM 8267 C C . LEU A 1 1103 ? 6.502 -4.224 62.778 1.00 91.50 1103 LEU A C 1
ATOM 8269 O O . LEU A 1 1103 ? 5.427 -3.753 63.137 1.00 91.50 1103 LEU A O 1
ATOM 8273 N N . THR A 1 1104 ? 7.384 -4.731 63.643 1.00 88.44 1104 THR A N 1
ATOM 8274 C CA . THR A 1 1104 ? 7.112 -4.848 65.085 1.00 88.44 1104 THR A CA 1
ATOM 8275 C C . THR A 1 1104 ? 7.020 -3.477 65.758 1.00 88.44 1104 THR A C 1
ATOM 8277 O O . THR A 1 1104 ? 6.114 -3.236 66.551 1.00 88.44 1104 THR A O 1
ATOM 8280 N N . GLU A 1 1105 ? 7.942 -2.561 65.447 1.00 90.06 1105 GLU A N 1
ATOM 8281 C CA . GLU A 1 1105 ? 7.957 -1.212 66.025 1.00 90.06 1105 GLU A CA 1
ATOM 8282 C C . GLU A 1 1105 ? 6.758 -0.377 65.572 1.00 90.06 1105 GLU A C 1
ATOM 8284 O O . GLU A 1 1105 ? 6.184 0.352 66.378 1.00 90.06 1105 GLU A O 1
ATOM 8289 N N . ALA A 1 1106 ? 6.367 -0.483 64.301 1.00 87.19 1106 ALA A N 1
ATOM 8290 C CA . ALA A 1 1106 ? 5.231 0.256 63.770 1.00 87.19 1106 ALA A CA 1
ATOM 8291 C C . ALA A 1 1106 ? 3.897 -0.276 64.325 1.00 87.19 1106 ALA A C 1
ATOM 8293 O O . ALA A 1 1106 ? 3.053 0.517 64.742 1.00 87.19 1106 ALA A O 1
ATOM 8294 N N . ALA A 1 1107 ? 3.754 -1.600 64.456 1.00 83.44 1107 ALA A N 1
ATOM 8295 C CA . ALA A 1 1107 ? 2.586 -2.210 65.092 1.00 83.44 1107 ALA A CA 1
ATOM 8296 C C . ALA A 1 1107 ? 2.485 -1.839 66.585 1.00 83.44 1107 ALA A C 1
ATOM 8298 O O . ALA A 1 1107 ? 1.409 -1.503 67.070 1.00 83.44 1107 ALA A O 1
ATOM 8299 N N . ALA A 1 1108 ? 3.608 -1.814 67.315 1.00 84.56 1108 ALA A N 1
ATOM 8300 C CA . ALA A 1 1108 ? 3.635 -1.418 68.728 1.00 84.56 1108 ALA A CA 1
ATOM 8301 C C . ALA A 1 1108 ? 3.265 0.060 68.965 1.00 84.56 1108 ALA A C 1
ATOM 8303 O O . ALA A 1 1108 ? 2.851 0.419 70.067 1.00 84.56 1108 ALA A O 1
ATOM 8304 N N . ARG A 1 1109 ? 3.408 0.918 67.946 1.00 84.00 1109 ARG A N 1
ATOM 8305 C CA . ARG A 1 1109 ? 2.962 2.320 67.977 1.00 84.00 1109 ARG A CA 1
ATOM 8306 C C . ARG A 1 1109 ? 1.469 2.494 67.674 1.00 84.00 1109 ARG A C 1
ATOM 8308 O O . ARG A 1 1109 ? 1.003 3.628 67.712 1.00 84.00 1109 ARG A O 1
ATOM 8315 N N . GLY A 1 1110 ? 0.738 1.415 67.378 1.00 80.00 1110 GLY A N 1
ATOM 8316 C CA . GLY A 1 1110 ? -0.674 1.486 66.996 1.00 80.00 1110 GLY A CA 1
ATOM 8317 C C . GLY A 1 1110 ? -0.889 2.234 65.679 1.00 80.00 1110 GLY A C 1
ATOM 8318 O O . GLY A 1 1110 ? -1.858 2.971 65.556 1.00 80.00 1110 GLY A O 1
ATOM 8319 N N . GLN A 1 1111 ? 0.041 2.120 64.725 1.00 83.81 1111 GLN A N 1
ATOM 8320 C CA . GLN A 1 1111 ? -0.120 2.692 63.385 1.00 83.81 1111 GLN A CA 1
ATOM 8321 C C . GLN A 1 1111 ? -0.886 1.709 62.493 1.00 83.81 1111 GLN A C 1
ATOM 8323 O O . GLN A 1 1111 ? -0.651 0.504 62.578 1.00 83.81 1111 GLN A O 1
ATOM 8328 N N . ASP A 1 1112 ? -1.744 2.217 61.609 1.00 89.06 1112 ASP A N 1
ATOM 8329 C CA . ASP A 1 1112 ? -2.278 1.425 60.502 1.00 89.06 1112 ASP A CA 1
ATOM 8330 C C . ASP A 1 1112 ? -1.161 1.142 59.485 1.00 89.06 1112 ASP A C 1
ATOM 8332 O O . ASP A 1 1112 ? -0.441 2.047 59.052 1.00 89.06 1112 ASP A O 1
ATOM 8336 N N . LEU A 1 1113 ? -0.992 -0.128 59.117 1.00 93.25 1113 LEU A N 1
ATOM 8337 C CA . LEU A 1 1113 ? 0.081 -0.610 58.247 1.00 93.25 1113 LEU A CA 1
ATOM 8338 C C . LEU A 1 1113 ? -0.488 -1.375 57.061 1.00 93.25 1113 LEU A C 1
ATOM 8340 O O . LEU A 1 1113 ? -1.417 -2.160 57.223 1.00 93.25 1113 LEU A O 1
ATOM 8344 N N . ALA A 1 1114 ? 0.144 -1.224 55.900 1.00 94.75 1114 ALA A N 1
ATOM 8345 C CA . ALA A 1 1114 ? -0.066 -2.058 54.728 1.00 94.75 1114 ALA A CA 1
ATOM 8346 C C . ALA A 1 1114 ? 1.214 -2.833 54.375 1.00 94.75 1114 ALA A C 1
ATOM 8348 O O . ALA A 1 1114 ? 2.312 -2.277 54.340 1.00 94.75 1114 ALA A O 1
ATOM 8349 N N . VAL A 1 1115 ? 1.071 -4.123 54.087 1.00 96.44 1115 VAL A N 1
ATOM 8350 C CA . VAL A 1 1115 ? 2.109 -5.009 53.559 1.00 96.44 1115 VAL A CA 1
ATOM 8351 C C . VAL A 1 1115 ? 1.726 -5.377 52.134 1.00 96.44 1115 VAL A C 1
ATOM 8353 O O . VAL A 1 1115 ? 0.689 -5.998 51.925 1.00 96.44 1115 VAL A O 1
ATOM 8356 N N . VAL A 1 1116 ? 2.547 -5.003 51.156 1.00 97.25 1116 VAL A N 1
ATOM 8357 C CA . VAL A 1 1116 ? 2.208 -5.146 49.733 1.00 97.25 1116 VAL A CA 1
ATOM 8358 C C . VAL A 1 1116 ? 3.348 -5.810 48.968 1.00 97.25 1116 VAL A C 1
ATOM 8360 O O . VAL A 1 1116 ? 4.502 -5.383 49.064 1.00 97.25 1116 VAL A O 1
ATOM 8363 N N . VAL A 1 1117 ? 3.034 -6.845 48.191 1.00 96.62 1117 VAL A N 1
ATOM 8364 C CA . VAL A 1 1117 ? 4.011 -7.529 47.330 1.00 96.62 1117 VAL A CA 1
ATOM 8365 C C . VAL A 1 1117 ? 4.035 -6.904 45.937 1.00 96.62 1117 VAL A C 1
ATOM 8367 O O . VAL A 1 1117 ? 2.988 -6.584 45.377 1.00 96.62 1117 VAL A O 1
ATOM 8370 N N . HIS A 1 1118 ? 5.229 -6.748 45.368 1.00 96.19 1118 HIS A N 1
ATOM 8371 C CA . HIS A 1 1118 ? 5.420 -6.385 43.965 1.00 96.19 1118 HIS A CA 1
ATOM 8372 C C . HIS A 1 1118 ? 6.370 -7.370 43.279 1.00 96.19 1118 HIS A C 1
ATOM 8374 O O . HIS A 1 1118 ? 7.426 -7.693 43.834 1.00 96.19 1118 HIS A O 1
ATOM 8380 N N . ASP A 1 1119 ? 6.012 -7.782 42.061 1.00 92.69 1119 ASP A N 1
ATOM 8381 C CA . ASP A 1 1119 ? 6.737 -8.703 41.180 1.00 92.69 1119 ASP A CA 1
ATOM 8382 C C . ASP A 1 1119 ? 6.875 -10.117 41.775 1.00 92.69 1119 ASP A C 1
ATOM 8384 O O . ASP A 1 1119 ? 6.133 -11.027 41.401 1.00 92.69 1119 ASP A O 1
ATOM 8388 N N . SER A 1 1120 ? 7.747 -10.304 42.766 1.00 91.50 1120 SER A N 1
ATOM 8389 C CA . SER A 1 1120 ? 7.778 -11.513 43.593 1.00 91.50 1120 SER A CA 1
ATOM 8390 C C . SER A 1 1120 ? 8.309 -11.206 44.990 1.00 91.50 1120 SER A C 1
ATOM 8392 O O . SER A 1 1120 ? 9.297 -10.488 45.146 1.00 91.50 1120 SER A O 1
ATOM 8394 N N . 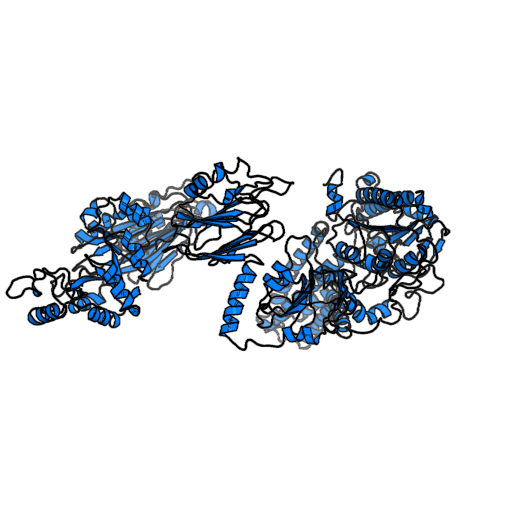ALA A 1 1121 ? 7.689 -11.790 46.018 1.00 89.44 1121 ALA A N 1
ATOM 8395 C CA . ALA A 1 1121 ? 8.143 -11.654 47.403 1.00 89.44 1121 ALA A CA 1
ATOM 8396 C C . ALA A 1 1121 ? 9.487 -12.367 47.662 1.00 89.44 1121 ALA A C 1
ATOM 8398 O O . ALA A 1 1121 ? 10.247 -11.953 48.539 1.00 89.44 1121 ALA A O 1
ATOM 8399 N N . PHE A 1 1122 ? 9.785 -13.430 46.906 1.00 89.00 1122 PHE A N 1
ATOM 8400 C CA . PHE A 1 1122 ? 11.008 -14.230 47.012 1.00 89.00 1122 PHE A CA 1
ATOM 8401 C C . PHE A 1 1122 ? 11.359 -14.946 45.699 1.00 89.00 1122 PHE A C 1
ATOM 8403 O O . PHE A 1 1122 ? 10.532 -15.050 44.791 1.00 89.00 1122 PHE A O 1
ATOM 8410 N N . CYS A 1 1123 ? 12.591 -15.452 45.619 1.00 82.25 1123 CYS A N 1
ATOM 8411 C CA . CYS A 1 1123 ? 13.092 -16.324 44.555 1.00 82.25 1123 CYS A CA 1
ATOM 8412 C C . CYS A 1 1123 ? 13.560 -17.668 45.154 1.00 82.25 1123 CYS A C 1
ATOM 8414 O O . CYS A 1 1123 ? 13.701 -17.772 46.374 1.00 82.25 1123 CYS A O 1
ATOM 8416 N N . GLU A 1 1124 ? 13.731 -18.702 44.318 1.00 69.94 1124 GLU A N 1
ATOM 8417 C CA . GLU A 1 1124 ? 13.921 -20.115 44.707 1.00 69.94 1124 GLU A CA 1
ATOM 8418 C C . GLU A 1 1124 ? 14.678 -20.346 46.035 1.00 69.94 1124 GLU A C 1
ATOM 8420 O O . GLU A 1 1124 ? 15.817 -19.918 46.217 1.00 69.94 1124 GLU A O 1
ATOM 8425 N N . GLY A 1 1125 ? 14.043 -21.076 46.964 1.00 65.81 1125 GLY A N 1
ATOM 8426 C CA . GLY A 1 1125 ? 14.667 -21.552 48.207 1.00 65.81 1125 GLY A CA 1
ATOM 8427 C C . GLY A 1 1125 ? 14.605 -20.607 49.416 1.00 65.81 1125 GLY A C 1
ATOM 8428 O O . GLY A 1 1125 ? 15.101 -20.972 50.483 1.00 65.81 1125 GLY A O 1
ATOM 8429 N N . VAL A 1 1126 ? 13.981 -19.429 49.303 1.00 69.12 1126 VAL A N 1
ATOM 8430 C CA . VAL A 1 1126 ? 13.819 -18.474 50.416 1.00 69.12 1126 VAL A CA 1
ATOM 8431 C C . VAL A 1 1126 ? 12.414 -18.582 51.024 1.00 69.12 1126 VAL A C 1
ATOM 8433 O O . VAL A 1 1126 ? 11.418 -18.333 50.356 1.00 69.12 1126 VAL A O 1
ATOM 8436 N N . THR A 1 1127 ? 12.317 -18.939 52.309 1.00 78.19 1127 THR A N 1
ATOM 8437 C CA . THR A 1 1127 ? 11.042 -18.934 53.054 1.00 78.19 1127 THR A CA 1
ATOM 8438 C C . THR A 1 1127 ? 10.730 -17.542 53.610 1.00 78.19 1127 THR A C 1
ATOM 8440 O O . THR A 1 1127 ? 11.607 -16.886 54.173 1.00 78.19 1127 THR A O 1
ATOM 8443 N N . LEU A 1 1128 ? 9.470 -17.107 53.509 1.00 88.06 1128 LEU A N 1
ATOM 8444 C CA . LEU A 1 1128 ? 8.993 -15.844 54.089 1.00 88.06 1128 LEU A CA 1
ATOM 8445 C C . LEU A 1 1128 ? 8.636 -15.952 55.579 1.00 88.06 1128 LEU A C 1
ATOM 8447 O O . LEU A 1 1128 ? 8.468 -14.935 56.249 1.00 88.06 1128 LEU A O 1
ATOM 8451 N N . ALA A 1 1129 ? 8.547 -17.161 56.142 1.00 86.75 1129 ALA A N 1
ATOM 8452 C CA . ALA A 1 1129 ? 8.138 -17.349 57.535 1.00 86.75 1129 ALA A CA 1
ATOM 8453 C C . ALA A 1 1129 ? 9.005 -16.576 58.560 1.00 86.75 1129 ALA A C 1
ATOM 8455 O O . ALA A 1 1129 ? 8.437 -15.978 59.476 1.00 86.75 1129 ALA A O 1
ATOM 8456 N N . PRO A 1 1130 ? 10.348 -16.489 58.424 1.00 86.06 1130 PRO A N 1
ATOM 8457 C CA . PRO A 1 1130 ? 11.180 -15.691 59.329 1.00 86.06 1130 PRO A CA 1
ATOM 8458 C C . PRO A 1 1130 ? 10.925 -14.178 59.258 1.00 86.06 1130 PRO A C 1
ATOM 8460 O O . PRO A 1 1130 ? 11.202 -13.479 60.237 1.00 86.06 1130 PRO A O 1
ATOM 8463 N N . LEU A 1 1131 ? 10.418 -13.680 58.122 1.00 88.75 1131 LEU A N 1
ATOM 8464 C CA . LEU A 1 1131 ? 10.117 -12.264 57.886 1.00 88.75 1131 LEU A CA 1
ATOM 8465 C C . LEU A 1 1131 ? 8.922 -11.801 58.731 1.00 88.75 1131 LEU A C 1
ATOM 8467 O O . LEU A 1 1131 ? 8.950 -10.715 59.305 1.00 88.75 1131 LEU A O 1
ATOM 8471 N N . PHE A 1 1132 ? 7.911 -12.665 58.848 1.00 91.38 1132 PHE A N 1
ATOM 8472 C CA . PHE A 1 1132 ? 6.630 -12.393 59.511 1.00 91.38 1132 PHE A CA 1
ATOM 8473 C C . PHE A 1 1132 ? 6.488 -13.060 60.887 1.00 91.38 1132 PHE A C 1
ATOM 8475 O O . PHE A 1 1132 ? 5.405 -13.055 61.477 1.00 91.38 1132 PHE A O 1
ATOM 8482 N N . ALA A 1 1133 ? 7.566 -13.639 61.421 1.00 85.00 1133 ALA A N 1
ATOM 8483 C CA . ALA A 1 1133 ? 7.559 -14.304 62.719 1.00 85.00 1133 ALA A CA 1
ATOM 8484 C C . ALA A 1 1133 ? 7.120 -13.342 63.840 1.00 85.00 1133 ALA A C 1
ATOM 8486 O O . ALA A 1 1133 ? 7.781 -12.335 64.094 1.00 85.00 1133 ALA A O 1
ATOM 8487 N N . GLY A 1 1134 ? 6.019 -13.676 64.521 1.00 80.56 1134 GLY A N 1
ATOM 8488 C CA . GLY A 1 1134 ? 5.428 -12.853 65.583 1.00 80.56 1134 GLY A CA 1
ATOM 8489 C C . GLY A 1 1134 ? 4.494 -11.738 65.098 1.00 80.56 1134 GLY A C 1
ATOM 8490 O O . GLY A 1 1134 ? 3.986 -10.992 65.929 1.00 80.56 1134 GLY A O 1
ATOM 8491 N N . SER A 1 1135 ? 4.250 -11.623 63.788 1.00 85.25 1135 SER A N 1
ATOM 8492 C CA . SER A 1 1135 ? 3.226 -10.725 63.240 1.00 85.25 1135 SER A CA 1
ATOM 8493 C C . SER A 1 1135 ? 1.827 -11.365 63.297 1.00 85.25 1135 SER A C 1
ATOM 8495 O O . SER A 1 1135 ? 1.730 -12.595 63.331 1.00 85.25 1135 SER A O 1
ATOM 8497 N N . PRO A 1 1136 ? 0.742 -10.567 63.281 1.00 83.88 1136 PRO A N 1
ATOM 8498 C CA . PRO A 1 1136 ? -0.626 -11.085 63.250 1.00 83.88 1136 PRO A CA 1
ATOM 8499 C C . PRO A 1 1136 ? -1.082 -11.535 61.843 1.00 83.88 1136 PRO A C 1
ATOM 8501 O O . PRO A 1 1136 ? -2.214 -11.984 61.694 1.00 83.88 1136 PRO A O 1
ATOM 8504 N N . LEU A 1 1137 ? -0.218 -11.425 60.824 1.00 88.06 1137 LEU A N 1
ATOM 8505 C CA . LEU A 1 1137 ? -0.482 -11.841 59.441 1.00 88.06 1137 LEU A CA 1
ATOM 8506 C C . LEU A 1 1137 ? -0.326 -13.362 59.301 1.00 88.06 1137 LEU A C 1
ATOM 8508 O O . LEU A 1 1137 ? 0.742 -13.912 59.587 1.00 88.06 1137 LEU A O 1
ATOM 8512 N N . VAL A 1 1138 ? -1.379 -14.051 58.861 1.00 86.19 1138 VAL A N 1
ATOM 8513 C CA . VAL A 1 1138 ? -1.435 -15.521 58.791 1.00 86.19 1138 VAL A CA 1
ATOM 8514 C C . VAL A 1 1138 ? -1.330 -16.063 57.365 1.00 86.19 1138 VAL A C 1
ATOM 8516 O O . VAL A 1 1138 ? -0.902 -17.210 57.180 1.00 86.19 1138 VAL A O 1
ATOM 8519 N N . ALA A 1 1139 ? -1.687 -15.262 56.361 1.00 85.81 1139 ALA A N 1
ATOM 8520 C CA . ALA A 1 1139 ? -1.527 -15.573 54.945 1.00 85.81 1139 ALA A CA 1
ATOM 8521 C C . ALA A 1 1139 ? -0.153 -15.135 54.419 1.00 85.81 1139 ALA A C 1
ATOM 8523 O O . ALA A 1 1139 ? 0.437 -15.859 53.618 1.00 85.81 1139 ALA A O 1
ATOM 8524 N N . ALA A 1 1140 ? 0.413 -14.035 54.929 1.00 88.12 1140 ALA A N 1
ATOM 8525 C CA . ALA A 1 1140 ? 1.708 -13.517 54.472 1.00 88.12 1140 ALA A CA 1
ATOM 8526 C C . ALA A 1 1140 ? 2.877 -14.540 54.460 1.00 88.12 1140 ALA A C 1
ATOM 8528 O O . ALA A 1 1140 ? 3.653 -14.557 53.504 1.00 88.12 1140 ALA A O 1
ATOM 8529 N N . PRO A 1 1141 ? 3.027 -15.451 55.447 1.00 89.44 1141 PRO A N 1
ATOM 8530 C CA . PRO A 1 1141 ? 4.075 -16.480 55.412 1.00 89.44 1141 PRO A CA 1
ATOM 8531 C C . PRO A 1 1141 ? 3.909 -17.539 54.310 1.00 89.44 1141 PRO A C 1
ATOM 8533 O O . PRO A 1 1141 ? 4.835 -18.319 54.088 1.00 89.44 1141 PRO A O 1
ATOM 8536 N N . LYS A 1 1142 ? 2.727 -17.613 53.685 1.00 88.81 1142 LYS A N 1
ATOM 8537 C CA . LYS A 1 1142 ? 2.316 -18.646 52.720 1.00 88.81 1142 LYS A CA 1
ATOM 8538 C C . LYS A 1 1142 ? 2.209 -18.121 51.287 1.00 88.81 1142 LYS A C 1
ATOM 8540 O O . LYS A 1 1142 ? 1.744 -18.860 50.430 1.00 88.81 1142 LYS A O 1
ATOM 8545 N N . ILE A 1 1143 ? 2.593 -16.866 51.048 1.00 90.81 1143 ILE A N 1
ATOM 8546 C CA . ILE A 1 1143 ? 2.599 -16.271 49.708 1.00 90.81 1143 ILE A CA 1
ATOM 8547 C C . ILE A 1 1143 ? 3.456 -17.147 48.790 1.00 90.81 1143 ILE A C 1
ATOM 8549 O O . ILE A 1 1143 ? 4.555 -17.556 49.168 1.00 90.81 1143 ILE A O 1
ATOM 8553 N N . GLU A 1 1144 ? 2.942 -17.439 47.602 1.00 88.06 1144 GLU A N 1
ATOM 8554 C CA . GLU A 1 1144 ? 3.609 -18.249 46.589 1.00 88.06 1144 GLU A CA 1
ATOM 8555 C C . GLU A 1 1144 ? 4.459 -17.391 45.634 1.00 88.06 1144 GLU A C 1
ATOM 8557 O O . GLU A 1 1144 ? 4.439 -16.157 45.653 1.00 88.06 1144 GLU A O 1
ATOM 8562 N N . PHE A 1 1145 ? 5.260 -18.049 44.794 1.00 89.25 1145 PHE A N 1
ATOM 8563 C CA . PHE A 1 1145 ? 6.119 -17.368 43.826 1.00 89.25 1145 PHE A CA 1
ATOM 8564 C C . PHE A 1 1145 ? 5.278 -16.545 42.836 1.00 89.25 1145 PHE A C 1
ATOM 8566 O O . PHE A 1 1145 ? 4.322 -17.065 42.265 1.00 89.25 1145 PHE A O 1
ATOM 8573 N N . ARG A 1 1146 ? 5.642 -15.269 42.621 1.00 91.19 1146 ARG A N 1
ATOM 8574 C CA . ARG A 1 1146 ? 4.936 -14.318 41.728 1.00 91.19 1146 ARG A CA 1
ATOM 8575 C C . ARG A 1 1146 ? 3.473 -14.033 42.091 1.00 91.19 1146 ARG A C 1
ATOM 8577 O O . ARG A 1 1146 ? 2.731 -13.498 41.267 1.00 91.19 1146 ARG A O 1
ATOM 8584 N N . GLN A 1 1147 ? 3.053 -14.373 43.306 1.00 91.88 1147 GLN A N 1
ATOM 8585 C CA . GLN A 1 1147 ? 1.694 -14.136 43.774 1.00 91.88 1147 GLN A CA 1
ATOM 8586 C C . GLN A 1 1147 ? 1.544 -12.701 44.316 1.00 91.88 1147 GLN A C 1
ATOM 8588 O O . GLN A 1 1147 ? 2.307 -12.314 45.210 1.00 91.88 1147 GLN A O 1
ATOM 8593 N N . PRO A 1 1148 ? 0.582 -11.898 43.818 1.00 94.12 1148 PRO A N 1
ATOM 8594 C CA . PRO A 1 1148 ? 0.272 -10.602 44.406 1.00 94.12 1148 PRO A CA 1
ATOM 8595 C C . PRO A 1 1148 ? -0.409 -10.789 45.767 1.00 94.12 1148 PRO A C 1
ATOM 8597 O O . PRO A 1 1148 ? -1.180 -11.729 45.985 1.00 94.12 1148 PRO A O 1
ATOM 8600 N N . TYR A 1 1149 ? -0.121 -9.875 46.689 1.00 95.75 1149 TYR A N 1
ATOM 8601 C CA . TYR A 1 1149 ? -0.578 -9.940 48.069 1.00 95.75 1149 TYR A CA 1
ATOM 8602 C C . TYR A 1 1149 ? -0.700 -8.542 48.683 1.00 95.75 1149 TYR A C 1
ATOM 8604 O O . TYR A 1 1149 ? 0.201 -7.707 48.534 1.00 95.75 1149 TYR A O 1
ATOM 8612 N N . ILE A 1 1150 ? -1.794 -8.316 49.413 1.00 95.81 1150 ILE A N 1
ATOM 8613 C CA . ILE A 1 1150 ? -2.069 -7.103 50.190 1.00 95.81 1150 ILE A CA 1
ATOM 8614 C C . ILE A 1 1150 ? -2.499 -7.525 51.599 1.00 95.81 1150 ILE A C 1
ATOM 8616 O O . ILE A 1 1150 ? -3.476 -8.248 51.759 1.00 95.81 1150 ILE A O 1
ATOM 8620 N N . GLY A 1 1151 ? -1.807 -7.051 52.631 1.00 93.06 1151 GLY A N 1
ATOM 8621 C CA . GLY A 1 1151 ? -2.208 -7.207 54.029 1.00 93.06 1151 GLY A CA 1
ATOM 8622 C C . GLY A 1 1151 ? -2.340 -5.855 54.721 1.00 93.06 1151 GLY A C 1
ATOM 8623 O O . GLY A 1 1151 ? -1.487 -4.999 54.522 1.00 93.06 1151 GLY A O 1
ATOM 8624 N N . GLN A 1 1152 ? -3.360 -5.657 55.551 1.00 92.94 1152 GLN A N 1
ATOM 8625 C CA . GLN A 1 1152 ? -3.507 -4.491 56.422 1.00 92.94 1152 GLN A CA 1
ATOM 8626 C C . GLN A 1 1152 ? -3.481 -4.930 57.888 1.00 92.94 1152 GLN A C 1
ATOM 8628 O O . GLN A 1 1152 ? -4.183 -5.866 58.263 1.00 92.94 1152 GLN A O 1
ATOM 8633 N N . ILE A 1 1153 ? -2.709 -4.231 58.720 1.00 89.75 1153 ILE A N 1
ATOM 8634 C CA . ILE A 1 1153 ? -2.763 -4.333 60.183 1.00 89.75 1153 ILE A CA 1
ATOM 8635 C C . ILE A 1 1153 ? -3.286 -2.999 60.696 1.00 89.75 1153 ILE A C 1
ATOM 8637 O O . ILE A 1 1153 ? -2.655 -1.969 60.473 1.00 89.75 1153 ILE A O 1
ATOM 8641 N N . ARG A 1 1154 ? -4.436 -3.011 61.361 1.00 85.06 1154 ARG A N 1
ATOM 8642 C CA . ARG A 1 1154 ? -5.080 -1.804 61.874 1.00 85.06 1154 ARG A CA 1
ATOM 8643 C C . ARG A 1 1154 ? -4.517 -1.390 63.228 1.00 85.06 1154 ARG A C 1
ATOM 8645 O O . ARG A 1 1154 ? -4.018 -2.234 63.975 1.00 85.06 1154 ARG A O 1
ATOM 8652 N N . ALA A 1 1155 ? -4.648 -0.108 63.575 1.00 78.75 1155 ALA A N 1
ATOM 8653 C CA . ALA A 1 1155 ? -4.232 0.427 64.876 1.00 78.75 1155 ALA A CA 1
ATOM 8654 C C . ALA A 1 1155 ? -4.856 -0.312 66.079 1.00 78.75 1155 ALA A C 1
ATOM 8656 O O . ALA A 1 1155 ? -4.235 -0.435 67.134 1.00 78.75 1155 ALA A O 1
ATOM 8657 N N . ASP A 1 1156 ? -6.072 -0.836 65.910 1.00 74.44 1156 ASP A N 1
ATOM 8658 C CA . ASP A 1 1156 ? -6.806 -1.623 66.908 1.00 74.44 1156 ASP A CA 1
ATOM 8659 C C . ASP A 1 1156 ? -6.416 -3.116 66.947 1.00 74.44 1156 ASP A C 1
ATOM 8661 O O . ASP A 1 1156 ? -6.973 -3.889 67.729 1.00 74.44 1156 ASP A O 1
ATOM 8665 N N . GLY A 1 1157 ? -5.454 -3.532 66.119 1.00 73.62 1157 GLY A N 1
ATOM 8666 C CA . GLY A 1 1157 ? -4.954 -4.901 66.033 1.00 73.62 1157 GLY A CA 1
ATOM 8667 C C . GLY A 1 1157 ? -5.728 -5.820 65.085 1.00 73.62 1157 GLY A C 1
ATOM 8668 O O . GLY A 1 1157 ? -5.345 -6.984 64.950 1.00 73.62 1157 GLY A O 1
ATOM 8669 N N . ARG A 1 1158 ? -6.785 -5.346 64.408 1.00 78.00 1158 ARG A N 1
ATOM 8670 C CA . ARG A 1 1158 ? -7.479 -6.130 63.372 1.00 78.00 1158 ARG A CA 1
ATOM 8671 C C . ARG A 1 1158 ? -6.609 -6.292 62.126 1.00 78.00 1158 ARG A C 1
ATOM 8673 O O . ARG A 1 1158 ? -5.816 -5.418 61.788 1.00 78.00 1158 ARG A O 1
ATOM 8680 N N . VAL A 1 1159 ? -6.785 -7.411 61.425 1.00 80.81 1159 VAL A N 1
ATOM 8681 C CA . VAL A 1 1159 ? -6.001 -7.757 60.234 1.00 80.81 1159 VAL A CA 1
ATOM 8682 C C . VAL A 1 1159 ? -6.911 -8.094 59.058 1.00 80.81 1159 VAL A C 1
ATOM 8684 O O . VAL A 1 1159 ? -7.906 -8.796 59.227 1.00 80.81 1159 VAL A O 1
ATOM 8687 N N . LEU A 1 1160 ? -6.539 -7.612 57.872 1.00 81.12 1160 LEU A N 1
ATOM 8688 C CA . LEU A 1 1160 ? -7.125 -7.987 56.584 1.00 81.12 1160 LEU A CA 1
ATOM 8689 C C . LEU A 1 1160 ? -6.013 -8.519 55.679 1.00 81.12 1160 LEU A C 1
ATOM 8691 O O . LEU A 1 1160 ? -4.948 -7.913 55.615 1.00 81.12 1160 LEU A O 1
ATOM 8695 N N . GLU A 1 1161 ? -6.236 -9.631 54.984 1.00 86.31 1161 GLU A N 1
ATOM 8696 C CA . GLU A 1 1161 ? -5.264 -10.211 54.049 1.00 86.31 1161 GLU A CA 1
ATOM 8697 C C . GLU A 1 1161 ? -5.975 -10.620 52.756 1.00 86.31 1161 GLU A C 1
ATOM 8699 O O . GLU A 1 1161 ? -7.037 -11.242 52.791 1.00 86.31 1161 GLU A O 1
ATOM 8704 N N . PHE A 1 1162 ? -5.368 -10.279 51.623 1.00 84.94 1162 PHE A N 1
ATOM 8705 C CA . PHE A 1 1162 ? -5.855 -10.544 50.277 1.00 84.94 1162 PHE A CA 1
ATOM 8706 C C . PHE A 1 1162 ? -4.715 -11.145 49.448 1.00 84.94 1162 PHE A C 1
ATOM 8708 O O . PHE A 1 1162 ? -3.602 -10.612 49.441 1.00 84.94 1162 PHE A O 1
ATOM 8715 N N . SER A 1 1163 ? -4.997 -12.224 48.722 1.00 85.38 1163 SER A N 1
ATOM 8716 C CA . SER A 1 1163 ? -4.040 -12.894 47.833 1.00 85.38 1163 SER A CA 1
ATOM 8717 C C . SER A 1 1163 ? -4.676 -13.097 46.463 1.00 85.38 1163 SER A C 1
ATOM 8719 O O . SER A 1 1163 ? -5.827 -13.521 46.386 1.00 85.38 1163 SER A O 1
ATOM 8721 N N . GLY A 1 1164 ? -3.934 -12.817 45.392 1.00 80.31 1164 GLY A N 1
ATOM 8722 C CA . GLY A 1 1164 ? -4.373 -13.111 44.024 1.00 80.31 1164 GLY A CA 1
ATOM 8723 C C . GLY A 1 1164 ? -3.819 -14.433 43.494 1.00 80.31 1164 GLY A C 1
ATOM 8724 O O . GLY A 1 1164 ? -3.136 -15.173 44.206 1.00 80.31 1164 GLY A O 1
ATOM 8725 N N . ALA A 1 1165 ? -4.102 -14.728 42.227 1.00 81.50 1165 ALA A N 1
ATOM 8726 C CA . ALA A 1 1165 ? -3.455 -15.830 41.522 1.00 81.50 1165 ALA A CA 1
ATOM 8727 C C . ALA A 1 1165 ? -2.007 -15.444 41.145 1.00 81.50 1165 ALA A C 1
ATOM 8729 O O . ALA A 1 1165 ? -1.719 -14.259 40.969 1.00 81.50 1165 ALA A O 1
ATOM 8730 N N . PRO A 1 1166 ? -1.073 -16.404 41.016 1.00 84.81 1166 PRO A N 1
ATOM 8731 C CA . PRO A 1 1166 ? 0.258 -16.124 40.479 1.00 84.81 1166 PRO A CA 1
ATOM 8732 C C . PRO A 1 1166 ? 0.183 -15.388 39.135 1.00 84.81 1166 PRO A C 1
ATOM 8734 O O . PRO A 1 1166 ? -0.664 -15.715 38.309 1.00 84.81 1166 PRO A O 1
ATOM 8737 N N . GLU A 1 1167 ? 1.063 -14.403 38.927 1.00 84.69 1167 GLU A N 1
ATOM 8738 C CA . GLU A 1 1167 ? 1.113 -13.602 37.685 1.00 84.69 1167 GLU A CA 1
ATOM 8739 C C . GLU A 1 1167 ? -0.197 -12.853 37.371 1.00 84.69 1167 GLU A C 1
ATOM 8741 O O . GLU A 1 1167 ? -0.521 -12.590 36.215 1.00 84.69 1167 GLU A O 1
ATOM 8746 N N . SER A 1 1168 ? -0.954 -12.493 38.412 1.00 83.62 1168 SER A N 1
ATOM 8747 C CA . SER A 1 1168 ? -2.094 -11.585 38.309 1.00 83.62 1168 SER A CA 1
ATOM 8748 C C . SER A 1 1168 ? -1.796 -10.228 38.954 1.00 83.62 1168 SER A C 1
ATOM 8750 O O . SER A 1 1168 ? -0.765 -10.012 39.600 1.00 83.62 1168 SER A O 1
ATOM 8752 N N . SER A 1 1169 ? -2.734 -9.293 38.807 1.00 82.00 1169 SER A N 1
ATOM 8753 C CA . SER A 1 1169 ? -2.807 -8.110 39.666 1.00 82.00 1169 SER A CA 1
ATOM 8754 C C . SER A 1 1169 ? -3.943 -8.261 40.674 1.00 82.00 1169 SER A C 1
ATOM 8756 O O . SER A 1 1169 ? -4.907 -8.993 40.450 1.00 82.00 1169 SER A O 1
ATOM 8758 N N . LEU A 1 1170 ? -3.793 -7.596 41.811 1.00 82.25 1170 LEU A N 1
ATOM 8759 C CA . LEU A 1 1170 ? -4.753 -7.515 42.896 1.00 82.25 1170 LEU A CA 1
ATOM 8760 C C . LEU A 1 1170 ? -4.926 -6.035 43.232 1.00 82.25 1170 LEU A C 1
ATOM 8762 O O . LEU A 1 1170 ? -3.951 -5.346 43.543 1.00 82.25 1170 LEU A O 1
ATOM 8766 N N . ARG A 1 1171 ? -6.159 -5.538 43.147 1.00 86.06 1171 ARG A N 1
ATOM 8767 C CA . ARG A 1 1171 ? -6.508 -4.159 43.488 1.00 86.06 1171 ARG A CA 1
ATOM 8768 C C . ARG A 1 1171 ? -7.516 -4.180 44.623 1.00 86.06 1171 ARG A C 1
ATOM 8770 O O . ARG A 1 1171 ? -8.597 -4.724 44.457 1.00 86.06 1171 ARG A O 1
ATOM 8777 N N . GLU A 1 1172 ? -7.182 -3.524 45.724 1.00 84.38 1172 GLU A N 1
ATOM 8778 C CA . GLU A 1 1172 ? -8.051 -3.427 46.895 1.00 84.38 1172 GLU A CA 1
ATOM 8779 C C . GLU A 1 1172 ? -8.154 -1.984 47.385 1.00 84.38 1172 GLU A C 1
ATOM 8781 O O . GLU A 1 1172 ? -7.259 -1.163 47.170 1.00 84.38 1172 GLU A O 1
ATOM 8786 N N . THR A 1 1173 ? -9.264 -1.667 48.052 1.00 79.44 1173 THR A N 1
ATOM 8787 C CA . THR A 1 1173 ? -9.401 -0.425 48.822 1.00 79.44 1173 THR A CA 1
ATOM 8788 C C . THR A 1 1173 ? -9.312 -0.761 50.301 1.00 79.44 1173 THR A C 1
ATOM 8790 O O . THR A 1 1173 ? -10.108 -1.554 50.799 1.00 79.44 1173 THR A O 1
ATOM 8793 N N . ILE A 1 1174 ? -8.356 -0.158 51.002 1.00 82.50 1174 ILE A N 1
ATOM 8794 C CA . ILE A 1 1174 ? -8.215 -0.302 52.453 1.00 82.50 1174 ILE A CA 1
ATOM 8795 C C . ILE A 1 1174 ? -8.593 0.999 53.160 1.00 82.50 1174 ILE A C 1
ATOM 8797 O O . ILE A 1 1174 ? -8.440 2.095 52.610 1.00 82.50 1174 ILE A O 1
ATOM 8801 N N . PHE A 1 1175 ? -9.106 0.864 54.380 1.00 76.94 1175 PHE A N 1
ATOM 8802 C CA . PHE A 1 1175 ? -9.713 1.954 55.140 1.00 76.94 1175 PHE A CA 1
ATOM 8803 C C . PHE A 1 1175 ? -8.949 2.178 56.435 1.00 76.94 1175 PHE A C 1
ATOM 8805 O O . PHE A 1 1175 ? -8.637 1.221 57.147 1.00 76.94 1175 PHE A O 1
ATOM 8812 N N . VAL A 1 1176 ? -8.690 3.441 56.752 1.00 75.81 1176 VAL A N 1
ATOM 8813 C CA . VAL A 1 1176 ? -8.116 3.862 58.030 1.00 75.81 1176 VAL A CA 1
ATOM 8814 C C . VAL A 1 1176 ? -9.140 4.737 58.727 1.00 75.81 1176 VAL A C 1
ATOM 8816 O O . VAL A 1 1176 ? -9.615 5.716 58.153 1.00 75.81 1176 VAL A O 1
ATOM 8819 N N . GLU A 1 1177 ? -9.503 4.372 59.952 1.00 67.81 1177 GLU A N 1
ATOM 8820 C CA . GLU A 1 1177 ? -10.347 5.229 60.782 1.00 67.81 1177 GLU A CA 1
ATOM 8821 C C . GLU A 1 1177 ? -9.570 6.497 61.120 1.00 67.81 1177 GLU A C 1
ATOM 8823 O O . GLU A 1 1177 ? -8.492 6.452 61.717 1.00 67.81 1177 GLU A O 1
ATOM 8828 N N . VAL A 1 1178 ? -10.124 7.637 60.718 1.00 64.00 1178 VAL A N 1
ATOM 8829 C CA . VAL A 1 1178 ? -9.606 8.930 61.140 1.00 64.00 1178 VAL A CA 1
ATOM 8830 C C . VAL A 1 1178 ? -10.280 9.204 62.474 1.00 64.00 1178 VAL A C 1
ATOM 8832 O O . VAL A 1 1178 ? -11.507 9.266 62.551 1.00 64.00 1178 VAL A O 1
ATOM 8835 N N . ALA A 1 1179 ? -9.490 9.287 63.547 1.00 51.84 1179 ALA A N 1
ATOM 8836 C CA . ALA A 1 1179 ? -10.027 9.740 64.824 1.00 51.84 1179 ALA A CA 1
ATOM 8837 C C . ALA A 1 1179 ? -10.705 11.110 64.601 1.00 51.84 1179 ALA A C 1
ATOM 8839 O O . ALA A 1 1179 ? -10.109 11.941 63.910 1.00 51.84 1179 ALA A O 1
ATOM 8840 N N . PRO A 1 1180 ? -11.932 11.327 65.108 1.00 42.34 1180 PRO A N 1
ATOM 8841 C CA . PRO A 1 1180 ? -12.670 12.567 64.877 1.00 42.34 1180 PRO A CA 1
ATOM 8842 C C . PRO A 1 1180 ? -11.941 13.815 65.384 1.00 42.34 1180 PRO A C 1
ATOM 8844 O O . PRO A 1 1180 ? -11.187 13.710 66.385 1.00 42.34 1180 PRO A O 1
#